Protein AF-0000000085068625 (afdb_homodimer)

Sequence (1024 aa):
MKFFNMRSALIGGGVFCLLAASTLPLSARAVSEASLSFTEMTIDAPFELTHPIIAADLLPEPGKELVVFGVDDLSQRWMAIYAFEKGRYRLAMKRGLPQELHSFDITEFVPGKQQQLYFLSQDELKLLVSKENSSKLYIETVAEINSLSFKERPDFISRGEFIQDLNGDRLDDILIHDFNQLHLFLAKEQGFERQTLPIKPQSRLFDDGATYTQSKLYISDINLDGLVDIVKIGEGELEVYKQNQTKDFDQVAEYISVRQPISGIDWWNKRDAYGEQLDQSELVYRKVEQLKDLNADGVTDMVIRYTKSSGVFDRVNDYEIYLGENQKGALVFPKVASSVIKAEGTLTGLEFIDIDSDDRDEVMVAGFDIGVSQIIGALLSGSIDQDVHLFKMDPSGRFSDDSNVTKEVELSFSFSSGQAGTPVVKLADVNGDGFKDLLLSEDESTLKIYLGQTGKRLFGSDPEKHHLLLPVDGNMLISDDLNGDGREDLLIKYGRQDDKKLSRQFRVLLASMKFFNMRSALIGGGVFCLLAASTLPLSARAVSEASLSFTEMTIDAPFELTHPIIAADLLPEPGKELVVFGVDDLSQRWMAIYAFEKGRYRLAMKRGLPQELHSFDITEFVPGKQQQLYFLSQDELKLLVSKENSSKLYIETVAEINSLSFKERPDFISRGEFIQDLNGDRLDDILIHDFNQLHLFLAKEQGFERQTLPIKPQSRLFDDGATYTQSKLYISDINLDGLVDIVKIGEGELEVYKQNQTKDFDQVAEYISVRQPISGIDWWNKRDAYGEQLDQSELVYRKVEQLKDLNADGVTDMVIRYTKSSGVFDRVNDYEIYLGENQKGALVFPKVASSVIKAEGTLTGLEFIDIDSDDRDEVMVAGFDIGVSQIIGALLSGSIDQDVHLFKMDPSGRFSDDSNVTKEVELSFSFSSGQAGTPVVKLADVNGDGFKDLLLSEDESTLKIYLGQTGKRLFGSDPEKHHLLLPVDGNMLISDDLNGDGREDLLIKYGRQDDKKLSRQFRVLLAS

pLDDT: mean 87.12, std 17.82, range [14.42, 98.5]

InterPro domains:
  IPR013517 FG-GAP repeat [PF13517] (429-492)
  IPR028994 Integrin alpha, N-terminal [G3DSA:2.130.10.130] (240-499)
  IPR028994 Integrin alpha, N-terminal [SSF69318] (158-493)

Structure (mmCIF, N/CA/C/O backbone):
data_AF-0000000085068625-model_v1
#
loop_
_entity.id
_entity.type
_entity.pdbx_description
1 polymer 'Putative FG-GAP repeat lipoprotein'
#
loop_
_atom_site.group_PDB
_atom_site.id
_atom_site.type_symbol
_atom_site.label_atom_id
_atom_site.label_alt_id
_atom_site.label_comp_id
_atom_site.label_asym_id
_atom_site.label_entity_id
_atom_site.label_seq_id
_atom_site.pdbx_PDB_ins_code
_atom_site.Cartn_x
_atom_site.Cartn_y
_atom_site.Cartn_z
_atom_site.occupancy
_atom_site.B_iso_or_equiv
_atom_site.auth_seq_id
_atom_site.auth_comp_id
_atom_site.auth_asym_id
_atom_site.auth_atom_id
_atom_site.pdbx_PDB_model_num
ATOM 1 N N . MET A 1 1 ? 42.094 26.094 18.688 1 15.5 1 MET A N 1
ATOM 2 C CA . MET A 1 1 ? 43.062 26.969 19.344 1 15.5 1 MET A CA 1
ATOM 3 C C . MET A 1 1 ? 43.531 26.359 20.656 1 15.5 1 MET A C 1
ATOM 5 O O . MET A 1 1 ? 42.875 25.5 21.219 1 15.5 1 MET A O 1
ATOM 9 N N . LYS A 1 2 ? 44.812 27.016 21.109 1 16.47 2 LYS A N 1
ATOM 10 C CA . LYS A 1 2 ? 45.906 27.203 22.062 1 16.47 2 LYS A CA 1
ATOM 11 C C . LYS A 1 2 ? 45.344 27.484 23.469 1 16.47 2 LYS A C 1
ATOM 13 O O . LYS A 1 2 ? 44.344 28.172 23.609 1 16.47 2 LYS A O 1
ATOM 18 N N . PHE A 1 3 ? 45.875 26.922 24.578 1 17.5 3 PHE A N 1
ATOM 19 C CA . PHE A 1 3 ? 45.469 26.531 25.906 1 17.5 3 PHE A CA 1
ATOM 20 C C . PHE A 1 3 ? 45.438 27.734 26.844 1 17.5 3 PHE A C 1
ATOM 22 O O . PHE A 1 3 ? 45.344 27.578 28.062 1 17.5 3 PHE A O 1
ATOM 29 N N . PHE A 1 4 ? 45.219 28.969 26.016 1 17.34 4 PHE A N 1
ATOM 30 C CA . PHE A 1 4 ? 45.812 29.938 26.938 1 17.34 4 PHE A CA 1
ATOM 31 C C . PHE A 1 4 ? 45.062 29.922 28.266 1 17.34 4 PHE A C 1
ATOM 33 O O . PHE A 1 4 ? 43.906 29.484 28.344 1 17.34 4 PHE A O 1
ATOM 40 N N . ASN A 1 5 ? 45.562 30.734 29.125 1 16.53 5 ASN A N 1
ATOM 41 C CA . ASN A 1 5 ? 45.969 30.922 30.516 1 16.53 5 ASN A CA 1
ATOM 42 C C . ASN A 1 5 ? 44.812 31.438 31.375 1 16.53 5 ASN A C 1
ATOM 44 O O . ASN A 1 5 ? 43.969 32.188 30.891 1 16.53 5 ASN A O 1
ATOM 48 N N . MET A 1 6 ? 44.656 31.047 32.719 1 15.2 6 MET A N 1
ATOM 49 C CA . MET A 1 6 ? 43.812 30.703 33.844 1 15.2 6 MET A CA 1
ATOM 50 C C . MET A 1 6 ? 43.469 31.938 34.656 1 15.2 6 MET A C 1
ATOM 52 O O . MET A 1 6 ? 42.781 31.844 35.688 1 15.2 6 MET A O 1
ATOM 56 N N . ARG A 1 7 ? 44.125 33.156 34.281 1 15.59 7 ARG A N 1
ATOM 57 C CA . ARG A 1 7 ? 44.469 33.75 35.594 1 15.59 7 ARG A CA 1
ATOM 58 C C . ARG A 1 7 ? 43.219 34.125 36.375 1 15.59 7 ARG A C 1
ATOM 60 O O . ARG A 1 7 ? 42.125 34.281 35.781 1 15.59 7 ARG A O 1
ATOM 67 N N . SER A 1 8 ? 43.344 35.188 37.438 1 16.23 8 SER A N 1
ATOM 68 C CA . SER A 1 8 ? 43.156 35.438 38.875 1 16.23 8 SER A CA 1
ATOM 69 C C . SER A 1 8 ? 41.875 36.219 39.125 1 16.23 8 SER A C 1
ATOM 71 O O . SER A 1 8 ? 41.531 37.125 38.344 1 16.23 8 SER A O 1
ATOM 73 N N . ALA A 1 9 ? 40.938 35.812 40.125 1 16.19 9 ALA A N 1
ATOM 74 C CA . ALA A 1 9 ? 39.594 35.75 40.719 1 16.19 9 ALA A CA 1
ATOM 75 C C . ALA A 1 9 ? 39.312 37 41.562 1 16.19 9 ALA A C 1
ATOM 77 O O . ALA A 1 9 ? 38.25 37.125 42.188 1 16.19 9 ALA A O 1
ATOM 78 N N . LEU A 1 10 ? 40.219 38.062 41.469 1 16.73 10 LEU A N 1
ATOM 79 C CA . LEU A 1 10 ? 40.188 38.688 42.812 1 16.73 10 LEU A CA 1
ATOM 80 C C . LEU A 1 10 ? 38.781 39.281 43.094 1 16.73 10 LEU A C 1
ATOM 82 O O . LEU A 1 10 ? 38.062 39.594 42.156 1 16.73 10 LEU A O 1
ATOM 86 N N . ILE A 1 11 ? 38.469 39.844 44.469 1 16.59 11 ILE A N 1
ATOM 87 C CA . ILE A 1 11 ? 37.656 39.719 45.688 1 16.59 11 ILE A CA 1
ATOM 88 C C . ILE A 1 11 ? 36.719 40.938 45.75 1 16.59 11 ILE A C 1
ATOM 90 O O . ILE A 1 11 ? 35.594 40.812 46.281 1 16.59 11 ILE A O 1
ATOM 94 N N . GLY A 1 12 ? 36.969 42.188 45.156 1 17.86 12 GLY A N 1
ATOM 95 C CA . GLY A 1 12 ? 36.75 43.219 46.188 1 17.86 12 GLY A CA 1
ATOM 96 C C . GLY A 1 12 ? 35.281 43.469 46.5 1 17.86 12 GLY A C 1
ATOM 97 O O . GLY A 1 12 ? 34.438 43.156 45.688 1 17.86 12 GLY A O 1
ATOM 98 N N . GLY A 1 13 ? 34.844 44 47.844 1 17.69 13 GLY A N 1
ATOM 99 C CA . GLY A 1 13 ? 33.906 44.031 48.969 1 17.69 13 GLY A CA 1
ATOM 100 C C . GLY A 1 13 ? 32.812 45.062 48.781 1 17.69 13 GLY A C 1
ATOM 101 O O . GLY A 1 13 ? 31.938 45.188 49.656 1 17.69 13 GLY A O 1
ATOM 102 N N . GLY A 1 14 ? 32.719 45.906 47.781 1 18.8 14 GLY A N 1
ATOM 103 C CA . GLY A 1 14 ? 32.156 47.125 48.312 1 18.8 14 GLY A CA 1
ATOM 104 C C . GLY A 1 14 ? 30.719 46.938 48.781 1 18.8 14 GLY A C 1
ATOM 105 O O . GLY A 1 14 ? 29.953 46.188 48.188 1 18.8 14 GLY A O 1
ATOM 106 N N . VAL A 1 15 ? 30.297 47.438 50 1 18.88 15 VAL A N 1
ATOM 107 C CA . VAL A 1 15 ? 29.266 47.375 51.062 1 18.88 15 VAL A CA 1
ATOM 108 C C . VAL A 1 15 ? 28 48.062 50.562 1 18.88 15 VAL A C 1
ATOM 110 O O . VAL A 1 15 ? 26.891 47.688 50.969 1 18.88 15 VAL A O 1
ATOM 113 N N . PHE A 1 16 ? 27.984 48.906 49.531 1 20.3 16 PHE A N 1
ATOM 114 C CA . PHE A 1 16 ? 27.172 50.031 49.969 1 20.3 16 PHE A CA 1
ATOM 115 C C . PHE A 1 16 ? 25.734 49.594 50.25 1 20.3 16 PHE A C 1
ATOM 117 O O . PHE A 1 16 ? 25.266 48.625 49.688 1 20.3 16 PHE A O 1
ATOM 124 N N . CYS A 1 17 ? 24.984 50.5 51.094 1 20.38 17 CYS A N 1
ATOM 125 C CA . CYS A 1 17 ? 23.875 50.625 52.031 1 20.38 17 CYS A CA 1
ATOM 126 C C . CYS A 1 17 ? 22.531 50.5 51.312 1 20.38 17 CYS A C 1
ATOM 128 O O . CYS A 1 17 ? 22.391 50.906 50.188 1 20.38 17 CYS A O 1
ATOM 130 N N . LEU A 1 18 ? 21.594 49.906 52.062 1 19.72 18 LEU A N 1
ATOM 131 C CA . LEU A 1 18 ? 20.344 49.156 52.062 1 19.72 18 LEU A CA 1
ATOM 132 C C . LEU A 1 18 ? 19.156 50.094 51.844 1 19.72 18 LEU A C 1
ATOM 134 O O . LEU A 1 18 ? 18 49.625 51.844 1 19.72 18 LEU A O 1
ATOM 138 N N . LEU A 1 19 ? 19.297 51.344 51.531 1 23.28 19 LEU A N 1
ATOM 139 C CA . LEU A 1 19 ? 18.125 52.031 52.062 1 23.28 19 LEU A CA 1
ATOM 140 C C . LEU A 1 19 ? 16.859 51.625 51.281 1 23.28 19 LEU A C 1
ATOM 142 O O . LEU A 1 19 ? 16.672 52.062 50.156 1 23.28 19 LEU A O 1
ATOM 146 N N . ALA A 1 20 ? 16.578 50.406 50.969 1 21.97 20 ALA A N 1
ATOM 147 C CA . ALA A 1 20 ? 15.5 50.312 50 1 21.97 20 ALA A CA 1
ATOM 148 C C . ALA A 1 20 ? 14.18 50.781 50.594 1 21.97 20 ALA A C 1
ATOM 150 O O . ALA A 1 20 ? 13.867 50.438 51.75 1 21.97 20 ALA A O 1
ATOM 151 N N . ALA A 1 21 ? 13.664 51.906 50.094 1 27.22 21 ALA A N 1
ATOM 152 C CA . ALA A 1 21 ? 12.344 52.531 50.156 1 27.22 21 ALA A CA 1
ATOM 153 C C . ALA A 1 21 ? 11.242 51.469 50.062 1 27.22 21 ALA A C 1
ATOM 155 O O . ALA A 1 21 ? 11.297 50.594 49.219 1 27.22 21 ALA A O 1
ATOM 156 N N . SER A 1 22 ? 10.617 51.219 51.156 1 25.31 22 SER A N 1
ATOM 157 C CA . SER A 1 22 ? 9.508 50.312 51.438 1 25.31 22 SER A CA 1
ATOM 158 C C . SER A 1 22 ? 8.359 50.531 50.469 1 25.31 22 SER A C 1
ATOM 160 O O . SER A 1 22 ? 7.68 51.562 50.531 1 25.31 22 SER A O 1
ATOM 162 N N . THR A 1 23 ? 8.562 50.531 49.156 1 26.91 23 THR A N 1
ATOM 163 C CA . THR A 1 23 ? 7.348 50.688 48.375 1 26.91 23 THR A CA 1
ATOM 164 C C . THR A 1 23 ? 6.285 49.688 48.781 1 26.91 23 THR A C 1
ATOM 166 O O . THR A 1 23 ? 6.586 48.5 48.938 1 26.91 23 THR A O 1
ATOM 169 N N . LEU A 1 24 ? 5.285 50.094 49.531 1 31.34 24 LEU A N 1
ATOM 170 C CA . LEU A 1 24 ? 4.102 49.344 49.938 1 31.34 24 LEU A CA 1
ATOM 171 C C . LEU A 1 24 ? 3.533 48.562 48.75 1 31.34 24 LEU A C 1
ATOM 173 O O . LEU A 1 24 ? 3.297 49.156 47.688 1 31.34 24 LEU A O 1
ATOM 177 N N . PRO A 1 25 ? 3.822 47.312 48.625 1 29.64 25 PRO A N 1
ATOM 178 C CA . PRO A 1 25 ? 3.271 46.656 47.469 1 29.64 25 PRO A CA 1
ATOM 179 C C . PRO A 1 25 ? 1.745 46.688 47.406 1 29.64 25 PRO A C 1
ATOM 181 O O . PRO A 1 25 ? 1.095 46.656 48.469 1 29.64 25 PRO A O 1
ATOM 184 N N . LEU A 1 26 ? 1.128 47.5 46.531 1 34.66 26 LEU A N 1
ATOM 185 C CA . LEU A 1 26 ? -0.273 47.344 46.188 1 34.66 26 LEU A CA 1
ATOM 186 C C . LEU A 1 26 ? -0.621 45.844 46.094 1 34.66 26 LEU A C 1
ATOM 188 O O . LEU A 1 26 ? 0.061 45.094 45.375 1 34.66 26 LEU A O 1
ATOM 192 N N . SER A 1 27 ? -1.239 45.375 47.094 1 30.23 27 SER A N 1
ATOM 193 C CA . SER A 1 27 ? -1.729 44 47.062 1 30.23 27 SER A CA 1
ATOM 194 C C . SER A 1 27 ? -2.375 43.688 45.719 1 30.23 27 SER A C 1
ATOM 196 O O . SER A 1 27 ? -3.316 44.375 45.312 1 30.23 27 SER A O 1
ATOM 198 N N . ALA A 1 28 ? -1.658 43.312 44.75 1 36.03 28 ALA A N 1
ATOM 199 C CA . ALA A 1 28 ? -2.266 42.688 43.594 1 36.03 28 ALA A CA 1
ATOM 200 C C . ALA A 1 28 ? -3.412 41.75 44 1 36.03 28 ALA A C 1
ATOM 202 O O . ALA A 1 28 ? -3.191 40.719 44.656 1 36.03 28 ALA A O 1
ATOM 203 N N . ARG A 1 29 ? -4.566 42.281 44.25 1 38.97 29 ARG A N 1
ATOM 204 C CA . ARG A 1 29 ? -5.73 41.406 44.312 1 38.97 29 ARG A CA 1
ATOM 205 C C . ARG A 1 29 ? -5.59 40.25 43.344 1 38.97 29 ARG A C 1
ATOM 207 O O . ARG A 1 29 ? -5.367 40.469 42.125 1 38.97 29 ARG A O 1
ATOM 214 N N . ALA A 1 30 ? -5.242 39.188 43.812 1 38.19 30 ALA A N 1
ATOM 215 C CA . ALA A 1 30 ? -5.273 37.938 43.031 1 38.19 30 ALA A CA 1
ATOM 216 C C . ALA A 1 30 ? -6.582 37.812 42.25 1 38.19 30 ALA A C 1
ATOM 218 O O . ALA A 1 30 ? -7.652 37.656 42.875 1 38.19 30 ALA A O 1
ATOM 219 N N . VAL A 1 31 ? -6.82 38.562 41.25 1 36.47 31 VAL A N 1
ATOM 220 C CA . VAL A 1 31 ? -7.941 38.188 40.406 1 36.47 31 VAL A CA 1
ATOM 221 C C . VAL A 1 31 ? -8.094 36.656 40.375 1 36.47 31 VAL A C 1
ATOM 223 O O . VAL A 1 31 ? -7.16 35.938 40.031 1 36.47 31 VAL A O 1
ATOM 226 N N . SER A 1 32 ? -8.719 36.125 41.344 1 38.59 32 SER A N 1
ATOM 227 C CA . SER A 1 32 ? -9.117 34.719 41.219 1 38.59 32 SER A CA 1
ATOM 228 C C . SER A 1 32 ? -9.258 3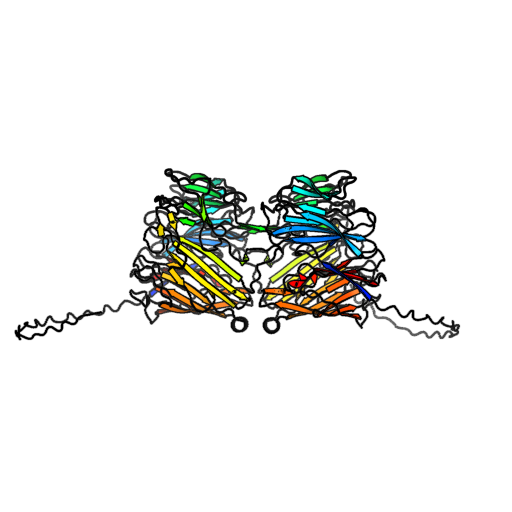4.312 39.75 1 38.59 32 SER A C 1
ATOM 230 O O . SER A 1 32 ? -10.07 34.875 39 1 38.59 32 SER A O 1
ATOM 232 N N . GLU A 1 33 ? -8.234 34.094 39.031 1 46.84 33 GLU A N 1
ATOM 233 C CA . GLU A 1 33 ? -8.25 33.625 37.656 1 46.84 33 GLU A CA 1
ATOM 234 C C . GLU A 1 33 ? -9.477 32.75 37.375 1 46.84 33 GLU A C 1
ATOM 236 O O . GLU A 1 33 ? -9.711 31.766 38.094 1 46.84 33 GLU A O 1
ATOM 241 N N . ALA A 1 34 ? -10.578 33.219 37.094 1 56.09 34 ALA A N 1
ATOM 242 C CA . ALA A 1 34 ? -11.812 32.531 36.688 1 56.09 34 ALA A CA 1
ATOM 243 C C . ALA A 1 34 ? -11.508 31.219 36 1 56.09 34 ALA A C 1
ATOM 245 O O . ALA A 1 34 ? -10.633 31.141 35.125 1 56.09 34 ALA A O 1
ATOM 246 N N . SER A 1 35 ? -11.844 30.047 36.656 1 79 35 SER A N 1
ATOM 247 C CA . SER A 1 35 ? -11.734 28.672 36.188 1 79 35 SER A CA 1
ATOM 248 C C . SER A 1 35 ? -12.281 28.531 34.75 1 79 35 SER A C 1
ATOM 250 O O . SER A 1 35 ? -13.281 29.156 34.406 1 79 35 SER A O 1
ATOM 252 N N . LEU A 1 36 ? -11.477 28.016 33.844 1 90.94 36 LEU A N 1
ATOM 253 C CA . LEU A 1 36 ? -11.859 27.719 32.469 1 90.94 36 LEU A CA 1
ATOM 254 C C . LEU A 1 36 ? -13.125 26.859 32.438 1 90.94 36 LEU A C 1
ATOM 256 O O . LEU A 1 36 ? -13.227 25.859 33.156 1 90.94 36 LEU A O 1
ATOM 260 N N . SER A 1 37 ? -14.164 27.438 31.891 1 93.56 37 SER A N 1
ATOM 261 C CA . SER A 1 37 ? -15.398 26.672 31.719 1 93.56 37 SER A CA 1
ATOM 262 C C . SER A 1 37 ? -15.781 26.562 30.25 1 93.56 37 SER A C 1
ATOM 264 O O . SER A 1 37 ? -15.281 27.328 29.422 1 93.56 37 SER A O 1
ATOM 266 N N . PHE A 1 38 ? -16.562 25.562 29.922 1 94.81 38 PHE A N 1
ATOM 267 C CA . PHE A 1 38 ? -17.047 25.344 28.562 1 94.81 38 PHE A CA 1
ATOM 268 C C . PHE A 1 38 ? -18.562 25.297 28.531 1 94.81 38 PHE A C 1
ATOM 270 O O . PHE A 1 38 ? -19.188 24.625 29.359 1 94.81 38 PHE A O 1
ATOM 277 N N . THR A 1 39 ? -19.141 26.078 27.641 1 94.19 39 THR A N 1
ATOM 278 C CA . THR A 1 39 ? -20.547 25.906 27.297 1 94.19 39 THR A CA 1
ATOM 279 C C . THR A 1 39 ? -20.703 24.906 26.156 1 94.19 39 THR A C 1
ATOM 281 O O . THR A 1 39 ? -20.203 25.156 25.047 1 94.19 39 THR A O 1
ATOM 284 N N . GLU A 1 40 ? -21.422 23.906 26.406 1 94.5 40 GLU A N 1
ATOM 285 C CA . GLU A 1 40 ? -21.5 22.812 25.453 1 94.5 40 GLU A CA 1
ATOM 286 C C . GLU A 1 40 ? -22.812 22.859 24.672 1 94.5 40 GLU A C 1
ATOM 288 O O . GLU A 1 40 ? -23.875 23.141 25.234 1 94.5 40 GLU A O 1
ATOM 293 N N . MET A 1 41 ? -22.703 22.625 23.406 1 95.06 41 MET A N 1
ATOM 294 C CA . MET A 1 41 ? -23.828 22.438 22.5 1 95.06 41 MET A CA 1
ATOM 295 C C . MET A 1 41 ? -23.703 21.109 21.75 1 95.06 41 MET A C 1
ATOM 297 O O . MET A 1 41 ? -22.656 20.828 21.172 1 95.06 41 MET A O 1
ATOM 301 N N . THR A 1 42 ? -24.75 20.344 21.797 1 96 42 THR A N 1
ATOM 302 C CA . THR A 1 42 ? -24.812 19.125 21.016 1 96 42 THR A CA 1
ATOM 303 C C . THR A 1 42 ? -25.672 19.312 19.766 1 96 42 THR A C 1
ATOM 305 O O . THR A 1 42 ? -26.812 19.781 19.859 1 96 42 THR A O 1
ATOM 308 N N . ILE A 1 43 ? -25.125 18.984 18.703 1 97.19 43 ILE A N 1
ATOM 309 C CA . ILE A 1 43 ? -25.812 19.172 17.438 1 97.19 43 ILE A CA 1
ATOM 310 C C . ILE A 1 43 ? -25.984 17.828 16.734 1 97.19 43 ILE A C 1
ATOM 312 O O . ILE A 1 43 ? -25.016 17.062 16.609 1 97.19 43 ILE A O 1
ATOM 316 N N . ASP A 1 44 ? -27.156 17.547 16.234 1 96.38 44 ASP A N 1
ATOM 317 C CA . ASP A 1 44 ? -27.453 16.359 15.438 1 96.38 44 ASP A CA 1
ATOM 318 C C . ASP A 1 44 ? -27.391 16.672 13.945 1 96.38 44 ASP A C 1
ATOM 320 O O . ASP A 1 44 ? -28.172 17.484 13.445 1 96.38 44 ASP A O 1
ATOM 324 N N . ALA A 1 45 ? -26.516 16.016 13.289 1 96.31 45 ALA A N 1
ATOM 325 C CA . ALA A 1 45 ? -26.406 16.188 11.844 1 96.31 45 ALA A CA 1
ATOM 326 C C . ALA A 1 45 ? -27.422 15.32 11.117 1 96.31 45 ALA A C 1
ATOM 328 O O . ALA A 1 45 ? -27.859 14.297 11.641 1 96.31 45 ALA A O 1
ATOM 329 N N . PRO A 1 46 ? -27.781 15.688 9.938 1 95.81 46 PRO A N 1
ATOM 330 C CA . PRO A 1 46 ? -28.797 14.945 9.164 1 95.81 46 PRO A CA 1
ATOM 331 C C . PRO A 1 46 ? -28.219 13.711 8.484 1 95.81 46 PRO A C 1
ATOM 333 O O . PRO A 1 46 ? -28.922 13.031 7.734 1 95.81 46 PRO A O 1
ATOM 336 N N . PHE A 1 47 ? -27.062 13.414 8.617 1 96.31 47 PHE A N 1
ATOM 337 C CA . PHE A 1 47 ? -26.391 12.25 8.055 1 96.31 47 PHE A CA 1
ATOM 338 C C . PHE A 1 47 ? -25.281 11.773 8.984 1 96.31 47 PHE A C 1
ATOM 340 O O . PHE A 1 47 ? -24.969 12.43 9.977 1 96.31 47 PHE A O 1
ATOM 347 N N . GLU A 1 48 ? -24.75 10.602 8.68 1 95.38 48 GLU A N 1
ATOM 348 C CA . GLU A 1 48 ? -23.641 10.078 9.453 1 95.38 48 GLU A CA 1
ATOM 349 C C . GLU A 1 48 ? -22.344 10.828 9.133 1 95.38 48 GLU A C 1
ATOM 351 O O . GLU A 1 48 ? -21.969 10.969 7.969 1 95.38 48 GLU A O 1
ATOM 356 N N . LEU A 1 49 ? -21.656 11.234 10.156 1 96.19 49 LEU A N 1
ATOM 357 C CA . LEU A 1 49 ? -20.469 12.07 9.984 1 96.19 49 LEU A CA 1
ATOM 358 C C . LEU A 1 49 ? -19.25 11.219 9.633 1 96.19 49 LEU A C 1
ATOM 360 O O . LEU A 1 49 ? -19.031 10.164 10.242 1 96.19 49 LEU A O 1
ATOM 364 N N . THR A 1 50 ? -18.469 11.672 8.695 1 93.25 50 THR A N 1
ATOM 365 C CA . THR A 1 50 ? -17.328 10.875 8.25 1 93.25 50 THR A CA 1
ATOM 366 C C . THR A 1 50 ? -16.016 11.586 8.57 1 93.25 50 THR A C 1
ATOM 368 O O . THR A 1 50 ? -15 10.938 8.797 1 93.25 50 THR A O 1
ATOM 371 N N . HIS A 1 51 ? -16.016 12.93 8.586 1 93.75 51 HIS A N 1
ATOM 372 C CA . HIS A 1 51 ? -14.82 13.734 8.789 1 93.75 51 HIS A CA 1
ATOM 373 C C . HIS A 1 51 ? -14.891 14.516 10.094 1 93.75 51 HIS A C 1
ATOM 375 O O . HIS A 1 51 ? -15.984 14.773 10.609 1 93.75 51 HIS A O 1
ATOM 381 N N . PRO A 1 52 ? -13.656 14.883 10.578 1 93.12 52 PRO A N 1
ATOM 382 C CA . PRO A 1 52 ? -13.711 15.875 11.648 1 93.12 52 PRO A CA 1
ATOM 383 C C . PRO A 1 52 ? -14.43 17.156 11.234 1 93.12 52 PRO A C 1
ATOM 385 O O . PRO A 1 52 ? -14.492 17.469 10.047 1 93.12 52 PRO A O 1
ATOM 388 N N . ILE A 1 53 ? -14.93 17.844 12.258 1 96.94 53 ILE A N 1
ATOM 389 C CA . ILE A 1 53 ? -15.625 19.094 11.977 1 96.94 53 ILE A CA 1
ATOM 390 C C . ILE A 1 53 ? -14.609 20.156 11.547 1 96.94 53 ILE A C 1
ATOM 392 O O . ILE A 1 53 ? -13.531 20.266 12.141 1 96.94 53 ILE A O 1
ATOM 396 N N . ILE A 1 54 ? -15.008 20.922 10.594 1 96.69 54 ILE A N 1
ATOM 397 C CA . ILE A 1 54 ? -14.109 21.938 10.094 1 96.69 54 ILE A CA 1
ATOM 398 C C . ILE A 1 54 ? -14.68 23.328 10.391 1 96.69 54 ILE A C 1
ATOM 400 O O . ILE A 1 54 ? -15.82 23.625 10.008 1 96.69 54 ILE A O 1
ATOM 404 N N . ALA A 1 55 ? -13.922 24.125 11.055 1 97 55 ALA A N 1
ATOM 405 C CA . ALA A 1 55 ? -14.266 25.531 11.242 1 97 55 ALA A CA 1
ATOM 406 C C . ALA A 1 55 ? -13.695 26.391 10.117 1 97 55 ALA A C 1
ATOM 408 O O . ALA A 1 55 ? -12.492 26.344 9.852 1 97 55 ALA A O 1
ATOM 409 N N . ALA A 1 56 ? -14.578 27.141 9.492 1 95.69 56 ALA A N 1
ATOM 410 C CA . ALA A 1 56 ? -14.117 27.953 8.375 1 95.69 56 ALA A CA 1
ATOM 411 C C . ALA A 1 56 ? -15 29.188 8.188 1 95.69 56 ALA A C 1
ATOM 413 O O . ALA A 1 56 ? -16.219 29.125 8.438 1 95.69 56 ALA A O 1
ATOM 414 N N . ASP A 1 57 ? -14.359 30.234 7.816 1 93.94 57 ASP A N 1
ATOM 415 C CA . ASP A 1 57 ? -15.086 31.453 7.445 1 93.94 57 ASP A CA 1
ATOM 416 C C . ASP A 1 57 ? -15.438 31.453 5.961 1 93.94 57 ASP A C 1
ATOM 418 O O . ASP A 1 57 ? -14.688 31.969 5.137 1 93.94 57 ASP A O 1
ATOM 422 N N . LEU A 1 58 ? -16.641 30.938 5.645 1 92.12 58 LEU A N 1
ATOM 423 C CA . LEU A 1 58 ? -17.016 30.719 4.254 1 92.12 58 LEU A CA 1
ATOM 424 C C . LEU A 1 58 ? -18.078 31.719 3.803 1 92.12 58 LEU A C 1
ATOM 426 O O . LEU A 1 58 ? -18.219 31.984 2.607 1 92.12 58 LEU A O 1
ATOM 430 N N . LEU A 1 59 ? -18.828 32.188 4.746 1 87.44 59 LEU A N 1
ATOM 431 C CA . LEU A 1 59 ? -19.969 33.031 4.438 1 87.44 59 LEU A CA 1
ATOM 432 C C . LEU A 1 59 ? -19.719 34.469 4.898 1 87.44 59 LEU A C 1
ATOM 434 O O . LEU A 1 59 ? -18.859 34.719 5.742 1 87.44 59 LEU A O 1
ATOM 438 N N . PRO A 1 60 ? -20.422 35.469 4.387 1 83.19 60 PRO A N 1
ATOM 439 C CA . PRO A 1 60 ? -20.188 36.875 4.703 1 83.19 60 PRO A CA 1
ATOM 440 C C . PRO A 1 60 ? -20.516 37.219 6.152 1 83.19 60 PRO A C 1
ATOM 442 O O . PRO A 1 60 ? -19.984 38.188 6.691 1 83.19 60 PRO A O 1
ATOM 445 N N . GLU A 1 61 ? -21.344 36.469 6.766 1 79 61 GLU A N 1
ATOM 446 C CA . GLU A 1 61 ? -21.703 36.75 8.148 1 79 61 GLU A CA 1
ATOM 447 C C . GLU A 1 61 ? -20.5 36.562 9.078 1 79 61 GLU A C 1
ATOM 449 O O . GLU A 1 61 ? -19.672 35.688 8.852 1 79 61 GLU A O 1
ATOM 454 N N . PRO A 1 62 ? -20.484 37.375 10.102 1 81.19 62 PRO A N 1
ATOM 455 C CA . PRO A 1 62 ? -19.344 37.281 11.023 1 81.19 62 PRO A CA 1
ATOM 456 C C . PRO A 1 62 ? -19.266 35.906 11.719 1 81.19 62 PRO A C 1
ATOM 458 O O . PRO A 1 62 ? -20.297 35.312 12.047 1 81.19 62 PRO A O 1
ATOM 461 N N . GLY A 1 63 ? -18 35.562 12.039 1 84.06 63 GLY A N 1
ATOM 462 C CA . GLY A 1 63 ? -17.766 34.312 12.703 1 84.06 63 GLY A CA 1
ATOM 463 C C . GLY A 1 63 ? -17.406 33.188 11.742 1 84.06 63 GLY A C 1
ATOM 464 O O . GLY A 1 63 ? -17.438 33.375 10.523 1 84.06 63 GLY A O 1
ATOM 465 N N . LYS A 1 64 ? -17.094 32.062 12.312 1 93.81 64 LYS A N 1
ATOM 466 C CA . LYS A 1 64 ? -16.75 30.891 11.508 1 93.81 64 LYS A CA 1
ATOM 467 C C . LYS A 1 64 ? -17.922 29.922 11.406 1 93.81 64 LYS A C 1
ATOM 469 O O . LYS A 1 64 ? -18.688 29.781 12.367 1 93.81 64 LYS A O 1
ATOM 474 N N . GLU A 1 65 ? -18.141 29.406 10.273 1 95.56 65 GLU A N 1
ATOM 475 C CA . GLU A 1 65 ? -19.109 28.328 10.086 1 95.56 65 GLU A CA 1
ATOM 476 C C . GLU A 1 65 ? -18.469 26.969 10.375 1 95.56 65 GLU A C 1
ATOM 478 O O . GLU A 1 65 ? -17.266 26.875 10.539 1 95.56 65 GLU A O 1
ATOM 483 N N . LEU A 1 66 ? -19.312 26.031 10.547 1 97.56 66 LEU A N 1
ATOM 484 C CA . LEU A 1 66 ? -18.859 24.641 10.688 1 97.56 66 LEU A CA 1
ATOM 485 C C . LEU A 1 66 ? -19.234 23.828 9.453 1 97.56 66 LEU A C 1
ATOM 487 O O . LEU A 1 66 ? -20.406 23.75 9.078 1 97.56 66 LEU A O 1
ATOM 491 N N . VAL A 1 67 ? -18.234 23.328 8.805 1 96.94 67 VAL A N 1
ATOM 492 C CA . VAL A 1 67 ? -18.438 22.469 7.637 1 96.94 67 VAL A CA 1
ATOM 493 C C . VAL A 1 67 ? -18.391 21 8.055 1 96.94 67 VAL A C 1
ATOM 495 O O . VAL A 1 67 ? -17.406 20.562 8.656 1 96.94 67 VAL A O 1
ATOM 498 N N . VAL A 1 68 ? -19.406 20.297 7.68 1 97.06 68 VAL A N 1
ATOM 499 C CA . VAL A 1 68 ? -19.5 18.891 8.078 1 97.06 68 VAL A CA 1
ATOM 500 C C . VAL A 1 68 ? -19.734 18.031 6.852 1 97.06 68 VAL A C 1
ATOM 502 O O . VAL A 1 68 ? -20.484 18.406 5.945 1 97.06 68 VAL A O 1
ATOM 505 N N . PHE A 1 69 ? -19.062 16.891 6.777 1 96.81 69 PHE A N 1
ATOM 506 C CA . PHE A 1 69 ? -19.219 15.914 5.707 1 96.81 69 PHE A CA 1
ATOM 507 C C . PHE A 1 69 ? -19.766 14.594 6.246 1 96.81 69 PHE A C 1
ATOM 509 O O . PHE A 1 69 ? -19.484 14.227 7.387 1 96.81 69 PHE A O 1
ATOM 516 N N . GLY A 1 70 ? -20.516 13.898 5.391 1 96.44 70 GLY A N 1
ATOM 517 C CA . GLY A 1 70 ? -21.047 12.609 5.816 1 96.44 70 GLY A CA 1
ATOM 518 C C . GLY A 1 70 ? -21.688 11.828 4.691 1 96.44 70 GLY A C 1
ATOM 519 O O . GLY A 1 70 ? -21.547 12.18 3.518 1 96.44 70 GLY A O 1
ATOM 520 N N . VAL A 1 71 ? -22.266 10.711 5.086 1 95.75 71 VAL A N 1
ATOM 521 C CA . VAL A 1 71 ? -22.953 9.82 4.145 1 95.75 71 VAL A CA 1
ATOM 522 C C . VAL A 1 71 ? -24.297 9.398 4.719 1 95.75 71 VAL A C 1
ATOM 524 O O . VAL A 1 71 ? -24.469 9.312 5.938 1 95.75 71 VAL A O 1
ATOM 527 N N . ASP A 1 72 ? -25.234 9.203 3.891 1 95 72 ASP A N 1
ATOM 528 C CA . ASP A 1 72 ? -26.516 8.703 4.363 1 95 72 ASP A CA 1
ATOM 529 C C . ASP A 1 72 ? -26.625 7.191 4.18 1 95 72 ASP A C 1
ATOM 531 O O . ASP A 1 72 ? -25.625 6.527 3.873 1 95 72 ASP A O 1
ATOM 535 N N . ASP A 1 73 ? -27.766 6.648 4.43 1 90.25 73 ASP A N 1
ATOM 536 C CA . ASP A 1 73 ? -27.984 5.203 4.438 1 90.25 73 ASP A CA 1
ATOM 537 C C . ASP A 1 73 ? -27.859 4.629 3.027 1 90.25 73 ASP A C 1
ATOM 539 O O . ASP A 1 73 ? -27.656 3.422 2.855 1 90.25 73 ASP A O 1
ATOM 543 N N . LEU A 1 74 ? -27.984 5.477 2.043 1 90.44 74 LEU A N 1
ATOM 544 C CA . LEU A 1 74 ? -27.875 5.035 0.656 1 90.44 74 LEU A CA 1
ATOM 545 C C . LEU A 1 74 ? -26.484 5.309 0.099 1 90.44 74 LEU A C 1
ATOM 547 O O . LEU A 1 74 ? -26.281 5.293 -1.117 1 90.44 74 LEU A O 1
ATOM 551 N N . SER A 1 75 ? -25.594 5.703 0.928 1 88.38 75 SER A N 1
ATOM 552 C CA . SER A 1 75 ? -24.188 5.957 0.596 1 88.38 75 SER A CA 1
ATOM 553 C C . SER A 1 75 ? -24.047 7.227 -0.239 1 88.38 75 SER A C 1
ATOM 555 O O . SER A 1 75 ? -23.078 7.367 -0.996 1 88.38 75 SER A O 1
ATOM 557 N N . GLN A 1 76 ? -25.062 8.086 -0.141 1 94.38 76 GLN A N 1
ATOM 558 C CA . GLN A 1 76 ? -24.922 9.414 -0.72 1 94.38 76 GLN A CA 1
ATOM 559 C C . GLN A 1 76 ? -24.094 10.328 0.177 1 94.38 76 GLN A C 1
ATOM 561 O O . GLN A 1 76 ? -24.328 10.406 1.385 1 94.38 76 GLN A O 1
ATOM 566 N N . ARG A 1 77 ? -23.188 10.984 -0.444 1 96.25 77 ARG A N 1
ATOM 567 C CA . ARG A 1 77 ? -22.344 11.898 0.313 1 96.25 77 ARG A CA 1
ATOM 568 C C . ARG A 1 77 ? -22.984 13.273 0.448 1 96.25 77 ARG A C 1
ATOM 570 O O . ARG A 1 77 ? -23.578 13.781 -0.506 1 96.25 77 ARG A O 1
ATOM 577 N N . TRP A 1 78 ? -22.766 13.812 1.603 1 97.06 78 TRP A N 1
ATOM 578 C CA . TRP A 1 78 ? -23.391 15.094 1.905 1 97.06 78 TRP A CA 1
ATOM 579 C C . TRP A 1 78 ? -22.391 16.047 2.545 1 97.06 78 TRP A C 1
ATOM 581 O O . TRP A 1 78 ? -21.438 15.617 3.184 1 97.06 78 TRP A O 1
ATOM 591 N N . MET A 1 79 ? -22.609 17.297 2.33 1 97.06 79 MET A N 1
ATOM 592 C CA . MET A 1 79 ? -21.969 18.391 3.053 1 97.06 79 MET A CA 1
ATOM 593 C C . MET A 1 79 ? -23 19.297 3.699 1 97.06 79 MET A C 1
ATOM 595 O O . MET A 1 79 ? -24.047 19.594 3.1 1 97.06 79 MET A O 1
ATOM 599 N N . ALA A 1 80 ? -22.766 19.734 4.883 1 96.75 80 ALA A N 1
ATOM 600 C CA . ALA A 1 80 ? -23.609 20.703 5.574 1 96.75 80 ALA A CA 1
ATOM 601 C C . ALA A 1 80 ? -22.766 21.828 6.172 1 96.75 80 ALA A C 1
ATOM 603 O O . ALA A 1 80 ? -21.625 21.609 6.582 1 96.75 80 ALA A O 1
ATOM 604 N N . ILE A 1 81 ? -23.328 22.984 6.184 1 95.62 81 ILE A N 1
ATOM 605 C CA . ILE A 1 81 ? -22.703 24.156 6.789 1 95.62 81 ILE A CA 1
ATOM 606 C C . ILE A 1 81 ? -23.609 24.703 7.891 1 95.62 81 ILE A C 1
ATOM 608 O O . ILE A 1 81 ? -24.781 24.969 7.66 1 95.62 81 ILE A O 1
ATOM 612 N N . TYR A 1 82 ? -23.047 24.828 9.039 1 96.19 82 TYR A N 1
ATOM 613 C CA . TYR A 1 82 ? -23.734 25.422 10.18 1 96.19 82 TYR A CA 1
ATOM 614 C C . TYR A 1 82 ? -23.234 26.828 10.438 1 96.19 82 TYR A C 1
ATOM 616 O O . TYR A 1 82 ? -22.031 27.078 10.516 1 96.19 82 TYR A O 1
ATOM 624 N N . ALA A 1 83 ? -24.125 27.719 10.57 1 93.5 83 ALA A N 1
ATOM 625 C CA . ALA A 1 83 ? -23.797 29.125 10.844 1 93.5 83 ALA A CA 1
ATOM 626 C C . ALA A 1 83 ? -24.047 29.469 12.312 1 93.5 83 ALA A C 1
ATOM 628 O O . ALA A 1 83 ? -24.938 28.891 12.945 1 93.5 83 ALA A O 1
ATOM 629 N N . PHE A 1 84 ? -23.188 30.344 12.812 1 91.75 84 PHE A N 1
ATOM 630 C CA . PHE A 1 84 ? -23.297 30.797 14.195 1 91.75 84 PHE A CA 1
ATOM 631 C C . PHE A 1 84 ? -24.297 31.938 14.32 1 91.75 84 PHE A C 1
ATOM 633 O O . PHE A 1 84 ? -24.047 33.031 13.812 1 91.75 84 PHE A O 1
ATOM 640 N N . GLU A 1 85 ? -25.438 31.672 14.891 1 87.12 85 GLU A N 1
ATOM 641 C CA . GLU A 1 85 ? -26.5 32.656 15.07 1 87.12 85 GLU A CA 1
ATOM 642 C C . GLU A 1 85 ? -26.969 32.719 16.516 1 87.12 85 GLU A C 1
ATOM 644 O O . GLU A 1 85 ? -27.406 31.719 17.078 1 87.12 85 GLU A O 1
ATOM 649 N N . LYS A 1 86 ? -26.922 33.938 17.141 1 85.19 86 LYS A N 1
ATOM 650 C CA . LYS A 1 86 ? -27.422 34.188 18.484 1 85.19 86 LYS A CA 1
ATOM 651 C C . LYS A 1 86 ? -26.797 33.219 19.484 1 85.19 86 LYS A C 1
ATOM 653 O O . LYS A 1 86 ? -27.5 32.594 20.281 1 85.19 86 LYS A O 1
ATOM 658 N N . GLY A 1 87 ? -25.594 32.938 19.344 1 86.25 87 GLY A N 1
ATOM 659 C CA . GLY A 1 87 ? -24.828 32.156 20.312 1 86.25 87 GLY A CA 1
ATOM 660 C C . GLY A 1 87 ? -24.953 30.656 20.094 1 86.25 87 GLY A C 1
ATOM 661 O O . GLY A 1 87 ? -24.469 29.859 20.922 1 86.25 87 GLY A O 1
ATOM 662 N N . ARG A 1 88 ? -25.578 30.297 18.938 1 91.38 88 ARG A N 1
ATOM 663 C CA . ARG A 1 88 ? -25.719 28.875 18.641 1 91.38 88 ARG A CA 1
ATOM 664 C C . ARG A 1 88 ? -25.5 28.578 17.172 1 91.38 88 ARG A C 1
ATOM 666 O O . ARG A 1 88 ? -25.656 29.469 16.328 1 91.38 88 ARG A O 1
ATOM 673 N N . TYR A 1 89 ? -25.094 27.391 16.938 1 95.38 89 TYR A N 1
ATOM 674 C CA . TYR A 1 89 ? -24.953 26.969 15.562 1 95.38 89 TYR A CA 1
ATOM 675 C C . TYR A 1 89 ? -26.234 26.328 15.047 1 95.38 89 TYR A C 1
ATOM 677 O O . TYR A 1 89 ? -26.844 25.516 15.734 1 95.38 89 TYR A O 1
ATOM 685 N N . ARG A 1 90 ? -26.594 26.781 13.867 1 93.62 90 ARG A N 1
ATOM 686 C CA . ARG A 1 90 ? -27.766 26.234 13.195 1 93.62 90 ARG A CA 1
ATOM 687 C C . ARG A 1 90 ? -27.438 25.859 11.758 1 93.62 90 ARG A C 1
ATOM 689 O O . ARG A 1 90 ? -26.578 26.469 11.125 1 93.62 90 ARG A O 1
ATOM 696 N N . LEU A 1 91 ? -28.172 24.875 11.273 1 94.25 91 LEU A N 1
ATOM 697 C CA . LEU A 1 91 ? -27.969 24.422 9.898 1 94.25 91 LEU A CA 1
ATOM 698 C C . LEU A 1 91 ? -28.297 25.531 8.906 1 94.25 91 LEU A C 1
ATOM 700 O O . LEU A 1 91 ? -29.438 26 8.852 1 94.25 91 LEU A O 1
ATOM 704 N N . ALA A 1 92 ? -27.281 25.891 8.148 1 90.69 92 ALA A N 1
ATOM 705 C CA . ALA A 1 92 ? -27.469 26.953 7.164 1 90.69 92 ALA A CA 1
ATOM 706 C C . ALA A 1 92 ? -27.672 26.375 5.77 1 90.69 92 ALA A C 1
ATOM 708 O O . ALA A 1 92 ? -28.453 26.922 4.977 1 90.69 92 ALA A O 1
ATOM 709 N N . MET A 1 93 ? -26.938 25.344 5.551 1 90.38 93 MET A N 1
ATOM 710 C CA . MET A 1 93 ? -27 24.75 4.219 1 90.38 93 MET A CA 1
ATOM 711 C C . MET A 1 93 ? -26.719 23.25 4.281 1 90.38 93 MET A C 1
ATOM 713 O O . MET A 1 93 ? -25.969 22.797 5.145 1 90.38 93 MET A O 1
ATOM 717 N N . LYS A 1 9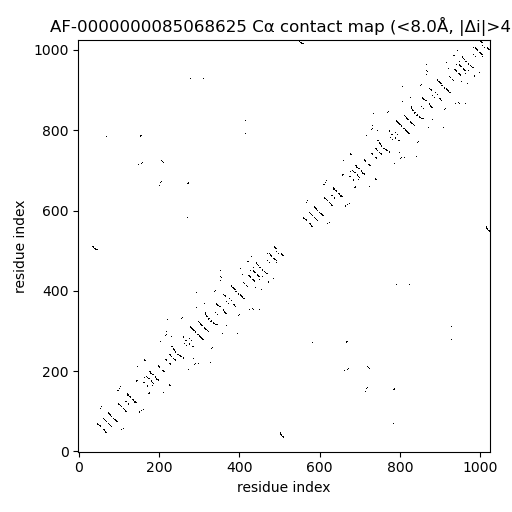4 ? -27.312 22.531 3.375 1 93.5 94 LYS A N 1
ATOM 718 C CA . LYS A 1 94 ? -27.062 21.109 3.139 1 93.5 94 LYS A CA 1
ATOM 719 C C . LYS A 1 94 ? -27.078 20.797 1.646 1 93.5 94 LYS A C 1
ATOM 721 O O . LYS A 1 94 ? -27.984 21.219 0.923 1 93.5 94 LYS A O 1
ATOM 726 N N . ARG A 1 95 ? -26.109 20.094 1.223 1 93.25 95 ARG A N 1
ATOM 727 C CA . ARG A 1 95 ? -26.016 19.812 -0.204 1 93.25 95 ARG A CA 1
ATOM 728 C C . ARG A 1 95 ? -25.422 18.422 -0.442 1 93.25 95 ARG A C 1
ATOM 730 O O . ARG A 1 95 ? -24.453 18.031 0.224 1 93.25 95 ARG A O 1
ATOM 737 N N . GLY A 1 96 ? -26 17.781 -1.437 1 95.25 96 GLY A N 1
ATOM 738 C CA . GLY A 1 96 ? -25.391 16.547 -1.901 1 95.25 96 GLY A CA 1
ATOM 739 C C . GLY A 1 96 ? -24.109 16.766 -2.691 1 95.25 96 GLY A C 1
ATOM 740 O O . GLY A 1 96 ? -24.031 17.703 -3.494 1 95.25 96 GLY A O 1
ATOM 741 N N . LEU A 1 97 ? -23.156 15.922 -2.457 1 96.38 97 LEU A N 1
ATOM 742 C CA . LEU A 1 97 ? -21.891 16.031 -3.176 1 96.38 97 LEU A CA 1
ATOM 743 C C . LEU A 1 97 ? -21.859 15.078 -4.367 1 96.38 97 LEU A C 1
ATOM 745 O O . LEU A 1 97 ? -22.312 13.93 -4.266 1 96.38 97 LEU A O 1
ATOM 749 N N . PRO A 1 98 ? -21.312 15.625 -5.473 1 94.81 98 PRO A N 1
ATOM 750 C CA . PRO A 1 98 ? -21.125 14.719 -6.602 1 94.81 98 PRO A CA 1
ATOM 751 C C . PRO A 1 98 ? -20.234 13.523 -6.25 1 94.81 98 PRO A C 1
ATOM 753 O O . PRO A 1 98 ? -19.234 13.672 -5.547 1 94.81 98 PRO A O 1
ATOM 756 N N . GLN A 1 99 ? -20.562 12.344 -6.82 1 93 99 GLN A N 1
ATOM 757 C CA . GLN A 1 99 ? -19.891 11.094 -6.465 1 93 99 GLN A CA 1
ATOM 758 C C . GLN A 1 99 ? -18.484 11.023 -7.059 1 93 99 GLN A C 1
ATOM 760 O O . GLN A 1 99 ? -17.672 10.203 -6.648 1 93 99 GLN A O 1
ATOM 765 N N . GLU A 1 100 ? -18.156 11.898 -8 1 94.62 100 GLU A N 1
ATOM 766 C CA . GLU A 1 100 ? -16.859 11.852 -8.68 1 94.62 100 GLU A CA 1
ATOM 767 C C . GLU A 1 100 ? -15.781 12.539 -7.855 1 94.62 100 GLU A C 1
ATOM 769 O O . GLU A 1 100 ? -14.594 12.43 -8.164 1 94.62 100 GLU A O 1
ATOM 774 N N . LEU A 1 101 ? -16.188 13.242 -6.797 1 96.25 101 LEU A N 1
ATOM 775 C CA . LEU A 1 101 ? -15.219 13.984 -6.004 1 96.25 101 LEU A CA 1
ATOM 776 C C . LEU A 1 101 ? -14.391 13.039 -5.141 1 96.25 101 LEU A C 1
ATOM 778 O O . LEU A 1 101 ? -14.938 12.172 -4.461 1 96.25 101 LEU A O 1
ATOM 782 N N . HIS A 1 102 ? -13.07 13.266 -5.164 1 94.62 102 HIS A N 1
ATOM 783 C CA . HIS A 1 102 ? -12.234 12.391 -4.359 1 94.62 102 HIS A CA 1
ATOM 784 C C . HIS A 1 102 ? -11.516 13.164 -3.26 1 94.62 102 HIS A C 1
ATOM 786 O O . HIS A 1 102 ? -10.992 12.57 -2.316 1 94.62 102 HIS A O 1
ATOM 792 N N . SER A 1 103 ? -11.484 14.492 -3.361 1 96 103 SER A N 1
ATOM 793 C CA . SER A 1 103 ? -10.734 15.266 -2.383 1 96 103 SER A CA 1
ATOM 794 C C . SER A 1 103 ? -11.328 16.656 -2.201 1 96 103 SER A C 1
ATOM 796 O O . SER A 1 103 ? -11.984 17.188 -3.105 1 96 103 SER A O 1
ATOM 798 N N . PHE A 1 104 ? -11.125 17.188 -1.016 1 97.12 104 PHE A N 1
ATOM 799 C CA . PHE A 1 104 ? -11.438 18.594 -0.756 1 97.12 104 PHE A CA 1
ATOM 800 C C . PHE A 1 104 ? -10.312 19.266 0.032 1 97.12 104 PHE A C 1
ATOM 802 O O . PHE A 1 104 ? -9.5 18.578 0.659 1 97.12 104 PHE A O 1
ATOM 809 N N . ASP A 1 105 ? -10.242 20.531 -0.109 1 97.38 105 ASP A N 1
ATOM 810 C CA . ASP A 1 105 ? -9.297 21.344 0.652 1 97.38 105 ASP A CA 1
ATOM 811 C C . ASP A 1 105 ? -9.852 22.766 0.872 1 97.38 105 ASP A C 1
ATOM 813 O O . ASP A 1 105 ? -10.758 23.188 0.163 1 97.38 105 ASP A O 1
ATOM 817 N N . ILE A 1 106 ? -9.375 23.391 1.891 1 97.31 106 ILE A N 1
ATOM 818 C CA . ILE A 1 106 ? -9.859 24.719 2.283 1 97.31 106 ILE A CA 1
ATOM 819 C C . ILE A 1 106 ? -8.688 25.672 2.422 1 97.31 106 ILE A C 1
ATOM 821 O O . ILE A 1 106 ? -7.629 25.297 2.932 1 97.31 106 ILE A O 1
ATOM 825 N N . THR A 1 107 ? -8.875 26.922 1.958 1 96.62 107 THR A N 1
ATOM 826 C CA . THR A 1 107 ? -7.805 27.906 2.045 1 96.62 107 THR A CA 1
ATOM 827 C C . THR A 1 107 ? -7.523 28.281 3.5 1 96.62 107 THR A C 1
ATOM 829 O O . THR A 1 107 ? -8.367 28.062 4.371 1 96.62 107 THR A O 1
ATOM 832 N N . GLU A 1 108 ? -6.387 28.797 3.719 1 92.81 108 GLU A N 1
ATOM 833 C CA . GLU A 1 108 ? -5.996 29.188 5.066 1 92.81 108 GLU A CA 1
ATOM 834 C C . GLU A 1 108 ? -6.812 30.375 5.551 1 92.81 108 GLU A C 1
ATOM 836 O O . GLU A 1 108 ? -7.211 31.234 4.75 1 92.81 108 GLU A O 1
ATOM 841 N N . PHE A 1 109 ? -6.969 30.453 6.875 1 92.12 109 PHE A N 1
ATOM 842 C CA . PHE A 1 109 ? -7.723 31.547 7.477 1 92.12 109 PHE A CA 1
ATOM 843 C C . PHE A 1 109 ? -6.875 32.812 7.539 1 92.12 109 PHE A C 1
ATOM 845 O O . PHE A 1 109 ? -5.742 32.781 8.031 1 92.12 109 PHE A O 1
ATOM 852 N N . VAL A 1 110 ? -7.434 33.812 6.965 1 89.75 110 VAL A N 1
ATOM 853 C CA . VAL A 1 110 ? -6.898 35.156 7.062 1 89.75 110 VAL A CA 1
ATOM 854 C C . VAL A 1 110 ? -7.992 36.125 7.535 1 89.75 110 VAL A C 1
ATOM 856 O O . VAL A 1 110 ? -9.055 36.219 6.918 1 89.75 110 VAL A O 1
ATOM 859 N N . PRO A 1 111 ? -7.664 36.812 8.641 1 87.88 111 PRO A N 1
ATOM 860 C CA . PRO A 1 111 ? -8.695 37.719 9.141 1 87.88 111 PRO A CA 1
ATOM 861 C C . PRO A 1 111 ? -9.195 38.719 8.07 1 87.88 111 PRO A C 1
ATOM 863 O O . PRO A 1 111 ? -8.391 39.312 7.367 1 87.88 111 PRO A O 1
ATOM 866 N N . GLY A 1 112 ? -10.391 38.812 7.953 1 87.06 112 GLY A N 1
ATOM 867 C CA . GLY A 1 112 ? -11 39.75 7.031 1 87.06 112 GLY A CA 1
ATOM 868 C C . GLY A 1 112 ? -11.227 39.156 5.645 1 87.06 112 GLY A C 1
ATOM 869 O O . GLY A 1 112 ? -11.836 39.812 4.789 1 87.06 112 GLY A O 1
ATOM 870 N N . LYS A 1 113 ? -10.766 38.031 5.438 1 89.75 113 LYS A N 1
ATOM 871 C CA . LYS A 1 113 ? -10.945 37.375 4.145 1 89.75 113 LYS A CA 1
ATOM 872 C C . LYS A 1 113 ? -11.719 36.062 4.297 1 89.75 113 LYS A C 1
ATOM 874 O O . LYS A 1 113 ? -11.43 35.25 5.195 1 89.75 113 LYS A O 1
ATOM 879 N N . GLN A 1 114 ? -12.648 35.875 3.387 1 91.88 114 GLN A N 1
ATOM 880 C CA . GLN A 1 114 ? -13.383 34.625 3.406 1 91.88 114 GLN A CA 1
ATOM 881 C C . GLN A 1 114 ? -12.523 33.469 2.879 1 91.88 114 GLN A C 1
ATOM 883 O O . GLN A 1 114 ? -11.789 33.656 1.904 1 91.88 114 GLN A O 1
ATOM 888 N N . GLN A 1 115 ? -12.688 32.344 3.494 1 95.12 115 GLN A N 1
ATOM 889 C CA . GLN A 1 115 ? -12.031 31.156 2.998 1 95.12 115 GLN A CA 1
ATOM 890 C C . GLN A 1 115 ? -12.805 30.547 1.837 1 95.12 115 GLN A C 1
ATOM 892 O O . GLN A 1 115 ? -13.977 30.844 1.638 1 95.12 115 GLN A O 1
ATOM 897 N N . GLN A 1 116 ? -12.078 29.781 1.07 1 95 116 GLN A N 1
ATOM 898 C CA . GLN A 1 116 ? -12.648 29.094 -0.08 1 95 116 GLN A CA 1
ATOM 899 C C . GLN A 1 116 ? -12.5 27.578 0.054 1 95 116 GLN A C 1
ATOM 901 O O . GLN A 1 116 ? -11.477 27.094 0.541 1 95 116 GLN A O 1
ATOM 906 N N . LEU A 1 117 ? -13.516 26.859 -0.323 1 97 117 LEU A N 1
ATOM 907 C CA . LEU A 1 117 ? -13.531 25.406 -0.289 1 97 117 LEU A CA 1
ATOM 908 C C . LEU A 1 117 ? -13.438 24.828 -1.698 1 97 117 LEU A C 1
ATOM 910 O O . LEU A 1 117 ? -14.305 25.094 -2.535 1 97 117 LEU A O 1
ATOM 914 N N . TYR A 1 118 ? -12.398 24.078 -1.942 1 97.94 118 TYR A N 1
ATOM 915 C CA . TYR A 1 118 ? -12.148 23.484 -3.252 1 97.94 118 TYR A CA 1
ATOM 916 C C . TYR A 1 118 ? -12.359 21.969 -3.217 1 97.94 118 TYR A C 1
ATOM 918 O O . TYR A 1 118 ? -12.219 21.344 -2.164 1 97.94 118 TYR A O 1
ATOM 926 N N . PHE A 1 119 ? -12.711 21.422 -4.359 1 97.94 119 PHE A N 1
ATOM 927 C CA . PHE A 1 119 ? -12.883 20 -4.555 1 97.94 119 PHE A CA 1
ATOM 928 C C . PHE A 1 119 ? -12.125 19.516 -5.789 1 97.94 119 PHE A C 1
ATOM 930 O O . PHE A 1 119 ? -11.938 20.281 -6.738 1 97.94 119 PHE A O 1
ATOM 937 N N . LEU A 1 120 ? -11.75 18.266 -5.77 1 96.81 120 LEU A N 1
ATOM 938 C CA . LEU A 1 120 ? -11.109 17.656 -6.926 1 96.81 120 LEU A CA 1
ATOM 939 C C . LEU A 1 120 ? -11.883 16.422 -7.379 1 96.81 120 LEU A C 1
ATOM 941 O O . LEU A 1 120 ? -12.32 15.617 -6.551 1 96.81 120 LEU A O 1
ATOM 945 N N . SER A 1 121 ? -12.117 16.328 -8.586 1 95.81 121 SER A N 1
ATOM 946 C CA . SER A 1 121 ? -12.414 15.07 -9.273 1 95.81 121 SER A CA 1
ATOM 947 C C . SER A 1 121 ? -11.211 14.586 -10.086 1 95.81 121 SER A C 1
ATOM 949 O O . SER A 1 121 ? -10.117 15.133 -9.961 1 95.81 121 SER A O 1
ATOM 951 N N . GLN A 1 122 ? -11.43 13.547 -10.789 1 91.88 122 GLN A N 1
ATOM 952 C CA . GLN A 1 122 ? -10.32 13.016 -11.578 1 91.88 122 GLN A CA 1
ATOM 953 C C . GLN A 1 122 ? -9.844 14.031 -12.617 1 91.88 122 GLN A C 1
ATOM 955 O O . GLN A 1 122 ? -8.656 14.086 -12.938 1 91.88 122 GLN A O 1
ATOM 960 N N . ASP A 1 123 ? -10.789 14.922 -13.055 1 95.12 123 ASP A N 1
ATOM 961 C CA . ASP A 1 123 ? -10.406 15.75 -14.195 1 95.12 123 ASP A CA 1
ATOM 962 C C . ASP A 1 123 ? -10.859 17.203 -14 1 95.12 123 ASP A C 1
ATOM 964 O O . ASP A 1 123 ? -10.789 18 -14.93 1 95.12 123 ASP A O 1
ATOM 968 N N . GLU A 1 124 ? -11.344 17.531 -12.805 1 97 124 GLU A N 1
ATOM 969 C CA . GLU A 1 124 ? -11.812 18.891 -12.609 1 97 124 GLU A CA 1
ATOM 970 C C . GLU A 1 124 ? -11.375 19.438 -11.25 1 97 124 GLU A C 1
ATOM 972 O O . GLU A 1 124 ? -11.359 18.703 -10.258 1 97 124 GLU A O 1
ATOM 977 N N . LEU A 1 125 ? -11.031 20.656 -11.227 1 97.5 125 LEU A N 1
ATOM 978 C CA . LEU A 1 125 ? -10.961 21.484 -10.031 1 97.5 125 LEU A CA 1
ATOM 979 C C . LEU A 1 125 ? -12.25 22.281 -9.844 1 97.5 125 LEU A C 1
ATOM 981 O O . LEU A 1 125 ? -12.664 23.016 -10.742 1 97.5 125 LEU A O 1
ATOM 985 N N . LYS A 1 126 ? -12.82 22.125 -8.688 1 97.56 126 LYS A N 1
ATOM 986 C CA . LYS A 1 126 ? -14.109 22.766 -8.445 1 97.56 126 LYS A CA 1
ATOM 987 C C . LYS A 1 126 ? -14.062 23.656 -7.199 1 97.56 126 LYS A C 1
ATOM 989 O O . LYS A 1 126 ? -13.211 23.469 -6.332 1 97.56 126 LYS A O 1
ATOM 994 N N . LEU A 1 127 ? -14.914 24.609 -7.188 1 96.5 127 LEU A N 1
ATOM 995 C CA . LEU A 1 127 ? -14.969 25.609 -6.117 1 96.5 127 LEU A CA 1
ATOM 996 C C . LEU A 1 127 ? -16.406 25.781 -5.613 1 96.5 127 LEU A C 1
ATOM 998 O O . LEU A 1 127 ? -17.344 25.812 -6.406 1 96.5 127 LEU A O 1
ATOM 1002 N N . LEU A 1 128 ? -16.531 25.812 -4.289 1 94.94 128 LEU A N 1
ATOM 1003 C CA . LEU A 1 128 ? -17.812 26.172 -3.695 1 94.94 128 LEU A CA 1
ATOM 1004 C C . LEU A 1 128 ? -18.062 27.656 -3.824 1 94.94 128 LEU A C 1
ATOM 1006 O O . LEU A 1 128 ? -17.281 28.469 -3.35 1 94.94 128 LEU A O 1
ATOM 1010 N N . VAL A 1 129 ? -19.141 27.984 -4.492 1 90.75 129 VAL A N 1
ATOM 1011 C CA . VAL A 1 129 ? -19.438 29.391 -4.734 1 90.75 129 VAL A CA 1
ATOM 1012 C C . VAL A 1 129 ? -20.844 29.719 -4.27 1 90.75 129 VAL A C 1
ATOM 1014 O O . VAL A 1 129 ? -21.719 28.844 -4.258 1 90.75 129 VAL A O 1
ATOM 1017 N N . SER A 1 130 ? -20.891 30.859 -3.699 1 80.19 130 SER A N 1
ATOM 1018 C CA . SER A 1 130 ? -22.219 31.375 -3.359 1 80.19 130 SER A CA 1
ATOM 1019 C C . SER A 1 130 ? -22.75 32.25 -4.473 1 80.19 130 SER A C 1
ATOM 1021 O O . SER A 1 130 ? -22.016 33.031 -5.098 1 80.19 130 SER A O 1
ATOM 1023 N N . LYS A 1 131 ? -23.859 31.844 -5.207 1 65.5 131 LYS A N 1
ATOM 1024 C CA . LYS A 1 131 ? -24.438 32.781 -6.176 1 65.5 131 LYS A CA 1
ATOM 1025 C C . LYS A 1 131 ? -24.938 34.031 -5.488 1 65.5 131 LYS A C 1
ATOM 1027 O O . LYS A 1 131 ? -25.453 33.969 -4.371 1 65.5 131 LYS A O 1
ATOM 1032 N N . GLU A 1 132 ? -24.562 35.188 -6.168 1 58.88 132 GLU A N 1
ATOM 1033 C CA . GLU A 1 132 ? -25.031 36.5 -5.684 1 58.88 132 GLU A CA 1
ATOM 1034 C C . GLU A 1 132 ? -26.531 36.469 -5.402 1 58.88 132 GLU A C 1
ATOM 1036 O O . GLU A 1 132 ? -27.312 35.969 -6.227 1 58.88 132 GLU A O 1
ATOM 1041 N N . ASN A 1 133 ? -27.062 36.844 -4.336 1 56.5 133 ASN A N 1
ATOM 1042 C CA . ASN A 1 133 ? -28.453 37.031 -3.906 1 56.5 133 ASN A CA 1
ATOM 1043 C C . ASN A 1 133 ? -29.141 35.688 -3.66 1 56.5 133 ASN A C 1
ATOM 1045 O O . ASN A 1 133 ? -30.359 35.594 -3.744 1 56.5 133 ASN A O 1
ATOM 1049 N N . SER A 1 134 ? -28.312 34.594 -3.727 1 60.38 134 SER A N 1
ATOM 1050 C CA . SER A 1 134 ? -28.938 33.312 -3.4 1 60.38 134 SER A CA 1
ATOM 1051 C C . SER A 1 134 ? -28.25 32.625 -2.221 1 60.38 134 SER A C 1
ATOM 1053 O O . SER A 1 134 ? -27.047 32.844 -2 1 60.38 134 SER A O 1
ATOM 1055 N N . SER A 1 135 ? -28.984 32.219 -1.25 1 62.47 135 SER A N 1
ATOM 1056 C CA . SER A 1 135 ? -28.5 31.438 -0.106 1 62.47 135 SER A CA 1
ATOM 1057 C C . SER A 1 135 ? -28.047 30.047 -0.527 1 62.47 135 SER A C 1
ATOM 1059 O O . SER A 1 135 ? -27.547 29.281 0.298 1 62.47 135 SER A O 1
ATOM 1061 N N . LYS A 1 136 ? -27.984 29.938 -1.866 1 74.81 136 LYS A N 1
ATOM 1062 C CA . LYS A 1 136 ? -27.656 28.578 -2.295 1 74.81 136 LYS A CA 1
ATOM 1063 C C . LYS A 1 136 ? -26.188 28.453 -2.697 1 74.81 136 LYS A C 1
ATOM 1065 O O . LYS A 1 136 ? -25.641 29.359 -3.328 1 74.81 136 LYS A O 1
ATOM 1070 N N . LEU A 1 137 ? -25.531 27.609 -2.121 1 81.56 137 LEU A N 1
ATOM 1071 C CA . LEU A 1 137 ? -24.156 27.297 -2.467 1 81.56 137 LEU A CA 1
ATOM 1072 C C . LEU A 1 137 ? -24.094 26.234 -3.557 1 81.56 137 LEU A C 1
ATOM 1074 O O . LEU A 1 137 ? -24.922 25.297 -3.564 1 81.56 137 LEU A O 1
ATOM 1078 N N . TYR A 1 138 ? -23.281 26.562 -4.613 1 88.94 138 TYR A N 1
ATOM 1079 C CA . TYR A 1 138 ? -23.094 25.594 -5.688 1 88.94 138 TYR A CA 1
ATOM 1080 C C . TYR A 1 138 ? -21.609 25.266 -5.867 1 88.94 138 TYR A C 1
ATOM 1082 O O . TYR A 1 138 ? -20.75 26.016 -5.402 1 88.94 138 TYR A O 1
ATOM 1090 N N . ILE A 1 139 ? -21.391 24.125 -6.402 1 93.56 139 ILE A N 1
ATOM 1091 C CA . ILE A 1 139 ? -20.047 23.688 -6.742 1 93.56 139 ILE A CA 1
ATOM 1092 C C . ILE A 1 139 ? -19.812 23.875 -8.242 1 93.56 139 ILE A C 1
ATOM 1094 O O . ILE A 1 139 ? -20.5 23.266 -9.062 1 93.56 139 ILE A O 1
ATOM 1098 N N . GLU A 1 140 ? -18.844 24.75 -8.555 1 94.44 140 GLU A N 1
ATOM 1099 C CA . GLU A 1 140 ? -18.578 25.078 -9.953 1 94.44 140 GLU A CA 1
ATOM 1100 C C . GLU A 1 140 ? -17.172 24.656 -10.375 1 94.44 140 GLU A C 1
ATOM 1102 O O . GLU A 1 140 ? -16.234 24.766 -9.594 1 94.44 140 GLU A O 1
ATOM 1107 N N . THR A 1 141 ? -17.062 24.234 -11.633 1 96.12 141 THR A N 1
ATOM 1108 C CA . THR A 1 141 ? -15.75 23.906 -12.18 1 96.12 141 THR A CA 1
ATOM 1109 C C . THR A 1 141 ? -14.953 25.172 -12.477 1 96.12 141 THR A C 1
ATOM 1111 O O . THR A 1 141 ? -15.438 26.078 -13.148 1 96.12 141 THR A O 1
ATOM 1114 N N . VAL A 1 142 ? -13.773 25.156 -11.984 1 95.19 142 VAL A N 1
ATOM 1115 C CA . VAL A 1 142 ? -12.953 26.344 -12.188 1 95.19 142 VAL A CA 1
ATOM 1116 C C . VAL A 1 142 ? -11.82 26.031 -13.164 1 95.19 142 VAL A C 1
ATOM 1118 O O . VAL A 1 142 ? -11.258 26.922 -13.797 1 95.19 142 VAL A O 1
ATOM 1121 N N . ALA A 1 143 ? -11.477 24.734 -13.32 1 96 143 ALA A N 1
ATOM 1122 C CA . ALA A 1 143 ? -10.438 24.344 -14.258 1 96 143 ALA A CA 1
ATOM 1123 C C . ALA A 1 143 ? -10.523 22.844 -14.578 1 96 143 ALA A C 1
ATOM 1125 O O . ALA A 1 143 ? -10.961 22.047 -13.742 1 96 143 ALA A O 1
ATOM 1126 N N . GLU A 1 144 ? -10.07 22.516 -15.758 1 96.12 144 GLU A N 1
ATOM 1127 C CA . GLU A 1 144 ? -9.82 21.109 -16.094 1 96.12 144 GLU A CA 1
ATOM 1128 C C . GLU A 1 144 ? -8.43 20.672 -15.648 1 96.12 144 GLU A C 1
ATOM 1130 O O . GLU A 1 144 ? -7.469 21.453 -15.758 1 96.12 144 GLU A O 1
ATOM 1135 N N . ILE A 1 145 ? -8.375 19.406 -15.172 1 95.88 145 ILE A N 1
ATOM 1136 C CA . ILE A 1 145 ? -7.086 18.953 -14.656 1 95.88 145 ILE A CA 1
ATOM 1137 C C . ILE A 1 145 ? -6.828 17.516 -15.078 1 95.88 145 ILE A C 1
ATOM 1139 O O . ILE A 1 145 ? -7.727 16.844 -15.594 1 95.88 145 ILE A O 1
ATOM 1143 N N . ASN A 1 146 ? -5.551 17.125 -14.984 1 91.06 146 ASN A N 1
ATOM 1144 C CA . ASN A 1 146 ? -5.109 15.742 -14.938 1 91.06 146 ASN A CA 1
ATOM 1145 C C . ASN A 1 146 ? -4.496 15.391 -13.586 1 91.06 146 ASN A C 1
ATOM 1147 O O . ASN A 1 146 ? -3.631 16.109 -13.086 1 91.06 146 ASN A O 1
ATOM 1151 N N . SER A 1 147 ? -5.066 14.305 -12.992 1 91 147 SER A N 1
ATOM 1152 C CA . SER A 1 147 ? -4.566 14 -11.656 1 91 147 SER A CA 1
ATOM 1153 C C . SER A 1 147 ? -4.176 12.531 -11.539 1 91 147 SER A C 1
ATOM 1155 O O . SER A 1 147 ? -4.367 11.75 -12.477 1 91 147 SER A O 1
ATOM 1157 N N . LEU A 1 148 ? -3.619 12.148 -10.43 1 90 148 LEU A N 1
ATOM 1158 C CA . LEU A 1 148 ? -3.203 10.781 -10.125 1 90 148 LEU A CA 1
ATOM 1159 C C . LEU A 1 148 ? -4.406 9.914 -9.789 1 90 148 LEU A C 1
ATOM 1161 O O . LEU A 1 148 ? -4.301 8.68 -9.758 1 90 148 LEU A O 1
ATOM 1165 N N . SER A 1 149 ? -5.461 10.547 -9.477 1 87.06 149 SER A N 1
ATOM 1166 C CA . SER A 1 149 ? -6.652 9.828 -9.047 1 87.06 149 SER A CA 1
ATOM 1167 C C . SER A 1 149 ? -7.57 9.531 -10.227 1 87.06 149 SER A C 1
ATOM 1169 O O . SER A 1 149 ? -8.367 10.383 -10.633 1 87.06 149 SER A O 1
ATOM 1171 N N . PHE A 1 150 ? -7.426 8.398 -10.656 1 82.56 150 PHE A N 1
ATOM 1172 C CA . PHE A 1 150 ? -8.219 7.992 -11.805 1 82.56 150 PHE A CA 1
ATOM 1173 C C . PHE A 1 150 ? -9.32 7.02 -11.391 1 82.56 150 PHE A C 1
ATOM 1175 O O . PHE A 1 150 ? -9.156 5.801 -11.523 1 82.56 150 PHE A O 1
ATOM 1182 N N . LYS A 1 151 ? -10.414 7.535 -10.953 1 83.88 151 LYS A N 1
ATOM 1183 C CA . LYS A 1 151 ? -11.586 6.77 -10.531 1 83.88 151 LYS A CA 1
ATOM 1184 C C . LYS A 1 151 ? -12.867 7.59 -10.688 1 83.88 151 LYS A C 1
ATOM 1186 O O . LYS A 1 151 ? -12.969 8.695 -10.148 1 83.88 151 LYS A O 1
ATOM 1191 N N . GLU A 1 152 ? -13.805 7.008 -11.32 1 85.19 152 GLU A N 1
ATOM 1192 C CA . GLU A 1 152 ? -15.039 7.73 -11.609 1 85.19 152 GLU A CA 1
ATOM 1193 C C . GLU A 1 152 ? -15.898 7.879 -10.359 1 85.19 152 GLU A C 1
ATOM 1195 O O . GLU A 1 152 ? -16.547 8.906 -10.164 1 85.19 152 GLU A O 1
ATOM 1200 N N . ARG A 1 153 ? -15.836 6.855 -9.586 1 88.31 153 ARG A N 1
ATOM 1201 C CA . ARG A 1 153 ? -16.625 6.863 -8.359 1 88.31 153 ARG A CA 1
ATOM 1202 C C . ARG A 1 153 ? -15.773 6.441 -7.16 1 88.31 153 ARG A C 1
ATOM 1204 O O . ARG A 1 153 ? -15.828 5.289 -6.723 1 88.31 153 ARG A O 1
ATOM 1211 N N . PRO A 1 154 ? -15.062 7.422 -6.613 1 91.12 154 PRO A N 1
ATOM 1212 C CA . PRO A 1 154 ? -14.273 7.094 -5.426 1 91.12 154 PRO A CA 1
ATOM 1213 C C . PRO A 1 154 ? -15.133 6.59 -4.27 1 91.12 154 PRO A C 1
ATOM 1215 O O . PRO A 1 154 ? -16.281 7 -4.129 1 91.12 154 PRO A O 1
ATOM 1218 N N . ASP A 1 155 ? -14.547 5.785 -3.455 1 88.31 155 ASP A N 1
ATOM 1219 C CA . ASP A 1 155 ? -15.266 5.172 -2.342 1 88.31 155 ASP A CA 1
ATOM 1220 C C . ASP A 1 155 ? -15.492 6.176 -1.214 1 88.31 155 ASP A C 1
ATOM 1222 O O . ASP A 1 155 ? -16.359 5.98 -0.366 1 88.31 155 ASP A O 1
ATOM 1226 N N . PHE A 1 156 ? -14.648 7.188 -1.153 1 91.25 156 PHE A N 1
ATOM 1227 C CA . PHE A 1 156 ? -14.711 8.219 -0.129 1 91.25 156 PHE A CA 1
ATOM 1228 C C . PHE A 1 156 ? -14.117 9.531 -0.638 1 91.25 156 PHE A C 1
ATOM 1230 O O . PHE A 1 156 ? -13.516 9.562 -1.715 1 91.25 156 PHE A O 1
ATOM 1237 N N . ILE A 1 157 ? -14.367 10.555 0.092 1 94.62 157 ILE A N 1
ATOM 1238 C CA . ILE A 1 157 ? -13.711 11.836 -0.168 1 94.62 157 ILE A CA 1
ATOM 1239 C C . ILE A 1 157 ? -12.688 12.125 0.925 1 94.62 157 ILE A C 1
ATOM 1241 O O . ILE A 1 157 ? -12.93 11.859 2.104 1 94.62 157 ILE A O 1
ATOM 1245 N N . SER A 1 158 ? -11.547 12.57 0.511 1 93.75 158 SER A N 1
ATOM 1246 C CA . SER A 1 158 ? -10.492 12.805 1.489 1 93.75 158 SER A CA 1
ATOM 1247 C C . SER A 1 158 ? -10.148 14.289 1.59 1 93.75 158 SER A C 1
ATOM 1249 O O . SER A 1 158 ? -10.43 15.055 0.671 1 93.75 158 SER A O 1
ATOM 1251 N N . ARG A 1 159 ? -9.625 14.578 2.773 1 94.19 159 ARG A N 1
ATOM 1252 C CA . ARG A 1 159 ? -9.031 15.906 2.898 1 94.19 159 ARG A CA 1
ATOM 1253 C C . ARG A 1 159 ? -7.637 15.953 2.281 1 94.19 159 ARG A C 1
ATOM 1255 O O . ARG A 1 159 ? -6.727 15.266 2.75 1 94.19 159 ARG A O 1
ATOM 1262 N N . GLY A 1 160 ? -7.523 16.719 1.28 1 92.12 160 GLY A N 1
ATOM 1263 C CA . GLY A 1 160 ? -6.242 16.828 0.601 1 92.12 160 GLY A CA 1
ATOM 1264 C C . GLY A 1 160 ? -5.422 18.016 1.059 1 92.12 160 GLY A C 1
ATOM 1265 O O . GLY A 1 160 ? -5.852 18.766 1.937 1 92.12 160 GLY A O 1
ATOM 1266 N N . GLU A 1 161 ? -4.191 18.109 0.622 1 93.06 161 GLU A N 1
ATOM 1267 C CA . GLU A 1 161 ? -3.283 19.234 0.807 1 93.06 161 GLU A CA 1
ATOM 1268 C C . GLU A 1 161 ? -2.771 19.75 -0.533 1 93.06 161 GLU A C 1
ATOM 1270 O O . GLU A 1 161 ? -1.586 19.625 -0.845 1 93.06 161 GLU A O 1
ATOM 1275 N N . PHE A 1 162 ? -3.713 20.391 -1.242 1 96.12 162 PHE A N 1
ATOM 1276 C CA . PHE A 1 162 ? -3.318 20.844 -2.574 1 96.12 162 PHE A CA 1
ATOM 1277 C C . PHE A 1 162 ? -3.404 22.359 -2.691 1 96.12 162 PHE A C 1
ATOM 1279 O O . PHE A 1 162 ? -3.176 22.906 -3.768 1 96.12 162 PHE A O 1
ATOM 1286 N N . ILE A 1 163 ? -3.758 23.062 -1.62 1 97.06 163 ILE A N 1
ATOM 1287 C CA . ILE A 1 163 ? -3.791 24.516 -1.601 1 97.06 163 ILE A CA 1
ATOM 1288 C C . ILE A 1 163 ? -2.633 25.062 -0.761 1 97.06 163 ILE A C 1
ATOM 1290 O O . ILE A 1 163 ? -2.469 24.672 0.398 1 97.06 163 ILE A O 1
ATOM 1294 N N . GLN A 1 164 ? -1.916 25.953 -1.354 1 95.31 164 GLN A N 1
ATOM 1295 C CA . GLN A 1 164 ? -0.803 26.578 -0.656 1 95.31 164 GLN A CA 1
ATOM 1296 C C . GLN A 1 164 ? -0.331 27.828 -1.396 1 95.31 164 GLN A C 1
ATOM 1298 O O . GLN A 1 164 ? -0.512 27.938 -2.609 1 95.31 164 GLN A O 1
ATOM 1303 N N . ASP A 1 165 ? 0.175 28.812 -0.641 1 96 165 ASP A N 1
ATOM 1304 C CA . ASP A 1 165 ? 0.896 29.906 -1.293 1 96 165 ASP A CA 1
ATOM 1305 C C . ASP A 1 165 ? 2.264 29.438 -1.788 1 96 165 ASP A C 1
ATOM 1307 O O . ASP A 1 165 ? 3.199 29.297 -0.999 1 96 165 ASP A O 1
ATOM 1311 N N . LEU A 1 166 ? 2.41 29.312 -3.062 1 96.56 166 LEU A N 1
ATOM 1312 C CA . LEU A 1 166 ? 3.592 28.672 -3.623 1 96.56 166 LEU A CA 1
ATOM 1313 C C . LEU A 1 166 ? 4.652 29.703 -3.984 1 96.56 166 LEU A C 1
ATOM 1315 O O . LEU A 1 166 ? 5.844 29.391 -4.051 1 96.56 166 LEU A O 1
ATOM 1319 N N . ASN A 1 167 ? 4.207 30.922 -4.281 1 96.12 167 ASN A N 1
ATOM 1320 C CA . ASN A 1 167 ? 5.16 31.891 -4.812 1 96.12 167 ASN A CA 1
ATOM 1321 C C . ASN A 1 167 ? 5.324 33.094 -3.877 1 96.12 167 ASN A C 1
ATOM 1323 O O . ASN A 1 167 ? 5.906 34.094 -4.258 1 96.12 167 ASN A O 1
ATOM 1327 N N . GLY A 1 168 ? 4.684 33.125 -2.705 1 93.31 168 GLY A N 1
ATOM 1328 C CA . GLY A 1 168 ? 4.914 34.125 -1.663 1 93.31 168 GLY A CA 1
ATOM 1329 C C . GLY A 1 168 ? 4.078 35.375 -1.835 1 93.31 168 GLY A C 1
ATOM 1330 O O . GLY A 1 168 ? 4.34 36.406 -1.189 1 93.31 168 GLY A O 1
ATOM 1331 N N . ASP A 1 169 ? 3.104 35.375 -2.725 1 93.06 169 ASP A N 1
ATOM 1332 C CA . ASP A 1 169 ? 2.316 36.594 -2.945 1 93.06 169 ASP A CA 1
ATOM 1333 C C . ASP A 1 169 ? 1.083 36.594 -2.045 1 93.06 169 ASP A C 1
ATOM 1335 O O . ASP A 1 169 ? 0.199 37.438 -2.217 1 93.06 169 ASP A O 1
ATOM 1339 N N . ARG A 1 170 ? 0.92 35.625 -1.178 1 91.44 170 ARG A N 1
ATOM 1340 C CA . ARG A 1 170 ? -0.118 35.5 -0.157 1 91.44 170 ARG A CA 1
ATOM 1341 C C . ARG A 1 170 ? -1.462 35.156 -0.778 1 91.44 170 ARG A C 1
ATOM 1343 O O . ARG A 1 170 ? -2.512 35.344 -0.167 1 91.44 170 ARG A O 1
ATOM 1350 N N . LEU A 1 171 ? -1.405 34.75 -1.999 1 94.06 171 LEU A N 1
ATOM 1351 C CA . LEU A 1 171 ? -2.586 34.156 -2.627 1 94.06 171 LEU A CA 1
ATOM 1352 C C . LEU A 1 171 ? -2.525 32.656 -2.594 1 94.06 171 LEU A C 1
ATOM 1354 O O . LEU A 1 171 ? -1.438 32.062 -2.564 1 94.06 171 LEU A O 1
ATOM 1358 N N . ASP A 1 172 ? -3.705 32.062 -2.561 1 95.31 172 ASP A N 1
ATOM 1359 C CA . ASP A 1 172 ? -3.781 30.609 -2.479 1 95.31 172 ASP A CA 1
ATOM 1360 C C . ASP A 1 172 ? -3.607 29.969 -3.855 1 95.31 172 ASP A C 1
ATOM 1362 O O . ASP A 1 172 ? -4.465 30.109 -4.727 1 95.31 172 ASP A O 1
ATOM 1366 N N . ASP A 1 173 ? -2.566 29.266 -4.031 1 97.75 173 ASP A N 1
ATOM 1367 C CA . ASP A 1 173 ? -2.287 28.531 -5.262 1 97.75 173 ASP A CA 1
ATOM 1368 C C . ASP A 1 173 ? -2.688 27.062 -5.125 1 97.75 173 ASP A C 1
ATOM 1370 O O . ASP A 1 173 ? -3.02 26.594 -4.031 1 97.75 173 ASP A O 1
ATOM 1374 N N . ILE A 1 174 ? -2.727 26.391 -6.273 1 97.62 174 ILE A N 1
ATOM 1375 C CA . ILE A 1 174 ? -3.119 24.984 -6.293 1 97.62 174 ILE A CA 1
ATOM 1376 C C . ILE A 1 174 ? -2.012 24.141 -6.93 1 97.62 174 ILE A C 1
ATOM 1378 O O . ILE A 1 174 ? -1.433 24.531 -7.945 1 97.62 174 ILE A O 1
ATOM 1382 N N . LEU A 1 175 ? -1.705 23.062 -6.344 1 97 175 LEU A N 1
ATOM 1383 C CA . LEU A 1 175 ? -0.747 22.125 -6.906 1 97 175 LEU A CA 1
ATOM 1384 C C . LEU A 1 175 ? -1.396 20.766 -7.137 1 97 175 LEU A C 1
ATOM 1386 O O . LEU A 1 175 ? -2.051 20.219 -6.242 1 97 175 LEU A O 1
ATOM 1390 N N . ILE A 1 176 ? -1.222 20.172 -8.359 1 95.94 176 ILE A N 1
ATOM 1391 C CA . ILE A 1 176 ? -1.825 18.891 -8.734 1 95.94 176 ILE A CA 1
ATOM 1392 C C . ILE A 1 176 ? -0.819 18.062 -9.523 1 95.94 176 ILE A C 1
ATOM 1394 O O . ILE A 1 176 ? -0.312 18.5 -10.555 1 95.94 176 ILE A O 1
ATOM 1398 N N . HIS A 1 177 ? -0.578 16.859 -9.047 1 94.94 177 HIS A N 1
ATOM 1399 C CA . HIS A 1 177 ? 0.268 15.938 -9.781 1 94.94 177 HIS A CA 1
ATOM 1400 C C . HIS A 1 177 ? -0.544 15.133 -10.797 1 94.94 177 HIS A C 1
ATOM 1402 O O . HIS A 1 177 ? -1.665 14.711 -10.508 1 94.94 177 HIS A O 1
ATOM 1408 N N . ASP A 1 178 ? 0.011 15.008 -11.938 1 92 178 ASP A N 1
ATOM 1409 C CA . ASP A 1 178 ? -0.379 13.875 -12.766 1 92 178 ASP A CA 1
ATOM 1410 C C . ASP A 1 178 ? 0.719 12.812 -12.797 1 92 178 ASP A C 1
ATOM 1412 O O . ASP A 1 178 ? 1.587 12.781 -11.922 1 92 178 ASP A O 1
ATOM 1416 N N . PHE A 1 179 ? 0.7 11.898 -13.711 1 87.56 179 PHE A N 1
ATOM 1417 C CA . PHE A 1 179 ? 1.621 10.773 -13.672 1 87.56 179 PHE A CA 1
ATOM 1418 C C . PHE A 1 179 ? 2.996 11.18 -14.188 1 87.56 179 PHE A C 1
ATOM 1420 O O . PHE A 1 179 ? 3.973 10.445 -14.008 1 87.56 179 PHE A O 1
ATOM 1427 N N . ASN A 1 180 ? 3.088 12.398 -14.781 1 87.88 180 ASN A N 1
ATOM 1428 C CA . ASN A 1 180 ? 4.34 12.75 -15.438 1 87.88 180 ASN A CA 1
ATOM 1429 C C . ASN A 1 180 ? 4.914 14.055 -14.898 1 87.88 180 ASN A C 1
ATOM 1431 O O . ASN A 1 180 ? 6.117 14.297 -14.992 1 87.88 180 ASN A O 1
ATOM 1435 N N . GLN A 1 181 ? 4.012 14.875 -14.422 1 94.38 181 GLN A N 1
ATOM 1436 C CA . GLN A 1 181 ? 4.477 16.219 -14.062 1 94.38 181 GLN A CA 1
ATOM 1437 C C . GLN A 1 181 ? 3.588 16.844 -12.992 1 94.38 181 GLN A C 1
ATOM 1439 O O . GLN A 1 181 ? 2.568 16.266 -12.609 1 94.38 181 GLN A O 1
ATOM 1444 N N . LEU A 1 182 ? 4.031 17.984 -12.523 1 96.75 182 LEU A N 1
ATOM 1445 C CA . LEU A 1 182 ? 3.314 18.781 -11.547 1 96.75 182 LEU A CA 1
ATOM 1446 C C . LEU A 1 182 ? 2.68 20 -12.203 1 96.75 182 LEU A C 1
ATOM 1448 O O . LEU A 1 182 ? 3.352 20.75 -12.93 1 96.75 182 LEU A O 1
ATOM 1452 N N . HIS A 1 183 ? 1.413 20.188 -11.961 1 97.62 183 HIS A N 1
ATOM 1453 C CA . HIS A 1 183 ? 0.69 21.359 -12.445 1 97.62 183 HIS A CA 1
ATOM 1454 C C . HIS A 1 183 ? 0.506 22.391 -11.328 1 97.62 183 HIS A C 1
ATOM 1456 O O . HIS A 1 183 ? -0.041 22.062 -10.273 1 97.62 183 HIS A O 1
ATOM 1462 N N . LEU A 1 184 ? 0.939 23.578 -11.617 1 97.88 184 LEU A N 1
ATOM 1463 C CA . LEU A 1 184 ? 0.732 24.703 -10.711 1 97.88 184 LEU A CA 1
ATOM 1464 C C . LEU A 1 184 ? -0.363 25.625 -11.234 1 97.88 184 LEU A C 1
ATOM 1466 O O . LEU A 1 184 ? -0.358 26 -12.414 1 97.88 184 LEU A O 1
ATOM 1470 N N . PHE A 1 185 ? -1.316 25.875 -10.414 1 97.88 185 PHE A N 1
ATOM 1471 C CA . PHE A 1 185 ? -2.303 26.922 -10.648 1 97.88 185 PHE A CA 1
ATOM 1472 C C . PHE A 1 185 ? -2.023 28.141 -9.773 1 97.88 185 PHE A C 1
ATOM 1474 O O . PHE A 1 185 ? -2.459 28.188 -8.617 1 97.88 185 PHE A O 1
ATOM 1481 N N . LEU A 1 186 ? -1.298 29.078 -10.328 1 97.69 186 LEU A N 1
ATOM 1482 C CA . LEU A 1 186 ? -0.917 30.281 -9.586 1 97.69 186 LEU A CA 1
ATOM 1483 C C . LEU A 1 186 ? -2.033 31.312 -9.609 1 97.69 186 LEU A C 1
ATOM 1485 O O . LEU A 1 186 ? -2.434 31.766 -10.688 1 97.69 186 LEU A O 1
ATOM 1489 N N . ALA A 1 187 ? -2.48 31.641 -8.43 1 95.94 187 ALA A N 1
ATOM 1490 C CA . ALA A 1 187 ? -3.631 32.531 -8.312 1 95.94 187 ALA A CA 1
ATOM 1491 C C . ALA A 1 187 ? -3.285 33.938 -8.789 1 95.94 187 ALA A C 1
ATOM 1493 O O . ALA A 1 187 ? -2.191 34.438 -8.516 1 95.94 187 ALA A O 1
ATOM 1494 N N . LYS A 1 188 ? -4.176 34.5 -9.539 1 92.94 188 LYS A N 1
ATOM 1495 C CA . LYS A 1 188 ? -4.129 35.906 -9.961 1 92.94 188 LYS A CA 1
ATOM 1496 C C . LYS A 1 188 ? -5.34 36.656 -9.445 1 92.94 188 LYS A C 1
ATOM 1498 O O . LYS A 1 188 ? -6.113 36.156 -8.633 1 92.94 188 LYS A O 1
ATOM 1503 N N . GLU A 1 189 ? -5.371 37.938 -9.805 1 87.25 189 GLU A N 1
ATOM 1504 C CA . GLU A 1 189 ? -6.539 38.719 -9.406 1 87.25 189 GLU A CA 1
ATOM 1505 C C . GLU A 1 189 ? -7.836 38.031 -9.828 1 87.25 189 GLU A C 1
ATOM 1507 O O . GLU A 1 189 ? -8.812 38 -9.078 1 87.25 189 GLU A O 1
ATOM 1512 N N . GLN A 1 190 ? -7.672 37.594 -10.992 1 86.56 190 GLN A N 1
ATOM 1513 C CA . GLN A 1 190 ? -8.781 36.781 -11.508 1 86.56 190 GLN A CA 1
ATOM 1514 C C . GLN A 1 190 ? -8.289 35.469 -12.086 1 86.56 190 GLN A C 1
ATOM 1516 O O . GLN A 1 190 ? -7.406 35.469 -12.945 1 86.56 190 GLN A O 1
ATOM 1521 N N . GLY A 1 191 ? -8.734 34.5 -11.484 1 90.62 191 GLY A N 1
ATOM 1522 C CA . GLY A 1 191 ? -8.438 33.188 -12.023 1 90.62 191 GLY A CA 1
ATOM 1523 C C . GLY A 1 191 ? -7.039 32.688 -11.695 1 90.62 191 GLY A C 1
ATOM 1524 O O . GLY A 1 191 ? -6.465 33.094 -10.68 1 90.62 191 GLY A O 1
ATOM 1525 N N . PHE A 1 192 ? -6.598 31.703 -12.477 1 95.38 192 PHE A N 1
ATOM 1526 C CA . PHE A 1 192 ? -5.301 31.078 -12.25 1 95.38 192 PHE A CA 1
ATOM 1527 C C . PHE A 1 192 ? -4.426 31.156 -13.492 1 95.38 192 PHE A C 1
ATOM 1529 O O . PHE A 1 192 ? -4.93 31.094 -14.617 1 95.38 192 PHE A O 1
ATOM 1536 N N . GLU A 1 193 ? -3.201 31.375 -13.297 1 96.06 193 GLU A N 1
ATOM 1537 C CA . GLU A 1 193 ? -2.195 31.125 -14.32 1 96.06 193 GLU A CA 1
ATOM 1538 C C . GLU A 1 193 ? -1.566 29.734 -14.148 1 96.06 193 GLU A C 1
ATOM 1540 O O . GLU A 1 193 ? -1.128 29.391 -13.047 1 96.06 193 GLU A O 1
ATOM 1545 N N . ARG A 1 194 ? -1.472 29.062 -15.242 1 96.25 194 ARG A N 1
ATOM 1546 C CA . ARG A 1 194 ? -1.019 27.688 -15.141 1 96.25 194 ARG A CA 1
ATOM 1547 C C . ARG A 1 194 ? 0.45 27.562 -15.531 1 96.25 194 ARG A C 1
ATOM 1549 O O . ARG A 1 194 ? 0.903 28.203 -16.484 1 96.25 194 ARG A O 1
ATOM 1556 N N . GLN A 1 195 ? 1.13 26.719 -14.812 1 97.31 195 GLN A N 1
ATOM 1557 C CA . GLN A 1 195 ? 2.51 26.344 -15.102 1 97.31 195 GLN A CA 1
ATOM 1558 C C . GLN A 1 195 ? 2.758 24.875 -14.781 1 97.31 195 GLN A C 1
ATOM 1560 O O . GLN A 1 195 ? 2.113 24.312 -13.898 1 97.31 195 GLN A O 1
ATOM 1565 N N . THR A 1 196 ? 3.654 24.281 -15.562 1 97.31 196 THR A N 1
ATOM 1566 C CA . THR A 1 196 ? 4.012 22.891 -15.281 1 97.31 196 THR A CA 1
ATOM 1567 C C . THR A 1 196 ? 5.492 22.781 -14.93 1 97.31 196 THR A C 1
ATOM 1569 O O . THR A 1 196 ? 6.32 23.531 -15.453 1 97.31 196 THR A O 1
ATOM 1572 N N . LEU A 1 197 ? 5.781 21.969 -14.016 1 97.94 197 LEU A N 1
ATOM 1573 C CA . LEU A 1 197 ? 7.152 21.609 -13.648 1 97.94 197 LEU A CA 1
ATOM 1574 C C . LEU A 1 197 ? 7.402 20.125 -13.875 1 97.94 197 LEU A C 1
ATOM 1576 O O . LEU A 1 197 ? 6.516 19.297 -13.633 1 97.94 197 LEU A O 1
ATOM 1580 N N . PRO A 1 198 ? 8.617 19.75 -14.344 1 96.5 198 PRO A N 1
ATOM 1581 C CA . PRO A 1 198 ? 8.922 18.344 -14.586 1 96.5 198 PRO A CA 1
ATOM 1582 C C . PRO A 1 198 ? 9.211 17.578 -13.297 1 96.5 198 PRO A C 1
ATOM 1584 O O . PRO A 1 198 ? 10.242 16.906 -13.188 1 96.5 198 PRO A O 1
ATOM 1587 N N . ILE A 1 199 ? 8.312 17.625 -12.383 1 96.06 199 ILE A N 1
ATOM 1588 C CA . ILE A 1 199 ? 8.383 16.891 -11.133 1 96.06 199 ILE A CA 1
ATOM 1589 C C . ILE A 1 199 ? 7.422 15.695 -11.188 1 96.06 199 ILE A C 1
ATOM 1591 O O . ILE A 1 199 ? 6.203 15.875 -11.266 1 96.06 199 ILE A O 1
ATOM 1595 N N . LYS A 1 200 ? 7.98 14.578 -11.141 1 92.38 200 LYS A N 1
ATOM 1596 C CA . LYS A 1 200 ? 7.168 13.359 -11.172 1 92.38 200 LYS A CA 1
ATOM 1597 C C . LYS A 1 200 ? 6.711 12.969 -9.773 1 92.38 200 LYS A C 1
ATOM 1599 O O . LYS A 1 200 ? 7.363 13.305 -8.781 1 92.38 200 LYS A O 1
ATOM 1604 N N . PRO A 1 201 ? 5.531 12.266 -9.695 1 93.44 201 PRO A N 1
ATOM 1605 C CA . PRO A 1 201 ? 5.156 11.688 -8.406 1 93.44 201 PRO A CA 1
ATOM 1606 C C . PRO A 1 201 ? 6.086 10.555 -7.977 1 93.44 201 PRO A C 1
ATOM 1608 O O . PRO A 1 201 ? 6.906 10.086 -8.773 1 93.44 201 PRO A O 1
ATOM 1611 N N . GLN A 1 202 ? 5.973 10.219 -6.73 1 91.56 202 GLN A N 1
ATOM 1612 C CA . GLN A 1 202 ? 6.656 9.008 -6.273 1 91.56 202 GLN A CA 1
ATOM 1613 C C . GLN A 1 202 ? 5.941 7.754 -6.758 1 91.56 202 GLN A C 1
ATOM 1615 O O . GLN A 1 202 ? 4.719 7.645 -6.637 1 91.56 202 GLN A O 1
ATOM 1620 N N . SER A 1 203 ? 6.727 6.875 -7.332 1 91.5 203 SER A N 1
ATOM 1621 C CA . SER A 1 203 ? 6.152 5.633 -7.836 1 91.5 203 SER A CA 1
ATOM 1622 C C . SER A 1 203 ? 6.793 4.418 -7.176 1 91.5 203 SER A C 1
ATOM 1624 O O . SER A 1 203 ? 8.008 4.387 -6.969 1 91.5 203 SER A O 1
ATOM 1626 N N . ARG A 1 204 ? 5.961 3.496 -6.844 1 90.25 204 ARG A N 1
ATOM 1627 C CA . ARG A 1 204 ? 6.387 2.205 -6.316 1 90.25 204 ARG A CA 1
ATOM 1628 C C . ARG A 1 204 ? 5.742 1.059 -7.09 1 90.25 204 ARG A C 1
ATOM 1630 O O . ARG A 1 204 ? 4.52 0.904 -7.074 1 90.25 204 ARG A O 1
ATOM 1637 N N . LEU A 1 205 ? 6.582 0.293 -7.66 1 89.56 205 LEU A N 1
ATOM 1638 C CA . LEU A 1 205 ? 6.066 -0.789 -8.492 1 89.56 205 LEU A CA 1
ATOM 1639 C C . LEU A 1 205 ? 5.961 -2.084 -7.691 1 89.56 205 LEU A C 1
ATOM 1641 O O . LEU A 1 205 ? 6.742 -2.314 -6.766 1 89.56 205 LEU A O 1
ATOM 1645 N N . PHE A 1 206 ? 4.953 -2.832 -8.086 1 86.38 206 PHE A N 1
ATOM 1646 C CA . PHE A 1 206 ? 4.742 -4.191 -7.602 1 86.38 206 PHE A CA 1
ATOM 1647 C C . PHE A 1 206 ? 4.625 -5.164 -8.766 1 86.38 206 PHE A C 1
ATOM 1649 O O . PHE A 1 206 ? 4.781 -4.777 -9.93 1 86.38 206 PHE A O 1
ATOM 1656 N N . ASP A 1 207 ? 4.438 -6.395 -8.398 1 83.75 207 ASP A N 1
ATOM 1657 C CA . ASP A 1 207 ? 4.367 -7.422 -9.43 1 83.75 207 ASP A CA 1
ATOM 1658 C C . ASP A 1 207 ? 3.137 -7.23 -10.312 1 83.75 207 ASP A C 1
ATOM 1660 O O . ASP A 1 207 ? 3.131 -7.633 -11.477 1 83.75 207 ASP A O 1
ATOM 1664 N N . ASP A 1 208 ? 2.115 -6.598 -9.711 1 86.88 208 ASP A N 1
ATOM 1665 C CA . ASP A 1 208 ? 0.867 -6.551 -10.469 1 86.88 208 ASP A CA 1
ATOM 1666 C C . ASP A 1 208 ? 0.344 -5.121 -10.578 1 86.88 208 ASP A C 1
ATOM 1668 O O . ASP A 1 208 ? -0.83 -4.906 -10.883 1 86.88 208 ASP A O 1
ATOM 1672 N N . GLY A 1 209 ? 1.203 -4.203 -10.227 1 90.62 209 GLY A N 1
ATOM 1673 C CA . GLY A 1 209 ? 0.737 -2.826 -10.297 1 90.62 209 GLY A CA 1
ATOM 1674 C C . GLY A 1 209 ? 1.727 -1.832 -9.719 1 90.62 209 GLY A C 1
ATOM 1675 O O . GLY A 1 209 ? 2.938 -2.053 -9.766 1 90.62 209 GLY A O 1
ATOM 1676 N N . ALA A 1 210 ? 1.133 -0.673 -9.367 1 92.44 210 ALA A N 1
ATOM 1677 C CA . ALA A 1 210 ? 1.991 0.396 -8.867 1 92.44 210 ALA A CA 1
ATOM 1678 C C . ALA A 1 210 ? 1.212 1.347 -7.961 1 92.44 210 ALA A C 1
ATOM 1680 O O . ALA A 1 210 ? -0.013 1.448 -8.07 1 92.44 210 ALA A O 1
ATOM 1681 N N . THR A 1 211 ? 1.898 1.977 -7.094 1 93.31 211 THR A N 1
ATOM 1682 C CA . THR A 1 211 ? 1.396 3.1 -6.309 1 93.31 211 THR A CA 1
ATOM 1683 C C . THR A 1 211 ? 2.02 4.41 -6.781 1 93.31 211 THR A C 1
ATOM 1685 O O . THR A 1 211 ? 3.217 4.469 -7.07 1 93.31 211 THR A O 1
ATOM 1688 N N . TYR A 1 212 ? 1.204 5.391 -6.848 1 93.44 212 TYR A N 1
ATOM 1689 C CA . TYR A 1 212 ? 1.638 6.746 -7.168 1 93.44 212 TYR A CA 1
ATOM 1690 C C . TYR A 1 212 ? 1.218 7.727 -6.078 1 93.44 212 TYR A C 1
ATOM 1692 O O . TYR A 1 212 ? 0.037 7.812 -5.734 1 93.44 212 TYR A O 1
ATOM 1700 N N . THR A 1 213 ? 2.162 8.414 -5.566 1 93.81 213 THR A N 1
ATOM 1701 C CA . THR A 1 213 ? 1.888 9.383 -4.512 1 93.81 213 THR A CA 1
ATOM 1702 C C . THR A 1 213 ? 2.488 10.742 -4.855 1 93.81 213 THR A C 1
ATOM 1704 O O . THR A 1 213 ? 3.539 10.82 -5.496 1 93.81 213 THR A O 1
ATOM 1707 N N . GLN A 1 214 ? 1.812 11.727 -4.402 1 93.62 214 GLN A N 1
ATOM 1708 C CA . GLN A 1 214 ? 2.32 13.078 -4.605 1 93.62 214 GLN A CA 1
ATOM 1709 C C . GLN A 1 214 ? 3.684 13.258 -3.945 1 93.62 214 GLN A C 1
ATOM 1711 O O . GLN A 1 214 ? 3.912 12.766 -2.836 1 93.62 214 GLN A O 1
ATOM 1716 N N . SER A 1 215 ? 4.551 13.914 -4.699 1 93.62 215 SER A N 1
ATOM 1717 C CA . SER A 1 215 ? 5.844 14.25 -4.105 1 93.62 215 SER A CA 1
ATOM 1718 C C . SER A 1 215 ? 5.703 15.352 -3.066 1 93.62 215 SER A C 1
ATOM 1720 O O . SER A 1 215 ? 4.957 16.312 -3.273 1 93.62 215 SER A O 1
ATOM 1722 N N . LYS A 1 216 ? 6.348 15.125 -2.004 1 94.19 216 LYS A N 1
ATOM 1723 C CA . LYS A 1 216 ? 6.371 16.188 -1.013 1 94.19 216 LYS A CA 1
ATOM 1724 C C . LYS A 1 216 ? 7.246 17.359 -1.478 1 94.19 216 LYS A C 1
ATOM 1726 O O . LYS A 1 216 ? 8.391 17.156 -1.882 1 94.19 216 LYS A O 1
ATOM 1731 N N . LEU A 1 217 ? 6.695 18.516 -1.479 1 96.44 217 LEU A N 1
ATOM 1732 C CA . LEU A 1 217 ? 7.406 19.719 -1.903 1 96.44 217 LEU A CA 1
ATOM 1733 C C . LEU A 1 217 ? 7.57 20.688 -0.741 1 96.44 217 LEU A C 1
ATOM 1735 O O . LEU A 1 217 ? 6.707 20.766 0.137 1 96.44 217 LEU A O 1
ATOM 1739 N N . TYR A 1 218 ? 8.664 21.344 -0.804 1 96.75 218 TYR A N 1
ATOM 1740 C CA . TYR A 1 218 ? 8.945 22.391 0.178 1 96.75 218 TYR A CA 1
ATOM 1741 C C . TYR A 1 218 ? 9.078 23.75 -0.491 1 96.75 218 TYR A C 1
ATOM 1743 O O . TYR A 1 218 ? 9.641 23.859 -1.584 1 96.75 218 TYR A O 1
ATOM 1751 N N . ILE A 1 219 ? 8.508 24.719 0.158 1 96.69 219 ILE A N 1
ATOM 1752 C CA . ILE A 1 219 ? 8.539 26.094 -0.345 1 96.69 219 ILE A CA 1
ATOM 1753 C C . ILE A 1 219 ? 9.43 26.953 0.552 1 96.69 219 ILE A C 1
ATOM 1755 O O . ILE A 1 219 ? 9.07 27.25 1.691 1 96.69 219 ILE A O 1
ATOM 1759 N N . SER A 1 220 ? 10.586 27.297 0.038 1 96.06 220 SER A N 1
ATOM 1760 C CA . SER A 1 220 ? 11.547 28.078 0.809 1 96.06 220 SER A CA 1
ATOM 1761 C C . SER A 1 220 ? 12.562 28.766 -0.103 1 96.06 220 SER A C 1
ATOM 1763 O O . SER A 1 220 ? 12.773 28.328 -1.237 1 96.06 220 SER A O 1
ATOM 1765 N N . ASP A 1 221 ? 13.156 29.828 0.381 1 96.75 221 ASP A N 1
ATOM 1766 C CA . ASP A 1 221 ? 14.18 30.547 -0.373 1 96.75 221 ASP A CA 1
ATOM 1767 C C . ASP A 1 221 ? 15.539 29.859 -0.244 1 96.75 221 ASP A C 1
ATOM 1769 O O . ASP A 1 221 ? 16.297 30.141 0.686 1 96.75 221 ASP A O 1
ATOM 1773 N N . ILE A 1 222 ? 15.883 29.109 -1.271 1 96.12 222 ILE A N 1
ATOM 1774 C CA . ILE A 1 222 ? 17.062 28.266 -1.193 1 96.12 222 ILE A CA 1
ATOM 1775 C C . ILE A 1 222 ? 18.281 29.016 -1.749 1 96.12 222 ILE A C 1
ATOM 1777 O O . ILE A 1 222 ? 19.406 28.828 -1.275 1 96.12 222 ILE A O 1
ATOM 1781 N N . ASN A 1 223 ? 18.062 29.875 -2.754 1 94.44 223 ASN A N 1
ATOM 1782 C CA . ASN A 1 223 ? 19.188 30.594 -3.354 1 94.44 223 ASN A CA 1
ATOM 1783 C C . ASN A 1 223 ? 19.375 31.969 -2.719 1 94.44 223 ASN A C 1
ATOM 1785 O O . ASN A 1 223 ? 20.188 32.75 -3.191 1 94.44 223 ASN A O 1
ATOM 1789 N N . LEU A 1 224 ? 18.594 32.375 -1.74 1 94.62 224 LEU A N 1
ATOM 1790 C CA . LEU A 1 224 ? 18.75 33.562 -0.887 1 94.62 224 LEU A CA 1
ATOM 1791 C C . LEU A 1 224 ? 18.547 34.844 -1.688 1 94.62 224 LEU A C 1
ATOM 1793 O O . LEU A 1 224 ? 19.25 35.812 -1.462 1 94.62 224 LEU A O 1
ATOM 1797 N N . ASP A 1 225 ? 17.703 34.844 -2.662 1 94.44 225 ASP A N 1
ATOM 1798 C CA . ASP A 1 225 ? 17.453 36.031 -3.459 1 94.44 225 ASP A CA 1
ATOM 1799 C C . ASP A 1 225 ? 16.172 36.75 -3.008 1 94.44 225 ASP A C 1
ATOM 1801 O O . ASP A 1 225 ? 15.734 37.688 -3.65 1 94.44 225 ASP A O 1
ATOM 1805 N N . GLY A 1 226 ? 15.562 36.219 -1.979 1 93.88 226 GLY A N 1
ATOM 1806 C CA . GLY A 1 226 ? 14.391 36.844 -1.399 1 93.88 226 GLY A CA 1
ATOM 1807 C C . GLY A 1 226 ? 13.086 36.312 -1.954 1 93.88 226 GLY A C 1
ATOM 1808 O O . GLY A 1 226 ? 12.008 36.688 -1.488 1 93.88 226 GLY A O 1
ATOM 1809 N N . LEU A 1 227 ? 13.141 35.469 -2.949 1 96.12 227 LEU A N 1
ATOM 1810 C CA . LEU A 1 227 ? 11.977 34.781 -3.51 1 96.12 227 LEU A CA 1
ATOM 1811 C C . LEU A 1 227 ? 11.945 33.344 -3.088 1 96.12 227 LEU A C 1
ATOM 1813 O O . LEU A 1 227 ? 12.984 32.656 -3.045 1 96.12 227 LEU A O 1
ATOM 1817 N N . VAL A 1 228 ? 10.773 32.812 -2.805 1 96.94 228 VAL A N 1
ATOM 1818 C CA . VAL A 1 228 ? 10.695 31.422 -2.396 1 96.94 228 VAL A CA 1
ATOM 1819 C C . VAL A 1 228 ? 10.828 30.516 -3.619 1 96.94 228 VAL A C 1
ATOM 1821 O O . VAL A 1 228 ? 10.438 30.891 -4.727 1 96.94 228 VAL A O 1
ATOM 1824 N N . ASP A 1 229 ? 11.367 29.344 -3.428 1 98.19 229 ASP A N 1
ATOM 1825 C CA . ASP A 1 229 ? 11.555 28.328 -4.461 1 98.19 229 ASP A CA 1
ATOM 1826 C C . ASP A 1 229 ? 10.766 27.062 -4.145 1 98.19 229 ASP A C 1
ATOM 1828 O O . ASP A 1 229 ? 10.297 26.891 -3.02 1 98.19 229 ASP A O 1
ATOM 1832 N N . ILE A 1 230 ? 10.516 26.266 -5.156 1 98.06 230 ILE A N 1
ATOM 1833 C CA . ILE A 1 230 ? 9.945 24.938 -4.957 1 98.06 230 ILE A CA 1
ATOM 1834 C C . ILE A 1 230 ? 11.062 23.906 -4.91 1 98.06 230 ILE A C 1
ATOM 1836 O O . ILE A 1 230 ? 11.906 23.844 -5.805 1 98.06 230 ILE A O 1
ATOM 1840 N N . VAL A 1 231 ? 11.031 23.141 -3.854 1 98.12 231 VAL A N 1
ATOM 1841 C CA . VAL A 1 231 ? 12.148 22.219 -3.623 1 98.12 231 VAL A CA 1
ATOM 1842 C C . VAL A 1 231 ? 11.617 20.797 -3.457 1 98.12 231 VAL A C 1
ATOM 1844 O O . VAL A 1 231 ? 10.703 20.562 -2.664 1 98.12 231 VAL A O 1
ATOM 1847 N N . LYS A 1 232 ? 12.102 19.891 -4.215 1 97.5 232 LYS A N 1
ATOM 1848 C CA . LYS A 1 232 ? 11.953 18.453 -4.004 1 97.5 232 LYS A CA 1
ATOM 1849 C C . LYS A 1 232 ? 13.242 17.828 -3.465 1 97.5 232 LYS A C 1
ATOM 1851 O O . LYS A 1 232 ? 14.328 18.156 -3.934 1 97.5 232 LYS A O 1
ATOM 1856 N N . ILE A 1 233 ? 13.125 16.969 -2.494 1 97.5 233 ILE A N 1
ATOM 1857 C CA . ILE A 1 233 ? 14.312 16.375 -1.9 1 97.5 233 ILE A CA 1
ATOM 1858 C C . ILE A 1 233 ? 14.727 15.141 -2.711 1 97.5 233 ILE A C 1
ATOM 1860 O O . ILE A 1 233 ? 13.93 14.227 -2.92 1 97.5 233 ILE A O 1
ATOM 1864 N N . GLY A 1 234 ? 15.906 15.133 -3.229 1 94.06 234 GLY A N 1
ATOM 1865 C CA . GLY A 1 234 ? 16.5 13.969 -3.861 1 94.06 234 GLY A CA 1
ATOM 1866 C C . GLY A 1 234 ? 17.422 13.195 -2.936 1 94.06 234 GLY A C 1
ATOM 1867 O O . GLY A 1 234 ? 17.359 13.344 -1.715 1 94.06 234 GLY A O 1
ATOM 1868 N N . GLU A 1 235 ? 18.203 12.281 -3.445 1 91.81 235 GLU A N 1
ATOM 1869 C CA . GLU A 1 235 ? 19.188 11.555 -2.656 1 91.81 235 GLU A CA 1
ATOM 1870 C C . GLU A 1 235 ? 20.453 12.375 -2.455 1 91.81 235 GLU A C 1
ATOM 1872 O O . GLU A 1 235 ? 21.25 12.531 -3.381 1 91.81 235 GLU A O 1
ATOM 1877 N N . GLY A 1 236 ? 20.594 12.914 -1.349 1 94.06 236 GLY A N 1
ATOM 1878 C CA . GLY A 1 236 ? 21.766 13.68 -0.997 1 94.06 236 GLY A CA 1
ATOM 1879 C C . GLY A 1 236 ? 21.797 15.062 -1.628 1 94.06 236 GLY A C 1
ATOM 1880 O O . GLY A 1 236 ? 22.844 15.719 -1.651 1 94.06 236 GLY A O 1
ATOM 1881 N N . GLU A 1 237 ? 20.719 15.43 -2.207 1 95.75 237 GLU A N 1
ATOM 1882 C CA . GLU A 1 237 ? 20.703 16.719 -2.877 1 95.75 237 GLU A CA 1
ATOM 1883 C C . GLU A 1 237 ? 19.297 17.328 -2.881 1 95.75 237 GLU A C 1
ATOM 1885 O O . GLU A 1 237 ? 18.312 16.609 -2.693 1 95.75 237 GLU A O 1
ATOM 1890 N N . LEU A 1 238 ? 19.25 18.641 -3.055 1 97.12 238 LEU A N 1
ATOM 1891 C CA . LEU A 1 238 ? 18.016 19.375 -3.244 1 97.12 238 LEU A CA 1
ATOM 1892 C C . LEU A 1 238 ? 17.75 19.656 -4.723 1 97.12 238 LEU A C 1
ATOM 1894 O O . LEU A 1 238 ? 18.641 20.141 -5.426 1 97.12 238 LEU A O 1
ATOM 1898 N N . GLU A 1 239 ? 16.625 19.234 -5.203 1 97.5 239 GLU A N 1
ATOM 1899 C CA . GLU A 1 239 ? 16.156 19.609 -6.527 1 97.5 239 GLU A CA 1
ATOM 1900 C C . GLU A 1 239 ? 15.32 20.891 -6.469 1 97.5 239 GLU A C 1
ATOM 1902 O O . GLU A 1 239 ? 14.172 20.875 -6.023 1 97.5 239 GLU A O 1
ATOM 1907 N N . VAL A 1 240 ? 15.898 22 -7.008 1 98.12 240 VAL A N 1
ATOM 1908 C CA . VAL A 1 240 ? 15.328 23.328 -6.75 1 98.12 240 VAL A CA 1
ATOM 1909 C C . VAL A 1 240 ? 14.805 23.922 -8.055 1 98.12 240 VAL A C 1
ATOM 1911 O O . VAL A 1 240 ? 15.539 24 -9.047 1 98.12 240 VAL A O 1
ATOM 1914 N N . TYR A 1 241 ? 13.586 24.312 -8.055 1 98.5 241 TYR A N 1
ATOM 1915 C CA . TYR A 1 241 ? 12.977 25.094 -9.117 1 98.5 241 TYR A CA 1
ATOM 1916 C C . TYR A 1 241 ? 12.82 26.547 -8.688 1 98.5 241 TYR A C 1
ATOM 1918 O O . TYR A 1 241 ? 11.898 26.891 -7.949 1 98.5 241 TYR A O 1
ATOM 1926 N N . LYS A 1 242 ? 13.656 27.391 -9.195 1 98.12 242 LYS A N 1
ATOM 1927 C CA . LYS A 1 242 ? 13.797 28.781 -8.734 1 98.12 242 LYS A CA 1
ATOM 1928 C C . LYS A 1 242 ? 12.641 29.641 -9.242 1 98.12 242 LYS A C 1
ATOM 1930 O O . LYS A 1 242 ? 12.211 29.5 -10.391 1 98.12 242 LYS A O 1
ATOM 1935 N N . GLN A 1 243 ? 12.234 30.453 -8.312 1 97.94 243 GLN A N 1
ATOM 1936 C CA . GLN A 1 243 ? 11.25 31.438 -8.711 1 97.94 243 GLN A CA 1
ATOM 1937 C C . GLN A 1 243 ? 11.914 32.625 -9.438 1 97.94 243 GLN A C 1
ATOM 1939 O O . GLN A 1 243 ? 13.031 33 -9.102 1 97.94 243 GLN A O 1
ATOM 1944 N N . ASN A 1 244 ? 11.211 33.188 -10.398 1 96.38 244 ASN A N 1
ATOM 1945 C CA . ASN A 1 244 ? 11.703 34.375 -11.086 1 96.38 244 ASN A CA 1
ATOM 1946 C C . ASN A 1 244 ? 10.969 35.625 -10.641 1 96.38 244 ASN A C 1
ATOM 1948 O O . ASN A 1 244 ? 10.094 35.562 -9.773 1 96.38 244 ASN A O 1
ATOM 1952 N N . GLN A 1 245 ? 11.281 36.719 -11.164 1 93.69 245 GLN A N 1
ATOM 1953 C CA . GLN A 1 245 ? 10.75 38 -10.742 1 93.69 245 GLN A CA 1
ATOM 1954 C C . GLN A 1 245 ? 9.281 38.125 -11.125 1 93.69 245 GLN A C 1
ATOM 1956 O O . GLN A 1 245 ? 8.547 38.938 -10.531 1 93.69 245 GLN A O 1
ATOM 1961 N N . THR A 1 246 ? 8.797 37.344 -12.062 1 92.94 246 THR A N 1
ATOM 1962 C CA . THR A 1 246 ? 7.398 37.375 -12.469 1 92.94 246 THR A CA 1
ATOM 1963 C C . THR A 1 246 ? 6.57 36.438 -11.602 1 92.94 246 THR A C 1
ATOM 1965 O O . THR A 1 246 ? 5.391 36.219 -11.875 1 92.94 246 THR A O 1
ATOM 1968 N N . LYS A 1 247 ? 7.246 35.781 -10.609 1 93.94 247 LYS A N 1
ATOM 1969 C CA . LYS A 1 247 ? 6.637 34.906 -9.617 1 93.94 247 LYS A CA 1
ATOM 1970 C C . LYS A 1 247 ? 6.25 33.562 -10.234 1 93.94 247 LYS A C 1
ATOM 1972 O O . LYS A 1 247 ? 5.32 32.906 -9.766 1 93.94 247 LYS A O 1
ATOM 1977 N N . ASP A 1 248 ? 6.93 33.281 -11.352 1 95.88 248 ASP A N 1
ATOM 1978 C CA . ASP A 1 248 ? 6.902 31.922 -11.93 1 95.88 248 ASP A CA 1
ATOM 1979 C C . ASP A 1 248 ? 8.141 31.125 -11.539 1 95.88 248 ASP A C 1
ATOM 1981 O O . ASP A 1 248 ? 9.039 31.656 -10.867 1 95.88 248 ASP A O 1
ATOM 1985 N N . PHE A 1 249 ? 8.078 29.859 -11.953 1 98.25 249 PHE A N 1
ATOM 1986 C CA . PHE A 1 249 ? 9.203 29.016 -11.562 1 98.25 249 PHE A CA 1
ATOM 1987 C C . PHE A 1 249 ? 9.953 28.516 -12.781 1 98.25 249 PHE A C 1
ATOM 1989 O O . PHE A 1 249 ? 9.344 28.188 -13.805 1 98.25 249 PHE A O 1
ATOM 1996 N N . ASP A 1 250 ? 11.25 28.422 -12.648 1 97.44 250 ASP A N 1
ATOM 1997 C CA . ASP A 1 250 ? 12.094 27.859 -13.703 1 97.44 250 ASP A CA 1
ATOM 1998 C C . ASP A 1 250 ? 11.789 26.375 -13.906 1 97.44 250 ASP A C 1
ATOM 2000 O O . ASP A 1 250 ? 11.695 25.609 -12.938 1 97.44 250 ASP A O 1
ATOM 2004 N N . GLN A 1 251 ? 11.68 25.969 -15.141 1 96.38 251 GLN A N 1
ATOM 2005 C CA . GLN A 1 251 ? 11.367 24.578 -15.453 1 96.38 251 GLN A CA 1
ATOM 2006 C C . GLN A 1 251 ? 12.602 23.703 -15.328 1 96.38 251 GLN A C 1
ATOM 2008 O O . GLN A 1 251 ? 12.5 22.469 -15.281 1 96.38 251 GLN A O 1
ATOM 2013 N N . VAL A 1 252 ? 13.688 24.359 -15.359 1 96.94 252 VAL A N 1
ATOM 2014 C CA . VAL A 1 252 ? 14.938 23.625 -15.219 1 96.94 252 VAL A CA 1
ATOM 2015 C C . VAL A 1 252 ? 15.383 23.625 -13.758 1 96.94 252 VAL A C 1
ATOM 2017 O O . VAL A 1 252 ? 15.562 24.688 -13.164 1 96.94 252 VAL A O 1
ATOM 2020 N N . ALA A 1 253 ? 15.547 22.469 -13.242 1 96.62 253 ALA A N 1
ATOM 2021 C CA . ALA A 1 253 ? 15.922 22.344 -11.836 1 96.62 253 ALA A CA 1
ATOM 2022 C C . ALA A 1 253 ? 17.406 22.641 -11.633 1 96.62 253 ALA A C 1
ATOM 2024 O O . ALA A 1 253 ? 18.234 22.344 -12.492 1 96.62 253 ALA A O 1
ATOM 2025 N N . GLU A 1 254 ? 17.719 23.266 -10.586 1 96.19 254 GLU A N 1
ATOM 2026 C CA . GLU A 1 254 ? 19.078 23.344 -10.055 1 96.19 254 GLU A CA 1
ATOM 2027 C C . GLU A 1 254 ? 19.281 22.344 -8.922 1 96.19 254 GLU A C 1
ATOM 2029 O O . GLU A 1 254 ? 18.422 22.219 -8.039 1 96.19 254 GLU A O 1
ATOM 2034 N N . TYR A 1 255 ? 20.391 21.656 -8.969 1 95.12 255 TYR A N 1
ATOM 2035 C CA . TYR A 1 255 ? 20.672 20.656 -7.941 1 95.12 255 TYR A CA 1
ATOM 2036 C C . TYR A 1 255 ? 21.734 21.156 -6.969 1 95.12 255 TYR A C 1
ATOM 2038 O O . TYR A 1 255 ? 22.812 21.562 -7.379 1 95.12 255 TYR A O 1
ATOM 2046 N N . ILE A 1 256 ? 21.359 21.172 -5.73 1 93.69 256 ILE A N 1
ATOM 2047 C CA . ILE A 1 256 ? 22.266 21.641 -4.676 1 93.69 256 ILE A CA 1
ATOM 2048 C C . ILE A 1 256 ? 22.625 20.469 -3.762 1 93.69 256 ILE A C 1
ATOM 2050 O O . ILE A 1 256 ? 21.75 19.891 -3.098 1 93.69 256 ILE A O 1
ATOM 2054 N N . SER A 1 257 ? 23.859 20.141 -3.639 1 92.31 257 SER A N 1
ATOM 2055 C CA . SER A 1 257 ? 24.297 19.016 -2.816 1 92.31 257 SER A CA 1
ATOM 2056 C C . SER A 1 257 ? 24.25 19.375 -1.333 1 92.31 257 SER A C 1
ATOM 2058 O O . SER A 1 257 ? 24.547 20.5 -0.948 1 92.31 257 SER A O 1
ATOM 2060 N N . VAL A 1 258 ? 23.797 18.438 -0.612 1 92.38 258 VAL A N 1
ATOM 2061 C CA . VAL A 1 258 ? 23.797 18.531 0.844 1 92.38 258 VAL A CA 1
ATOM 2062 C C . VAL A 1 258 ? 24.766 17.5 1.426 1 92.38 258 VAL A C 1
ATOM 2064 O O . VAL A 1 258 ? 24.891 16.391 0.905 1 92.38 258 VAL A O 1
ATOM 2067 N N . ARG A 1 259 ? 25.531 17.844 2.459 1 88.69 259 ARG A N 1
ATOM 2068 C CA . ARG A 1 259 ? 26.578 16.984 3.039 1 88.69 259 ARG A CA 1
ATOM 2069 C C . ARG A 1 259 ? 25.969 15.727 3.645 1 88.69 259 ARG A C 1
ATOM 2071 O O . ARG A 1 259 ? 26.609 14.664 3.633 1 88.69 259 ARG A O 1
ATOM 2078 N N . GLN A 1 260 ? 24.781 15.844 4.16 1 90.5 260 GLN A N 1
ATOM 2079 C CA . GLN A 1 260 ? 24.109 14.711 4.785 1 90.5 260 GLN A CA 1
ATOM 2080 C C . GLN A 1 260 ? 23.5 13.789 3.736 1 90.5 260 GLN A C 1
ATOM 2082 O O . GLN A 1 260 ? 22.984 14.25 2.717 1 90.5 260 GLN A O 1
ATOM 2087 N N . PRO A 1 261 ? 23.578 12.484 3.963 1 94 261 PRO A N 1
ATOM 2088 C CA . PRO A 1 261 ? 22.891 11.555 3.057 1 94 261 PRO A CA 1
ATOM 2089 C C . PRO A 1 261 ? 21.375 11.562 3.23 1 94 261 PRO A C 1
ATOM 2091 O O . PRO A 1 261 ? 20.797 10.578 3.689 1 94 261 PRO A O 1
ATOM 2094 N N . ILE A 1 262 ? 20.766 12.602 2.752 1 96.38 262 ILE A N 1
ATOM 2095 C CA . ILE A 1 262 ? 19.344 12.82 2.975 1 96.38 262 ILE A CA 1
ATOM 2096 C C . ILE A 1 262 ? 18.531 12.141 1.87 1 96.38 262 ILE A C 1
ATOM 2098 O O . ILE A 1 262 ? 19.062 11.875 0.788 1 96.38 262 ILE A O 1
ATOM 2102 N N . SER A 1 263 ? 17.312 11.828 2.225 1 95.88 263 SER A N 1
ATOM 2103 C CA . SER A 1 263 ? 16.328 11.312 1.274 1 95.88 263 SER A CA 1
ATOM 2104 C C . SER A 1 263 ? 14.977 11.977 1.465 1 95.88 263 SER A C 1
ATOM 2106 O O . SER A 1 263 ? 14.664 12.469 2.553 1 95.88 263 SER A O 1
ATOM 2108 N N . GLY A 1 264 ? 14.266 12.039 0.364 1 95.19 264 GLY A N 1
ATOM 2109 C CA . GLY A 1 264 ? 12.922 12.586 0.427 1 95.19 264 GLY A CA 1
ATOM 2110 C C . GLY A 1 264 ? 11.852 11.523 0.607 1 95.19 264 GLY A C 1
ATOM 2111 O O . GLY A 1 264 ? 10.672 11.836 0.76 1 95.19 264 GLY A O 1
ATOM 2112 N N . ILE A 1 265 ? 12.258 10.312 0.656 1 92.38 265 ILE A N 1
ATOM 2113 C CA . ILE A 1 265 ? 11.32 9.195 0.735 1 92.38 265 ILE A CA 1
ATOM 2114 C C . ILE A 1 265 ? 11.555 8.414 2.027 1 92.38 265 ILE A C 1
ATOM 2116 O O . ILE A 1 265 ? 12.695 8.297 2.49 1 92.38 265 ILE A O 1
ATOM 2120 N N . ASP A 1 266 ? 10.492 7.898 2.594 1 93.25 266 ASP A N 1
ATOM 2121 C CA . ASP A 1 266 ? 10.617 7.059 3.781 1 93.25 266 ASP A CA 1
ATOM 2122 C C . ASP A 1 266 ? 11.273 5.723 3.445 1 93.25 266 ASP A C 1
ATOM 2124 O O . ASP A 1 266 ? 11.008 5.145 2.387 1 93.25 266 ASP A O 1
ATOM 2128 N N . TRP A 1 267 ? 12.039 5.191 4.41 1 90.69 267 TRP A N 1
ATOM 2129 C CA . TRP A 1 267 ? 12.812 3.984 4.148 1 90.69 267 TRP A CA 1
ATOM 2130 C C . TRP A 1 267 ? 11.898 2.807 3.834 1 90.69 267 TRP A C 1
ATOM 2132 O O . TRP A 1 267 ? 12.258 1.923 3.053 1 90.69 267 TRP A O 1
ATOM 2142 N N . TRP A 1 268 ? 10.688 2.814 4.379 1 89 268 TRP A N 1
ATOM 2143 C CA . TRP A 1 268 ? 9.805 1.673 4.172 1 89 268 TRP A CA 1
ATOM 2144 C C . TRP A 1 268 ? 9.156 1.728 2.795 1 89 268 TRP A C 1
ATOM 2146 O O . TRP A 1 268 ? 8.492 0.776 2.375 1 89 268 TRP A O 1
ATOM 2156 N N . ASN A 1 269 ? 9.273 2.807 2.139 1 89 269 ASN A N 1
ATOM 2157 C CA . ASN A 1 269 ? 8.781 2.918 0.769 1 89 269 ASN A CA 1
ATOM 2158 C C . ASN A 1 269 ? 9.875 2.609 -0.248 1 89 269 ASN A C 1
ATOM 2160 O O . ASN A 1 269 ? 9.625 2.609 -1.454 1 89 269 ASN A O 1
ATOM 2164 N N . LYS A 1 270 ? 11.016 2.338 0.205 1 88.25 270 LYS A N 1
ATOM 2165 C CA . LYS A 1 270 ? 12.109 1.968 -0.683 1 88.25 270 LYS A CA 1
ATOM 2166 C C . LYS A 1 270 ? 12.141 0.462 -0.927 1 88.25 270 LYS A C 1
ATOM 2168 O O . LYS A 1 270 ? 11.742 -0.32 -0.061 1 88.25 270 LYS A O 1
ATOM 2173 N N . ARG A 1 271 ? 12.508 0.122 -2.123 1 86.75 271 ARG A N 1
ATOM 2174 C CA . ARG A 1 271 ? 12.703 -1.279 -2.484 1 86.75 271 ARG A CA 1
ATOM 2175 C C . ARG A 1 271 ? 14.133 -1.536 -2.938 1 86.75 271 ARG A C 1
ATOM 2177 O O . ARG A 1 271 ? 14.75 -0.68 -3.572 1 86.75 271 ARG A O 1
ATOM 2184 N N . ASP A 1 272 ? 14.586 -2.717 -2.621 1 84.75 272 ASP A N 1
ATOM 2185 C CA . ASP A 1 272 ? 15.922 -3.092 -3.07 1 84.75 272 ASP A CA 1
ATOM 2186 C C . ASP A 1 272 ? 15.859 -3.912 -4.355 1 84.75 272 ASP A C 1
ATOM 2188 O O . ASP A 1 272 ? 14.82 -3.957 -5.02 1 84.75 272 ASP A O 1
ATOM 2192 N N . ALA A 1 273 ? 17 -4.445 -4.699 1 82.38 273 ALA A N 1
ATOM 2193 C CA . ALA A 1 273 ? 17.125 -5.152 -5.969 1 82.38 273 ALA A CA 1
ATOM 2194 C C . ALA A 1 273 ? 16.266 -6.422 -5.98 1 82.38 273 ALA A C 1
ATOM 2196 O O . ALA A 1 273 ? 15.977 -6.973 -7.043 1 82.38 273 ALA A O 1
ATOM 2197 N N . TYR A 1 274 ? 15.852 -6.902 -4.758 1 79.94 274 TYR A N 1
ATOM 2198 C CA . TYR A 1 274 ? 15.016 -8.086 -4.641 1 79.94 274 TYR A CA 1
ATOM 2199 C C . TYR A 1 274 ? 13.539 -7.723 -4.691 1 79.94 274 TYR A C 1
ATOM 2201 O O . TYR A 1 274 ? 12.672 -8.602 -4.68 1 79.94 274 TYR A O 1
ATOM 2209 N N . GLY A 1 275 ? 13.289 -6.402 -4.77 1 82.38 275 GLY A N 1
ATOM 2210 C CA . GLY A 1 275 ? 11.906 -5.945 -4.684 1 82.38 275 GLY A CA 1
ATOM 2211 C C . GLY A 1 275 ? 11.375 -5.93 -3.266 1 82.38 275 GLY A C 1
ATOM 2212 O O . GLY A 1 275 ? 10.164 -5.809 -3.055 1 82.38 275 GLY A O 1
ATOM 2213 N N . GLU A 1 276 ? 12.227 -6.098 -2.332 1 82.38 276 GLU A N 1
ATOM 2214 C CA . GLU A 1 276 ? 11.852 -6.152 -0.922 1 82.38 276 GLU A CA 1
ATOM 2215 C C . GLU A 1 276 ? 12.195 -4.848 -0.209 1 82.38 276 GLU A C 1
ATOM 2217 O O . GLU A 1 276 ? 12.93 -4.016 -0.743 1 82.38 276 GLU A O 1
ATOM 2222 N N . GLN A 1 277 ? 11.578 -4.762 0.95 1 82.12 277 GLN A N 1
ATOM 2223 C CA . GLN A 1 277 ? 11.914 -3.604 1.772 1 82.12 277 GLN A CA 1
ATOM 2224 C C . GLN A 1 277 ? 13.359 -3.68 2.258 1 82.12 277 GLN A C 1
ATOM 2226 O O . GLN A 1 277 ? 13.969 -4.754 2.26 1 82.12 277 GLN A O 1
ATOM 2231 N N . LEU A 1 278 ? 13.867 -2.58 2.734 1 83 278 LEU A N 1
ATOM 2232 C CA . LEU A 1 278 ? 15.25 -2.506 3.186 1 83 278 LEU A CA 1
ATOM 2233 C C . LEU A 1 278 ? 15.469 -3.373 4.422 1 83 278 LEU A C 1
ATOM 2235 O O . LEU A 1 278 ? 14.586 -3.463 5.285 1 83 278 LEU A O 1
ATOM 2239 N N . ASP A 1 279 ? 16.609 -4.016 4.465 1 80.56 279 ASP A N 1
ATOM 2240 C CA . ASP A 1 279 ? 17.062 -4.77 5.633 1 80.56 279 ASP A CA 1
ATOM 2241 C C . ASP A 1 279 ? 17.203 -3.859 6.848 1 80.56 279 ASP A C 1
ATOM 2243 O O . ASP A 1 279 ? 17.938 -2.863 6.797 1 80.56 279 ASP A O 1
ATOM 2247 N N . GLN A 1 280 ? 16.516 -4.227 7.906 1 81.75 280 GLN A N 1
ATOM 2248 C CA . GLN A 1 280 ? 16.453 -3.344 9.062 1 81.75 280 GLN A CA 1
ATOM 2249 C C . GLN A 1 280 ? 17.516 -3.727 10.102 1 81.75 280 GLN A C 1
ATOM 2251 O O . GLN A 1 280 ? 17.578 -3.135 11.18 1 81.75 280 GLN A O 1
ATOM 2256 N N . SER A 1 281 ? 18.359 -4.695 9.844 1 82.12 281 SER A N 1
ATOM 2257 C CA . SER A 1 281 ? 19.344 -5.18 10.812 1 82.12 281 SER A CA 1
ATOM 2258 C C . SER A 1 281 ? 20.359 -4.09 11.156 1 82.12 281 SER A C 1
ATOM 2260 O O . SER A 1 281 ? 20.844 -4.023 12.297 1 82.12 281 SER A O 1
ATOM 2262 N N . GLU A 1 282 ? 20.625 -3.26 10.242 1 85.75 282 GLU A N 1
ATOM 2263 C CA . GLU A 1 282 ? 21.562 -2.15 10.453 1 85.75 282 GLU A CA 1
ATOM 2264 C C . GLU A 1 282 ? 21.172 -0.944 9.602 1 85.75 282 GLU A C 1
ATOM 2266 O O . GLU A 1 282 ? 22.016 -0.37 8.906 1 85.75 282 GLU A O 1
ATOM 2271 N N . LEU A 1 283 ? 20 -0.596 9.68 1 89.5 283 LEU A N 1
ATOM 2272 C CA . LEU A 1 283 ? 19.484 0.478 8.844 1 89.5 283 LEU A CA 1
ATOM 2273 C C . LEU A 1 283 ? 19.797 1.842 9.445 1 89.5 283 LEU A C 1
ATOM 2275 O O . LEU A 1 283 ? 19.578 2.062 10.641 1 89.5 283 LEU A O 1
ATOM 2279 N N . VAL A 1 284 ? 20.422 2.697 8.805 1 93.38 284 VAL A N 1
ATOM 2280 C CA . VAL A 1 284 ? 20.594 4.113 9.102 1 93.38 284 VAL A CA 1
ATOM 2281 C C . VAL A 1 284 ? 20 4.961 7.977 1 93.38 284 VAL A C 1
ATOM 2283 O O . VAL A 1 284 ? 20.375 4.801 6.809 1 93.38 284 VAL A O 1
ATOM 2286 N N . TYR A 1 285 ? 19.156 5.781 8.305 1 94.19 285 TYR A N 1
ATOM 2287 C CA . TYR A 1 285 ? 18.375 6.48 7.281 1 94.19 285 TYR A CA 1
ATOM 2288 C C . TYR A 1 285 ? 18.078 7.91 7.711 1 94.19 285 TYR A C 1
ATOM 2290 O O . TYR A 1 285 ? 17.766 8.164 8.875 1 94.19 285 TYR A O 1
ATOM 2298 N N . ARG A 1 286 ? 18.203 8.844 6.832 1 96.62 286 ARG A N 1
ATOM 2299 C CA . ARG A 1 286 ? 17.906 10.25 7.078 1 96.62 286 ARG A CA 1
ATOM 2300 C C . ARG A 1 286 ? 16.875 10.781 6.098 1 96.62 286 ARG A C 1
ATOM 2302 O O . ARG A 1 286 ? 17.156 10.953 4.91 1 96.62 286 ARG A O 1
ATOM 2309 N N . LYS A 1 287 ? 15.727 11.055 6.594 1 97.12 287 LYS A N 1
ATOM 2310 C CA . LYS A 1 287 ? 14.625 11.609 5.809 1 97.12 287 LYS A CA 1
ATOM 2311 C C . LYS A 1 287 ? 14.375 13.07 6.16 1 97.12 287 LYS A C 1
ATOM 2313 O O . LYS A 1 287 ? 14.258 13.422 7.336 1 97.12 287 LYS A O 1
ATOM 2318 N N . VAL A 1 288 ? 14.32 13.93 5.191 1 97.69 288 VAL A N 1
ATOM 2319 C CA . VAL A 1 288 ? 14.031 15.336 5.441 1 97.69 288 VAL A CA 1
ATOM 2320 C C . VAL A 1 288 ? 12.562 15.5 5.828 1 97.69 288 VAL A C 1
ATOM 2322 O O . VAL A 1 288 ? 11.672 15.016 5.129 1 97.69 288 VAL A O 1
ATOM 2325 N N . GLU A 1 289 ? 12.391 16.141 6.938 1 95.75 289 GLU A N 1
ATOM 2326 C CA . GLU A 1 289 ? 11.031 16.328 7.441 1 95.75 289 GLU A CA 1
ATOM 2327 C C . GLU A 1 289 ? 10.547 17.75 7.172 1 95.75 289 GLU A C 1
ATOM 2329 O O . GLU A 1 289 ? 9.352 17.969 6.93 1 95.75 289 GLU A O 1
ATOM 2334 N N . GLN A 1 290 ? 11.461 18.672 7.27 1 94.69 290 GLN A N 1
ATOM 2335 C CA . GLN A 1 290 ? 11.086 20.062 7.086 1 94.69 290 GLN A CA 1
ATOM 2336 C C . GLN A 1 290 ? 12.219 20.859 6.449 1 94.69 290 GLN A C 1
ATOM 2338 O O . GLN A 1 290 ? 13.398 20.578 6.684 1 94.69 290 GLN A O 1
ATOM 2343 N N . LEU A 1 291 ? 11.883 21.844 5.672 1 95.5 291 LEU A N 1
ATOM 2344 C CA . LEU A 1 291 ? 12.75 22.859 5.102 1 95.5 291 LEU A CA 1
ATOM 2345 C C . LEU A 1 291 ? 12.117 24.25 5.23 1 95.5 291 LEU A C 1
ATOM 2347 O O . LEU A 1 291 ? 11.312 24.641 4.387 1 95.5 291 LEU A O 1
ATOM 2351 N N . LYS A 1 292 ? 12.461 24.922 6.215 1 91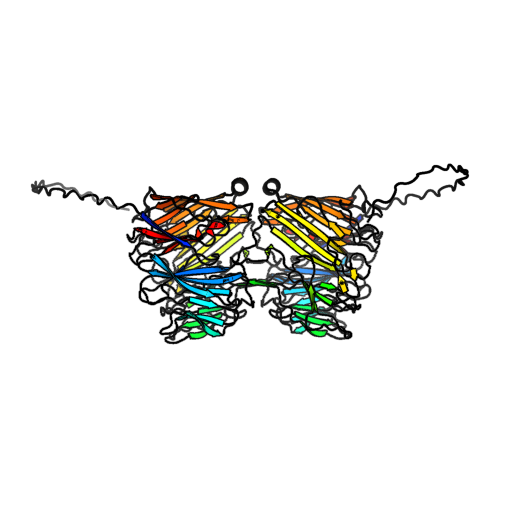.44 292 LYS A N 1
ATOM 2352 C CA . LYS A 1 292 ? 11.906 26.234 6.473 1 91.44 292 LYS A CA 1
ATOM 2353 C C . LYS A 1 292 ? 12.766 27.016 7.469 1 91.44 292 LYS A C 1
ATOM 2355 O O . LYS A 1 292 ? 13.625 26.438 8.141 1 91.44 292 LYS A O 1
ATOM 2360 N N . ASP A 1 293 ? 12.578 28.312 7.535 1 90.69 293 ASP A N 1
ATOM 2361 C CA . ASP A 1 293 ? 13.242 29.141 8.539 1 90.69 293 ASP A CA 1
ATOM 2362 C C . ASP A 1 293 ? 12.641 28.906 9.922 1 90.69 293 ASP A C 1
ATOM 2364 O O . ASP A 1 293 ? 11.57 29.438 10.242 1 90.69 293 ASP A O 1
ATOM 2368 N N . LEU A 1 294 ? 13.367 28.219 10.766 1 86.44 294 LEU A N 1
ATOM 2369 C CA . LEU A 1 294 ? 12.852 27.797 12.062 1 86.44 294 LEU A CA 1
ATOM 2370 C C . LEU A 1 294 ? 13.172 28.844 13.133 1 86.44 294 LEU A C 1
ATOM 2372 O O . LEU A 1 294 ? 12.414 28.984 14.102 1 86.44 294 LEU A O 1
ATOM 2376 N N . ASN A 1 295 ? 14.258 29.609 12.977 1 84.94 295 ASN A N 1
ATOM 2377 C CA . ASN A 1 295 ? 14.719 30.516 14.016 1 84.94 295 ASN A CA 1
ATOM 2378 C C . ASN A 1 295 ? 14.508 31.984 13.617 1 84.94 295 ASN A C 1
ATOM 2380 O O . ASN A 1 295 ? 15.086 32.875 14.227 1 84.94 295 ASN A O 1
ATOM 2384 N N . ALA A 1 296 ? 13.898 32.281 12.5 1 84 296 ALA A N 1
ATOM 2385 C CA . ALA A 1 296 ? 13.469 33.594 12.023 1 84 296 ALA A CA 1
ATOM 2386 C C . ALA A 1 296 ? 14.672 34.469 11.664 1 84 296 ALA A C 1
ATOM 2388 O O . ALA A 1 296 ? 14.672 35.656 11.914 1 84 296 ALA A O 1
ATOM 2389 N N . ASP A 1 297 ? 15.75 33.906 11.172 1 87.44 297 ASP A N 1
ATOM 2390 C CA . ASP A 1 297 ? 16.906 34.688 10.789 1 87.44 297 ASP A CA 1
ATOM 2391 C C . ASP A 1 297 ? 16.938 34.938 9.281 1 87.44 297 ASP A C 1
ATOM 2393 O O . ASP A 1 297 ? 17.891 35.531 8.758 1 87.44 297 ASP A O 1
ATOM 2397 N N . GLY A 1 298 ? 15.906 34.375 8.617 1 90 298 GLY A N 1
ATOM 2398 C CA . GLY A 1 298 ? 15.758 34.625 7.195 1 90 298 GLY A CA 1
ATOM 2399 C C . GLY A 1 298 ? 16.469 33.594 6.332 1 90 298 GLY A C 1
ATOM 2400 O O . GLY A 1 298 ? 16.453 33.719 5.102 1 90 298 GLY A O 1
ATOM 2401 N N . VAL A 1 299 ? 17.078 32.688 6.961 1 94.69 299 VAL A N 1
ATOM 2402 C CA . VAL A 1 299 ? 17.781 31.641 6.23 1 94.69 299 VAL A CA 1
ATOM 2403 C C . VAL A 1 299 ? 17.078 30.297 6.449 1 94.69 299 VAL A C 1
ATOM 2405 O O . VAL A 1 299 ? 16.688 29.969 7.566 1 94.69 299 VAL A O 1
ATOM 2408 N N . THR A 1 300 ? 16.906 29.516 5.391 1 95.44 300 THR A N 1
ATOM 2409 C CA . THR A 1 300 ? 16.203 28.25 5.441 1 95.44 300 THR A CA 1
ATOM 2410 C C . THR A 1 300 ? 16.969 27.25 6.316 1 95.44 300 THR A C 1
ATOM 2412 O O . THR A 1 300 ? 18.188 27.141 6.227 1 95.44 300 THR A O 1
ATOM 2415 N N . ASP A 1 301 ? 16.25 26.547 7.164 1 94.44 301 ASP A N 1
ATOM 2416 C CA . ASP A 1 301 ? 16.781 25.469 8 1 94.44 301 ASP A CA 1
ATOM 2417 C C . ASP A 1 301 ? 16.25 24.125 7.539 1 94.44 301 ASP A C 1
ATOM 2419 O O . ASP A 1 301 ? 15.32 24.047 6.738 1 94.44 301 ASP A O 1
ATOM 2423 N N . MET A 1 302 ? 16.906 23.062 8.008 1 96.81 302 MET A N 1
ATOM 2424 C CA . MET A 1 302 ? 16.531 21.703 7.605 1 96.81 302 MET A CA 1
ATOM 2425 C C . MET A 1 302 ? 16.375 20.797 8.82 1 96.81 302 MET A C 1
ATOM 2427 O O . MET A 1 302 ? 17.188 20.828 9.734 1 96.81 302 MET A O 1
ATOM 2431 N N . VAL A 1 303 ? 15.258 20.109 8.852 1 96.56 303 VAL A N 1
ATOM 2432 C CA . VAL A 1 303 ? 15.016 19.109 9.883 1 96.56 303 VAL A CA 1
ATOM 2433 C C . VAL A 1 303 ? 15.039 17.703 9.273 1 96.56 303 VAL A C 1
ATOM 2435 O O . VAL A 1 303 ? 14.328 17.438 8.305 1 96.56 303 VAL A O 1
ATOM 2438 N N . ILE A 1 304 ? 15.836 16.859 9.867 1 97.38 304 ILE A N 1
ATOM 2439 C CA . ILE A 1 304 ? 16.016 15.484 9.383 1 97.38 304 ILE A CA 1
ATOM 2440 C C . ILE A 1 304 ? 15.547 14.492 10.445 1 97.38 304 ILE A C 1
ATOM 2442 O O . ILE A 1 304 ? 15.836 14.664 11.633 1 97.38 304 ILE A O 1
ATOM 2446 N N . ARG A 1 305 ? 14.766 13.531 10.07 1 96.94 305 ARG A N 1
ATOM 2447 C CA . ARG A 1 305 ? 14.516 12.375 10.922 1 96.94 305 ARG A CA 1
ATOM 2448 C C . ARG A 1 305 ? 15.602 11.32 10.734 1 96.94 305 ARG A C 1
ATOM 2450 O O . ARG A 1 305 ? 15.711 10.719 9.664 1 96.94 305 ARG A O 1
ATOM 2457 N N . TYR A 1 306 ? 16.344 11.156 11.781 1 95.44 306 TYR A N 1
ATOM 2458 C CA . TYR A 1 306 ? 17.375 10.125 11.805 1 95.44 306 TYR A CA 1
ATOM 2459 C C . TYR A 1 306 ? 16.828 8.812 12.359 1 95.44 306 TYR A C 1
ATOM 2461 O O . TYR A 1 306 ? 16.391 8.758 13.516 1 95.44 306 TYR A O 1
ATOM 2469 N N . THR A 1 307 ? 16.844 7.809 11.492 1 94.38 307 THR A N 1
ATOM 2470 C CA . THR A 1 307 ? 16.359 6.496 11.906 1 94.38 307 THR A CA 1
ATOM 2471 C C . THR A 1 307 ? 17.5 5.492 11.969 1 94.38 307 THR A C 1
ATOM 2473 O O . THR A 1 307 ? 18.266 5.359 11.016 1 94.38 307 THR A O 1
ATOM 2476 N N . LYS A 1 308 ? 17.625 4.934 13.062 1 92.38 308 LYS A N 1
ATOM 2477 C CA . LYS A 1 308 ? 18.562 3.826 13.234 1 92.38 308 LYS A CA 1
ATOM 2478 C C . LYS A 1 308 ? 17.844 2.582 13.75 1 92.38 308 LYS A C 1
ATOM 2480 O O . LYS A 1 308 ? 17.094 2.646 14.734 1 92.38 308 LYS A O 1
ATOM 2485 N N . SER A 1 309 ? 18 1.523 13 1 87 309 SER A N 1
ATOM 2486 C CA . SER A 1 309 ? 17.359 0.271 13.391 1 87 309 SER A CA 1
ATOM 2487 C C . SER A 1 309 ? 18.375 -0.854 13.523 1 87 309 SER A C 1
ATOM 2489 O O . SER A 1 309 ? 19.281 -0.981 12.688 1 87 309 SER A O 1
ATOM 2491 N N . SER A 1 310 ? 18.344 -1.622 14.633 1 82.75 310 SER A N 1
ATOM 2492 C CA . SER A 1 310 ? 19.109 -2.846 14.828 1 82.75 310 SER A CA 1
ATOM 2493 C C . SER A 1 310 ? 18.203 -4.07 14.891 1 82.75 310 SER A C 1
ATOM 2495 O O . SER A 1 310 ? 18.469 -5.004 15.648 1 82.75 310 SER A O 1
ATOM 2497 N N . GLY A 1 311 ? 17.109 -3.904 14.281 1 79.75 311 GLY A N 1
ATOM 2498 C CA . GLY A 1 311 ? 16.047 -4.902 14.266 1 79.75 311 GLY A CA 1
ATOM 2499 C C . GLY A 1 311 ? 14.664 -4.297 14.367 1 79.75 311 GLY A C 1
ATOM 2500 O O . GLY A 1 311 ? 14.523 -3.102 14.633 1 79.75 311 GLY A O 1
ATOM 2501 N N . VAL A 1 312 ? 13.656 -5.148 14.234 1 76.81 312 VAL A N 1
ATOM 2502 C CA . VAL A 1 312 ? 12.266 -4.695 14.133 1 76.81 312 VAL A CA 1
ATOM 2503 C C . VAL A 1 312 ? 11.828 -4.082 15.461 1 76.81 312 VAL A C 1
ATOM 2505 O O . VAL A 1 312 ? 11.031 -3.145 15.484 1 76.81 312 VAL A O 1
ATOM 2508 N N . PHE A 1 313 ? 12.398 -4.512 16.516 1 77.56 313 PHE A N 1
ATOM 2509 C CA . PHE A 1 313 ? 11.945 -4.055 17.828 1 77.56 313 PHE A CA 1
ATOM 2510 C C . PHE A 1 313 ? 12.969 -3.119 18.453 1 77.56 313 PHE A C 1
ATOM 2512 O O . PHE A 1 313 ? 12.875 -2.801 19.641 1 77.56 313 PHE A O 1
ATOM 2519 N N . ASP A 1 314 ? 13.891 -2.781 17.688 1 80.88 314 ASP A N 1
ATOM 2520 C CA . ASP A 1 314 ? 14.93 -1.877 18.156 1 80.88 314 ASP A CA 1
ATOM 2521 C C . ASP A 1 314 ? 15.172 -0.74 17.172 1 80.88 314 ASP A C 1
ATOM 2523 O O . ASP A 1 314 ? 16.141 -0.765 16.406 1 80.88 314 ASP A O 1
ATOM 2527 N N . ARG A 1 315 ? 14.281 0.207 17.219 1 85.62 315 ARG A N 1
ATOM 2528 C CA . ARG A 1 315 ? 14.359 1.345 16.312 1 85.62 315 ARG A CA 1
ATOM 2529 C C . ARG A 1 315 ? 14.312 2.662 17.078 1 85.62 315 ARG A C 1
ATOM 2531 O O . ARG A 1 315 ? 13.539 2.811 18.031 1 85.62 315 ARG A O 1
ATOM 2538 N N . VAL A 1 316 ? 15.188 3.52 16.703 1 88 316 VAL A N 1
ATOM 2539 C CA . VAL A 1 316 ? 15.219 4.859 17.281 1 88 316 VAL A CA 1
ATOM 2540 C C . VAL A 1 316 ? 15.031 5.902 16.188 1 88 316 VAL A C 1
ATOM 2542 O O . VAL A 1 316 ? 15.586 5.77 15.094 1 88 316 VAL A O 1
ATOM 2545 N N . ASN A 1 317 ? 14.141 6.84 16.453 1 92.19 317 ASN A N 1
ATOM 2546 C CA . ASN A 1 317 ? 13.984 8.023 15.617 1 92.19 317 ASN A CA 1
ATOM 2547 C C . ASN A 1 317 ? 14.375 9.297 16.375 1 92.19 317 ASN A C 1
ATOM 2549 O O . ASN A 1 317 ? 13.789 9.609 17.406 1 92.19 317 ASN A O 1
ATOM 2553 N N . ASP A 1 318 ? 15.391 9.93 15.891 1 94 318 ASP A N 1
ATOM 2554 C CA . ASP A 1 318 ? 15.758 11.258 16.359 1 94 318 ASP A CA 1
ATOM 2555 C C . ASP A 1 318 ? 15.5 12.312 15.281 1 94 318 ASP A C 1
ATOM 2557 O O . ASP A 1 318 ? 15.352 11.977 14.109 1 94 318 ASP A O 1
ATOM 2561 N N . TYR A 1 319 ? 15.367 13.539 15.781 1 96 319 TYR A N 1
ATOM 2562 C CA . TYR A 1 319 ? 15.258 14.633 14.82 1 96 319 TYR A CA 1
ATOM 2563 C C . TYR A 1 319 ? 16.469 15.547 14.891 1 96 319 TYR A C 1
ATOM 2565 O O . TYR A 1 319 ? 16.781 16.094 15.953 1 96 319 TYR A O 1
ATOM 2573 N N . GLU A 1 320 ? 17.172 15.633 13.773 1 96.38 320 GLU A N 1
ATOM 2574 C CA . GLU A 1 320 ? 18.344 16.5 13.625 1 96.38 320 GLU A CA 1
ATOM 2575 C C . GLU A 1 320 ? 17.953 17.844 12.992 1 96.38 320 GLU A C 1
ATOM 2577 O O . GLU A 1 320 ? 17.344 17.875 11.922 1 96.38 320 GLU A O 1
ATOM 2582 N N . ILE A 1 321 ? 18.328 18.875 13.664 1 95.94 321 ILE A N 1
ATOM 2583 C CA . ILE A 1 321 ? 18.031 20.203 13.148 1 95.94 321 ILE A CA 1
ATOM 2584 C C . ILE A 1 321 ? 19.328 20.875 12.664 1 95.94 321 ILE A C 1
ATOM 2586 O O . ILE A 1 321 ? 20.297 20.984 13.422 1 95.94 321 ILE A O 1
ATOM 2590 N N . TYR A 1 322 ? 19.344 21.266 11.422 1 96.25 322 TYR A N 1
ATOM 2591 C CA . TYR A 1 322 ? 20.453 21.984 10.812 1 96.25 322 TYR A CA 1
ATOM 2592 C C . TYR A 1 322 ? 20.062 23.422 10.492 1 96.25 322 TYR A C 1
ATOM 2594 O O . TYR A 1 322 ? 19.266 23.672 9.586 1 96.25 322 TYR A O 1
ATOM 2602 N N . LEU A 1 323 ? 20.625 24.359 11.211 1 94 323 LEU A N 1
ATOM 2603 C CA . LEU A 1 323 ? 20.375 25.766 10.93 1 94 323 LEU A CA 1
ATOM 2604 C C . LEU A 1 323 ? 21.203 26.234 9.727 1 94 323 LEU A C 1
ATOM 2606 O O . LEU A 1 323 ? 22.422 26.109 9.727 1 94 323 LEU A O 1
ATOM 2610 N N . GLY A 1 324 ? 20.5 26.672 8.703 1 94.81 324 GLY A N 1
ATOM 2611 C CA . GLY A 1 324 ? 21.172 27.125 7.492 1 94.81 324 GLY A CA 1
ATOM 2612 C C . GLY A 1 324 ? 22.016 28.375 7.707 1 94.81 324 GLY A C 1
ATOM 2613 O O . GLY A 1 324 ? 21.734 29.172 8.602 1 94.81 324 GLY A O 1
ATOM 2614 N N . GLU A 1 325 ? 23.047 28.5 6.852 1 94.38 325 GLU A N 1
ATOM 2615 C CA . GLU A 1 325 ? 23.922 29.656 6.863 1 94.38 325 GLU A CA 1
ATOM 2616 C C . GLU A 1 325 ? 24.062 30.266 5.465 1 94.38 325 GLU A C 1
ATOM 2618 O O . GLU A 1 325 ? 24.031 29.531 4.469 1 94.38 325 GLU A O 1
ATOM 2623 N N . ASN A 1 326 ? 24.172 31.5 5.418 1 95.56 326 ASN A N 1
ATOM 2624 C CA . ASN A 1 326 ? 24.5 32.188 4.184 1 95.56 326 ASN A CA 1
ATOM 2625 C C . ASN A 1 326 ? 26.016 32.344 4.023 1 95.56 326 ASN A C 1
ATOM 2627 O O . ASN A 1 326 ? 26.625 33.188 4.688 1 95.56 326 ASN A O 1
ATOM 2631 N N . GLN A 1 327 ? 26.578 31.5 3.223 1 93.94 327 GLN A N 1
ATOM 2632 C CA . GLN A 1 327 ? 28.016 31.594 2.926 1 93.94 327 GLN A CA 1
ATOM 2633 C C . GLN A 1 327 ? 28.25 32.094 1.506 1 93.94 327 GLN A C 1
ATOM 2635 O O . GLN A 1 327 ? 28.156 31.344 0.543 1 93.94 327 GLN A O 1
ATOM 2640 N N . LYS A 1 328 ? 28.641 33.344 1.333 1 93.5 328 LYS A N 1
ATOM 2641 C CA . LYS A 1 328 ? 28.906 33.969 0.049 1 93.5 328 LYS A CA 1
ATOM 2642 C C . LYS A 1 328 ? 27.703 33.875 -0.884 1 93.5 328 LYS A C 1
ATOM 2644 O O . LYS A 1 328 ? 27.844 33.469 -2.043 1 93.5 328 LYS A O 1
ATOM 2649 N N . GLY A 1 329 ? 26.562 33.969 -0.324 1 91.38 329 GLY A N 1
ATOM 2650 C CA . GLY A 1 329 ? 25.344 34.031 -1.121 1 91.38 329 GLY A CA 1
ATOM 2651 C C . GLY A 1 329 ? 24.734 32.656 -1.375 1 91.38 329 GLY A C 1
ATOM 2652 O O . GLY A 1 329 ? 23.766 32.562 -2.123 1 91.38 329 GLY A O 1
ATOM 2653 N N . ALA A 1 330 ? 25.328 31.703 -0.742 1 93.5 330 ALA A N 1
ATOM 2654 C CA . ALA A 1 330 ? 24.812 30.359 -0.946 1 93.5 330 ALA A CA 1
ATOM 2655 C C . ALA A 1 330 ? 24.359 29.734 0.374 1 93.5 330 ALA A C 1
ATOM 2657 O O . ALA A 1 330 ? 25 29.938 1.408 1 93.5 330 ALA A O 1
ATOM 2658 N N . LEU A 1 331 ? 23.281 29.031 0.293 1 95 331 LEU A N 1
ATOM 2659 C CA . LEU A 1 331 ? 22.781 28.297 1.453 1 95 331 LEU A CA 1
ATOM 2660 C C . LEU A 1 331 ? 23.672 27.078 1.738 1 95 331 LEU A C 1
ATOM 2662 O O . LEU A 1 331 ? 23.906 26.266 0.849 1 95 331 LEU A O 1
ATOM 2666 N N . VAL A 1 332 ? 24.172 27.047 2.951 1 94.69 332 VAL A N 1
ATOM 2667 C CA . VAL A 1 332 ? 24.984 25.906 3.375 1 94.69 332 VAL A CA 1
ATOM 2668 C C . VAL A 1 332 ? 24.484 25.406 4.727 1 94.69 332 VAL A C 1
ATOM 2670 O O . VAL A 1 332 ? 24.141 26.188 5.605 1 94.69 332 VAL A O 1
ATOM 2673 N N . PHE A 1 333 ? 24.406 24.141 4.805 1 95.62 333 PHE A N 1
ATOM 2674 C CA . PHE A 1 333 ? 24.094 23.531 6.094 1 95.62 333 PHE A CA 1
ATOM 2675 C C . PHE A 1 333 ? 25.375 23.062 6.789 1 95.62 333 PHE A C 1
ATOM 2677 O O . PHE A 1 333 ? 26.281 22.531 6.141 1 95.62 333 PHE A O 1
ATOM 2684 N N . PRO A 1 334 ? 25.391 23.234 8.094 1 94.38 334 PRO A N 1
ATOM 2685 C CA . PRO A 1 334 ? 26.578 22.75 8.82 1 94.38 334 PRO A CA 1
ATOM 2686 C C . PRO A 1 334 ? 26.734 21.234 8.758 1 94.38 334 PRO A C 1
ATOM 2688 O O . PRO A 1 334 ? 25.781 20.531 8.445 1 94.38 334 PRO A O 1
ATOM 2691 N N . LYS A 1 335 ? 27.953 20.766 9.062 1 93.25 335 LYS A N 1
ATOM 2692 C CA . LYS A 1 335 ? 28.266 19.344 9.031 1 93.25 335 LYS A CA 1
ATOM 2693 C C . LYS A 1 335 ? 27.562 18.609 10.164 1 93.25 335 LYS A C 1
ATOM 2695 O O . LYS A 1 335 ? 27.109 17.469 9.984 1 93.25 335 LYS A O 1
ATOM 2700 N N . VAL A 1 336 ? 27.547 19.328 11.281 1 94.5 336 VAL A N 1
ATOM 2701 C CA . VAL A 1 336 ? 26.938 18.734 12.461 1 94.5 336 VAL A CA 1
ATOM 2702 C C . VAL A 1 336 ? 25.609 19.438 12.758 1 94.5 336 VAL A C 1
ATOM 2704 O O . VAL A 1 336 ? 25.484 20.641 12.562 1 94.5 336 VAL A O 1
ATOM 2707 N N . ALA A 1 337 ? 24.703 18.656 13.234 1 95.62 337 ALA A N 1
ATOM 2708 C CA . ALA A 1 337 ? 23.391 19.219 13.57 1 95.62 337 ALA A CA 1
ATOM 2709 C C . ALA A 1 337 ? 23.531 20.297 14.633 1 95.62 337 ALA A C 1
ATOM 2711 O O . ALA A 1 337 ? 24.297 20.172 15.586 1 95.62 337 ALA A O 1
ATOM 2712 N N . SER A 1 338 ? 22.797 21.344 14.461 1 94.31 338 SER A N 1
ATOM 2713 C CA . SER A 1 338 ? 22.75 22.422 15.438 1 94.31 338 SER A CA 1
ATOM 2714 C C . SER A 1 338 ? 22.047 21.969 16.719 1 94.31 338 SER A C 1
ATOM 2716 O O . SER A 1 338 ? 22.406 22.406 17.812 1 94.31 338 SER A O 1
ATOM 2718 N N . SER A 1 339 ? 21.047 21.141 16.578 1 94.25 339 SER A N 1
ATOM 2719 C CA . SER A 1 339 ? 20.312 20.531 17.688 1 94.25 339 SER A CA 1
ATOM 2720 C C . SER A 1 339 ? 19.828 19.125 17.312 1 94.25 339 SER A C 1
ATOM 2722 O O . SER A 1 339 ? 19.594 18.844 16.125 1 94.25 339 SER A O 1
ATOM 2724 N N . VAL A 1 340 ? 19.75 18.312 18.344 1 94.81 340 VAL A N 1
ATOM 2725 C CA . VAL A 1 340 ? 19.156 16.984 18.156 1 94.81 340 VAL A CA 1
ATOM 2726 C C . VAL A 1 340 ? 18.031 16.781 19.172 1 94.81 340 VAL A C 1
ATOM 2728 O O . VAL A 1 340 ? 18.25 16.906 20.375 1 94.81 340 VAL A O 1
ATOM 2731 N N . ILE A 1 341 ? 16.844 16.609 18.656 1 94.69 341 ILE A N 1
ATOM 2732 C CA . ILE A 1 341 ? 15.711 16.266 19.5 1 94.69 341 ILE A CA 1
ATOM 2733 C C . ILE A 1 341 ? 15.727 14.758 19.766 1 94.69 341 ILE A C 1
ATOM 2735 O O . ILE A 1 341 ? 15.508 13.953 18.859 1 94.69 341 ILE A O 1
ATOM 2739 N N . LYS A 1 342 ? 16 14.422 20.922 1 92.5 342 LYS A N 1
ATOM 2740 C CA . LYS A 1 342 ? 16.078 13.023 21.344 1 92.5 342 LYS A CA 1
ATOM 2741 C C . LYS A 1 342 ? 15.312 12.812 22.656 1 92.5 342 LYS A C 1
ATOM 2743 O O . LYS A 1 342 ? 15.305 13.695 23.516 1 92.5 342 LYS A O 1
ATOM 2748 N N . ALA A 1 343 ? 14.625 11.75 22.719 1 89.81 343 ALA A N 1
ATOM 2749 C CA . ALA A 1 343 ? 13.93 11.32 23.922 1 89.81 343 ALA A CA 1
ATOM 2750 C C . ALA A 1 343 ? 13.781 9.805 23.969 1 89.81 343 ALA A C 1
ATOM 2752 O O . ALA A 1 343 ? 14.258 9.109 23.062 1 89.81 343 ALA A O 1
ATOM 2753 N N . GLU A 1 344 ? 13.203 9.375 25.047 1 82.88 344 GLU A N 1
ATOM 2754 C CA . GLU A 1 344 ? 13.023 7.93 25.203 1 82.88 344 GLU A CA 1
ATOM 2755 C C . GLU A 1 344 ? 12.023 7.398 24.172 1 82.88 344 GLU A C 1
ATOM 2757 O O . GLU A 1 344 ? 11.008 8.039 23.891 1 82.88 344 GLU A O 1
ATOM 2762 N N . GLY A 1 345 ? 12.43 6.234 23.594 1 82.75 345 GLY A N 1
ATOM 2763 C CA . GLY A 1 345 ? 11.539 5.551 22.672 1 82.75 345 GLY A CA 1
ATOM 2764 C C . GLY A 1 345 ? 11.711 5.996 21.234 1 82.75 345 GLY A C 1
ATOM 2765 O O . GLY A 1 345 ? 12.68 6.691 20.906 1 82.75 345 GLY A O 1
ATOM 2766 N N . THR A 1 346 ? 10.875 5.453 20.406 1 87.69 346 THR A N 1
ATOM 2767 C CA . THR A 1 346 ? 10.828 5.859 19 1 87.69 346 THR A CA 1
ATOM 2768 C C . THR A 1 346 ? 9.953 7.094 18.828 1 87.69 346 THR A C 1
ATOM 2770 O O . THR A 1 346 ? 8.75 7.051 19.109 1 87.69 346 THR A O 1
ATOM 2773 N N . LEU A 1 347 ? 10.547 8.188 18.359 1 92.31 347 LEU A N 1
ATOM 2774 C CA . LEU A 1 347 ? 9.844 9.453 18.266 1 92.31 347 LEU A CA 1
ATOM 2775 C C . LEU A 1 347 ? 9.039 9.531 16.969 1 92.31 347 LEU A C 1
ATOM 2777 O O . LEU A 1 347 ? 9.461 9.016 15.93 1 92.31 347 LEU A O 1
ATOM 2781 N N . THR A 1 348 ? 7.867 10.133 17.094 1 89.69 348 THR A N 1
ATOM 2782 C CA . THR A 1 348 ? 7.016 10.406 15.938 1 89.69 348 THR A CA 1
ATOM 2783 C C . THR A 1 348 ? 6.234 11.703 16.141 1 89.69 348 THR A C 1
ATOM 2785 O O . THR A 1 348 ? 6.25 12.281 17.234 1 89.69 348 THR A O 1
ATOM 2788 N N . GLY A 1 349 ? 5.676 12.219 15.055 1 89.5 349 GLY A N 1
ATOM 2789 C CA . GLY A 1 349 ? 4.738 13.32 15.148 1 89.5 349 GLY A CA 1
ATOM 2790 C C . GLY A 1 349 ? 5.41 14.656 15.438 1 89.5 349 GLY A C 1
ATOM 2791 O O . GLY A 1 349 ? 4.965 15.398 16.312 1 89.5 349 GLY A O 1
ATOM 2792 N N . LEU A 1 350 ? 6.457 15.016 14.82 1 91.94 350 LEU A N 1
ATOM 2793 C CA . LEU A 1 350 ? 7.176 16.281 15.008 1 91.94 350 LEU A CA 1
ATOM 2794 C C . LEU A 1 350 ? 6.32 17.453 14.578 1 91.94 350 LEU A C 1
ATOM 2796 O O . LEU A 1 350 ? 5.816 17.484 13.453 1 91.94 350 LEU A O 1
ATOM 2800 N N . GLU A 1 351 ? 6.117 18.328 15.492 1 91.81 351 GLU A N 1
ATOM 2801 C CA . GLU A 1 351 ? 5.395 19.562 15.211 1 91.81 351 GLU A CA 1
ATOM 2802 C C . GLU A 1 351 ? 6.141 20.766 15.766 1 91.81 351 GLU A C 1
ATOM 2804 O O . GLU A 1 351 ? 6.68 20.719 16.875 1 91.81 351 GLU A O 1
ATOM 2809 N N . PHE A 1 352 ? 6.191 21.828 14.992 1 90.62 352 PHE A N 1
ATOM 2810 C CA . PHE A 1 352 ? 6.719 23.125 15.43 1 90.62 352 PHE A CA 1
ATOM 2811 C C . PHE A 1 352 ? 5.59 24.109 15.695 1 90.62 352 PHE A C 1
ATOM 2813 O O . PHE A 1 352 ? 4.75 24.344 14.828 1 90.62 352 PHE A O 1
ATOM 2820 N N . ILE A 1 353 ? 5.582 24.594 16.906 1 89.81 353 ILE A N 1
ATOM 2821 C CA . ILE A 1 353 ? 4.504 25.5 17.281 1 89.81 353 ILE A CA 1
ATOM 2822 C C . ILE A 1 353 ? 5.016 26.516 18.312 1 89.81 353 ILE A C 1
ATOM 2824 O O . ILE A 1 353 ? 5.727 26.141 19.25 1 89.81 353 ILE A O 1
ATOM 2828 N N . ASP A 1 354 ? 4.719 27.781 18.141 1 89.38 354 ASP A N 1
ATOM 2829 C CA . ASP A 1 354 ? 5.031 28.781 19.156 1 89.38 354 ASP A CA 1
ATOM 2830 C C . ASP A 1 354 ? 4.051 28.703 20.312 1 89.38 354 ASP A C 1
ATOM 2832 O O . ASP A 1 354 ? 2.932 29.219 20.234 1 89.38 354 ASP A O 1
ATOM 2836 N N . ILE A 1 355 ? 4.465 28.219 21.328 1 92.56 355 ILE A N 1
ATOM 2837 C CA . ILE A 1 355 ? 3.574 27.906 22.453 1 92.56 355 ILE A CA 1
ATOM 2838 C C . ILE A 1 355 ? 3.502 29.109 23.391 1 92.56 355 ILE A C 1
ATOM 2840 O O . ILE A 1 355 ? 2.428 29.438 23.906 1 92.56 355 ILE A O 1
ATOM 2844 N N . ASP A 1 356 ? 4.598 29.859 23.609 1 90.38 356 ASP A N 1
ATOM 2845 C CA . ASP A 1 356 ? 4.645 30.922 24.609 1 90.38 356 ASP A CA 1
ATOM 2846 C C . ASP A 1 356 ? 4.621 32.312 23.953 1 90.38 356 ASP A C 1
ATOM 2848 O O . ASP A 1 356 ? 4.918 33.312 24.594 1 90.38 356 ASP A O 1
ATOM 2852 N N . SER A 1 357 ? 4.422 32.344 22.672 1 88.06 357 SER A N 1
ATOM 2853 C CA . SER A 1 357 ? 4.215 33.562 21.906 1 88.06 357 SER A CA 1
ATOM 2854 C C . SER A 1 357 ? 5.469 34.438 21.906 1 88.06 357 SER A C 1
ATOM 2856 O O . SER A 1 357 ? 5.391 35.656 22.078 1 88.06 357 SER A O 1
ATOM 2858 N N . ASP A 1 358 ? 6.617 33.844 21.828 1 82.81 358 ASP A N 1
ATOM 2859 C CA . ASP A 1 358 ? 7.852 34.625 21.766 1 82.81 358 ASP A CA 1
ATOM 2860 C C . ASP A 1 358 ? 8.438 34.625 20.359 1 82.81 358 ASP A C 1
ATOM 2862 O O . ASP A 1 358 ? 9.602 34.969 20.156 1 82.81 358 ASP A O 1
ATOM 2866 N N . ASP A 1 359 ? 7.695 34.094 19.391 1 81.12 359 ASP A N 1
ATOM 2867 C CA . ASP A 1 359 ? 8.016 34.062 17.969 1 81.12 359 ASP A CA 1
ATOM 2868 C C . ASP A 1 359 ? 9.117 33.031 17.672 1 81.12 359 ASP A C 1
ATOM 2870 O O . ASP A 1 359 ? 9.828 33.156 16.672 1 81.12 359 ASP A O 1
ATOM 2874 N N . ARG A 1 360 ? 9.297 32.156 18.516 1 82.25 360 ARG A N 1
ATOM 2875 C CA . ARG A 1 360 ? 10.125 30.984 18.328 1 82.25 360 ARG A CA 1
ATOM 2876 C C . ARG A 1 360 ? 9.32 29.719 18.562 1 82.25 360 ARG A C 1
ATOM 2878 O O . ARG A 1 360 ? 8.578 29.609 19.531 1 82.25 360 ARG A O 1
ATOM 2885 N N . ASP A 1 361 ? 9.516 28.844 17.641 1 87.31 361 ASP A N 1
ATOM 2886 C CA . ASP A 1 361 ? 8.711 27.625 17.75 1 87.31 361 ASP A CA 1
ATOM 2887 C C . ASP A 1 361 ? 9.305 26.672 18.781 1 87.31 361 ASP A C 1
ATOM 2889 O O . ASP A 1 361 ? 10.523 26.531 18.875 1 87.31 361 ASP A O 1
ATOM 2893 N N . GLU A 1 362 ? 8.461 26.078 19.547 1 91.31 362 GLU A N 1
ATOM 2894 C CA . GLU A 1 362 ? 8.797 24.875 20.297 1 91.31 362 GLU A CA 1
ATOM 2895 C C . GLU A 1 362 ? 8.602 23.625 19.438 1 91.31 362 GLU A C 1
ATOM 2897 O O . GLU A 1 362 ? 8.016 23.688 18.359 1 91.31 362 GLU A O 1
ATOM 2902 N N . VAL A 1 363 ? 9.195 22.578 19.953 1 93.19 363 VAL A N 1
ATOM 2903 C CA . VAL A 1 363 ? 9.016 21.297 19.281 1 93.19 363 VAL A CA 1
ATOM 2904 C C . VAL A 1 363 ? 8.148 20.375 20.156 1 93.19 363 VAL A C 1
ATOM 2906 O O . VAL A 1 363 ? 8.359 20.281 21.359 1 93.19 363 VAL A O 1
ATOM 2909 N N . MET A 1 364 ? 7.156 19.812 19.562 1 93.88 364 MET A N 1
ATOM 2910 C CA . MET A 1 364 ? 6.383 18.734 20.188 1 93.88 364 MET A CA 1
ATOM 2911 C C . MET A 1 364 ? 6.594 17.422 19.453 1 93.88 364 MET A C 1
ATOM 2913 O O . MET A 1 364 ? 6.523 17.359 18.219 1 93.88 364 MET A O 1
ATOM 2917 N N . VAL A 1 365 ? 6.906 16.375 20.188 1 94.38 365 VAL A N 1
ATOM 2918 C CA . VAL A 1 365 ? 7.094 15.039 19.609 1 94.38 365 VAL A CA 1
ATOM 2919 C C . VAL A 1 365 ? 6.496 13.992 20.547 1 94.38 365 VAL A C 1
ATOM 2921 O O . VAL A 1 365 ? 6.344 14.227 21.75 1 94.38 365 VAL A O 1
ATOM 2924 N N . ALA A 1 366 ? 6.066 12.93 19.938 1 91.94 366 ALA A N 1
ATOM 2925 C CA . ALA A 1 366 ? 5.586 11.789 20.703 1 91.94 366 ALA A CA 1
ATOM 2926 C C . ALA A 1 366 ? 6.586 10.633 20.656 1 91.94 366 ALA A C 1
ATOM 2928 O O . ALA A 1 366 ? 7.238 10.414 19.641 1 91.94 366 ALA A O 1
ATOM 2929 N N . GLY A 1 367 ? 6.746 9.953 21.781 1 90.12 367 GLY A N 1
ATOM 2930 C CA . GLY A 1 367 ? 7.629 8.797 21.859 1 90.12 367 GLY A CA 1
ATOM 2931 C C . GLY A 1 367 ? 6.949 7.566 22.422 1 90.12 367 GLY A C 1
ATOM 2932 O O . GLY A 1 367 ? 6.141 7.664 23.344 1 90.12 367 GLY A O 1
ATOM 2933 N N . PHE A 1 368 ? 7.227 6.445 21.828 1 87.38 368 PHE A N 1
ATOM 2934 C CA . PHE A 1 368 ? 6.738 5.195 22.391 1 87.38 368 PHE A CA 1
ATOM 2935 C C . PHE A 1 368 ? 7.785 4.094 22.266 1 87.38 368 PHE A C 1
ATOM 2937 O O . PHE A 1 368 ? 8.617 4.129 21.359 1 87.38 368 PHE A O 1
ATOM 2944 N N . ASP A 1 369 ? 7.691 3.162 23.156 1 83.44 369 ASP A N 1
ATOM 2945 C CA . ASP A 1 369 ? 8.609 2.027 23.141 1 83.44 369 ASP A CA 1
ATOM 2946 C C . ASP A 1 369 ? 8.016 0.862 22.344 1 83.44 369 ASP A C 1
ATOM 2948 O O . ASP A 1 369 ? 6.84 0.537 22.484 1 83.44 369 ASP A O 1
ATOM 2952 N N . ILE A 1 370 ? 8.789 0.234 21.453 1 79.19 370 ILE A N 1
ATOM 2953 C CA . ILE A 1 370 ? 8.289 -0.848 20.609 1 79.19 370 ILE A CA 1
ATOM 2954 C C . ILE A 1 370 ? 9.07 -2.129 20.906 1 79.19 370 ILE A C 1
ATOM 2956 O O . ILE A 1 370 ? 9.125 -3.033 20.062 1 79.19 370 ILE A O 1
ATOM 2960 N N . GLY A 1 371 ? 9.531 -2.385 22.047 1 81.56 371 GLY A N 1
ATOM 2961 C CA . GLY A 1 371 ? 10.172 -3.646 22.391 1 81.56 371 GLY A CA 1
ATOM 2962 C C . GLY A 1 371 ? 9.188 -4.797 22.516 1 81.56 371 GLY A C 1
ATOM 2963 O O . GLY A 1 371 ? 7.973 -4.586 22.516 1 81.56 371 GLY A O 1
ATOM 2964 N N . VAL A 1 372 ? 9.695 -5.992 22.547 1 83.12 372 VAL A N 1
ATOM 2965 C CA . VAL A 1 372 ? 8.867 -7.191 22.594 1 83.12 372 VAL A CA 1
ATOM 2966 C C . VAL A 1 372 ? 7.945 -7.141 23.812 1 83.12 372 VAL A C 1
ATOM 2968 O O . VAL A 1 372 ? 6.75 -7.434 23.703 1 83.12 372 VAL A O 1
ATOM 2971 N N . SER A 1 373 ? 8.531 -6.754 24.922 1 85.81 373 SER A N 1
ATOM 2972 C CA . SER A 1 373 ? 7.727 -6.68 26.141 1 85.81 373 SER A CA 1
ATOM 2973 C C . SER A 1 373 ? 6.582 -5.684 25.984 1 85.81 373 SER A C 1
ATOM 2975 O O . SER A 1 373 ? 5.477 -5.918 26.469 1 85.81 373 SER A O 1
ATOM 2977 N N . GLN A 1 374 ? 6.828 -4.574 25.375 1 84.44 374 GLN A N 1
ATOM 2978 C CA . GLN A 1 374 ? 5.809 -3.555 25.156 1 84.44 374 GLN A CA 1
ATOM 2979 C C . GLN A 1 374 ? 4.719 -4.055 24.219 1 84.44 374 GLN A C 1
ATOM 2981 O O . GLN A 1 374 ? 3.535 -3.785 24.422 1 84.44 374 GLN A O 1
ATOM 2986 N N . ILE A 1 375 ? 5.098 -4.809 23.281 1 82.94 375 ILE A N 1
ATOM 2987 C CA . ILE A 1 375 ? 4.133 -5.34 22.328 1 82.94 375 ILE A CA 1
ATOM 2988 C C . ILE A 1 375 ? 3.229 -6.359 23.016 1 82.94 375 ILE A C 1
ATOM 2990 O O . ILE A 1 375 ? 2.008 -6.336 22.844 1 82.94 375 ILE A O 1
ATOM 2994 N N . ILE A 1 376 ? 3.857 -7.223 23.766 1 86.56 376 ILE A N 1
ATOM 2995 C CA . ILE A 1 376 ? 3.072 -8.219 24.484 1 86.56 376 ILE A CA 1
ATOM 2996 C C . ILE A 1 376 ? 2.115 -7.516 25.453 1 86.56 376 ILE A C 1
ATOM 2998 O O . ILE A 1 376 ? 0.947 -7.891 25.562 1 86.56 376 ILE A O 1
ATOM 3002 N N . GLY A 1 377 ? 2.662 -6.527 26.109 1 85.94 377 GLY A N 1
ATOM 3003 C CA . GLY A 1 377 ? 1.798 -5.75 26.984 1 85.94 377 GLY A CA 1
ATOM 3004 C C . GLY A 1 377 ? 0.627 -5.117 26.25 1 85.94 377 GLY A C 1
ATOM 3005 O O . GLY A 1 377 ? -0.501 -5.129 26.75 1 85.94 377 GLY A O 1
ATOM 3006 N N . ALA A 1 378 ? 0.893 -4.637 25.094 1 83.38 378 ALA A N 1
ATOM 3007 C CA . ALA A 1 378 ? -0.145 -4.016 24.266 1 83.38 378 ALA A CA 1
ATOM 3008 C C . ALA A 1 378 ? -1.189 -5.039 23.844 1 83.38 378 ALA A C 1
ATOM 3010 O O . ALA A 1 378 ? -2.387 -4.746 23.828 1 83.38 378 ALA A O 1
ATOM 3011 N N . LEU A 1 379 ? -0.682 -6.168 23.422 1 83.06 379 LEU A N 1
ATOM 3012 C CA . LEU A 1 379 ? -1.59 -7.223 22.984 1 83.06 379 LEU A CA 1
ATOM 3013 C C . LEU A 1 379 ? -2.518 -7.648 24.125 1 83.06 379 LEU A C 1
ATOM 3015 O O . LEU A 1 379 ? -3.678 -7.984 23.891 1 83.06 379 LEU A O 1
ATOM 3019 N N . LEU A 1 380 ? -2.029 -7.602 25.344 1 85.75 380 LEU A N 1
ATOM 3020 C CA . LEU A 1 380 ? -2.793 -8.078 26.484 1 85.75 380 LEU A CA 1
ATOM 3021 C C . LEU A 1 380 ? -3.699 -6.98 27.031 1 85.75 380 LEU A C 1
ATOM 3023 O O . LEU A 1 380 ? -4.805 -7.262 27.5 1 85.75 380 LEU A O 1
ATOM 3027 N N . SER A 1 381 ? -3.268 -5.715 26.891 1 86 381 SER A N 1
ATOM 3028 C CA . SER A 1 381 ? -4.016 -4.633 27.531 1 86 381 SER A CA 1
ATOM 3029 C C . SER A 1 381 ? -4.836 -3.854 26.5 1 86 381 SER A C 1
ATOM 3031 O O . SER A 1 381 ? -5.758 -3.121 26.875 1 86 381 SER A O 1
ATOM 3033 N N . GLY A 1 382 ? -4.457 -3.924 25.281 1 84.94 382 GLY A N 1
ATOM 3034 C CA . GLY A 1 382 ? -5.105 -3.131 24.25 1 84.94 382 GLY A CA 1
ATOM 3035 C C . GLY A 1 382 ? -4.652 -1.683 24.234 1 84.94 382 GLY A C 1
ATOM 3036 O O . GLY A 1 382 ? -5.324 -0.823 23.672 1 84.94 382 GLY A O 1
ATOM 3037 N N . SER A 1 383 ? -3.58 -1.432 24.938 1 87.12 383 SER A N 1
ATOM 3038 C CA . SER A 1 383 ? -3.1 -0.056 25.016 1 87.12 383 SER A CA 1
ATOM 3039 C C . SER A 1 383 ? -1.575 -0.004 25.047 1 87.12 383 SER A C 1
ATOM 3041 O O . SER A 1 383 ? -0.923 -0.997 25.375 1 87.12 383 SER A O 1
ATOM 3043 N N . ILE A 1 384 ? -1.033 1.12 24.594 1 86.88 384 ILE A N 1
ATOM 3044 C CA . ILE A 1 384 ? 0.399 1.395 24.641 1 86.88 384 ILE A CA 1
ATOM 3045 C C . ILE A 1 384 ? 0.644 2.779 25.234 1 86.88 384 ILE A C 1
ATOM 3047 O O . ILE A 1 384 ? -0.03 3.746 24.859 1 86.88 384 ILE A O 1
ATOM 3051 N N . ASP A 1 385 ? 1.614 2.84 26.109 1 88.88 385 ASP A N 1
ATOM 3052 C CA . ASP A 1 385 ? 1.981 4.133 26.688 1 88.88 385 ASP A CA 1
ATOM 3053 C C . ASP A 1 385 ? 2.748 4.98 25.672 1 88.88 385 ASP A C 1
ATOM 3055 O O . ASP A 1 385 ? 3.59 4.465 24.938 1 88.88 385 ASP A O 1
ATOM 3059 N N . GLN A 1 386 ? 2.367 6.219 25.625 1 90.69 386 GLN A N 1
ATOM 3060 C CA . GLN A 1 386 ? 3.045 7.191 24.781 1 90.69 386 GLN A CA 1
ATOM 3061 C C . GLN A 1 386 ? 3.4 8.453 25.562 1 90.69 386 GLN A C 1
ATOM 3063 O O . GLN A 1 386 ? 2.611 8.922 26.391 1 90.69 386 GLN A O 1
ATOM 3068 N N . ASP A 1 387 ? 4.609 8.922 25.359 1 93.75 387 ASP A N 1
ATOM 3069 C CA . ASP A 1 387 ? 5.035 10.18 25.969 1 93.75 387 ASP A CA 1
ATOM 3070 C C . ASP A 1 387 ? 4.938 11.336 24.969 1 93.75 387 ASP A C 1
ATOM 3072 O O . ASP A 1 387 ? 5.234 11.164 23.781 1 93.75 387 ASP A O 1
ATOM 3076 N N . VAL A 1 388 ? 4.48 12.422 25.469 1 94 388 VAL A N 1
ATOM 3077 C CA . VAL A 1 388 ? 4.516 13.672 24.734 1 94 388 VAL A CA 1
ATOM 3078 C C . VAL A 1 388 ? 5.641 14.555 25.266 1 94 388 VAL A C 1
ATOM 3080 O O . VAL A 1 388 ? 5.68 14.875 26.453 1 94 388 VAL A O 1
ATOM 3083 N N . HIS A 1 389 ? 6.566 14.938 24.422 1 94.44 389 HIS A N 1
ATOM 3084 C CA . HIS A 1 389 ? 7.711 15.758 24.797 1 94.44 389 HIS A CA 1
ATOM 3085 C C . HIS A 1 389 ? 7.648 17.141 24.141 1 94.44 389 HIS A C 1
ATOM 3087 O O . HIS A 1 389 ? 7.277 17.25 22.969 1 94.44 389 HIS A O 1
ATOM 3093 N N . LEU A 1 390 ? 7.957 18.078 24.906 1 94.25 390 LEU A N 1
ATOM 3094 C CA . LEU A 1 390 ? 8.086 19.438 24.375 1 94.25 390 LEU A CA 1
ATOM 3095 C C . LEU A 1 390 ? 9.484 19.984 24.625 1 94.25 390 LEU A C 1
ATOM 3097 O O . LEU A 1 390 ? 10.031 19.828 25.719 1 94.25 390 LEU A O 1
ATOM 3101 N N . PHE A 1 391 ? 10.086 20.562 23.625 1 93.19 391 PHE A N 1
ATOM 3102 C CA . PHE A 1 391 ? 11.414 21.156 23.688 1 93.19 391 PHE A CA 1
ATOM 3103 C C . PHE A 1 391 ? 11.352 22.656 23.391 1 93.19 391 PHE A C 1
ATOM 3105 O O . PHE A 1 391 ? 10.75 23.062 22.391 1 93.19 391 PHE A O 1
ATOM 3112 N N . LYS A 1 392 ? 11.953 23.375 24.141 1 90.75 392 LYS A N 1
ATOM 3113 C CA . LYS A 1 392 ? 12.016 24.828 23.953 1 90.75 392 LYS A CA 1
ATOM 3114 C C . LYS A 1 392 ? 13.344 25.234 23.312 1 90.75 392 LYS A C 1
ATOM 3116 O O . LYS A 1 392 ? 14.391 24.672 23.625 1 90.75 392 LYS A O 1
ATOM 3121 N N . MET A 1 393 ? 13.234 26.156 22.5 1 88.44 393 MET A N 1
ATOM 3122 C CA . MET A 1 393 ? 14.422 26.719 21.859 1 88.44 393 MET A CA 1
ATOM 3123 C C . MET A 1 393 ? 15.047 27.797 22.734 1 88.44 393 MET A C 1
ATOM 3125 O O . MET A 1 393 ? 14.344 28.656 23.281 1 88.44 393 MET A O 1
ATOM 3129 N N . ASP A 1 394 ? 16.328 27.797 22.906 1 84.75 394 ASP A N 1
ATOM 3130 C CA . ASP A 1 394 ? 17.016 28.828 23.672 1 84.75 394 ASP A CA 1
ATOM 3131 C C . ASP A 1 394 ? 17.281 30.062 22.812 1 84.75 394 ASP A C 1
ATOM 3133 O O . ASP A 1 394 ? 17 30.078 21.609 1 84.75 394 ASP A O 1
ATOM 3137 N N . PRO A 1 395 ? 17.766 31.125 23.375 1 81 395 PRO A N 1
ATOM 3138 C CA . PRO A 1 395 ? 17.969 32.375 22.641 1 81 395 PRO A CA 1
ATOM 3139 C C . PRO A 1 395 ? 19 32.219 21.516 1 81 395 PRO A C 1
ATOM 3141 O O . PRO A 1 395 ? 19.016 33.031 20.594 1 81 395 PRO A O 1
ATOM 3144 N N . SER A 1 396 ? 19.812 31.203 21.562 1 82.56 396 SER A N 1
ATOM 3145 C CA . SER A 1 396 ? 20.812 30.969 20.516 1 82.56 396 SER A CA 1
ATOM 3146 C C . SER A 1 396 ? 20.234 30.125 19.391 1 82.56 396 SER A C 1
ATOM 3148 O O . SER A 1 396 ? 20.953 29.766 18.453 1 82.56 396 SER A O 1
ATOM 3150 N N . GLY A 1 397 ? 18.953 29.766 19.547 1 82.38 397 GLY A N 1
ATOM 3151 C CA . GLY A 1 397 ? 18.297 29.016 18.5 1 82.38 397 GLY A CA 1
ATOM 3152 C C . GLY A 1 397 ? 18.484 27.516 18.625 1 82.38 397 GLY A C 1
ATOM 3153 O O . GLY A 1 397 ? 18.266 26.766 17.656 1 82.38 397 GLY A O 1
ATOM 3154 N N . ARG A 1 398 ? 18.875 27.109 19.75 1 87.62 398 ARG A N 1
ATOM 3155 C CA . ARG A 1 398 ? 19.125 25.688 19.969 1 87.62 398 ARG A CA 1
ATOM 3156 C C . ARG A 1 398 ? 18.109 25.078 20.922 1 87.62 398 ARG A C 1
ATOM 3158 O O . ARG A 1 398 ? 17.656 25.734 21.859 1 87.62 398 ARG A O 1
ATOM 3165 N N . PHE A 1 399 ? 17.797 23.875 20.594 1 89.38 399 PHE A N 1
ATOM 3166 C CA . PHE A 1 399 ? 16.875 23.156 21.469 1 89.38 399 PHE A CA 1
ATOM 3167 C C . PHE A 1 399 ? 17.641 22.422 22.562 1 89.38 399 PHE A C 1
ATOM 3169 O O . PHE A 1 399 ? 18.797 22.031 22.359 1 89.38 399 PHE A O 1
ATOM 3176 N N . SER A 1 400 ? 16.953 22.281 23.672 1 83.5 400 SER A N 1
ATOM 3177 C CA . SER A 1 400 ? 17.547 21.594 24.812 1 83.5 400 SER A CA 1
ATOM 3178 C C . SER A 1 400 ? 17.75 20.109 24.5 1 83.5 400 SER A C 1
ATOM 3180 O O . SER A 1 400 ? 17.031 19.531 23.688 1 83.5 400 SER A O 1
ATOM 3182 N N . ASP A 1 401 ? 18.766 19.531 25.203 1 85.06 401 ASP A N 1
ATOM 3183 C CA . ASP A 1 401 ? 19.047 18.109 25.047 1 85.06 401 ASP A CA 1
ATOM 3184 C C . ASP A 1 401 ? 17.922 17.266 25.656 1 85.06 401 ASP A C 1
ATOM 3186 O O . ASP A 1 401 ? 17.641 16.172 25.172 1 85.06 401 ASP A O 1
ATOM 3190 N N . ASP A 1 402 ? 17.406 17.891 26.719 1 88.5 402 ASP A N 1
ATOM 3191 C CA . ASP A 1 402 ? 16.312 17.188 27.375 1 88.5 402 ASP A CA 1
ATOM 3192 C C . ASP A 1 402 ? 14.977 17.906 27.141 1 88.5 402 ASP A C 1
ATOM 3194 O O . ASP A 1 402 ? 14.945 19.125 26.938 1 88.5 402 ASP A O 1
ATOM 3198 N N . SER A 1 403 ? 13.906 17.078 27.141 1 91.25 403 SER A N 1
ATOM 3199 C CA . SER A 1 403 ? 12.586 17.672 27 1 91.25 403 SER A CA 1
ATOM 3200 C C . SER A 1 403 ? 12.281 18.609 28.156 1 91.25 403 SER A C 1
ATOM 3202 O O . SER A 1 403 ? 12.625 18.328 29.312 1 91.25 403 SER A O 1
ATOM 3204 N N . ASN A 1 404 ? 11.719 19.703 27.922 1 89.94 404 ASN A N 1
ATOM 3205 C CA . ASN A 1 404 ? 11.281 20.656 28.922 1 89.94 404 ASN A CA 1
ATOM 3206 C C . ASN A 1 404 ? 10.008 20.188 29.625 1 89.94 404 ASN A C 1
ATOM 3208 O O . ASN A 1 404 ? 9.812 20.469 30.812 1 89.94 404 ASN A O 1
ATOM 3212 N N . VAL A 1 405 ? 9.195 19.562 28.922 1 91.5 405 VAL A N 1
ATOM 3213 C CA . VAL A 1 405 ? 7.938 19.016 29.422 1 91.5 405 VAL A CA 1
ATOM 3214 C C . VAL A 1 405 ? 7.754 17.594 28.906 1 91.5 405 VAL A C 1
ATOM 3216 O O . VAL A 1 405 ? 8.047 17.312 27.734 1 91.5 405 VAL A O 1
ATOM 3219 N N . THR A 1 406 ? 7.371 16.703 29.781 1 92.75 406 THR A N 1
ATOM 3220 C CA . THR A 1 406 ? 6.996 15.352 29.391 1 92.75 406 THR A CA 1
ATOM 3221 C C . THR A 1 406 ? 5.676 14.953 30.047 1 92.75 406 THR A C 1
ATOM 3223 O O . THR A 1 406 ? 5.504 15.109 31.266 1 92.75 406 THR A O 1
ATOM 3226 N N . LYS A 1 407 ? 4.754 14.562 29.219 1 93.44 407 LYS A N 1
ATOM 3227 C CA . LYS A 1 407 ? 3.475 14.055 29.703 1 93.44 407 LYS A CA 1
ATOM 3228 C C . LYS A 1 407 ? 3.182 12.672 29.125 1 93.44 407 LYS A C 1
ATOM 3230 O O . LYS A 1 407 ? 3.604 12.352 28.016 1 93.44 407 LYS A O 1
ATOM 3235 N N . GLU A 1 408 ? 2.453 11.922 29.922 1 91.5 408 GLU A N 1
ATOM 3236 C CA . GLU A 1 408 ? 2.119 10.57 29.469 1 91.5 408 GLU A CA 1
ATOM 3237 C C . GLU A 1 408 ? 0.67 10.484 29 1 91.5 408 GLU A C 1
ATOM 3239 O O . GLU A 1 408 ? -0.228 11.047 29.641 1 91.5 408 GLU A O 1
ATOM 3244 N N . VAL A 1 409 ? 0.532 9.852 27.875 1 91.56 409 VAL A N 1
ATOM 3245 C CA . VAL A 1 409 ? -0.788 9.531 27.328 1 91.56 409 VAL A CA 1
ATOM 3246 C C . VAL A 1 409 ? -0.827 8.07 26.891 1 91.56 409 VAL A C 1
ATOM 3248 O O . VAL A 1 409 ? 0.143 7.332 27.094 1 91.56 409 VAL A O 1
ATOM 3251 N N . GLU A 1 410 ? -2.029 7.672 26.453 1 88.5 410 GLU A N 1
ATOM 3252 C CA . GLU A 1 410 ? -2.16 6.266 26.078 1 88.5 410 GLU A CA 1
ATOM 3253 C C . GLU A 1 410 ? -2.783 6.105 24.703 1 88.5 410 GLU A C 1
ATOM 3255 O O . GLU A 1 410 ? -3.783 6.754 24.391 1 88.5 410 GLU A O 1
ATOM 3260 N N . LEU A 1 411 ? -2.104 5.215 23.891 1 86.62 411 LEU A N 1
ATOM 3261 C CA . LEU A 1 411 ? -2.689 4.754 22.641 1 86.62 411 LEU A CA 1
ATOM 3262 C C . LEU A 1 411 ? -3.518 3.494 22.859 1 86.62 411 LEU A C 1
ATOM 3264 O O . LEU A 1 411 ? -3.148 2.635 23.656 1 86.62 411 LEU A O 1
ATOM 3268 N N . SER A 1 412 ? -4.598 3.465 22.188 1 83.5 412 SER A N 1
ATOM 3269 C CA . SER A 1 412 ? -5.434 2.277 22.344 1 83.5 412 SER A CA 1
ATOM 3270 C C . SER A 1 412 ? -5.582 1.53 21.031 1 83.5 412 SER A C 1
ATOM 3272 O O . SER A 1 412 ? -5.383 2.107 19.953 1 83.5 412 SER A O 1
ATOM 3274 N N . PHE A 1 413 ? -5.754 0.193 21.203 1 79 413 PHE A N 1
ATOM 3275 C CA . PHE A 1 413 ? -6.027 -0.664 20.047 1 79 413 PHE A CA 1
ATOM 3276 C C . PHE A 1 413 ? -7.168 -1.628 20.359 1 79 413 PHE A C 1
ATOM 3278 O O . PHE A 1 413 ? -7.207 -2.238 21.422 1 79 413 PHE A O 1
ATOM 3285 N N . SER A 1 414 ? -8.109 -1.617 19.406 1 73.38 414 SER A N 1
ATOM 3286 C CA . SER A 1 414 ? -9.219 -2.559 19.562 1 73.38 414 SER A CA 1
ATOM 3287 C C . SER A 1 414 ? -8.953 -3.848 18.781 1 73.38 414 SER A C 1
ATOM 3289 O O . SER A 1 414 ? -8.867 -3.836 17.562 1 73.38 414 SER A O 1
ATOM 3291 N N . PHE A 1 415 ? -8.961 -4.93 19.422 1 75.5 415 PHE A N 1
ATOM 3292 C CA . PHE A 1 415 ? -8.727 -6.223 18.781 1 75.5 415 PHE A CA 1
ATOM 3293 C C . PHE A 1 415 ? -10 -6.73 18.109 1 75.5 415 PHE A C 1
ATOM 3295 O O . PHE A 1 415 ? -9.938 -7.605 17.25 1 75.5 415 PHE A O 1
ATOM 3302 N N . SER A 1 416 ? -11.133 -6.191 18.547 1 70.88 416 SER A N 1
ATOM 3303 C CA . SER A 1 416 ? -12.398 -6.578 17.938 1 70.88 416 SER A CA 1
ATOM 3304 C C . SER A 1 416 ? -12.57 -5.926 16.562 1 70.88 416 SER A C 1
ATOM 3306 O O . SER A 1 416 ? -12.867 -6.609 15.586 1 70.88 416 SER A O 1
ATOM 3308 N N . SER A 1 417 ? -12.234 -4.664 16.516 1 72.56 417 SER A N 1
ATOM 3309 C CA . SER A 1 417 ? -12.477 -3.945 15.273 1 72.56 417 SER A CA 1
ATOM 3310 C C . SER A 1 417 ? -11.203 -3.855 14.43 1 72.56 417 SER A C 1
ATOM 3312 O O . SER A 1 417 ? -11.273 -3.617 13.219 1 72.56 417 SER A O 1
ATOM 3314 N N . GLY A 1 418 ? -10.102 -3.961 15.086 1 71.56 418 GLY A N 1
ATOM 3315 C CA . GLY A 1 418 ? -8.828 -3.785 14.406 1 71.56 418 GLY A CA 1
ATOM 3316 C C . GLY A 1 418 ? -8.438 -2.33 14.25 1 71.56 418 GLY A C 1
ATOM 3317 O O . GLY A 1 418 ? -7.488 -2.014 13.523 1 71.56 418 GLY A O 1
ATOM 3318 N N . GLN A 1 419 ? -9.117 -1.473 14.914 1 74.81 419 GLN A N 1
ATOM 3319 C CA . GLN A 1 419 ? -8.859 -0.043 14.781 1 74.81 419 GLN A CA 1
ATOM 3320 C C . GLN A 1 419 ? -8.062 0.489 15.961 1 74.81 419 GLN A C 1
ATOM 3322 O O . GLN A 1 419 ? -8.133 -0.059 17.062 1 74.81 419 GLN A O 1
ATOM 3327 N N . ALA A 1 420 ? -7.223 1.481 15.641 1 77.44 420 ALA A N 1
ATOM 3328 C CA . ALA A 1 420 ? -6.426 2.133 16.672 1 77.44 420 ALA A CA 1
ATOM 3329 C C . ALA A 1 420 ? -7.059 3.453 17.109 1 77.44 420 ALA A C 1
ATOM 3331 O O . ALA A 1 420 ? -7.777 4.086 16.328 1 77.44 420 ALA A O 1
ATOM 3332 N N . GLY A 1 421 ? -6.887 3.74 18.375 1 83.62 421 GLY A N 1
ATOM 3333 C CA . GLY A 1 421 ? -7.293 5.023 18.938 1 83.62 421 GLY A CA 1
ATOM 3334 C C . GLY A 1 421 ? -6.129 5.844 19.453 1 83.62 421 GLY A C 1
ATOM 3335 O O . GLY A 1 421 ? -5.25 5.316 20.141 1 83.62 421 GLY A O 1
ATOM 3336 N N . THR A 1 422 ? -6.184 7.102 19.047 1 89.5 422 THR A N 1
ATOM 3337 C CA . THR A 1 422 ? -5.141 8.008 19.516 1 89.5 422 THR A CA 1
ATOM 3338 C C . THR A 1 422 ? -5.676 8.93 20.609 1 89.5 422 THR A C 1
ATOM 3340 O O . THR A 1 422 ? -6.84 9.328 20.562 1 89.5 422 THR A O 1
ATOM 3343 N N . PRO A 1 423 ? -4.801 9.203 21.594 1 92.19 423 PRO A N 1
ATOM 3344 C CA . PRO A 1 423 ? -5.23 10.164 22.609 1 92.19 423 PRO A CA 1
ATOM 3345 C C . PRO A 1 423 ? -5.344 11.586 22.062 1 92.19 423 PRO A C 1
ATOM 3347 O O . PRO A 1 423 ? -4.793 11.898 21 1 92.19 423 PRO A O 1
ATOM 3350 N N . VAL A 1 424 ? -6.078 12.359 22.812 1 94.75 424 VAL A N 1
ATOM 3351 C CA . VAL A 1 424 ? -6.086 13.789 22.516 1 94.75 424 VAL A CA 1
ATOM 3352 C C . VAL A 1 424 ? -4.754 14.414 22.922 1 94.75 424 VAL A C 1
ATOM 3354 O O . VAL A 1 424 ? -4.34 14.305 24.078 1 94.75 424 VAL A O 1
ATOM 3357 N N . VAL A 1 425 ? -4.055 14.898 22.078 1 94.44 425 VAL A N 1
ATOM 3358 C CA . VAL A 1 425 ? -2.867 15.727 22.281 1 94.44 425 VAL A CA 1
ATOM 3359 C C . VAL A 1 425 ? -2.973 16.984 21.422 1 94.44 425 VAL A C 1
ATOM 3361 O O . VAL A 1 425 ? -2.701 16.953 20.219 1 94.44 425 VAL A O 1
ATOM 3364 N N . LYS A 1 426 ? -3.365 18.062 22.047 1 95.12 426 LYS A N 1
ATOM 3365 C CA . LYS A 1 426 ? -3.619 19.297 21.312 1 95.12 426 LYS A CA 1
ATOM 3366 C C . LYS A 1 426 ? -3.057 20.516 22.047 1 95.12 426 LYS A C 1
ATOM 3368 O O . LYS A 1 426 ? -3 20.531 23.281 1 95.12 426 LYS A O 1
ATOM 3373 N N . LEU A 1 427 ? -2.588 21.453 21.328 1 95.62 427 LEU A N 1
ATOM 3374 C CA . LEU A 1 427 ? -2.227 22.781 21.812 1 95.62 427 LEU A CA 1
ATOM 3375 C C . LEU A 1 427 ? -3.238 23.828 21.359 1 95.62 427 LEU A C 1
ATOM 3377 O O . LEU A 1 427 ? -3.518 23.938 20.156 1 95.62 427 LEU A O 1
ATOM 3381 N N . ALA A 1 428 ? -3.816 24.5 22.312 1 96.56 428 ALA A N 1
ATOM 3382 C CA . ALA A 1 428 ? -4.84 25.5 22 1 96.56 428 ALA A CA 1
ATOM 3383 C C . ALA A 1 428 ? -4.918 26.562 23.094 1 96.56 428 ALA A C 1
ATOM 3385 O O . ALA A 1 428 ? -4.805 26.266 24.281 1 96.56 428 ALA A O 1
ATOM 3386 N N . ASP A 1 429 ? -5.051 27.797 22.734 1 96.94 429 ASP A N 1
ATOM 3387 C CA . ASP A 1 429 ? -5.266 28.859 23.703 1 96.94 429 ASP A CA 1
ATOM 3388 C C . ASP A 1 429 ? -6.727 28.922 24.125 1 96.94 429 ASP A C 1
ATOM 3390 O O . ASP A 1 429 ? -7.473 29.797 23.672 1 96.94 429 ASP A O 1
ATOM 3394 N N . VAL A 1 430 ? -7.078 28.156 25.094 1 97.06 430 VAL A N 1
ATOM 3395 C CA . VAL A 1 430 ? -8.484 28 25.438 1 97.06 430 VAL A CA 1
ATOM 3396 C C . VAL A 1 430 ? -8.906 29.078 26.422 1 97.06 430 VAL A C 1
ATOM 3398 O O . VAL A 1 430 ? -10.102 29.344 26.594 1 97.06 430 VAL A O 1
ATOM 3401 N N . ASN A 1 431 ? -7.969 29.75 27.078 1 95.38 431 ASN A N 1
ATOM 3402 C CA . ASN A 1 431 ? -8.328 30.797 28.031 1 95.38 431 ASN A CA 1
ATOM 3403 C C . ASN A 1 431 ? -8.078 32.188 27.469 1 95.38 431 ASN A C 1
ATOM 3405 O O . ASN A 1 431 ? -8.336 33.188 28.141 1 95.38 431 ASN A O 1
ATOM 3409 N N . GLY A 1 432 ? -7.469 32.312 26.297 1 94.88 432 GLY A N 1
ATOM 3410 C CA . GLY A 1 432 ? -7.352 33.562 25.562 1 94.88 432 GLY A CA 1
ATOM 3411 C C . GLY A 1 432 ? -6.219 34.438 26.062 1 94.88 432 GLY A C 1
ATOM 3412 O O . GLY A 1 432 ? -6.223 35.656 25.828 1 94.88 432 GLY A O 1
ATOM 3413 N N . ASP A 1 433 ? -5.301 33.906 26.781 1 94.12 433 ASP A N 1
ATOM 3414 C CA . ASP A 1 433 ? -4.254 34.75 27.359 1 94.12 433 ASP A CA 1
ATOM 3415 C C . ASP A 1 433 ? -3.061 34.844 26.406 1 94.12 433 ASP A C 1
ATOM 3417 O O . ASP A 1 433 ? -2.043 35.469 26.75 1 94.12 433 ASP A O 1
ATOM 3421 N N . GLY A 1 434 ? -3.17 34.219 25.266 1 93.44 434 GLY A N 1
ATOM 3422 C CA . GLY A 1 434 ? -2.141 34.344 24.25 1 93.44 434 GLY A CA 1
ATOM 3423 C C . GLY A 1 434 ? -1.139 33.188 24.266 1 93.44 434 GLY A C 1
ATOM 3424 O O . GLY A 1 434 ? -0.35 33.031 23.344 1 93.44 434 GLY A O 1
ATOM 3425 N N . PHE A 1 435 ? -1.13 32.406 25.281 1 94.75 435 PHE A N 1
ATOM 3426 C CA . PHE A 1 435 ? -0.291 31.234 25.359 1 94.75 435 PHE A CA 1
ATOM 3427 C C . PHE A 1 435 ? -1.086 29.984 24.984 1 94.75 435 PHE A C 1
ATOM 3429 O O . PHE A 1 435 ? -2.268 29.875 25.328 1 94.75 435 PHE A O 1
ATOM 3436 N N . LYS A 1 436 ? -0.407 29.047 24.312 1 96.12 436 LYS A N 1
ATOM 3437 C CA . LYS A 1 436 ? -1.091 27.797 24.047 1 96.12 436 LYS A CA 1
ATOM 3438 C C . LYS A 1 436 ? -1.174 26.922 25.297 1 96.12 436 LYS A C 1
ATOM 3440 O O . LYS A 1 436 ? -0.221 26.859 26.078 1 96.12 436 LYS A O 1
ATOM 3445 N N . ASP A 1 437 ? -2.291 26.297 25.484 1 97 437 ASP A N 1
ATOM 3446 C CA . ASP A 1 437 ? -2.516 25.328 26.547 1 97 437 ASP A CA 1
ATOM 3447 C C . ASP A 1 437 ? -2.385 23.906 26.016 1 97 437 ASP A C 1
ATOM 3449 O O . ASP A 1 437 ? -2.625 23.656 24.828 1 97 437 ASP A O 1
ATOM 3453 N N . LEU A 1 438 ? -1.955 23.047 26.891 1 96.38 438 LEU A N 1
ATOM 3454 C CA . LEU A 1 438 ? -1.818 21.641 26.5 1 96.38 438 LEU A CA 1
ATOM 3455 C C . LEU A 1 438 ? -3.047 20.844 26.922 1 96.38 438 LEU A C 1
ATOM 3457 O O . LEU A 1 438 ? -3.383 20.781 28.094 1 96.38 438 LEU A O 1
ATOM 3461 N N . LEU A 1 439 ? -3.721 20.281 25.969 1 97.06 439 LEU A N 1
ATOM 3462 C CA . LEU A 1 439 ? -4.891 19.453 26.188 1 97.06 439 LEU A CA 1
ATOM 3463 C C . LEU A 1 439 ? -4.551 17.969 26.016 1 97.06 439 LEU A C 1
ATOM 3465 O O . LEU A 1 439 ? -4.105 17.562 24.938 1 97.06 439 LEU A O 1
ATOM 3469 N N . LEU A 1 440 ? -4.789 17.203 27.062 1 96.38 440 LEU A N 1
ATOM 3470 C CA . LEU A 1 440 ? -4.527 15.773 27.031 1 96.38 440 LEU A CA 1
ATOM 3471 C C . LEU A 1 440 ? -5.734 14.992 27.531 1 96.38 440 LEU A C 1
ATOM 3473 O O . LEU A 1 440 ? -6.371 15.383 28.516 1 96.38 440 LEU A O 1
ATOM 3477 N N . SER A 1 441 ? -6.012 13.938 26.797 1 95.12 441 SER A N 1
ATOM 3478 C CA . SER A 1 441 ? -7.027 13.047 27.344 1 95.12 441 SER A CA 1
ATOM 3479 C C . SER A 1 441 ? -6.438 12.125 28.406 1 95.12 441 SER A C 1
ATOM 3481 O O . SER A 1 441 ? -5.395 11.508 28.188 1 95.12 441 SER A O 1
ATOM 3483 N N . GLU A 1 442 ? -7.07 12.055 29.547 1 90.06 442 GLU A N 1
ATOM 3484 C CA . GLU A 1 442 ? -6.719 11.078 30.562 1 90.06 442 GLU A CA 1
ATOM 3485 C C . GLU A 1 442 ? -7.344 9.719 30.266 1 90.06 442 GLU A C 1
ATOM 3487 O O . GLU A 1 442 ? -6.703 8.68 30.438 1 90.06 442 GLU A O 1
ATOM 3492 N N . ASP A 1 443 ? -8.539 9.758 29.891 1 87.88 443 ASP A N 1
ATOM 3493 C CA . ASP A 1 443 ? -9.359 8.641 29.438 1 87.88 443 ASP A CA 1
ATOM 3494 C C . ASP A 1 443 ? -10.453 9.117 28.484 1 87.88 443 ASP A C 1
ATOM 3496 O O . ASP A 1 443 ? -10.336 10.18 27.875 1 87.88 443 ASP A O 1
ATOM 3500 N N . GLU A 1 444 ? -11.398 8.328 28.312 1 88.31 444 GLU A N 1
ATOM 3501 C CA . GLU A 1 444 ? -12.438 8.672 27.359 1 88.31 444 GLU A CA 1
ATOM 3502 C C . GLU A 1 444 ? -13.453 9.648 27.953 1 88.31 444 GLU A C 1
ATOM 3504 O O . GLU A 1 444 ? -14.383 10.078 27.281 1 88.31 444 GLU A O 1
ATOM 3509 N N . SER A 1 445 ? -13.219 10.156 29.203 1 93.44 445 SER A N 1
ATOM 3510 C CA . SER A 1 445 ? -14.234 11 29.828 1 93.44 445 SER A CA 1
ATOM 3511 C C . SER A 1 445 ? -13.594 12.211 30.5 1 93.44 445 SER A C 1
ATOM 3513 O O . SER A 1 445 ? -14.297 13.016 31.125 1 93.44 445 SER A O 1
ATOM 3515 N N . THR A 1 446 ? -12.344 12.266 30.422 1 95.38 446 THR A N 1
ATOM 3516 C CA . THR A 1 446 ? -11.68 13.352 31.141 1 95.38 446 THR A CA 1
ATOM 3517 C C . THR A 1 446 ? -10.633 14.023 30.266 1 95.38 446 THR A C 1
ATOM 3519 O O . THR A 1 446 ? -9.734 13.359 29.75 1 95.38 446 THR A O 1
ATOM 3522 N N . LEU A 1 447 ? -10.766 15.281 30.078 1 96.38 447 LEU A N 1
ATOM 3523 C CA . LEU A 1 447 ? -9.789 16.125 29.406 1 96.38 447 LEU A CA 1
ATOM 3524 C C . LEU A 1 447 ? -8.961 16.922 30.406 1 96.38 447 LEU A C 1
ATOM 3526 O O . LEU A 1 447 ? -9.516 17.625 31.25 1 96.38 447 LEU A O 1
ATOM 3530 N N . LYS A 1 448 ? -7.691 16.766 30.391 1 96.69 448 LYS A N 1
ATOM 3531 C CA . LYS A 1 448 ? -6.766 17.547 31.203 1 96.69 448 LYS A CA 1
ATOM 3532 C C . LYS A 1 448 ? -6.227 18.75 30.422 1 96.69 448 LYS A C 1
ATOM 3534 O O . LYS A 1 448 ? -5.754 18.594 29.297 1 96.69 448 LYS A O 1
ATOM 3539 N N . ILE A 1 449 ? -6.305 19.891 31.031 1 97.12 449 ILE A N 1
ATOM 3540 C CA . ILE A 1 449 ? -5.797 21.109 30.406 1 97.12 449 ILE A CA 1
ATOM 3541 C C . ILE A 1 449 ? -4.703 21.719 31.281 1 97.12 449 ILE A C 1
ATOM 3543 O O . ILE A 1 449 ? -4.957 22.109 32.438 1 97.12 449 ILE A O 1
ATOM 3547 N N . TYR A 1 450 ? -3.525 21.719 30.781 1 96.31 450 TYR A N 1
ATOM 3548 C CA . TYR A 1 450 ? -2.404 22.422 31.391 1 96.31 450 TYR A CA 1
ATOM 3549 C C . TYR A 1 450 ? -2.266 23.828 30.828 1 96.31 450 TYR A C 1
ATOM 3551 O O . TYR A 1 450 ? -1.935 24 29.656 1 96.31 450 TYR A O 1
ATOM 3559 N N . LEU A 1 451 ? -2.48 24.797 31.641 1 95.38 451 LEU A N 1
ATOM 3560 C CA . LEU A 1 451 ? -2.473 26.172 31.172 1 95.38 451 LEU A CA 1
ATOM 3561 C C . LEU A 1 451 ? -1.055 26.625 30.844 1 95.38 451 LEU A C 1
ATOM 3563 O O . LEU A 1 451 ? -0.116 26.344 31.578 1 95.38 451 LEU A O 1
ATOM 3567 N N . GLY A 1 452 ? -0.962 27.266 29.719 1 94.69 452 GLY A N 1
ATOM 3568 C CA . GLY A 1 452 ? 0.326 27.75 29.25 1 94.69 452 GLY A CA 1
ATOM 3569 C C . GLY A 1 452 ? 0.86 28.922 30.062 1 94.69 452 GLY A C 1
ATOM 3570 O O . GLY A 1 452 ? 0.088 29.672 30.656 1 94.69 452 GLY A O 1
ATOM 3571 N N . GLN A 1 453 ? 2.088 29 30.156 1 90.5 453 GLN A N 1
ATOM 3572 C CA . GLN A 1 453 ? 2.758 30.109 30.844 1 90.5 453 GLN A CA 1
ATOM 3573 C C . GLN A 1 453 ? 4.117 30.391 30.219 1 90.5 453 GLN A C 1
ATOM 3575 O O . GLN A 1 453 ? 4.59 29.641 29.375 1 90.5 453 GLN A O 1
ATOM 3580 N N . THR A 1 454 ? 4.625 31.531 30.547 1 83.81 454 THR A N 1
ATOM 3581 C CA . THR A 1 454 ? 5.965 31.875 30.094 1 83.81 454 THR A CA 1
ATOM 3582 C C . THR A 1 454 ? 7.02 31.172 30.953 1 83.81 454 THR A C 1
ATOM 3584 O O . THR A 1 454 ? 6.707 30.656 32.031 1 83.81 454 THR A O 1
ATOM 3587 N N . GLY A 1 455 ? 8.203 31.031 30.422 1 79.31 455 GLY A N 1
ATOM 3588 C CA . GLY A 1 455 ? 9.297 30.453 31.188 1 79.31 455 GLY A CA 1
ATOM 3589 C C . GLY A 1 455 ? 9.68 29.062 30.703 1 79.31 455 GLY A C 1
ATOM 3590 O O . GLY A 1 455 ? 9.258 28.641 29.625 1 79.31 455 GLY A O 1
ATOM 3591 N N . LYS A 1 456 ? 10.445 28.375 31.516 1 76.69 456 LYS A N 1
ATOM 3592 C CA . LYS A 1 456 ? 11.008 27.078 31.156 1 76.69 456 LYS A CA 1
ATOM 3593 C C . LYS A 1 456 ? 9.938 25.984 31.172 1 76.69 456 LYS A C 1
ATOM 3595 O O . LYS A 1 456 ? 10 25.031 30.406 1 76.69 456 LYS A O 1
ATOM 3600 N N . ARG A 1 457 ? 8.984 25.969 32 1 83.38 457 ARG A N 1
ATOM 3601 C CA . ARG A 1 457 ? 8.016 24.891 32.188 1 83.38 457 ARG A CA 1
ATOM 3602 C C . ARG A 1 457 ? 6.891 24.984 31.156 1 83.38 457 ARG A C 1
ATOM 3604 O O . ARG A 1 457 ? 6.211 24 30.875 1 83.38 457 ARG A O 1
ATOM 3611 N N . LEU A 1 458 ? 6.73 25.938 30.391 1 91.44 458 LEU A N 1
ATOM 3612 C CA . LEU A 1 458 ? 5.77 26.219 29.328 1 91.44 458 LEU A CA 1
ATOM 3613 C C . LEU A 1 458 ? 4.34 26.109 29.859 1 91.44 458 LEU A C 1
ATOM 3615 O O . LEU A 1 458 ? 3.428 26.75 29.312 1 91.44 458 LEU A O 1
ATOM 3619 N N . PHE A 1 459 ? 4.109 25.125 30.906 1 94.44 459 PHE A N 1
ATOM 3620 C CA . PHE A 1 459 ? 2.76 24.891 31.406 1 94.44 459 PHE A CA 1
ATOM 3621 C C . PHE A 1 459 ? 2.752 24.859 32.938 1 94.44 459 PHE A C 1
ATOM 3623 O O . PHE A 1 459 ? 3.771 24.547 33.562 1 94.44 459 PHE A O 1
ATOM 3630 N N . GLY A 1 460 ? 1.559 25.062 33.469 1 89.69 460 GLY A N 1
ATOM 3631 C CA . GLY A 1 460 ? 1.378 24.844 34.875 1 89.69 460 GLY A CA 1
ATOM 3632 C C . GLY A 1 460 ? 1.495 23.391 35.281 1 89.69 460 GLY A C 1
ATOM 3633 O O . GLY A 1 460 ? 1.328 22.5 34.469 1 89.69 460 GLY A O 1
ATOM 3634 N N . SER A 1 461 ? 1.843 23.125 36.5 1 87.69 461 SER A N 1
ATOM 3635 C CA . SER A 1 461 ? 2.078 21.766 37 1 87.69 461 SER A CA 1
ATOM 3636 C C . SER A 1 461 ? 0.767 21.016 37.188 1 87.69 461 SER A C 1
ATOM 3638 O O . SER A 1 461 ? 0.688 19.812 36.906 1 87.69 461 SER A O 1
ATOM 3640 N N . ASP A 1 462 ? -0.267 21.734 37.625 1 91.56 462 ASP A N 1
ATOM 3641 C CA . ASP A 1 462 ? -1.543 21.078 37.906 1 91.56 462 ASP A CA 1
ATOM 3642 C C . ASP A 1 462 ? -2.539 21.328 36.781 1 91.56 462 ASP A C 1
ATOM 3644 O O . ASP A 1 462 ? -2.865 22.469 36.469 1 91.56 462 ASP A O 1
ATOM 3648 N N . PRO A 1 463 ? -3.006 20.234 36.219 1 94.06 463 PRO A N 1
ATOM 3649 C CA . PRO A 1 463 ? -3.98 20.438 35.125 1 94.06 463 PRO A CA 1
ATOM 3650 C C . PRO A 1 463 ? -5.387 20.719 35.656 1 94.06 463 PRO A C 1
ATOM 3652 O O . PRO A 1 463 ? -5.742 20.266 36.75 1 94.06 463 PRO A O 1
ATOM 3655 N N . GLU A 1 464 ? -6.145 21.453 34.875 1 95 464 GLU A N 1
ATOM 3656 C CA . GLU A 1 464 ? -7.594 21.516 35.062 1 95 464 GLU A CA 1
ATOM 3657 C C . GLU A 1 464 ? -8.273 20.297 34.406 1 95 464 GLU A C 1
ATOM 3659 O O . GLU A 1 464 ? -8.023 20 33.25 1 95 464 GLU A O 1
ATOM 3664 N N . LYS A 1 465 ? -9.094 19.688 35.188 1 95.38 465 LYS A N 1
ATOM 3665 C CA . LYS A 1 465 ? -9.781 18.516 34.688 1 95.38 465 LYS A CA 1
ATOM 3666 C C . LYS A 1 465 ? -11.219 18.844 34.281 1 95.38 465 LYS A C 1
ATOM 3668 O O . LYS A 1 465 ? -11.961 19.453 35.062 1 95.38 465 LYS A O 1
ATOM 3673 N N . HIS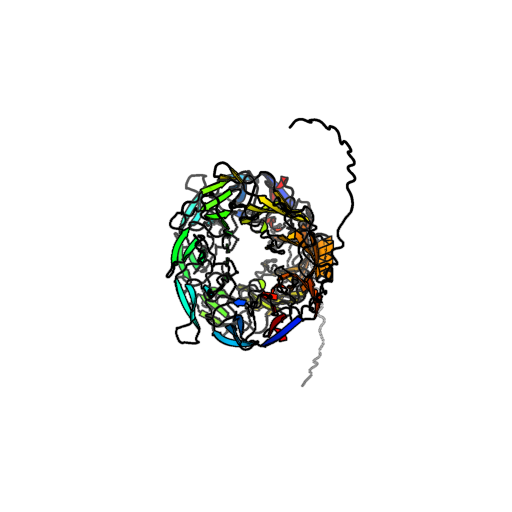 A 1 466 ? -11.555 18.516 33.094 1 95.25 466 HIS A N 1
ATOM 3674 C CA . HIS A 1 466 ? -12.898 18.703 32.562 1 95.25 466 HIS A CA 1
ATOM 3675 C C . HIS A 1 466 ? -13.523 17.359 32.188 1 95.25 466 HIS A C 1
ATOM 3677 O O . HIS A 1 466 ? -12.953 16.625 31.375 1 95.25 466 HIS A O 1
ATOM 3683 N N . HIS A 1 467 ? -14.695 17.125 32.719 1 93.94 467 HIS A N 1
ATOM 3684 C CA . HIS A 1 467 ? -15.398 15.883 32.375 1 93.94 467 HIS A CA 1
ATOM 3685 C C . HIS A 1 467 ? -16.25 16.062 31.125 1 93.94 467 HIS A C 1
ATOM 3687 O O . HIS A 1 467 ? -17.219 16.812 31.125 1 93.94 467 HIS A O 1
ATOM 3693 N N . LEU A 1 468 ? -15.805 15.438 30.141 1 92.06 468 LEU A N 1
ATOM 3694 C CA . LEU A 1 468 ? -16.547 15.438 28.875 1 92.06 468 LEU A CA 1
ATOM 3695 C C . LEU A 1 468 ? -16.297 14.141 28.109 1 92.06 468 LEU A C 1
ATOM 3697 O O . LEU A 1 468 ? -15.266 13.492 28.281 1 92.06 468 LEU A O 1
ATOM 3701 N N . LEU A 1 469 ? -17.297 13.75 27.344 1 93.5 469 LEU A N 1
ATOM 3702 C CA . LEU A 1 469 ? -17.188 12.547 26.531 1 93.5 469 LEU A CA 1
ATOM 3703 C C . LEU A 1 469 ? -16.219 12.766 25.359 1 93.5 469 LEU A C 1
ATOM 3705 O O . LEU A 1 469 ? -16.5 13.562 24.469 1 93.5 469 LEU A O 1
ATOM 3709 N N . LEU A 1 470 ? -15.086 12.055 25.406 1 95 470 LEU A N 1
ATOM 3710 C CA . LEU A 1 470 ? -14.062 12.203 24.375 1 95 470 LEU A CA 1
ATOM 3711 C C . LEU A 1 470 ? -14.117 11.039 23.375 1 95 470 LEU A C 1
ATOM 3713 O O . LEU A 1 470 ? -14.531 9.938 23.734 1 95 470 LEU A O 1
ATOM 3717 N N . PRO A 1 471 ? -13.789 11.336 22.125 1 93.75 471 PRO A N 1
ATOM 3718 C CA . PRO A 1 471 ? -13.703 10.234 21.156 1 93.75 471 PRO A CA 1
ATOM 3719 C C . PRO A 1 471 ? -12.508 9.312 21.422 1 93.75 471 PRO A C 1
ATOM 3721 O O . PRO A 1 471 ? -11.5 9.75 21.984 1 93.75 471 PRO A O 1
ATOM 3724 N N . VAL A 1 472 ? -12.648 8.109 20.969 1 89.56 472 VAL A N 1
ATOM 3725 C CA . VAL A 1 472 ? -11.562 7.137 21.062 1 89.56 472 VAL A CA 1
ATOM 3726 C C . VAL A 1 472 ? -10.367 7.617 20.25 1 89.56 472 VAL A C 1
ATOM 3728 O O . VAL A 1 472 ? -9.219 7.48 20.672 1 89.56 472 VAL A O 1
ATOM 3731 N N . ASP A 1 473 ? -10.68 8.141 19.125 1 90.06 473 ASP A N 1
ATOM 3732 C CA . ASP A 1 473 ? -9.641 8.773 18.328 1 90.06 473 ASP A CA 1
ATOM 3733 C C . ASP A 1 473 ? -9.547 10.266 18.625 1 90.06 473 ASP A C 1
ATOM 3735 O O . ASP A 1 473 ? -10.367 11.055 18.172 1 90.06 473 ASP A O 1
ATOM 3739 N N . GLY A 1 474 ? -8.461 10.586 19.203 1 92.5 474 GLY A N 1
ATOM 3740 C CA . GLY A 1 474 ? -8.273 11.953 19.672 1 92.5 474 GLY A CA 1
ATOM 3741 C C . GLY A 1 474 ? -8.164 12.961 18.547 1 92.5 474 GLY A C 1
ATOM 3742 O O . GLY A 1 474 ? -8.305 14.164 18.766 1 92.5 474 GLY A O 1
ATOM 3743 N N . ASN A 1 475 ? -7.902 12.516 17.391 1 90.06 475 ASN A N 1
ATOM 3744 C CA . ASN A 1 475 ? -7.797 13.422 16.25 1 90.06 475 ASN A CA 1
ATOM 3745 C C . ASN A 1 475 ? -9.156 14.008 15.875 1 90.06 475 ASN A C 1
ATOM 3747 O O . ASN A 1 475 ? -9.227 14.977 15.117 1 90.06 475 ASN A O 1
ATOM 3751 N N . MET A 1 476 ? -10.156 13.531 16.406 1 93.75 476 MET A N 1
ATOM 3752 C CA . MET A 1 476 ? -11.508 14 16.141 1 93.75 476 MET A CA 1
ATOM 3753 C C . MET A 1 476 ? -11.844 15.227 16.969 1 93.75 476 MET A C 1
ATOM 3755 O O . MET A 1 476 ? -12.898 15.836 16.797 1 93.75 476 MET A O 1
ATOM 3759 N N . LEU A 1 477 ? -10.984 15.531 17.844 1 95.38 477 LEU A N 1
ATOM 3760 C CA . LEU A 1 477 ? -11.094 16.797 18.562 1 95.38 477 LEU A CA 1
ATOM 3761 C C . LEU A 1 477 ? -10.25 17.875 17.906 1 95.38 477 LEU A C 1
ATOM 3763 O O . LEU A 1 477 ? -9.039 17.719 17.75 1 95.38 477 LEU A O 1
ATOM 3767 N N . ILE A 1 478 ? -10.969 18.953 17.578 1 96 478 ILE A N 1
ATOM 3768 C CA . ILE A 1 478 ? -10.258 20.062 16.984 1 96 478 ILE A CA 1
ATOM 3769 C C . ILE A 1 478 ? -10.539 21.344 17.766 1 96 478 ILE A C 1
ATOM 3771 O O . ILE A 1 478 ? -11.508 21.406 18.531 1 96 478 ILE A O 1
ATOM 3775 N N . SER A 1 479 ? -9.633 22.281 17.672 1 96.5 479 SER A N 1
ATOM 3776 C CA . SER A 1 479 ? -9.805 23.562 18.344 1 96.5 479 SER A CA 1
ATOM 3777 C C . SER A 1 479 ? -9.75 24.719 17.359 1 96.5 479 SER A C 1
ATOM 3779 O O . SER A 1 479 ? -9.039 24.656 16.359 1 96.5 479 SER A O 1
ATOM 3781 N N . ASP A 1 480 ? -10.57 25.703 17.656 1 96 480 ASP A N 1
ATOM 3782 C CA . ASP A 1 480 ? -10.609 26.953 16.891 1 96 480 ASP A CA 1
ATOM 3783 C C . ASP A 1 480 ? -11.336 28.047 17.656 1 96 480 ASP A C 1
ATOM 3785 O O . ASP A 1 480 ? -12.164 27.766 18.516 1 96 480 ASP A O 1
ATOM 3789 N N . ASP A 1 481 ? -10.945 29.297 17.375 1 94.75 481 ASP A N 1
ATOM 3790 C CA . ASP A 1 481 ? -11.75 30.406 17.875 1 94.75 481 ASP A CA 1
ATOM 3791 C C . ASP A 1 481 ? -13.008 30.594 17.047 1 94.75 481 ASP A C 1
ATOM 3793 O O . ASP A 1 481 ? -12.977 31.281 16.016 1 94.75 481 ASP A O 1
ATOM 3797 N N . LEU A 1 482 ? -14.125 30.109 17.516 1 94.25 482 LEU A N 1
ATOM 3798 C CA . LEU A 1 482 ? -15.344 30.016 16.703 1 94.25 482 LEU A CA 1
ATOM 3799 C C . LEU A 1 482 ? -16.125 31.328 16.75 1 94.25 482 LEU A C 1
ATOM 3801 O O . LEU A 1 482 ? -16.766 31.703 15.758 1 94.25 482 LEU A O 1
ATOM 3805 N N . ASN A 1 483 ? -16.062 32.094 17.859 1 89.19 483 ASN A N 1
ATOM 3806 C CA . ASN A 1 483 ? -16.906 33.25 18.031 1 89.19 483 ASN A CA 1
ATOM 3807 C C . ASN A 1 483 ? -16.062 34.531 18.047 1 89.19 483 ASN A C 1
ATOM 3809 O O . ASN A 1 483 ? -16.594 35.625 18.344 1 89.19 483 ASN A O 1
ATOM 3813 N N . GLY A 1 484 ? -14.773 34.469 17.922 1 88.38 484 GLY A N 1
ATOM 3814 C CA . GLY A 1 484 ? -13.906 35.625 17.766 1 88.38 484 GLY A CA 1
ATOM 3815 C C . GLY A 1 484 ? -13.562 36.281 19.094 1 88.38 484 GLY A C 1
ATOM 3816 O O . GLY A 1 484 ? -13.164 37.469 19.125 1 88.38 484 GLY A O 1
ATOM 3817 N N . ASP A 1 485 ? -13.719 35.656 20.219 1 90.31 485 ASP A N 1
ATOM 3818 C CA . ASP A 1 485 ? -13.477 36.281 21.5 1 90.31 485 ASP A CA 1
ATOM 3819 C C . ASP A 1 485 ? -12.039 36.094 21.969 1 90.31 485 ASP A C 1
ATOM 3821 O O . ASP A 1 485 ? -11.68 36.438 23.094 1 90.31 485 ASP A O 1
ATOM 3825 N N . GLY A 1 486 ? -11.305 35.438 21.125 1 92.62 486 GLY A N 1
ATOM 3826 C CA . GLY A 1 486 ? -9.891 35.281 21.406 1 92.62 486 GLY A CA 1
ATOM 3827 C C . GLY A 1 486 ? -9.57 33.969 22.109 1 92.62 486 GLY A C 1
ATOM 3828 O O . GLY A 1 486 ? -8.398 33.625 22.297 1 92.62 486 GLY A O 1
ATOM 3829 N N . ARG A 1 487 ? -10.547 33.281 22.531 1 96.12 487 ARG A N 1
ATOM 3830 C CA . ARG A 1 487 ? -10.391 31.953 23.125 1 96.12 487 ARG A CA 1
ATOM 3831 C C . ARG A 1 487 ? -10.672 30.859 22.094 1 96.12 487 ARG A C 1
ATOM 3833 O O . ARG A 1 487 ? -11.625 30.953 21.312 1 96.12 487 ARG A O 1
ATOM 3840 N N . GLU A 1 488 ? -9.797 29.875 22.078 1 96.81 488 GLU A N 1
ATOM 3841 C CA . GLU A 1 488 ? -10.078 28.734 21.203 1 96.81 488 GLU A CA 1
ATOM 3842 C C . GLU A 1 488 ? -11.133 27.812 21.812 1 96.81 488 GLU A C 1
ATOM 3844 O O . GLU A 1 488 ? -11.078 27.5 23 1 96.81 488 GLU A O 1
ATOM 3849 N N . ASP A 1 489 ? -12.055 27.469 21.078 1 97.19 489 ASP A N 1
ATOM 3850 C CA . ASP A 1 489 ? -13.133 26.547 21.422 1 97.19 489 ASP A CA 1
ATOM 3851 C C . ASP A 1 489 ? -12.82 25.125 20.953 1 97.19 489 ASP A C 1
ATOM 3853 O O . ASP A 1 489 ? -11.812 24.906 20.266 1 97.19 489 ASP A O 1
ATOM 3857 N N . LEU A 1 490 ? -13.648 24.188 21.391 1 97.62 490 LEU A N 1
ATOM 3858 C CA . LEU A 1 490 ? -13.406 22.797 21.031 1 97.62 490 LEU A CA 1
ATOM 3859 C C . LEU A 1 490 ? -14.562 22.25 20.203 1 97.62 490 LEU A C 1
ATOM 3861 O O . LEU A 1 490 ? -15.727 22.562 20.469 1 97.62 490 LEU A O 1
ATOM 3865 N N . LEU A 1 491 ? -14.227 21.516 19.203 1 97.75 491 LEU A N 1
ATOM 3866 C CA . LEU A 1 491 ? -15.164 20.75 18.406 1 97.75 491 LEU A CA 1
ATOM 3867 C C . LEU A 1 491 ? -14.867 19.25 18.5 1 97.75 491 LEU A C 1
ATOM 3869 O O . LEU A 1 491 ? -13.727 18.828 18.328 1 97.75 491 LEU A O 1
ATOM 3873 N N . ILE A 1 492 ? -15.883 18.453 18.797 1 97 492 ILE A N 1
ATOM 3874 C CA . ILE A 1 492 ? -15.695 17.016 18.969 1 97 492 ILE A CA 1
ATOM 3875 C C . ILE A 1 492 ? -16.656 16.25 18.078 1 97 492 ILE A C 1
ATOM 3877 O O . ILE A 1 492 ? -17.859 16.5 18.094 1 97 492 ILE A O 1
ATOM 3881 N N . LYS A 1 493 ? -16.094 15.422 17.312 1 95.81 493 LYS A N 1
ATOM 3882 C CA . LYS A 1 493 ? -16.906 14.406 16.641 1 95.81 493 LYS A CA 1
ATOM 3883 C C . LYS A 1 493 ? -16.469 13 17.047 1 95.81 493 LYS A C 1
ATOM 3885 O O . LYS A 1 493 ? -15.398 12.82 17.625 1 95.81 493 LYS A O 1
ATOM 3890 N N . TYR A 1 494 ? -17.359 12.062 16.781 1 93.06 494 TYR A N 1
ATOM 3891 C CA . TYR A 1 494 ? -17.094 10.68 17.172 1 93.06 494 TYR A CA 1
ATOM 3892 C C . TYR A 1 494 ? -16.953 9.789 15.945 1 93.06 494 TYR A C 1
ATOM 3894 O O . TYR A 1 494 ? -17.547 10.055 14.898 1 93.06 494 TYR A O 1
ATOM 3902 N N . GLY A 1 495 ? -16.125 8.82 16.125 1 84.94 495 GLY A N 1
ATOM 3903 C CA . GLY A 1 495 ? -15.812 7.957 14.984 1 84.94 495 GLY A CA 1
ATOM 3904 C C . GLY A 1 495 ? -16.438 6.578 15.102 1 84.94 495 GLY A C 1
ATOM 3905 O O . GLY A 1 495 ? -17.328 6.359 15.922 1 84.94 495 GLY A O 1
ATOM 3906 N N . ARG A 1 496 ? -15.977 5.676 14.281 1 79.81 496 ARG A N 1
ATOM 3907 C CA . ARG A 1 496 ? -16.531 4.332 14.148 1 79.81 496 ARG A CA 1
ATOM 3908 C C . ARG A 1 496 ? -16.266 3.506 15.398 1 79.81 496 ARG A C 1
ATOM 3910 O O . ARG A 1 496 ? -17 2.547 15.68 1 79.81 496 ARG A O 1
ATOM 3917 N N . GLN A 1 497 ? -15.266 3.846 16.094 1 81.75 497 GLN A N 1
ATOM 3918 C CA . GLN A 1 497 ? -14.898 3.084 17.281 1 81.75 497 GLN A CA 1
ATOM 3919 C C . GLN A 1 497 ? -15.758 3.488 18.484 1 81.75 497 GLN A C 1
ATOM 3921 O O . GLN A 1 497 ? -15.75 2.816 19.516 1 81.75 497 GLN A O 1
ATOM 3926 N N . ASP A 1 498 ? -16.359 4.566 18.312 1 89.44 498 ASP A N 1
ATOM 3927 C CA . ASP A 1 498 ? -17.234 5.047 19.375 1 89.44 498 ASP A CA 1
ATOM 3928 C C . ASP A 1 498 ? -18.625 4.449 19.266 1 89.44 498 ASP A C 1
ATOM 3930 O O . ASP A 1 498 ? -18.891 3.631 18.375 1 89.44 498 ASP A O 1
ATOM 3934 N N . ASP A 1 499 ? -19.5 4.82 20.25 1 90.69 499 ASP A N 1
ATOM 3935 C CA . ASP A 1 499 ? -20.875 4.355 20.219 1 90.69 499 ASP A CA 1
ATOM 3936 C C . ASP A 1 499 ? -21.578 4.781 18.938 1 90.69 499 ASP A C 1
ATOM 3938 O O . ASP A 1 499 ? -21.516 5.949 18.547 1 90.69 499 ASP A O 1
ATOM 3942 N N . LYS A 1 500 ? -22.219 3.824 18.312 1 88.88 500 LYS A N 1
ATOM 3943 C CA . LYS A 1 500 ? -22.891 4.066 17.031 1 88.88 500 LYS A CA 1
ATOM 3944 C C . LYS A 1 500 ? -23.922 5.188 17.156 1 88.88 500 LYS A C 1
ATOM 3946 O O . LYS A 1 500 ? -24.188 5.902 16.188 1 88.88 500 LYS A O 1
ATOM 3951 N N . LYS A 1 501 ? -24.422 5.406 18.344 1 91.94 501 LYS A N 1
ATOM 3952 C CA . LYS A 1 501 ? -25.438 6.434 18.578 1 91.94 501 LYS A CA 1
ATOM 3953 C C . LYS A 1 501 ? -24.859 7.828 18.391 1 91.94 501 LYS A C 1
ATOM 3955 O O . LYS A 1 501 ? -25.594 8.789 18.172 1 91.94 501 LYS A O 1
ATOM 3960 N N . LEU A 1 502 ? -23.547 7.898 18.422 1 95.12 502 LEU A N 1
ATOM 3961 C CA . LEU A 1 502 ? -22.891 9.195 18.359 1 95.12 502 LEU A CA 1
ATOM 3962 C C . LEU A 1 502 ? -22.453 9.508 16.938 1 95.12 502 LEU A C 1
ATOM 3964 O O . LEU A 1 502 ? -21.891 10.578 16.672 1 95.12 502 LEU A O 1
ATOM 3968 N N . SER A 1 503 ? -22.75 8.617 15.969 1 92.56 503 SER A N 1
ATOM 3969 C CA . SER A 1 503 ? -22.219 8.711 14.617 1 92.56 503 SER A CA 1
ATOM 3970 C C . SER A 1 503 ? -22.766 9.922 13.883 1 92.56 503 SER A C 1
ATOM 3972 O O . SER A 1 503 ? -22.188 10.375 12.898 1 92.56 503 SER A O 1
ATOM 3974 N N . ARG A 1 504 ? -23.906 10.523 14.367 1 95.62 504 ARG A N 1
ATOM 3975 C CA . ARG A 1 504 ? -24.547 11.648 13.695 1 95.62 504 ARG A CA 1
ATOM 3976 C C . ARG A 1 504 ? -24.484 12.906 14.555 1 95.62 504 ARG A C 1
ATOM 3978 O O . ARG A 1 504 ? -25.188 13.883 14.289 1 95.62 504 ARG A O 1
ATOM 3985 N N . GLN A 1 505 ? -23.703 12.812 15.562 1 96 505 GLN A N 1
ATOM 3986 C CA . GLN A 1 505 ? -23.672 13.914 16.516 1 96 505 GLN A CA 1
ATOM 3987 C C . GLN A 1 505 ? -22.266 14.523 16.594 1 96 505 GLN A C 1
ATOM 3989 O O . GLN A 1 505 ? -21.266 13.828 16.406 1 96 505 GLN A O 1
ATOM 3994 N N . PHE A 1 506 ? -22.281 15.828 16.781 1 97.62 506 PHE A N 1
ATOM 3995 C CA . PHE A 1 506 ? -21.031 16.469 17.172 1 97.62 506 PHE A CA 1
ATOM 3996 C C . PHE A 1 506 ? -21.281 17.531 18.234 1 97.62 506 PHE A C 1
ATOM 3998 O O . PHE A 1 506 ? -22.422 17.922 18.484 1 97.62 506 PHE A O 1
ATOM 4005 N N . ARG A 1 507 ? -20.234 17.906 18.891 1 97.31 507 ARG A N 1
ATOM 4006 C CA . ARG A 1 507 ? -20.328 18.812 20.031 1 97.31 507 ARG A CA 1
ATOM 4007 C C . ARG A 1 507 ? -19.469 20.047 19.812 1 97.31 507 ARG A C 1
ATOM 4009 O O . ARG A 1 507 ? -18.359 19.969 19.266 1 97.31 507 ARG A O 1
ATOM 4016 N N . VAL A 1 508 ? -20.062 21.109 20.234 1 97.38 508 VAL A N 1
ATOM 4017 C CA . VAL A 1 508 ? -19.359 22.391 20.25 1 97.38 508 VAL A CA 1
ATOM 4018 C C . VAL A 1 508 ? -19.188 22.875 21.688 1 97.38 508 VAL A C 1
ATOM 4020 O O . VAL A 1 508 ? -20.172 22.984 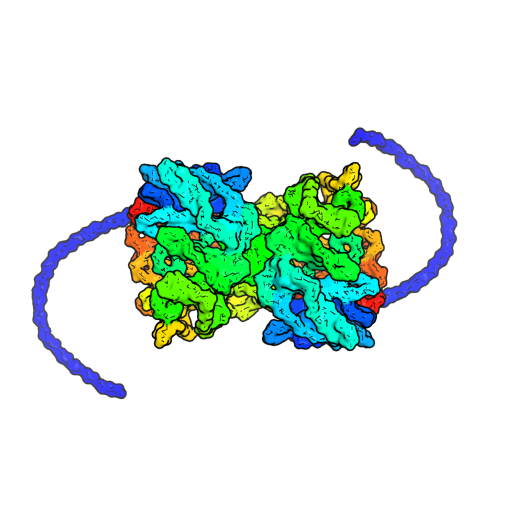22.438 1 97.38 508 VAL A O 1
ATOM 4023 N N . LEU A 1 509 ? -17.984 23.078 22.062 1 97.06 509 LEU A N 1
ATOM 4024 C CA . LEU A 1 509 ? -17.672 23.562 23.406 1 97.06 509 LEU A CA 1
ATOM 4025 C C . LEU A 1 509 ? -17.078 24.969 23.328 1 97.06 509 LEU A C 1
ATOM 4027 O O . LEU A 1 509 ? -15.906 25.125 22.969 1 97.06 509 LEU A O 1
ATOM 4031 N N . LEU A 1 510 ? -17.828 25.953 23.719 1 95.94 510 LEU A N 1
ATOM 4032 C CA . LEU A 1 510 ? -17.344 27.328 23.734 1 95.94 510 LEU A CA 1
ATOM 4033 C C . LEU A 1 510 ? -16.656 27.641 25.047 1 95.94 510 LEU A C 1
ATOM 4035 O O . LEU A 1 510 ? -17.25 27.5 26.125 1 95.94 510 LEU A O 1
ATOM 4039 N N . ALA A 1 511 ? -15.461 28.031 24.938 1 95.81 511 ALA A N 1
ATOM 4040 C CA . ALA A 1 511 ? -14.68 28.359 26.125 1 95.81 511 ALA A CA 1
ATOM 4041 C C . ALA A 1 511 ? -15.109 29.703 26.703 1 95.81 511 ALA A C 1
ATOM 4043 O O . ALA A 1 511 ? -15.414 30.641 25.969 1 95.81 511 ALA A O 1
ATOM 4044 N N . SER A 1 512 ? -15.203 29.812 28.078 1 91.69 512 SER A N 1
ATOM 4045 C CA . SER A 1 512 ? -15.531 31.031 28.797 1 91.69 512 SER A CA 1
ATOM 4046 C C . SER A 1 512 ? -14.742 31.156 30.094 1 91.69 512 SER A C 1
ATOM 4048 O O . SER A 1 512 ? -14.328 30.141 30.656 1 91.69 512 SER A O 1
ATOM 4050 N N . MET B 1 1 ? -47 -51.438 3.182 1 15.23 1 MET B N 1
ATOM 4051 C CA . MET B 1 1 ? -46.875 -52.219 4.402 1 15.23 1 MET B CA 1
ATOM 4052 C C . MET B 1 1 ? -45.781 -53.281 4.266 1 15.23 1 MET B C 1
ATOM 4054 O O . MET B 1 1 ? -44.969 -53.469 5.172 1 15.23 1 MET B O 1
ATOM 4058 N N . LYS B 1 2 ? -46.062 -54.156 3.453 1 14.42 2 LYS B N 1
ATOM 4059 C CA . LYS B 1 2 ? -46.5 -55.531 3.555 1 14.42 2 LYS B CA 1
ATOM 4060 C C . LYS B 1 2 ? -45.344 -56.5 3.471 1 14.42 2 LYS B C 1
ATOM 4062 O O . LYS B 1 2 ? -44.25 -56.156 2.973 1 14.42 2 LYS B O 1
ATOM 4067 N N . PHE B 1 3 ? -45.562 -57.594 2.816 1 14.53 3 PHE B N 1
ATOM 4068 C CA . PHE B 1 3 ? -45.562 -59.062 2.855 1 14.53 3 PHE B CA 1
ATOM 4069 C C . PHE B 1 3 ? -44.219 -59.594 2.383 1 14.53 3 PHE B C 1
ATOM 4071 O O . PHE B 1 3 ? -43.531 -58.938 1.597 1 14.53 3 PHE B O 1
ATOM 4078 N N . PHE B 1 4 ? -43.812 -60.938 2.613 1 16.39 4 PHE B N 1
ATOM 4079 C CA . PHE B 1 4 ? -43.188 -61.688 3.684 1 16.39 4 PHE B CA 1
ATOM 4080 C C . PHE B 1 4 ? -42.062 -62.562 3.133 1 16.39 4 PHE B C 1
ATOM 4082 O O . PHE B 1 4 ? -41.125 -62.906 3.865 1 16.39 4 PHE B O 1
ATOM 4089 N N . ASN B 1 5 ? -42.125 -63 1.863 1 14.83 5 ASN B N 1
ATOM 4090 C CA . ASN B 1 5 ? -42.094 -64.438 1.672 1 14.83 5 ASN B CA 1
ATOM 4091 C C . ASN B 1 5 ? -40.656 -65 1.771 1 14.83 5 ASN B C 1
ATOM 4093 O O . ASN B 1 5 ? -39.719 -64.375 1.246 1 14.83 5 ASN B O 1
ATOM 4097 N N . MET B 1 6 ? -40.406 -66.125 2.564 1 14.56 6 MET B N 1
ATOM 4098 C CA . MET B 1 6 ? -39.531 -67 3.324 1 14.56 6 MET B CA 1
ATOM 4099 C C . MET B 1 6 ? -38.75 -67.938 2.395 1 14.56 6 MET B C 1
ATOM 4101 O O . MET B 1 6 ? -37.969 -68.812 2.854 1 14.56 6 MET B O 1
ATOM 4105 N N . ARG B 1 7 ? -39.156 -68.062 1.11 1 15.4 7 ARG B N 1
ATOM 4106 C CA . ARG B 1 7 ? -39.062 -69.438 0.773 1 15.4 7 ARG B CA 1
ATOM 4107 C C . ARG B 1 7 ? -37.656 -69.938 0.994 1 15.4 7 ARG B C 1
ATOM 4109 O O . ARG B 1 7 ? -36.688 -69.188 0.832 1 15.4 7 ARG B O 1
ATOM 4116 N N . SER B 1 8 ? -37.5 -71.312 1.195 1 15.27 8 SER B N 1
ATOM 4117 C CA . SER B 1 8 ? -36.812 -72.375 1.862 1 15.27 8 SER B CA 1
ATOM 4118 C C . SER B 1 8 ? -35.469 -72.688 1.195 1 15.27 8 SER B C 1
ATOM 4120 O O . SER B 1 8 ? -34.438 -72.75 1.863 1 15.27 8 SER B O 1
ATOM 4122 N N . ALA B 1 9 ? -35.5 -73.688 0.195 1 16.89 9 ALA B N 1
ATOM 4123 C CA . ALA B 1 9 ? -35 -75 0.431 1 16.89 9 ALA B CA 1
ATOM 4124 C C . ALA B 1 9 ? -33.5 -75.125 0.216 1 16.89 9 ALA B C 1
ATOM 4126 O O . ALA B 1 9 ? -32.906 -74.25 -0.453 1 16.89 9 ALA B O 1
ATOM 4127 N N . LEU B 1 10 ? -33 -76.312 0.091 1 15.9 10 LEU B N 1
ATOM 4128 C CA . LEU B 1 10 ? -32.125 -77.375 0.644 1 15.9 10 LEU B CA 1
ATOM 4129 C C . LEU B 1 10 ? -30.812 -77.438 -0.123 1 15.9 10 LEU B C 1
ATOM 4131 O O . LEU B 1 10 ? -29.75 -77.375 0.477 1 15.9 10 LEU B O 1
ATOM 4135 N N . ILE B 1 11 ? -30.797 -78.125 -1.32 1 16.22 11 ILE B N 1
ATOM 4136 C CA . ILE B 1 11 ? -30.172 -79.5 -1.257 1 16.22 11 ILE B CA 1
ATOM 4137 C C . ILE B 1 11 ? -28.672 -79.375 -1.54 1 16.22 11 ILE B C 1
ATOM 4139 O O . ILE B 1 11 ? -27.859 -79.812 -0.743 1 16.22 11 ILE B O 1
ATOM 4143 N N . GLY B 1 12 ? -28.234 -79.938 -2.766 1 17.69 12 GLY B N 1
ATOM 4144 C CA . GLY B 1 12 ? -27.344 -81.062 -2.957 1 17.69 12 GLY B CA 1
ATOM 4145 C C . GLY B 1 12 ? -25.891 -80.688 -3.055 1 17.69 12 GLY B C 1
ATOM 4146 O O . GLY B 1 12 ? -25.562 -79.5 -3.393 1 17.69 12 GLY B O 1
ATOM 4147 N N . GLY B 1 13 ? -24.922 -81.562 -2.529 1 17.95 13 GLY B N 1
ATOM 4148 C CA . GLY B 1 13 ? -23.578 -81.75 -2.006 1 17.95 13 GLY B CA 1
ATOM 4149 C C . GLY B 1 13 ? -22.5 -81.688 -3.082 1 17.95 13 GLY B C 1
ATOM 4150 O O . GLY B 1 13 ? -21.328 -81.938 -2.803 1 17.95 13 GLY B O 1
ATOM 4151 N N . GLY B 1 14 ? -22.797 -81.438 -4.391 1 18.98 14 GLY B N 1
ATOM 4152 C CA . GLY B 1 14 ? -21.812 -82.188 -5.18 1 18.98 14 GLY B CA 1
ATOM 4153 C C . GLY B 1 14 ? -20.391 -81.688 -4.91 1 18.98 14 GLY B C 1
ATOM 4154 O O . GLY B 1 14 ? -20.141 -80.562 -4.645 1 18.98 14 GLY B O 1
ATOM 4155 N N . VAL B 1 15 ? -19.516 -82.688 -4.523 1 19.77 15 VAL B N 1
ATOM 4156 C CA . VAL B 1 15 ? -18.156 -82.812 -4.023 1 19.77 15 VAL B CA 1
ATOM 4157 C C . VAL B 1 15 ? -17.172 -82.312 -5.09 1 19.77 15 VAL B C 1
ATOM 4159 O O . VAL B 1 15 ? -15.953 -82.312 -4.867 1 19.77 15 VAL B O 1
ATOM 4162 N N . PHE B 1 16 ? -17.453 -81.312 -5.949 1 19.53 16 PHE B N 1
ATOM 4163 C CA . PHE B 1 16 ? -16.484 -81.312 -7.043 1 19.53 16 PHE B CA 1
ATOM 4164 C C . PHE B 1 16 ? -15.062 -81.125 -6.512 1 19.53 16 PHE B C 1
ATOM 4166 O O . PHE B 1 16 ? -14.805 -80.312 -5.672 1 19.53 16 PHE B O 1
ATOM 4173 N N . CYS B 1 17 ? -14.297 -82.25 -6.531 1 20.42 17 CYS B N 1
ATOM 4174 C CA . CYS B 1 17 ? -12.906 -82.5 -6.164 1 20.42 17 CYS B CA 1
ATOM 4175 C C . CYS B 1 17 ? -11.984 -81.5 -6.883 1 20.42 17 CYS B C 1
ATOM 4177 O O . CYS B 1 17 ? -11.742 -81.625 -8.086 1 20.42 17 CYS B O 1
ATOM 4179 N N . LEU B 1 18 ? -12.234 -80.188 -6.805 1 19.08 18 LEU B N 1
ATOM 4180 C CA . LEU B 1 18 ? -11.352 -79.375 -7.613 1 19.08 18 LEU B CA 1
ATOM 4181 C C . LEU B 1 18 ? -9.898 -79.562 -7.238 1 19.08 18 LEU B C 1
ATOM 4183 O O . LEU B 1 18 ? -9.539 -79.562 -6.055 1 19.08 18 LEU B O 1
ATOM 4187 N N . LEU B 1 19 ? -9.234 -80.375 -8.094 1 22.69 19 LEU B N 1
ATOM 4188 C CA . LEU B 1 19 ? -7.812 -80.688 -8.156 1 22.69 19 LEU B CA 1
ATOM 4189 C C . LEU B 1 19 ? -6.984 -79.375 -8.008 1 22.69 19 LEU B C 1
ATOM 4191 O O . LEU B 1 19 ? -7.164 -78.438 -8.766 1 22.69 19 LEU B O 1
ATOM 4195 N N . ALA B 1 20 ? -6.457 -79.125 -6.785 1 22.78 20 ALA B N 1
ATOM 4196 C CA . ALA B 1 20 ? -5.676 -78 -6.332 1 22.78 20 ALA B CA 1
ATOM 4197 C C . ALA B 1 20 ? -4.324 -77.938 -7.035 1 22.78 20 ALA B C 1
ATOM 4199 O O . ALA B 1 20 ? -3.451 -78.75 -6.785 1 22.78 20 ALA B O 1
ATOM 4200 N N . ALA B 1 21 ? -4.359 -77.75 -8.406 1 26.25 21 ALA B N 1
ATOM 4201 C CA . ALA B 1 21 ? -3.037 -77.562 -9 1 26.25 21 ALA B CA 1
ATOM 4202 C C . ALA B 1 21 ? -2.197 -76.625 -8.188 1 26.25 21 ALA B C 1
ATOM 4204 O O . ALA B 1 21 ? -2.666 -75.5 -7.84 1 26.25 21 ALA B O 1
ATOM 4205 N N . SER B 1 22 ? -1.266 -77.125 -7.465 1 25.16 22 SER B N 1
ATOM 4206 C CA . SER B 1 22 ? -0.267 -76.438 -6.613 1 25.16 22 SER B CA 1
ATOM 4207 C C . SER B 1 22 ? 0.507 -75.375 -7.379 1 25.16 22 SER B C 1
ATOM 4209 O O . SER B 1 22 ? 1.329 -75.688 -8.242 1 25.16 22 SER B O 1
ATOM 4211 N N . THR B 1 23 ? -0.146 -74.438 -8.023 1 27.98 23 THR B N 1
ATOM 4212 C CA . THR B 1 23 ? 0.76 -73.438 -8.664 1 27.98 23 THR B CA 1
ATOM 4213 C C . THR B 1 23 ? 1.721 -72.875 -7.641 1 27.98 23 THR B C 1
ATOM 4215 O O . THR B 1 23 ? 1.3 -72.438 -6.57 1 27.98 23 THR B O 1
ATOM 4218 N N . LEU B 1 24 ? 2.996 -73.312 -7.66 1 31.28 24 LEU B N 1
ATOM 4219 C CA . LEU B 1 24 ? 4.117 -72.75 -6.895 1 31.28 24 LEU B CA 1
ATOM 4220 C C . LEU B 1 24 ? 4.129 -71.25 -6.941 1 31.28 24 LEU B C 1
ATOM 4222 O O . LEU B 1 24 ? 3.932 -70.625 -8.008 1 31.28 24 LEU B O 1
ATOM 4226 N N . PRO B 1 25 ? 3.973 -70.562 -5.777 1 30.98 25 PRO B N 1
ATOM 4227 C CA . PRO B 1 25 ? 3.975 -69.125 -5.719 1 30.98 25 PRO B CA 1
ATOM 4228 C C . PRO B 1 25 ? 5.289 -68.5 -6.207 1 30.98 25 PRO B C 1
ATOM 4230 O O . PRO B 1 25 ? 6.363 -68.938 -5.77 1 30.98 25 PRO B O 1
ATOM 4233 N N . LEU B 1 26 ? 5.461 -68.188 -7.48 1 33.94 26 LEU B N 1
ATOM 4234 C CA . LEU B 1 26 ? 6.609 -67.375 -7.828 1 33.94 26 LEU B CA 1
ATOM 4235 C C . LEU B 1 26 ? 6.805 -66.25 -6.809 1 33.94 26 LEU B C 1
ATOM 4237 O O . LEU B 1 26 ? 5.887 -65.438 -6.562 1 33.94 26 LEU B O 1
ATOM 4241 N N . SER B 1 27 ? 7.695 -66.5 -5.867 1 31.22 27 SER B N 1
ATOM 4242 C CA . SER B 1 27 ? 8.078 -65.438 -4.945 1 31.22 27 SER B CA 1
ATOM 4243 C C . SER B 1 27 ? 8.297 -64.125 -5.68 1 31.22 27 SER B C 1
ATOM 4245 O O . SER B 1 27 ? 9.102 -64 -6.613 1 31.22 27 SER B O 1
ATOM 4247 N N . ALA B 1 28 ? 7.371 -63.25 -5.809 1 35.62 28 ALA B N 1
ATOM 4248 C CA . ALA B 1 28 ? 7.59 -61.844 -6.184 1 35.62 28 ALA B CA 1
ATOM 4249 C C . ALA B 1 28 ? 8.805 -61.281 -5.461 1 35.62 28 ALA B C 1
ATOM 4251 O O . ALA B 1 28 ? 8.797 -61.125 -4.234 1 35.62 28 ALA B O 1
ATOM 4252 N N . ARG B 1 29 ? 10.023 -61.562 -5.922 1 38.88 29 ARG B N 1
ATOM 4253 C CA . ARG B 1 29 ? 11.156 -60.781 -5.465 1 38.88 29 ARG B CA 1
ATOM 4254 C C . ARG B 1 29 ? 10.75 -59.312 -5.227 1 38.88 29 ARG B C 1
ATOM 4256 O O . ARG B 1 29 ? 10.234 -58.656 -6.129 1 38.88 29 ARG B O 1
ATOM 4263 N N . ALA B 1 30 ? 10.562 -58.969 -4.055 1 38.09 30 ALA B N 1
ATOM 4264 C CA . ALA B 1 30 ? 10.438 -57.594 -3.652 1 38.09 30 ALA B CA 1
ATOM 4265 C C . ALA B 1 30 ? 11.523 -56.719 -4.293 1 38.09 30 ALA B C 1
ATOM 4267 O O . ALA B 1 30 ? 12.711 -56.906 -4.004 1 38.09 30 ALA B O 1
ATOM 4268 N N . VAL B 1 31 ? 11.5 -56.375 -5.535 1 36.59 31 VAL B N 1
ATOM 4269 C CA . VAL B 1 31 ? 12.383 -55.312 -6.023 1 36.59 31 VAL B CA 1
ATOM 4270 C C . VAL B 1 31 ? 12.609 -54.281 -4.922 1 36.59 31 VAL B C 1
ATOM 4272 O O . VAL B 1 31 ? 11.664 -53.688 -4.418 1 36.59 31 VAL B O 1
ATOM 4275 N N . SER B 1 32 ? 13.508 -54.469 -4.035 1 39.31 32 SER B N 1
ATOM 4276 C CA . SER B 1 32 ? 13.945 -53.406 -3.135 1 39.31 32 SER B CA 1
ATOM 4277 C C . SER B 1 32 ? 13.789 -52.062 -3.781 1 39.31 32 SER B C 1
ATOM 4279 O O . SER B 1 32 ? 14.359 -51.781 -4.84 1 39.31 32 SER B O 1
ATOM 4281 N N . GLU B 1 33 ? 12.688 -51.438 -3.848 1 47.09 33 GLU B N 1
ATOM 4282 C CA . GLU B 1 33 ? 12.438 -50.094 -4.344 1 47.09 33 GLU B CA 1
ATOM 4283 C C . GLU B 1 33 ? 13.641 -49.188 -4.105 1 47.09 33 GLU B C 1
ATOM 4285 O O . GLU B 1 33 ? 14.133 -49.062 -2.982 1 47.09 33 GLU B O 1
ATOM 4290 N N . ALA B 1 34 ? 14.617 -49.062 -4.895 1 56.38 34 ALA B N 1
ATOM 4291 C CA . ALA B 1 34 ? 15.789 -48.188 -4.898 1 56.38 34 ALA B CA 1
ATOM 4292 C C . ALA B 1 34 ? 15.477 -46.875 -4.238 1 56.38 34 ALA B C 1
ATOM 4294 O O . ALA B 1 34 ? 14.469 -46.219 -4.547 1 56.38 34 ALA B O 1
ATOM 4295 N N . SER B 1 35 ? 16.078 -46.5 -3.061 1 79.38 35 SER B N 1
ATOM 4296 C CA . SER B 1 35 ? 16.031 -45.281 -2.264 1 79.38 35 SER B CA 1
ATOM 4297 C C . SER B 1 35 ? 16.297 -44.062 -3.121 1 79.38 35 SER B C 1
ATOM 4299 O O . SER B 1 35 ? 17.141 -44.094 -4.02 1 79.38 35 SER B O 1
ATOM 4301 N N . LEU B 1 36 ? 15.422 -43.062 -3.096 1 91.06 36 LEU B N 1
ATOM 4302 C CA . LEU B 1 36 ? 15.562 -41.781 -3.781 1 91.06 36 LEU B CA 1
ATOM 4303 C C . LEU B 1 36 ? 16.875 -41.125 -3.402 1 91.06 36 LEU B C 1
ATOM 4305 O O . LEU B 1 36 ? 17.203 -41 -2.219 1 91.06 36 LEU B O 1
ATOM 4309 N N . SER B 1 37 ? 17.719 -40.938 -4.379 1 93.62 37 SER B N 1
ATOM 4310 C CA . SER B 1 37 ? 18.969 -40.219 -4.152 1 93.62 37 SER B CA 1
ATOM 4311 C C . SER B 1 37 ? 19.062 -38.969 -5.051 1 93.62 37 SER B C 1
ATOM 4313 O O . SER B 1 37 ? 18.344 -38.875 -6.047 1 93.62 37 SER B O 1
ATOM 4315 N N . PHE B 1 38 ? 19.875 -38.031 -4.645 1 94.88 38 PHE B N 1
ATOM 4316 C CA . PHE B 1 38 ? 20.094 -36.812 -5.422 1 94.88 38 PHE B CA 1
ATOM 4317 C C . PHE B 1 38 ? 21.578 -36.594 -5.703 1 94.88 38 PHE B C 1
ATOM 4319 O O . PHE B 1 38 ? 22.406 -36.75 -4.809 1 94.88 38 PHE B O 1
ATOM 4326 N N . THR B 1 39 ? 21.891 -36.344 -6.945 1 94.25 39 THR B N 1
ATOM 4327 C CA . THR B 1 39 ? 23.219 -35.844 -7.305 1 94.25 39 THR B CA 1
ATOM 4328 C C . THR B 1 39 ? 23.25 -34.312 -7.293 1 94.25 39 THR B C 1
ATOM 4330 O O . THR B 1 39 ? 22.516 -33.688 -8.055 1 94.25 39 THR B O 1
ATOM 4333 N N . GLU B 1 40 ? 24.078 -33.812 -6.504 1 94.5 40 GLU B N 1
ATOM 4334 C CA . GLU B 1 40 ? 24.078 -32.375 -6.27 1 94.5 40 GLU B CA 1
ATOM 4335 C C . GLU B 1 40 ? 25.188 -31.688 -7.047 1 94.5 40 GLU B C 1
ATOM 4337 O O . GLU B 1 40 ? 26.312 -32.188 -7.125 1 94.5 40 GLU B O 1
ATOM 4342 N N . MET B 1 41 ? 24.859 -30.578 -7.625 1 95.12 41 MET B N 1
ATOM 4343 C CA . MET B 1 41 ? 25.797 -29.656 -8.258 1 95.12 41 MET B CA 1
ATOM 4344 C C . MET B 1 41 ? 25.641 -28.25 -7.688 1 95.12 41 MET B C 1
ATOM 4346 O O . MET B 1 41 ? 24.531 -27.719 -7.602 1 95.12 41 MET B O 1
ATOM 4350 N N . THR B 1 42 ? 26.766 -27.703 -7.277 1 96.06 42 THR B N 1
ATOM 4351 C CA . THR B 1 42 ? 26.781 -26.312 -6.824 1 96.06 42 THR B CA 1
ATOM 4352 C C . THR B 1 42 ? 27.344 -25.406 -7.906 1 96.06 42 THR B C 1
ATOM 4354 O O . THR B 1 42 ? 28.438 -25.656 -8.438 1 96.06 42 THR B O 1
ATOM 4357 N N . ILE B 1 43 ? 26.625 -24.438 -8.211 1 97.19 43 ILE B N 1
ATOM 4358 C CA . ILE B 1 43 ? 27.031 -23.531 -9.273 1 97.19 43 ILE B CA 1
ATOM 4359 C C . ILE B 1 43 ? 27.188 -22.109 -8.703 1 97.19 43 ILE B C 1
ATOM 4361 O O . ILE B 1 43 ? 26.297 -21.625 -8.016 1 97.19 43 ILE B O 1
ATOM 4365 N N . ASP B 1 44 ? 28.266 -21.438 -9.031 1 96.38 44 ASP B N 1
ATOM 4366 C CA . ASP B 1 44 ? 28.5 -20.031 -8.672 1 96.38 44 ASP B CA 1
ATOM 4367 C C . ASP B 1 44 ? 28.109 -19.109 -9.812 1 96.38 44 ASP B C 1
ATOM 4369 O O . ASP B 1 44 ? 28.688 -19.172 -10.898 1 96.38 44 ASP B O 1
ATOM 4373 N N . ALA B 1 45 ? 27.188 -18.281 -9.547 1 96.31 45 ALA B N 1
ATOM 4374 C CA . ALA B 1 45 ? 26.781 -17.297 -10.547 1 96.31 45 ALA B CA 1
ATOM 4375 C C . ALA B 1 45 ? 27.703 -16.078 -10.531 1 96.31 45 ALA B C 1
ATOM 4377 O O . ALA B 1 45 ? 28.344 -15.781 -9.516 1 96.31 45 ALA B O 1
ATOM 4378 N N . PRO B 1 46 ? 27.797 -15.383 -11.617 1 95.75 46 PRO B N 1
ATOM 4379 C CA . PRO B 1 46 ? 28.688 -14.227 -11.727 1 95.75 46 PRO B CA 1
ATOM 4380 C C . PRO B 1 46 ? 28.109 -12.969 -11.078 1 95.75 46 PRO B C 1
ATOM 4382 O O . PRO B 1 46 ? 28.719 -11.898 -11.156 1 95.75 46 PRO B O 1
ATOM 4385 N N . PHE B 1 47 ? 27.047 -12.977 -10.547 1 96.31 47 PHE B N 1
ATOM 4386 C CA . PHE B 1 47 ? 26.375 -11.867 -9.875 1 96.31 47 PHE B CA 1
ATOM 4387 C C . PHE B 1 47 ? 25.531 -12.375 -8.719 1 96.31 47 PHE B C 1
ATOM 4389 O O . PHE B 1 47 ? 25.359 -13.586 -8.547 1 96.31 47 PHE B O 1
ATOM 4396 N N . GLU B 1 48 ? 25.062 -11.445 -7.906 1 95.38 48 GLU B N 1
ATOM 4397 C CA . GLU B 1 48 ? 24.172 -11.805 -6.805 1 95.38 48 GLU B CA 1
ATOM 4398 C C . GLU B 1 48 ? 22.781 -12.172 -7.32 1 95.38 48 GLU B C 1
ATOM 4400 O O . GLU B 1 48 ? 22.172 -11.406 -8.07 1 95.38 48 GLU B O 1
ATOM 4405 N N . LEU B 1 49 ? 22.281 -13.273 -6.855 1 96.25 49 LEU B N 1
ATOM 4406 C CA . LEU B 1 49 ? 21.016 -13.789 -7.363 1 96.25 49 LEU B CA 1
ATOM 4407 C C . LEU B 1 49 ? 19.828 -13.094 -6.691 1 96.25 49 LEU B C 1
ATOM 4409 O O . LEU B 1 49 ? 19.828 -12.914 -5.469 1 96.25 49 LEU B O 1
ATOM 4413 N N . THR B 1 50 ? 18.844 -12.734 -7.465 1 93.38 50 THR B N 1
ATOM 4414 C CA . THR B 1 50 ? 17.719 -11.992 -6.91 1 93.38 50 THR B CA 1
ATOM 4415 C C . THR B 1 50 ? 16.438 -12.812 -6.992 1 93.38 50 THR B C 1
ATOM 4417 O O . THR B 1 50 ? 15.547 -12.664 -6.156 1 93.38 50 THR B O 1
ATOM 4420 N N . HIS B 1 51 ? 16.312 -13.703 -8 1 93.81 51 HIS B N 1
ATOM 4421 C CA . HIS B 1 51 ? 15.102 -14.484 -8.25 1 93.81 51 HIS B CA 1
ATOM 4422 C C . HIS B 1 51 ? 15.359 -15.969 -8.062 1 93.81 51 HIS B C 1
ATOM 4424 O O . HIS B 1 51 ? 16.5 -16.422 -8.164 1 93.81 51 HIS B O 1
ATOM 4430 N N . PRO B 1 52 ? 14.219 -16.688 -7.801 1 93.12 52 PRO B N 1
ATOM 4431 C CA . PRO B 1 52 ? 14.391 -18.141 -7.914 1 93.12 52 PRO B CA 1
ATOM 4432 C C . PRO B 1 52 ? 14.891 -18.562 -9.289 1 93.12 52 PRO B C 1
ATOM 4434 O O . PRO B 1 52 ? 14.688 -17.859 -10.273 1 93.12 52 PRO B O 1
ATOM 4437 N N . ILE B 1 53 ? 15.523 -19.75 -9.273 1 97 53 ILE B N 1
ATOM 4438 C CA . ILE B 1 53 ? 16.016 -20.266 -10.539 1 97 53 ILE B CA 1
ATOM 4439 C C . ILE B 1 53 ? 14.852 -20.703 -11.414 1 97 53 ILE B C 1
ATOM 4441 O O . ILE B 1 53 ? 13.914 -21.344 -10.922 1 97 53 ILE B O 1
ATOM 4445 N N . ILE B 1 54 ? 14.977 -20.422 -12.664 1 96.69 54 ILE B N 1
ATOM 4446 C CA . ILE B 1 54 ? 13.898 -20.781 -13.578 1 96.69 54 ILE B CA 1
ATOM 4447 C C . ILE B 1 54 ? 14.391 -21.844 -14.562 1 96.69 54 ILE B C 1
ATOM 4449 O O . ILE B 1 54 ? 15.391 -21.656 -15.25 1 96.69 54 ILE B O 1
ATOM 4453 N N . ALA B 1 55 ? 13.703 -22.922 -14.609 1 97 55 ALA B N 1
ATOM 4454 C CA . ALA B 1 55 ? 13.945 -23.938 -15.633 1 97 55 ALA B CA 1
ATOM 4455 C C . ALA B 1 55 ? 13.078 -23.688 -16.859 1 97 55 ALA B C 1
ATOM 4457 O O . ALA B 1 55 ? 11.859 -23.562 -16.75 1 97 55 ALA B O 1
ATOM 4458 N N . ALA B 1 56 ? 13.742 -23.594 -18 1 95.75 56 ALA B N 1
ATOM 4459 C CA . ALA B 1 56 ? 12.992 -23.312 -19.219 1 95.75 56 ALA B CA 1
ATOM 4460 C C . ALA B 1 56 ? 13.711 -23.875 -20.453 1 95.75 56 ALA B C 1
ATOM 4462 O O . ALA B 1 56 ? 14.945 -23.906 -20.484 1 95.75 56 ALA B O 1
ATOM 4463 N N . ASP B 1 57 ? 12.914 -24.328 -21.359 1 94 57 ASP B N 1
ATOM 4464 C CA . ASP B 1 57 ? 13.438 -24.75 -22.656 1 94 57 ASP B CA 1
ATOM 4465 C C . ASP B 1 57 ? 13.484 -23.578 -23.641 1 94 57 ASP B C 1
ATOM 4467 O O . ASP B 1 57 ? 12.539 -23.375 -24.406 1 94 57 ASP B O 1
ATOM 4471 N N . LEU B 1 58 ? 14.633 -22.906 -23.688 1 92.19 58 LEU B N 1
ATOM 4472 C CA . LEU B 1 58 ? 14.734 -21.656 -24.438 1 92.19 58 LEU B CA 1
ATOM 4473 C C . LEU B 1 58 ? 15.586 -21.844 -25.703 1 92.19 58 LEU B C 1
ATOM 4475 O O . LEU B 1 58 ? 15.453 -21.094 -26.656 1 92.19 58 LEU B O 1
ATOM 4479 N N . LEU B 1 59 ? 16.484 -22.781 -25.625 1 87.38 59 LEU B N 1
ATOM 4480 C CA . LEU B 1 59 ? 17.453 -22.984 -26.703 1 87.38 59 LEU B CA 1
ATOM 4481 C C . LEU B 1 59 ? 17.156 -24.281 -27.453 1 87.38 59 LEU B C 1
ATOM 4483 O O . LEU B 1 59 ? 16.469 -25.156 -26.953 1 87.38 59 LEU B O 1
ATOM 4487 N N . PRO B 1 60 ? 17.656 -24.453 -28.672 1 83.12 60 PRO B N 1
ATOM 4488 C CA . PRO B 1 60 ? 17.359 -25.609 -29.5 1 83.12 60 PRO B CA 1
ATOM 4489 C C . PRO B 1 60 ? 17.938 -26.906 -28.938 1 83.12 60 PRO B C 1
ATOM 4491 O O . PRO B 1 60 ? 17.438 -28 -29.25 1 83.12 60 PRO B O 1
ATOM 4494 N N . GLU B 1 61 ? 18.938 -26.828 -28.156 1 79.12 61 GLU B N 1
ATOM 4495 C CA . GLU B 1 61 ? 19.547 -28.031 -27.594 1 79.12 61 GLU B CA 1
ATOM 4496 C C . GLU B 1 61 ? 18.578 -28.734 -26.641 1 79.12 61 GLU B C 1
ATOM 4498 O O . GLU B 1 61 ? 17.797 -28.094 -25.953 1 79.12 61 GLU B O 1
ATOM 4503 N N . PRO B 1 62 ? 18.688 -30.047 -26.609 1 81.25 62 PRO B N 1
ATOM 4504 C CA . PRO B 1 62 ? 17.766 -30.797 -25.734 1 81.25 62 PRO B CA 1
ATOM 4505 C C . PRO B 1 62 ? 17.969 -30.469 -24.25 1 81.25 62 PRO B C 1
ATOM 4507 O O . PRO B 1 62 ? 19.094 -30.234 -23.812 1 81.25 62 PRO B O 1
ATOM 4510 N N . GLY B 1 63 ? 16.812 -30.609 -23.547 1 84.06 63 GLY B N 1
ATOM 4511 C CA . GLY B 1 63 ? 16.844 -30.328 -22.125 1 84.06 63 GLY B CA 1
ATOM 4512 C C . GLY B 1 63 ? 16.406 -28.906 -21.781 1 84.06 63 GLY B C 1
ATOM 4513 O O . GLY B 1 63 ? 16.172 -28.109 -22.688 1 84.06 63 GLY B O 1
ATOM 4514 N N . LYS B 1 64 ? 16.297 -28.656 -20.516 1 93.88 64 LYS B N 1
ATOM 4515 C CA . LYS B 1 64 ? 15.914 -27.328 -20.062 1 93.88 64 LYS B CA 1
ATOM 4516 C C . LYS B 1 64 ? 17.125 -26.531 -19.625 1 93.88 64 LYS B C 1
ATOM 4518 O O . LYS B 1 64 ? 18.078 -27.078 -19.078 1 93.88 64 LYS B O 1
ATOM 4523 N N . GLU B 1 65 ? 17.156 -25.312 -19.969 1 95.62 65 GLU B N 1
ATOM 4524 C CA . GLU B 1 65 ? 18.156 -24.375 -19.453 1 95.62 65 GLU B CA 1
ATOM 4525 C C . GLU B 1 65 ? 17.734 -23.797 -18.109 1 95.62 65 GLU B C 1
ATOM 4527 O O . GLU B 1 65 ? 16.578 -23.953 -17.703 1 95.62 65 GLU B O 1
ATOM 4532 N N . LEU B 1 66 ? 18.656 -23.25 -17.453 1 97.56 66 LEU B N 1
ATOM 4533 C CA . LEU B 1 66 ? 18.391 -22.516 -16.219 1 97.56 66 LEU B CA 1
ATOM 4534 C C . LEU B 1 66 ? 18.578 -21.016 -16.438 1 97.56 66 LEU B C 1
ATOM 4536 O O . LEU B 1 66 ? 19.656 -20.578 -16.844 1 97.56 66 LEU B O 1
ATOM 4540 N N . VAL B 1 67 ? 17.531 -20.281 -16.25 1 96.94 67 VAL B N 1
ATOM 4541 C CA . VAL B 1 67 ? 17.578 -18.828 -16.344 1 96.94 67 VAL B CA 1
ATOM 4542 C C . VAL B 1 67 ? 17.75 -18.219 -14.961 1 96.94 67 VAL B C 1
ATOM 4544 O O . VAL B 1 67 ? 16.953 -18.484 -14.055 1 96.94 67 VAL B O 1
ATOM 4547 N N . VAL B 1 68 ? 18.734 -17.375 -14.852 1 97.12 68 VAL B N 1
ATOM 4548 C CA . VAL B 1 68 ? 19.047 -16.781 -13.562 1 97.12 68 VAL B CA 1
ATOM 4549 C C . VAL B 1 68 ? 19.109 -15.266 -13.695 1 97.12 68 VAL B C 1
ATOM 4551 O O . VAL B 1 68 ? 19.625 -14.742 -14.688 1 97.12 68 VAL B O 1
ATOM 4554 N N . PHE B 1 69 ? 18.531 -14.555 -12.734 1 96.81 69 PHE B N 1
ATOM 4555 C CA . PHE B 1 69 ? 18.562 -13.094 -12.672 1 96.81 69 PHE B CA 1
ATOM 4556 C C . PHE B 1 69 ? 19.344 -12.617 -11.445 1 96.81 69 PHE B C 1
ATOM 4558 O O . PHE B 1 69 ? 19.328 -13.281 -10.406 1 96.81 69 PHE B O 1
ATOM 4565 N N . GLY B 1 70 ? 19.953 -11.438 -11.594 1 96.44 70 GLY B N 1
ATOM 4566 C CA . GLY B 1 70 ? 20.688 -10.898 -10.461 1 96.44 70 GLY B CA 1
ATOM 4567 C C . GLY B 1 70 ? 21.172 -9.477 -10.68 1 96.44 70 GLY B C 1
ATOM 4568 O O . GLY B 1 70 ? 20.75 -8.812 -11.633 1 96.44 70 GLY B O 1
ATOM 4569 N N . VAL B 1 71 ? 21.922 -9.008 -9.703 1 95.75 71 VAL B N 1
ATOM 4570 C CA . VAL B 1 71 ? 22.469 -7.66 -9.734 1 95.75 71 VAL B CA 1
ATOM 4571 C C . VAL B 1 71 ? 23.938 -7.695 -9.328 1 95.75 71 VAL B C 1
ATOM 4573 O O . VAL B 1 71 ? 24.359 -8.555 -8.547 1 95.75 71 VAL B O 1
ATOM 4576 N N . ASP B 1 72 ? 24.703 -6.852 -9.859 1 94.94 72 ASP B N 1
ATOM 4577 C CA . ASP B 1 72 ? 26.109 -6.77 -9.445 1 94.94 72 ASP B CA 1
ATOM 4578 C C . ASP B 1 72 ? 26.312 -5.656 -8.422 1 94.94 72 ASP B C 1
ATOM 4580 O O . ASP B 1 72 ? 25.344 -5.09 -7.91 1 94.94 72 ASP B O 1
ATOM 4584 N N . ASP B 1 73 ? 27.516 -5.398 -8.086 1 90.25 73 ASP B N 1
ATOM 4585 C CA . ASP B 1 73 ? 27.859 -4.461 -7.023 1 90.25 73 ASP B CA 1
ATOM 4586 C C . ASP B 1 73 ? 27.516 -3.027 -7.426 1 90.25 73 ASP B C 1
ATOM 4588 O O . ASP B 1 73 ? 27.406 -2.148 -6.566 1 90.25 73 ASP B O 1
ATOM 4592 N N . LEU B 1 74 ? 27.359 -2.799 -8.703 1 90.31 74 LEU B N 1
ATOM 4593 C CA . LEU B 1 74 ? 27.031 -1.469 -9.195 1 90.31 74 LEU B CA 1
ATOM 4594 C C . LEU B 1 74 ? 25.531 -1.353 -9.477 1 90.31 74 LEU B C 1
ATOM 4596 O O . LEU B 1 74 ? 25.109 -0.435 -10.18 1 90.31 74 LEU B O 1
ATOM 4600 N N . SER B 1 75 ? 24.797 -2.318 -9.094 1 88.44 75 SER B N 1
ATOM 4601 C CA . SER B 1 75 ? 23.344 -2.361 -9.211 1 88.44 75 SER B CA 1
ATOM 4602 C C . SER B 1 75 ? 22.906 -2.549 -10.664 1 88.44 75 SER B C 1
ATOM 4604 O O . SER B 1 75 ? 21.797 -2.156 -11.047 1 88.44 75 SER B O 1
ATOM 4606 N N . GLN B 1 76 ? 23.844 -3.068 -11.461 1 94.38 76 GLN B N 1
ATOM 4607 C CA . GLN B 1 76 ? 23.484 -3.49 -12.805 1 94.38 76 GLN B CA 1
ATOM 4608 C C . GLN B 1 76 ? 22.766 -4.836 -12.781 1 94.38 76 GLN B C 1
ATOM 4610 O O . GLN B 1 76 ? 23.234 -5.785 -12.148 1 94.38 76 GLN B O 1
ATOM 4615 N N . ARG B 1 77 ? 21.688 -4.879 -13.5 1 96.25 77 ARG B N 1
ATOM 4616 C CA . ARG B 1 77 ? 20.922 -6.121 -13.555 1 96.25 77 ARG B CA 1
ATOM 4617 C C . ARG B 1 77 ? 21.453 -7.039 -14.656 1 96.25 77 ARG B C 1
ATOM 4619 O O . ARG B 1 77 ? 21.797 -6.578 -15.75 1 96.25 77 ARG B O 1
ATOM 4626 N N . TRP B 1 78 ? 21.422 -8.281 -14.312 1 97.06 78 TRP B N 1
ATOM 4627 C CA . TRP B 1 78 ? 21.969 -9.273 -15.234 1 97.06 78 TRP B CA 1
ATOM 4628 C C . TRP B 1 78 ? 21.031 -10.469 -15.375 1 97.06 78 TRP B C 1
ATOM 4630 O O . TRP B 1 78 ? 20.266 -10.773 -14.453 1 97.06 78 TRP B O 1
ATOM 4640 N N . MET B 1 79 ? 21.062 -11.078 -16.484 1 97 79 MET B N 1
ATOM 4641 C CA . MET B 1 79 ? 20.484 -12.391 -16.75 1 97 79 MET B CA 1
ATOM 4642 C C . MET B 1 79 ? 21.547 -13.367 -17.266 1 97 79 MET B C 1
ATOM 4644 O O . MET B 1 79 ? 22.406 -13 -18.062 1 97 79 MET B O 1
ATOM 4648 N N . ALA B 1 80 ? 21.516 -14.57 -16.812 1 96.75 80 ALA B N 1
ATOM 4649 C CA . ALA B 1 80 ? 22.375 -15.641 -17.297 1 96.75 80 ALA B CA 1
ATOM 4650 C C . ALA B 1 80 ? 21.578 -16.891 -17.625 1 96.75 80 ALA B C 1
ATOM 4652 O O . ALA B 1 80 ? 20.562 -17.172 -16.984 1 96.75 80 ALA B O 1
ATOM 4653 N N . ILE B 1 81 ? 22.031 -17.594 -18.609 1 95.56 81 ILE B N 1
ATOM 4654 C CA . ILE B 1 81 ? 21.422 -18.859 -19 1 95.56 81 ILE B CA 1
ATOM 4655 C C . ILE B 1 81 ? 22.469 -19.969 -18.922 1 95.56 81 ILE B C 1
ATOM 4657 O O . ILE B 1 81 ? 23.547 -19.844 -19.5 1 95.56 81 ILE B O 1
ATOM 4661 N N . TYR B 1 82 ? 22.141 -20.984 -18.203 1 96.19 82 TYR B N 1
ATOM 4662 C CA . TYR B 1 82 ? 22.984 -22.156 -18.078 1 96.19 82 TYR B CA 1
ATOM 4663 C C . TYR B 1 82 ? 22.422 -23.312 -18.906 1 96.19 82 TYR B C 1
ATOM 4665 O O . TYR B 1 82 ? 21.234 -23.641 -18.797 1 96.19 82 TYR B O 1
ATOM 4673 N N . ALA B 1 83 ? 23.219 -23.891 -19.688 1 93.62 83 ALA B N 1
ATOM 4674 C CA . ALA B 1 83 ? 22.812 -25.031 -20.516 1 93.62 83 ALA B CA 1
ATOM 4675 C C . ALA B 1 83 ? 23.312 -26.344 -19.938 1 93.62 83 ALA B C 1
ATOM 4677 O O . ALA B 1 83 ? 24.359 -26.375 -19.281 1 93.62 83 ALA B O 1
ATOM 4678 N N . PHE B 1 84 ? 22.5 -27.359 -20.141 1 91.75 84 PHE B N 1
ATOM 4679 C CA . PHE B 1 84 ? 22.844 -28.703 -19.656 1 91.75 84 PHE B CA 1
ATOM 4680 C C . PHE B 1 84 ? 23.719 -29.438 -20.656 1 91.75 84 PHE B C 1
ATOM 4682 O O . PHE B 1 84 ? 23.281 -29.766 -21.75 1 91.75 84 PHE B O 1
ATOM 4689 N N . GLU B 1 85 ? 24.984 -29.609 -20.312 1 87.25 85 GLU B N 1
ATOM 4690 C CA . GLU B 1 85 ? 25.969 -30.281 -21.172 1 87.25 85 GLU B CA 1
ATOM 4691 C C . GLU B 1 85 ? 26.703 -31.375 -20.406 1 87.25 85 GLU B C 1
ATOM 4693 O O . GLU B 1 85 ? 27.328 -31.125 -19.391 1 87.25 85 GLU B O 1
ATOM 4698 N N . LYS B 1 86 ? 26.656 -32.625 -20.953 1 85.44 86 LYS B N 1
ATOM 4699 C CA . LYS B 1 86 ? 27.375 -33.781 -20.406 1 85.44 86 LYS B CA 1
ATOM 4700 C C . LYS B 1 86 ? 27.062 -33.969 -18.922 1 85.44 86 LYS B C 1
ATOM 4702 O O . LYS B 1 86 ? 27.969 -34.125 -18.109 1 85.44 86 LYS B O 1
ATOM 4707 N N . GLY B 1 87 ? 25.891 -33.812 -18.562 1 86.38 87 GLY B N 1
ATOM 4708 C CA . GLY B 1 87 ? 25.422 -34.125 -17.219 1 86.38 87 GLY B CA 1
ATOM 4709 C C . GLY B 1 87 ? 25.625 -32.969 -16.234 1 86.38 87 GLY B C 1
ATOM 4710 O O . GLY B 1 87 ? 25.391 -33.156 -15.031 1 86.38 87 GLY B O 1
ATOM 4711 N N . ARG B 1 88 ? 26.062 -31.797 -16.812 1 91.5 88 ARG B N 1
ATOM 4712 C CA . ARG B 1 88 ? 26.281 -30.656 -15.93 1 91.5 88 ARG B CA 1
ATOM 4713 C C . ARG B 1 88 ? 25.781 -29.359 -16.578 1 91.5 88 ARG B C 1
ATOM 4715 O O . ARG B 1 88 ? 25.688 -29.281 -17.797 1 91.5 88 ARG B O 1
ATOM 4722 N N . TYR B 1 89 ? 25.469 -28.469 -15.727 1 95.38 89 TYR B N 1
ATOM 4723 C CA . TYR B 1 89 ? 25.094 -27.156 -16.219 1 95.38 89 TYR B CA 1
ATOM 4724 C C . TYR B 1 89 ? 26.297 -26.234 -16.297 1 95.38 89 TYR B C 1
ATOM 4726 O O . TYR B 1 89 ? 27.109 -26.172 -15.375 1 95.38 89 TYR B O 1
ATOM 4734 N N . ARG B 1 90 ? 26.375 -25.578 -17.453 1 93.75 90 ARG B N 1
ATOM 4735 C CA . ARG B 1 90 ? 27.438 -24.609 -17.688 1 93.75 90 ARG B CA 1
ATOM 4736 C C . ARG B 1 90 ? 26.859 -23.297 -18.219 1 93.75 90 ARG B C 1
ATOM 4738 O O . ARG B 1 90 ? 25.828 -23.281 -18.891 1 93.75 90 ARG B O 1
ATOM 4745 N N . LEU B 1 91 ? 27.578 -22.234 -17.906 1 94.25 91 LEU B N 1
ATOM 4746 C CA . LEU B 1 91 ? 27.141 -20.906 -18.359 1 94.25 91 LEU B CA 1
ATOM 4747 C C . LEU B 1 91 ? 27.156 -20.828 -19.875 1 94.25 91 LEU B C 1
ATOM 4749 O O . LEU B 1 91 ? 28.219 -20.984 -20.5 1 94.25 91 LEU B O 1
ATOM 4753 N N . ALA B 1 92 ? 26 -20.594 -20.422 1 90.69 92 ALA B N 1
ATOM 4754 C CA . ALA B 1 92 ? 25.875 -20.5 -21.875 1 90.69 92 ALA B CA 1
ATOM 4755 C C . ALA B 1 92 ? 25.859 -19.047 -22.328 1 90.69 92 ALA B C 1
ATOM 4757 O O . ALA B 1 92 ? 26.391 -18.719 -23.391 1 90.69 92 ALA B O 1
ATOM 4758 N N . MET B 1 93 ? 25.203 -18.281 -21.516 1 90.25 93 MET B N 1
ATOM 4759 C CA . MET B 1 93 ? 25.047 -16.875 -21.906 1 90.25 93 MET B CA 1
ATOM 4760 C C . MET B 1 93 ? 24.922 -15.984 -20.672 1 90.25 93 MET B C 1
ATOM 4762 O O . MET B 1 93 ? 24.391 -16.422 -19.641 1 90.25 93 MET B O 1
ATOM 4766 N N . LYS B 1 94 ? 25.375 -14.781 -20.797 1 93.5 94 LYS B N 1
ATOM 4767 C CA . LYS B 1 94 ? 25.219 -13.719 -19.812 1 93.5 94 LYS B CA 1
ATOM 4768 C C . LYS B 1 94 ? 24.969 -12.375 -20.484 1 93.5 94 LYS B C 1
ATOM 4770 O O . LYS B 1 94 ? 25.656 -12.008 -21.438 1 93.5 94 LYS B O 1
ATOM 4775 N N . ARG B 1 95 ? 24 -11.695 -20.016 1 93.19 95 ARG B N 1
ATOM 4776 C CA . ARG B 1 95 ? 23.656 -10.43 -20.641 1 93.19 95 ARG B CA 1
ATOM 4777 C C . ARG B 1 95 ? 23.156 -9.422 -19.625 1 93.19 95 ARG B C 1
ATOM 4779 O O . ARG B 1 95 ? 22.391 -9.773 -18.719 1 93.19 95 ARG B O 1
ATOM 4786 N N . GLY B 1 96 ? 23.578 -8.203 -19.859 1 95.19 96 GLY B N 1
ATOM 4787 C CA . GLY B 1 96 ? 23.016 -7.117 -19.078 1 95.19 96 GLY B CA 1
ATOM 4788 C C . GLY B 1 96 ? 21.578 -6.777 -19.469 1 95.19 96 GLY B C 1
ATOM 4789 O O . GLY B 1 96 ? 21.25 -6.77 -20.656 1 95.19 96 GLY B O 1
ATOM 4790 N N . LEU B 1 97 ? 20.781 -6.5 -18.484 1 96.38 97 LEU B N 1
ATOM 4791 C CA . LEU B 1 97 ? 19.391 -6.137 -18.75 1 96.38 97 LEU B CA 1
ATOM 4792 C C . LEU B 1 97 ? 19.219 -4.621 -18.75 1 96.38 97 LEU B C 1
ATOM 4794 O O . LEU B 1 97 ? 19.781 -3.928 -17.891 1 96.38 97 LEU B O 1
ATOM 4798 N N . PRO B 1 98 ? 18.422 -4.176 -19.734 1 94.81 98 PRO B N 1
ATOM 4799 C CA . PRO B 1 98 ? 18.094 -2.748 -19.688 1 94.81 98 PRO B CA 1
ATOM 4800 C C . PRO B 1 98 ? 17.406 -2.334 -18.391 1 94.81 98 PRO B C 1
ATOM 4802 O O . PRO B 1 98 ? 16.562 -3.066 -17.875 1 94.81 98 PRO B O 1
ATOM 4805 N N . GLN B 1 99 ? 17.719 -1.127 -17.891 1 93 99 GLN B N 1
ATOM 4806 C CA . GLN B 1 99 ? 17.25 -0.662 -16.594 1 93 99 GLN B CA 1
ATOM 4807 C C . GLN B 1 99 ? 15.773 -0.294 -16.625 1 93 99 GLN B C 1
ATOM 4809 O O . GLN B 1 99 ? 15.141 -0.15 -15.586 1 93 99 GLN B O 1
ATOM 4814 N N . GLU B 1 100 ? 15.188 -0.165 -17.812 1 94.62 100 GLU B N 1
ATOM 4815 C CA . GLU B 1 100 ? 13.797 0.263 -17.938 1 94.62 100 GLU B CA 1
ATOM 4816 C C . GLU B 1 100 ? 12.836 -0.908 -17.734 1 94.62 100 GLU B C 1
ATOM 4818 O O . GLU B 1 100 ? 11.633 -0.711 -17.609 1 94.62 100 GLU B O 1
ATOM 4823 N N . LEU B 1 101 ? 13.375 -2.123 -17.703 1 96.19 101 LEU B N 1
ATOM 4824 C CA . LEU B 1 101 ? 12.516 -3.293 -17.594 1 96.19 101 LEU B CA 1
ATOM 4825 C C . LEU B 1 101 ? 11.961 -3.43 -16.172 1 96.19 101 LEU B C 1
ATOM 4827 O O . LEU B 1 101 ? 12.711 -3.338 -15.203 1 96.19 101 LEU B O 1
ATOM 4831 N N . HIS B 1 102 ? 10.656 -3.674 -16.094 1 94.69 102 HIS B N 1
ATOM 4832 C CA . HIS B 1 102 ? 10.078 -3.811 -14.766 1 94.69 102 HIS B CA 1
ATOM 4833 C C . HIS B 1 102 ? 9.531 -5.215 -14.547 1 94.69 102 HIS B C 1
ATOM 4835 O O . HIS B 1 102 ? 9.258 -5.609 -13.406 1 94.69 102 HIS B O 1
ATOM 4841 N N . SER B 1 103 ? 9.359 -5.996 -15.617 1 96.06 103 SER B N 1
ATOM 4842 C CA . SER B 1 103 ? 8.742 -7.309 -15.461 1 96.06 103 SER B CA 1
ATOM 4843 C C . SER B 1 103 ? 9.227 -8.281 -16.531 1 96.06 103 SER B C 1
ATOM 4845 O O . SER B 1 103 ? 9.641 -7.863 -17.609 1 96.06 103 SER B O 1
ATOM 4847 N N . PHE B 1 104 ? 9.211 -9.539 -16.172 1 97.19 104 PHE B N 1
ATOM 4848 C CA . PHE B 1 104 ? 9.438 -10.602 -17.156 1 97.19 104 PHE B CA 1
ATOM 4849 C C . PHE B 1 104 ? 8.438 -11.742 -16.953 1 97.19 104 PHE B C 1
ATOM 4851 O O . PHE B 1 104 ? 7.828 -11.859 -15.891 1 97.19 104 PHE B O 1
ATOM 4858 N N . ASP B 1 105 ? 8.219 -12.461 -18 1 97.38 105 ASP B N 1
ATOM 4859 C CA . ASP B 1 105 ? 7.379 -13.656 -17.969 1 97.38 105 ASP B CA 1
ATOM 4860 C C . ASP B 1 105 ? 7.828 -14.672 -19.016 1 97.38 105 ASP B C 1
ATOM 4862 O O . ASP B 1 105 ? 8.531 -14.328 -19.953 1 97.38 105 ASP B O 1
ATOM 4866 N N . ILE B 1 106 ? 7.512 -15.906 -18.781 1 97.38 106 ILE B N 1
ATOM 4867 C CA . ILE B 1 106 ? 7.941 -17 -19.641 1 97.38 106 ILE B CA 1
ATOM 4868 C C . ILE B 1 106 ? 6.73 -17.828 -20.047 1 97.38 106 ILE B C 1
ATOM 4870 O O . ILE B 1 106 ? 5.832 -18.094 -19.25 1 97.38 106 ILE B O 1
ATOM 4874 N N . THR B 1 107 ? 6.707 -18.266 -21.328 1 96.62 107 THR B N 1
ATOM 4875 C CA . THR B 1 107 ? 5.59 -19.062 -21.828 1 96.62 107 THR B CA 1
ATOM 4876 C C . THR B 1 107 ? 5.57 -20.438 -21.156 1 96.62 107 THR B C 1
ATOM 4878 O O . THR B 1 107 ? 6.59 -20.891 -20.625 1 96.62 107 THR B O 1
ATOM 4881 N N . GLU B 1 108 ? 4.453 -21.031 -21.188 1 92.75 108 GLU B N 1
ATOM 4882 C CA . GLU B 1 108 ? 4.305 -22.359 -20.578 1 92.75 108 GLU B CA 1
ATOM 4883 C C . GLU B 1 108 ? 5.086 -23.406 -21.359 1 92.75 108 GLU B C 1
ATOM 4885 O O . GLU B 1 108 ? 5.227 -23.297 -22.578 1 92.75 108 GLU B O 1
ATOM 4890 N N . PHE B 1 109 ? 5.508 -24.438 -20.625 1 92.25 109 PHE B N 1
ATOM 4891 C CA . PHE B 1 109 ? 6.254 -25.531 -21.234 1 92.25 109 PHE B CA 1
ATOM 4892 C C . PHE B 1 109 ? 5.324 -26.469 -22 1 92.25 109 PHE B C 1
ATOM 4894 O O . PHE B 1 109 ? 4.316 -26.922 -21.453 1 92.25 109 PHE B O 1
ATOM 4901 N N . VAL B 1 110 ? 5.656 -26.625 -23.234 1 89.94 110 VAL B N 1
ATOM 4902 C CA . VAL B 1 110 ? 5.027 -27.609 -24.094 1 89.94 110 VAL B CA 1
ATOM 4903 C C . VAL B 1 110 ? 6.098 -28.484 -24.75 1 89.94 110 VAL B C 1
ATOM 4905 O O . VAL B 1 110 ? 7.004 -27.969 -25.406 1 89.94 110 VAL B O 1
ATOM 4908 N N . PRO B 1 111 ? 5.938 -29.797 -24.547 1 88 111 PRO B N 1
ATOM 4909 C CA . PRO B 1 111 ? 6.957 -30.672 -25.141 1 88 111 PRO B CA 1
ATOM 4910 C C . PRO B 1 111 ? 7.137 -30.438 -26.641 1 88 111 PRO B C 1
ATOM 4912 O O . PRO B 1 111 ? 6.152 -30.359 -27.375 1 88 111 PRO B O 1
ATOM 4915 N N . GLY B 1 112 ? 8.266 -30.281 -27.031 1 87.12 112 GLY B N 1
ATOM 4916 C CA . GLY B 1 112 ? 8.594 -30.125 -28.438 1 87.12 112 GLY B CA 1
ATOM 4917 C C . GLY B 1 112 ? 8.594 -28.688 -28.891 1 87.12 112 GLY B C 1
ATOM 4918 O O . GLY B 1 112 ? 8.961 -28.391 -30.031 1 87.12 112 GLY B O 1
ATOM 4919 N N . LYS B 1 113 ? 8.203 -27.828 -28.062 1 89.75 113 LYS B N 1
ATOM 4920 C CA . LYS B 1 113 ? 8.195 -26.406 -28.391 1 89.75 113 LYS B CA 1
ATOM 4921 C C . LYS B 1 113 ? 9.102 -25.609 -27.453 1 89.75 113 LYS B C 1
ATOM 4923 O O . LYS B 1 113 ? 9.086 -25.828 -26.234 1 89.75 113 LYS B O 1
ATOM 4928 N N . GLN B 1 114 ? 9.836 -24.719 -28.062 1 91.94 114 GLN B N 1
ATOM 4929 C CA . GLN B 1 114 ? 10.68 -23.859 -27.234 1 91.94 114 GLN B CA 1
ATOM 4930 C C . GLN B 1 114 ? 9.844 -22.797 -26.516 1 91.94 114 GLN B C 1
ATOM 4932 O O . GLN B 1 114 ? 8.914 -22.234 -27.094 1 91.94 114 GLN B O 1
ATOM 4937 N N . GLN B 1 115 ? 10.219 -22.531 -25.312 1 95.12 115 GLN B N 1
ATOM 4938 C CA . GLN B 1 115 ? 9.586 -21.453 -24.562 1 95.12 115 GLN B CA 1
ATOM 4939 C C . GLN B 1 115 ? 10.164 -20.109 -24.953 1 95.12 115 GLN B C 1
ATOM 4941 O O . GLN B 1 115 ? 11.25 -20.031 -25.547 1 95.12 115 GLN B O 1
ATOM 4946 N N . GLN B 1 116 ? 9.383 -19.078 -24.688 1 95 116 GLN B N 1
ATOM 4947 C CA . GLN B 1 116 ? 9.773 -17.719 -24.984 1 95 116 GLN B CA 1
ATOM 4948 C C . GLN B 1 116 ? 9.797 -16.859 -23.719 1 95 116 GLN B C 1
ATOM 4950 O O . GLN B 1 116 ? 8.938 -17.016 -22.844 1 95 116 GLN B O 1
ATOM 4955 N N . LEU B 1 117 ? 10.781 -16.031 -23.609 1 97 117 LEU B N 1
ATOM 4956 C CA . LEU B 1 117 ? 10.938 -15.133 -22.484 1 97 117 LEU B CA 1
ATOM 4957 C C . LEU B 1 117 ? 10.633 -13.695 -22.891 1 97 117 LEU B C 1
ATOM 4959 O O . LEU B 1 117 ? 11.289 -13.141 -23.766 1 97 117 LEU B O 1
ATOM 4963 N N . TYR B 1 118 ? 9.633 -13.117 -22.25 1 97.94 118 TYR B N 1
ATOM 4964 C CA . TYR B 1 118 ? 9.188 -11.766 -22.562 1 97.94 118 TYR B CA 1
ATOM 4965 C C . TYR B 1 118 ? 9.539 -10.805 -21.422 1 97.94 118 TYR B C 1
ATOM 4967 O O . TYR B 1 118 ? 9.672 -11.219 -20.266 1 97.94 118 TYR B O 1
ATOM 4975 N N . PHE B 1 119 ? 9.703 -9.555 -21.766 1 97.94 119 PHE B N 1
ATOM 4976 C CA . PHE B 1 119 ? 9.969 -8.469 -20.828 1 97.94 119 PHE B CA 1
ATOM 4977 C C . PHE B 1 119 ? 9.031 -7.297 -21.078 1 97.94 119 PHE B C 1
ATOM 4979 O O . PHE B 1 119 ? 8.586 -7.078 -22.203 1 97.94 119 PHE B O 1
ATOM 4986 N N . LEU B 1 120 ? 8.781 -6.535 -20.031 1 96.81 120 LEU B N 1
ATOM 4987 C CA . LEU B 1 120 ? 7.98 -5.32 -20.141 1 96.81 120 LEU B CA 1
ATOM 4988 C C . LEU B 1 120 ? 8.758 -4.113 -19.641 1 96.81 120 LEU B C 1
ATOM 4990 O O . LEU B 1 120 ? 9.43 -4.188 -18.609 1 96.81 120 LEU B O 1
ATOM 4994 N N . SER B 1 121 ? 8.758 -3.115 -20.344 1 95.81 121 SER B N 1
ATOM 4995 C CA . SER B 1 121 ? 9.023 -1.763 -19.875 1 95.81 121 SER B CA 1
ATOM 4996 C C . SER B 1 121 ? 7.738 -0.95 -19.766 1 95.81 121 SER B C 1
ATOM 4998 O O . SER B 1 121 ? 6.641 -1.497 -19.891 1 95.81 121 SER B O 1
ATOM 5000 N N . GLN B 1 122 ? 7.895 0.275 -19.469 1 91.94 122 GLN B N 1
ATOM 5001 C CA . GLN B 1 122 ? 6.707 1.108 -19.328 1 91.94 122 GLN B CA 1
ATOM 5002 C C . GLN B 1 122 ? 5.945 1.204 -20.656 1 91.94 122 GLN B C 1
ATOM 5004 O O . GLN B 1 122 ? 4.719 1.307 -20.656 1 91.94 122 GLN B O 1
ATOM 5009 N N . ASP B 1 123 ? 6.711 1.06 -21.781 1 95.06 123 ASP B N 1
ATOM 5010 C CA . ASP B 1 123 ? 6.035 1.366 -23.047 1 95.06 123 ASP B CA 1
ATOM 5011 C C . ASP B 1 123 ? 6.379 0.337 -24.109 1 95.06 123 ASP B C 1
ATOM 5013 O O . ASP B 1 123 ? 6.055 0.523 -25.281 1 95.06 123 ASP B O 1
ATOM 5017 N N . GLU B 1 124 ? 7.059 -0.735 -23.734 1 97 124 GLU B N 1
ATOM 5018 C CA . GLU B 1 124 ? 7.43 -1.722 -24.734 1 97 124 GLU B CA 1
ATOM 5019 C C . GLU B 1 124 ? 7.223 -3.143 -24.219 1 97 124 GLU B C 1
ATOM 5021 O O . GLU B 1 124 ? 7.469 -3.424 -23.047 1 97 124 GLU B O 1
ATOM 5026 N N . LEU B 1 125 ? 6.766 -3.982 -25.078 1 97.5 125 LEU B N 1
ATOM 5027 C CA . LEU B 1 125 ? 6.855 -5.434 -24.953 1 97.5 125 LEU B CA 1
ATOM 5028 C C . LEU B 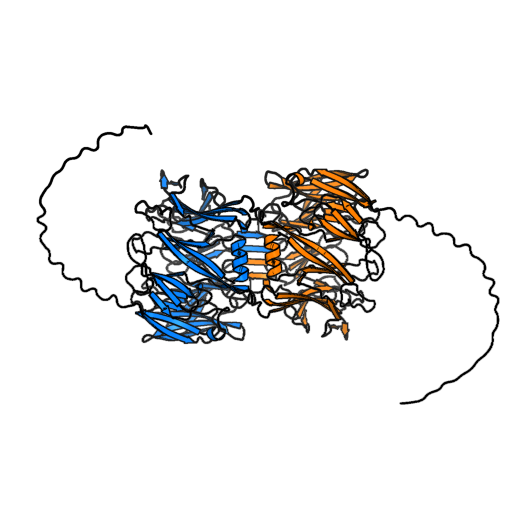1 125 ? 8.07 -5.969 -25.703 1 97.5 125 LEU B C 1
ATOM 5030 O O . LEU B 1 125 ? 8.227 -5.711 -26.891 1 97.5 125 LEU B O 1
ATOM 5034 N N . LYS B 1 126 ? 8.883 -6.676 -24.984 1 97.56 126 LYS B N 1
ATOM 5035 C CA . LYS B 1 126 ? 10.133 -7.145 -25.578 1 97.56 126 LYS B CA 1
ATOM 5036 C C . LYS B 1 126 ? 10.25 -8.664 -25.484 1 97.56 126 LYS B C 1
ATOM 5038 O O . LYS B 1 126 ? 9.609 -9.289 -24.641 1 97.56 126 LYS B O 1
ATOM 5043 N N . LEU B 1 127 ? 10.992 -9.219 -26.391 1 96.5 127 LEU B N 1
ATOM 5044 C CA . LEU B 1 127 ? 11.164 -10.664 -26.484 1 96.5 127 LEU B CA 1
ATOM 5045 C C . LEU B 1 127 ? 12.648 -11.023 -26.594 1 96.5 127 LEU B C 1
ATOM 5047 O O . LEU B 1 127 ? 13.398 -10.352 -27.312 1 96.5 127 LEU B O 1
ATOM 5051 N N . LEU B 1 128 ? 13.031 -12.039 -25.844 1 95 128 LEU B N 1
ATOM 5052 C CA . LEU B 1 128 ? 14.367 -12.594 -26 1 95 128 LEU B CA 1
ATOM 5053 C C . LEU B 1 128 ? 14.453 -13.43 -27.281 1 95 128 LEU B C 1
ATOM 5055 O O . LEU B 1 128 ? 13.695 -14.383 -27.453 1 95 128 LEU B O 1
ATOM 5059 N N . VAL B 1 129 ? 15.344 -13.031 -28.141 1 90.81 129 VAL B N 1
ATOM 5060 C CA . VAL B 1 129 ? 15.445 -13.719 -29.422 1 90.81 129 VAL B CA 1
ATOM 5061 C C . VAL B 1 129 ? 16.891 -14.156 -29.672 1 90.81 129 VAL B C 1
ATOM 5063 O O . VAL B 1 129 ? 17.828 -13.516 -29.172 1 90.81 129 VAL B O 1
ATOM 5066 N N . SER B 1 130 ? 16.938 -15.32 -30.188 1 80.38 130 SER B N 1
ATOM 5067 C CA . SER B 1 130 ? 18.25 -15.797 -30.641 1 80.38 130 SER B CA 1
ATOM 5068 C C . SER B 1 130 ? 18.469 -15.477 -32.125 1 80.38 130 SER B C 1
ATOM 5070 O O . SER B 1 130 ? 17.547 -15.57 -32.938 1 80.38 130 SER B O 1
ATOM 5072 N N . LYS B 1 131 ? 19.438 -14.562 -32.469 1 65.62 131 LYS B N 1
ATOM 5073 C CA . LYS B 1 131 ? 19.734 -14.359 -33.875 1 65.62 131 LYS B CA 1
ATOM 5074 C C . LYS B 1 131 ? 20.266 -15.641 -34.531 1 65.62 131 LYS B C 1
ATOM 5076 O O . LYS B 1 131 ? 21 -16.406 -33.875 1 65.62 131 LYS B O 1
ATOM 5081 N N . GLU B 1 132 ? 19.672 -15.891 -35.75 1 59.34 132 GLU B N 1
ATOM 5082 C CA . GLU B 1 132 ? 20.125 -17.031 -36.531 1 59.34 132 GLU B CA 1
ATOM 5083 C C . GLU B 1 132 ? 21.641 -17.078 -36.625 1 59.34 132 GLU B C 1
ATOM 5085 O O . GLU B 1 132 ? 22.281 -16.062 -36.906 1 59.34 132 GLU B O 1
ATOM 5090 N N . ASN B 1 133 ? 22.344 -18.094 -36.375 1 56.66 133 ASN B N 1
ATOM 5091 C CA . ASN B 1 133 ? 23.766 -18.391 -36.5 1 56.66 133 ASN B CA 1
ATOM 5092 C C . ASN B 1 133 ? 24.594 -17.641 -35.469 1 56.66 133 ASN B C 1
ATOM 5094 O O . ASN B 1 133 ? 25.781 -17.375 -35.688 1 56.66 133 ASN B O 1
ATOM 5098 N N . SER B 1 134 ? 23.859 -16.953 -34.531 1 60.41 134 SER B N 1
ATOM 5099 C CA . SER B 1 134 ? 24.656 -16.312 -33.469 1 60.41 134 SER B CA 1
ATOM 5100 C C . SER B 1 134 ? 24.266 -16.844 -32.094 1 60.41 134 SER B C 1
ATOM 5102 O O . SER B 1 134 ? 23.125 -17.234 -31.875 1 60.41 134 SER B O 1
ATOM 5104 N N . SER B 1 135 ? 25.234 -17.203 -31.312 1 62.66 135 SER B N 1
ATOM 5105 C CA . SER B 1 135 ? 25.062 -17.625 -29.938 1 62.66 135 SER B CA 1
ATOM 5106 C C . SER B 1 135 ? 24.641 -16.469 -29.047 1 62.66 135 SER B C 1
ATOM 5108 O O . SER B 1 135 ? 24.359 -16.656 -27.859 1 62.66 135 SER B O 1
ATOM 5110 N N . LYS B 1 136 ? 24.359 -15.391 -29.75 1 74.62 136 LYS B N 1
ATOM 5111 C CA . LYS B 1 136 ? 24.078 -14.227 -28.922 1 74.62 136 LYS B CA 1
ATOM 5112 C C . LYS B 1 136 ? 22.578 -13.992 -28.797 1 74.62 136 LYS B C 1
ATOM 5114 O O . LYS B 1 136 ? 21.844 -14.156 -29.781 1 74.62 136 LYS B O 1
ATOM 5119 N N . LEU B 1 137 ? 22.109 -13.93 -27.656 1 81.62 137 LEU B N 1
ATOM 5120 C CA . LEU B 1 137 ? 20.719 -13.602 -27.375 1 81.62 137 LEU B CA 1
ATOM 5121 C C . LEU B 1 137 ? 20.531 -12.094 -27.219 1 81.62 137 LEU B C 1
ATOM 5123 O O . LEU B 1 137 ? 21.406 -11.406 -26.688 1 81.62 137 LEU B O 1
ATOM 5127 N N . TYR B 1 138 ? 19.484 -11.602 -27.969 1 88.88 138 TYR B N 1
ATOM 5128 C CA . TYR B 1 138 ? 19.156 -10.188 -27.859 1 88.88 138 TYR B CA 1
ATOM 5129 C C . TYR B 1 138 ? 17.719 -9.992 -27.406 1 88.88 138 TYR B C 1
ATOM 5131 O O . TYR B 1 138 ? 16.906 -10.914 -27.516 1 88.88 138 TYR B O 1
ATOM 5139 N N . ILE B 1 139 ? 17.516 -8.867 -26.812 1 93.56 139 ILE B N 1
ATOM 5140 C CA . ILE B 1 139 ? 16.156 -8.477 -26.422 1 93.56 139 ILE B CA 1
ATOM 5141 C C . ILE B 1 139 ? 15.609 -7.473 -27.438 1 93.56 139 ILE B C 1
ATOM 5143 O O . ILE B 1 139 ? 16.172 -6.383 -27.609 1 93.56 139 ILE B O 1
ATOM 5147 N N . GLU B 1 140 ? 14.531 -7.891 -28.109 1 94.5 140 GLU B N 1
ATOM 5148 C CA . GLU B 1 140 ? 13.961 -7.066 -29.172 1 94.5 140 GLU B CA 1
ATOM 5149 C C . GLU B 1 140 ? 12.555 -6.609 -28.828 1 94.5 140 GLU B C 1
ATOM 5151 O O . GLU B 1 140 ? 11.773 -7.363 -28.234 1 94.5 140 GLU B O 1
ATOM 5156 N N . THR B 1 141 ? 12.219 -5.383 -29.266 1 96.12 141 THR B N 1
ATOM 5157 C CA . THR B 1 141 ? 10.867 -4.875 -29.078 1 96.12 141 THR B CA 1
ATOM 5158 C C . THR B 1 141 ? 9.906 -5.535 -30.062 1 96.12 141 THR B C 1
ATOM 5160 O O . THR B 1 141 ? 10.164 -5.559 -31.266 1 96.12 141 THR B O 1
ATOM 5163 N N . VAL B 1 142 ? 8.859 -6.016 -29.516 1 95.12 142 VAL B N 1
ATOM 5164 C CA . VAL B 1 142 ? 7.902 -6.695 -30.391 1 95.12 142 VAL B CA 1
ATOM 5165 C C . VAL B 1 142 ? 6.633 -5.855 -30.516 1 95.12 142 VAL B C 1
ATOM 5167 O O . VAL B 1 142 ? 5.871 -6.012 -31.469 1 95.12 142 VAL B O 1
ATOM 5170 N N . ALA B 1 143 ? 6.395 -4.949 -29.562 1 96 143 ALA B N 1
ATOM 5171 C CA . ALA B 1 143 ? 5.223 -4.074 -29.625 1 96 143 ALA B CA 1
ATOM 5172 C C . ALA B 1 143 ? 5.391 -2.869 -28.703 1 96 143 ALA B C 1
ATOM 5174 O O . ALA B 1 143 ? 6.059 -2.955 -27.672 1 96 143 ALA B O 1
ATOM 5175 N N . GLU B 1 144 ? 4.742 -1.794 -29.094 1 96.19 144 GLU B N 1
ATOM 5176 C CA . GLU B 1 144 ? 4.562 -0.664 -28.172 1 96.19 144 GLU B CA 1
ATOM 5177 C C . GLU B 1 144 ? 3.336 -0.854 -27.297 1 96.19 144 GLU B C 1
ATOM 5179 O O . GLU B 1 144 ? 2.303 -1.347 -27.75 1 96.19 144 GLU B O 1
ATOM 5184 N N . ILE B 1 145 ? 3.512 -0.409 -26.016 1 95.88 145 ILE B N 1
ATOM 5185 C CA . ILE B 1 145 ? 2.398 -0.641 -25.094 1 95.88 145 ILE B CA 1
ATOM 5186 C C . ILE B 1 145 ? 2.207 0.579 -24.203 1 95.88 145 ILE B C 1
ATOM 5188 O O . ILE B 1 145 ? 3.045 1.483 -24.188 1 95.88 145 ILE B O 1
ATOM 5192 N N . ASN B 1 146 ? 1.019 0.636 -23.578 1 91.12 146 ASN B N 1
ATOM 5193 C CA . ASN B 1 146 ? 0.735 1.448 -22.406 1 91.12 146 ASN B CA 1
ATOM 5194 C C . ASN B 1 146 ? 0.436 0.581 -21.188 1 91.12 146 ASN B C 1
ATOM 5196 O O . ASN B 1 146 ? -0.39 -0.331 -21.25 1 91.12 146 ASN B O 1
ATOM 5200 N N . SER B 1 147 ? 1.232 0.867 -20.109 1 90.88 147 SER B N 1
ATOM 5201 C CA . SER B 1 147 ? 1.033 -0.003 -18.953 1 90.88 147 SER B CA 1
ATOM 5202 C C . SER B 1 147 ? 0.813 0.809 -17.688 1 90.88 147 SER B C 1
ATOM 5204 O O . SER B 1 147 ? 0.884 2.039 -17.703 1 90.88 147 SER B O 1
ATOM 5206 N N . LEU B 1 148 ? 0.524 0.153 -16.594 1 90 148 LEU B N 1
ATOM 5207 C CA . LEU B 1 148 ? 0.306 0.753 -15.289 1 90 148 LEU B CA 1
ATOM 5208 C C . LEU B 1 148 ? 1.629 1.171 -14.656 1 90 148 LEU B C 1
ATOM 5210 O O . LEU B 1 148 ? 1.645 1.93 -13.688 1 90 148 LEU B O 1
ATOM 5214 N N . SER B 1 149 ? 2.654 0.603 -15.148 1 86.81 149 SER B N 1
ATOM 5215 C CA . SER B 1 149 ? 3.971 0.847 -14.562 1 86.81 149 SER B CA 1
ATOM 5216 C C . SER B 1 149 ? 4.664 2.023 -15.242 1 86.81 149 SER B C 1
ATOM 5218 O O . SER B 1 149 ? 5.297 1.858 -16.281 1 86.81 149 SER B O 1
ATOM 5220 N N . PHE B 1 150 ? 4.531 3.07 -14.625 1 82.38 150 PHE B N 1
ATOM 5221 C CA . PHE B 1 150 ? 5.113 4.285 -15.188 1 82.38 150 PHE B CA 1
ATOM 5222 C C . PHE B 1 150 ? 6.355 4.699 -14.398 1 82.38 150 PHE B C 1
ATOM 5224 O O . PHE B 1 150 ? 6.277 5.543 -13.508 1 82.38 150 PHE B O 1
ATOM 5231 N N . LYS B 1 151 ? 7.453 4.145 -14.742 1 84 151 LYS B N 1
ATOM 5232 C CA . LYS B 1 151 ? 8.75 4.426 -14.125 1 84 151 LYS B CA 1
ATOM 5233 C C . LYS B 1 151 ? 9.891 4.148 -15.102 1 84 151 LYS B C 1
ATOM 5235 O O . LYS B 1 151 ? 10 3.047 -15.641 1 84 151 LYS B O 1
ATOM 5240 N N . GLU B 1 152 ? 10.734 5.094 -15.242 1 85.12 152 GLU B N 1
ATOM 5241 C CA . GLU B 1 152 ? 11.812 4.977 -16.219 1 85.12 152 GLU B CA 1
ATOM 5242 C C . GLU B 1 152 ? 12.891 4.004 -15.742 1 85.12 152 GLU B C 1
ATOM 5244 O O . GLU B 1 152 ? 13.461 3.262 -16.547 1 85.12 152 GLU B O 1
ATOM 5249 N N . ARG B 1 153 ? 13.086 4.055 -14.477 1 88.25 153 ARG B N 1
ATOM 5250 C CA . ARG B 1 153 ? 14.094 3.182 -13.891 1 88.25 153 ARG B CA 1
ATOM 5251 C C . ARG B 1 153 ? 13.547 2.455 -12.664 1 88.25 153 ARG B C 1
ATOM 5253 O O . ARG B 1 153 ? 13.805 2.859 -11.531 1 88.25 153 ARG B O 1
ATOM 5260 N N . PRO B 1 154 ? 12.852 1.339 -12.938 1 91.25 154 PRO B N 1
ATOM 5261 C CA . PRO B 1 154 ? 12.352 0.565 -11.797 1 91.25 154 PRO B CA 1
ATOM 5262 C C . PRO B 1 154 ? 13.477 0.082 -10.883 1 91.25 154 PRO B C 1
ATOM 5264 O O . PRO B 1 154 ? 14.586 -0.181 -11.344 1 91.25 154 PRO B O 1
ATOM 5267 N N . ASP B 1 155 ? 13.141 -0.067 -9.641 1 88.44 155 ASP B N 1
ATOM 5268 C CA . ASP B 1 155 ? 14.117 -0.459 -8.633 1 88.44 155 ASP B CA 1
ATOM 5269 C C . ASP B 1 155 ? 14.469 -1.941 -8.758 1 88.44 155 ASP B C 1
ATOM 5271 O O . ASP B 1 155 ? 15.508 -2.383 -8.266 1 88.44 155 ASP B O 1
ATOM 5275 N N . PHE B 1 156 ? 13.562 -2.717 -9.32 1 91.25 156 PHE B N 1
ATOM 5276 C CA . PHE B 1 156 ? 13.734 -4.152 -9.5 1 91.25 156 PHE B CA 1
ATOM 5277 C C . PHE B 1 156 ? 12.93 -4.652 -10.688 1 91.25 156 PHE B C 1
ATOM 5279 O O . PHE B 1 156 ? 12.125 -3.91 -11.258 1 91.25 156 PHE B O 1
ATOM 5286 N N . ILE B 1 157 ? 13.219 -5.855 -11.07 1 94.69 157 ILE B N 1
ATOM 5287 C CA . ILE B 1 157 ? 12.414 -6.535 -12.078 1 94.69 157 ILE B CA 1
ATOM 5288 C C . ILE B 1 157 ? 11.602 -7.648 -11.422 1 94.69 157 ILE B C 1
ATOM 5290 O O . ILE B 1 157 ? 12.109 -8.359 -10.555 1 94.69 157 ILE B O 1
ATOM 5294 N N . SER B 1 158 ? 10.359 -7.73 -11.773 1 93.94 158 SER B N 1
ATOM 5295 C CA . SER B 1 158 ? 9.508 -8.727 -11.141 1 93.94 158 SER B CA 1
ATOM 5296 C C . SER B 1 158 ? 9.047 -9.781 -12.148 1 93.94 158 SER B C 1
ATOM 5298 O O . SER B 1 158 ? 9.062 -9.539 -13.359 1 93.94 158 SER B O 1
ATOM 5300 N N . ARG B 1 159 ? 8.758 -10.922 -11.555 1 94.31 159 ARG B N 1
ATOM 5301 C CA . ARG B 1 159 ? 8.078 -11.922 -12.375 1 94.31 159 ARG B CA 1
ATOM 5302 C C . ARG B 1 159 ? 6.594 -11.609 -12.508 1 94.31 159 ARG B C 1
ATOM 5304 O O . ARG B 1 159 ? 5.863 -11.609 -11.516 1 94.31 159 ARG B O 1
ATOM 5311 N N . GLY B 1 160 ? 6.207 -11.367 -13.688 1 92.25 160 GLY B N 1
ATOM 5312 C CA . GLY B 1 160 ? 4.809 -11.039 -13.938 1 92.25 160 GLY B CA 1
ATOM 5313 C C . GLY B 1 160 ? 3.99 -12.227 -14.398 1 92.25 160 GLY B C 1
ATOM 5314 O O . GLY B 1 160 ? 4.508 -13.344 -14.508 1 92.25 160 GLY B O 1
ATOM 5315 N N . GLU B 1 161 ? 2.688 -12.047 -14.492 1 93.12 161 GLU B N 1
ATOM 5316 C CA . GLU B 1 161 ? 1.731 -13 -15.055 1 93.12 161 GLU B CA 1
ATOM 5317 C C . GLU B 1 161 ? 0.917 -12.359 -16.172 1 93.12 161 GLU B C 1
ATOM 5319 O O . GLU B 1 161 ? -0.292 -12.164 -16.047 1 93.12 161 GLU B O 1
ATOM 5324 N N . PHE B 1 162 ? 1.639 -12.125 -17.281 1 96.06 162 PHE B N 1
ATOM 5325 C CA . PHE B 1 162 ? 0.944 -11.43 -18.359 1 96.06 162 PHE B CA 1
ATOM 5326 C C . PHE B 1 162 ? 0.861 -12.305 -19.609 1 96.06 162 PHE B C 1
ATOM 5328 O O . PHE B 1 162 ? 0.367 -11.867 -20.656 1 96.06 162 PHE B O 1
ATOM 5335 N N . ILE B 1 163 ? 1.358 -13.547 -19.562 1 97.06 163 ILE B N 1
ATOM 5336 C CA . ILE B 1 163 ? 1.259 -14.492 -20.672 1 97.06 163 ILE B CA 1
ATOM 5337 C C . ILE B 1 163 ? 0.246 -15.586 -20.328 1 97.06 163 ILE B C 1
ATOM 5339 O O . ILE B 1 163 ? 0.359 -16.25 -19.297 1 97.06 163 ILE B O 1
ATOM 5343 N N . GLN B 1 164 ? -0.653 -15.773 -21.234 1 95.38 164 GLN B N 1
ATOM 5344 C CA . GLN B 1 164 ? -1.66 -16.812 -21.062 1 95.38 164 GLN B CA 1
ATOM 5345 C C . GLN B 1 164 ? -2.387 -17.094 -22.375 1 95.38 164 GLN B C 1
ATOM 5347 O O . GLN B 1 164 ? -2.465 -16.219 -23.25 1 95.38 164 GLN B O 1
ATOM 5352 N N . ASP B 1 165 ? -2.828 -18.344 -22.562 1 95.94 165 ASP B N 1
ATOM 5353 C CA . ASP B 1 165 ? -3.768 -18.609 -23.656 1 95.94 165 ASP B CA 1
ATOM 5354 C C . ASP B 1 165 ? -5.156 -18.047 -23.328 1 95.94 165 ASP B C 1
ATOM 5356 O O . ASP B 1 165 ? -5.895 -18.656 -22.547 1 95.94 165 ASP B O 1
ATOM 5360 N N . LEU B 1 166 ? -5.539 -17.031 -23.984 1 96.5 166 LEU B N 1
ATOM 5361 C CA . LEU B 1 166 ? -6.742 -16.297 -23.594 1 96.5 166 LEU B CA 1
ATOM 5362 C C . LEU B 1 166 ? -7.949 -16.781 -24.391 1 96.5 166 LEU B C 1
ATOM 5364 O O . LEU B 1 166 ? -9.094 -16.625 -23.953 1 96.5 166 LEU B O 1
ATOM 5368 N N . ASN B 1 167 ? -7.688 -17.281 -25.609 1 96.06 167 ASN B N 1
ATOM 5369 C CA . ASN B 1 167 ? -8.812 -17.578 -26.484 1 96.06 167 ASN B CA 1
ATOM 5370 C C . ASN B 1 167 ? -8.906 -19.078 -26.781 1 96.06 167 ASN B C 1
ATOM 5372 O O . ASN B 1 167 ? -9.648 -19.484 -27.672 1 96.06 167 ASN B O 1
ATOM 5376 N N . GLY B 1 168 ? -8.055 -19.938 -26.219 1 93.31 168 GLY B N 1
ATOM 5377 C CA . GLY B 1 168 ? -8.164 -21.375 -26.281 1 93.31 168 GLY B CA 1
ATOM 5378 C C . GLY B 1 168 ? -7.504 -21.969 -27.516 1 93.31 168 GLY B C 1
ATOM 5379 O O . GLY B 1 168 ? -7.734 -23.141 -27.844 1 93.31 168 GLY B O 1
ATOM 5380 N N . ASP B 1 169 ? -6.727 -21.203 -28.25 1 92.88 169 ASP B N 1
ATOM 5381 C CA . ASP B 1 169 ? -6.117 -21.734 -29.469 1 92.88 169 ASP B CA 1
ATOM 5382 C C . ASP B 1 169 ? -4.738 -22.328 -29.172 1 92.88 169 ASP B C 1
ATOM 5384 O O . ASP B 1 169 ? -3.986 -22.641 -30.109 1 92.88 169 ASP B O 1
ATOM 5388 N N . ARG B 1 170 ? -4.309 -22.359 -27.938 1 91.31 170 ARG B N 1
ATOM 5389 C CA . ARG B 1 170 ? -3.082 -22.969 -27.438 1 91.31 170 ARG B CA 1
ATOM 5390 C C . ARG B 1 170 ? -1.86 -22.141 -27.812 1 91.31 170 ARG B C 1
ATOM 5392 O O . ARG B 1 170 ? -0.735 -22.641 -27.797 1 91.31 170 ARG B O 1
ATOM 5399 N N . LEU B 1 171 ? -2.125 -20.953 -28.219 1 94.06 171 LEU B N 1
ATOM 5400 C CA . LEU B 1 171 ? -1.042 -20 -28.406 1 94.06 171 LEU B CA 1
ATOM 5401 C C . LEU B 1 171 ? -0.946 -19.047 -27.219 1 94.06 171 LEU B C 1
ATOM 5403 O O . LEU B 1 171 ? -1.943 -18.797 -26.531 1 94.06 171 LEU B O 1
ATOM 5407 N N . ASP B 1 172 ? 0.261 -18.594 -26.984 1 95.31 172 ASP B N 1
ATOM 5408 C CA . ASP B 1 172 ? 0.495 -17.719 -25.844 1 95.31 172 ASP B CA 1
ATOM 5409 C C . ASP B 1 172 ? 0.109 -16.266 -26.172 1 95.31 172 ASP B C 1
ATOM 5411 O O . ASP B 1 172 ? 0.752 -15.625 -27 1 95.31 172 ASP B O 1
ATOM 5415 N N . ASP B 1 173 ? -0.875 -15.781 -25.531 1 97.75 173 ASP B N 1
ATOM 5416 C CA . ASP B 1 173 ? -1.323 -14.398 -25.656 1 97.75 173 ASP B CA 1
ATOM 5417 C C . ASP B 1 173 ? -0.768 -13.523 -24.547 1 97.75 173 ASP B C 1
ATOM 5419 O O . ASP B 1 173 ? -0.176 -14.039 -23.594 1 97.75 173 ASP B O 1
ATOM 5423 N N . ILE B 1 174 ? -0.896 -12.211 -24.734 1 97.62 174 ILE B N 1
ATOM 5424 C CA . ILE B 1 174 ? -0.385 -11.266 -23.75 1 97.62 174 ILE B CA 1
ATOM 5425 C C . ILE B 1 174 ? -1.512 -10.344 -23.281 1 97.62 174 ILE B C 1
ATOM 5427 O O . ILE B 1 174 ? -2.314 -9.875 -24.094 1 97.62 174 ILE B O 1
ATOM 5431 N N . LEU B 1 175 ? -1.591 -10.133 -22.047 1 97 175 LEU B N 1
ATOM 5432 C CA . LEU B 1 175 ? -2.547 -9.188 -21.469 1 97 175 LEU B CA 1
ATOM 5433 C C . LEU B 1 175 ? -1.83 -8.086 -20.703 1 97 175 LEU B C 1
ATOM 5435 O O . LEU B 1 175 ? -0.958 -8.359 -19.875 1 97 175 LEU B O 1
ATOM 5439 N N . ILE B 1 176 ? -2.186 -6.781 -20.969 1 95.94 176 ILE B N 1
ATOM 5440 C CA . ILE B 1 176 ? -1.55 -5.621 -20.359 1 95.94 176 ILE B CA 1
ATOM 5441 C C . ILE B 1 176 ? -2.607 -4.578 -20 1 95.94 176 ILE B C 1
ATOM 5443 O O . ILE B 1 176 ? -3.35 -4.117 -20.875 1 95.94 176 ILE B O 1
ATOM 5447 N N . HIS B 1 177 ? -2.637 -4.199 -18.75 1 95.06 177 HIS B N 1
ATOM 5448 C CA . HIS B 1 177 ? -3.521 -3.119 -18.312 1 95.06 177 HIS B CA 1
ATOM 5449 C C . HIS B 1 177 ? -2.854 -1.759 -18.484 1 95.06 177 HIS B C 1
ATOM 5451 O O . HIS B 1 177 ? -1.663 -1.607 -18.203 1 95.06 177 HIS B O 1
ATOM 5457 N N . ASP B 1 178 ? -3.605 -0.847 -18.984 1 92.06 178 ASP B N 1
ATOM 5458 C CA . ASP B 1 178 ? -3.277 0.548 -18.719 1 92.06 178 ASP B CA 1
ATOM 5459 C C . ASP B 1 178 ? -4.25 1.151 -17.703 1 92.06 178 ASP B C 1
ATOM 5461 O O . ASP B 1 178 ? -4.914 0.423 -16.953 1 92.06 178 ASP B O 1
ATOM 5465 N N . PHE B 1 179 ? -4.332 2.42 -17.562 1 87.5 179 PHE B N 1
ATOM 5466 C CA . PHE B 1 179 ? -5.113 3.029 -16.5 1 87.5 179 PHE B CA 1
ATOM 5467 C C . PHE B 1 179 ? -6.598 3.035 -16.844 1 87.5 179 PHE B C 1
ATOM 5469 O O . PHE B 1 179 ? -7.441 3.281 -15.984 1 87.5 179 PHE B O 1
ATOM 5476 N N . ASN B 1 180 ? -6.918 2.699 -18.125 1 87.88 180 ASN B N 1
ATOM 5477 C CA . ASN B 1 180 ? -8.305 2.865 -18.562 1 87.88 180 ASN B CA 1
ATOM 5478 C C . ASN B 1 180 ? -8.883 1.561 -19.094 1 87.88 180 ASN B C 1
ATOM 5480 O O . ASN B 1 180 ? -10.102 1.369 -19.094 1 87.88 180 ASN B O 1
ATOM 5484 N N . GLN B 1 181 ? -7.988 0.746 -19.609 1 94.31 181 GLN B N 1
ATOM 5485 C CA . GLN B 1 181 ? -8.5 -0.424 -20.312 1 94.31 181 GLN B CA 1
ATOM 5486 C C . GLN B 1 181 ? -7.48 -1.559 -20.312 1 94.31 181 GLN B C 1
ATOM 5488 O O . GLN B 1 181 ? -6.355 -1.388 -19.844 1 94.31 181 GLN B O 1
ATOM 5493 N N . LEU B 1 182 ? -7.941 -2.688 -20.812 1 96.75 182 LEU B N 1
ATOM 5494 C CA . LEU B 1 182 ? -7.125 -3.887 -20.969 1 96.75 182 LEU B CA 1
ATOM 5495 C C . LEU B 1 182 ? -6.754 -4.105 -22.438 1 96.75 182 LEU B C 1
ATOM 5497 O O . LEU B 1 182 ? -7.625 -4.082 -23.312 1 96.75 182 LEU B O 1
ATOM 5501 N N . HIS B 1 183 ? -5.48 -4.285 -22.688 1 97.62 183 HIS B N 1
ATOM 5502 C CA . HIS B 1 183 ? -4.98 -4.605 -24.016 1 97.62 183 HIS B CA 1
ATOM 5503 C C . HIS B 1 183 ? -4.676 -6.094 -24.156 1 97.62 183 HIS B C 1
ATOM 5505 O O . HIS B 1 183 ? -3.902 -6.645 -23.375 1 97.62 183 HIS B O 1
ATOM 5511 N N . LEU B 1 184 ? -5.273 -6.688 -25.156 1 97.88 184 LEU B N 1
ATOM 5512 C CA . LEU B 1 184 ? -5 -8.078 -25.5 1 97.88 184 LEU B CA 1
ATOM 5513 C C . LEU B 1 184 ? -4.121 -8.164 -26.734 1 97.88 184 LEU B C 1
ATOM 5515 O O . LEU B 1 184 ? -4.398 -7.516 -27.75 1 97.88 184 LEU B O 1
ATOM 5519 N N . PHE B 1 185 ? -3.037 -8.859 -26.609 1 97.88 185 PHE B N 1
ATOM 5520 C CA . PHE B 1 185 ? -2.223 -9.266 -27.75 1 97.88 185 PHE B CA 1
ATOM 5521 C C . PHE B 1 185 ? -2.439 -10.734 -28.078 1 97.88 185 PHE B C 1
ATOM 5523 O O . PHE B 1 185 ? -1.799 -11.609 -27.5 1 97.88 185 PHE B O 1
ATOM 5530 N N . LEU B 1 186 ? -3.348 -10.984 -29 1 97.62 186 LEU B N 1
ATOM 5531 C CA . LEU B 1 186 ? -3.686 -12.352 -29.375 1 97.62 186 LEU B CA 1
ATOM 5532 C C . LEU B 1 186 ? -2.703 -12.891 -30.422 1 97.62 186 LEU B C 1
ATOM 5534 O O . LEU B 1 186 ? -2.568 -12.32 -31.5 1 97.62 186 LEU B O 1
ATOM 5538 N N . ALA B 1 187 ? -2.066 -13.961 -30.031 1 95.88 187 ALA B N 1
ATOM 5539 C CA . ALA B 1 187 ? -1.005 -14.508 -30.875 1 95.88 187 ALA B CA 1
ATOM 5540 C C . ALA B 1 187 ? -1.572 -15.07 -32.156 1 95.88 187 ALA B C 1
ATOM 5542 O O . ALA B 1 187 ? -2.631 -15.703 -32.156 1 95.88 187 ALA B O 1
ATOM 5543 N N . LYS B 1 188 ? -0.896 -14.781 -33.25 1 92.94 188 LYS B N 1
ATOM 5544 C CA . LYS B 1 188 ? -1.164 -15.352 -34.562 1 92.94 188 LYS B CA 1
ATOM 5545 C C . LYS B 1 188 ? 0.045 -16.125 -35.094 1 92.94 188 LYS B C 1
ATOM 5547 O O . LYS B 1 188 ? 1.009 -16.344 -34.344 1 92.94 188 LYS B O 1
ATOM 5552 N N . GLU B 1 189 ? -0.13 -16.656 -36.281 1 87.25 189 GLU B N 1
ATOM 5553 C CA . GLU B 1 189 ? 1.012 -17.344 -36.875 1 87.25 189 GLU B CA 1
ATOM 5554 C C . GLU B 1 189 ? 2.258 -16.469 -36.844 1 87.25 189 GLU B C 1
ATOM 5556 O O . GLU B 1 189 ? 3.359 -16.938 -36.562 1 87.25 189 GLU B O 1
ATOM 5561 N N . GLN B 1 190 ? 1.928 -15.305 -37.188 1 86.56 190 GLN B N 1
ATOM 5562 C CA . GLN B 1 190 ? 2.988 -14.305 -37.094 1 86.56 190 GLN B CA 1
ATOM 5563 C C . GLN B 1 190 ? 2.52 -13.062 -36.344 1 86.56 190 GLN B C 1
ATOM 5565 O O . GLN B 1 190 ? 1.489 -12.477 -36.688 1 86.56 190 GLN B O 1
ATOM 5570 N N . GLY B 1 191 ? 3.166 -12.859 -35.312 1 90.56 191 GLY B N 1
ATOM 5571 C CA . GLY B 1 191 ? 2.896 -11.633 -34.594 1 90.56 191 GLY B CA 1
ATOM 5572 C C . GLY B 1 191 ? 1.642 -11.703 -33.75 1 90.56 191 GLY B C 1
ATOM 5573 O O . GLY B 1 191 ? 1.244 -12.789 -33.312 1 90.56 191 GLY B O 1
ATOM 5574 N N . PHE B 1 192 ? 1.15 -10.523 -33.375 1 95.38 192 PHE B N 1
ATOM 5575 C CA . PHE B 1 192 ? -0.007 -10.422 -32.5 1 95.38 192 PHE B CA 1
ATOM 5576 C C . PHE B 1 192 ? -1.116 -9.609 -33.156 1 95.38 192 PHE B C 1
ATOM 5578 O O . PHE B 1 192 ? -0.844 -8.664 -33.906 1 95.38 192 PHE B O 1
ATOM 5585 N N . GLU B 1 193 ? -2.293 -10.008 -32.969 1 96.06 193 GLU B N 1
ATOM 5586 C CA . GLU B 1 193 ? -3.455 -9.156 -33.188 1 96.06 193 GLU B CA 1
ATOM 5587 C C . GLU B 1 193 ? -3.904 -8.469 -31.906 1 96.06 193 GLU B C 1
ATOM 5589 O O . GLU B 1 193 ? -4.086 -9.125 -30.875 1 96.06 193 GLU B O 1
ATOM 5594 N N . ARG B 1 194 ? -4.156 -7.207 -32.031 1 95.88 194 ARG B N 1
ATOM 5595 C CA . ARG B 1 194 ? -4.449 -6.445 -30.828 1 95.88 194 ARG B CA 1
ATOM 5596 C C . ARG B 1 194 ? -5.945 -6.203 -30.688 1 95.88 194 ARG B C 1
ATOM 5598 O O . ARG B 1 194 ? -6.637 -5.934 -31.672 1 95.88 194 ARG B O 1
ATOM 5605 N N . GLN B 1 195 ? -6.387 -6.273 -29.469 1 97.31 195 GLN B N 1
ATOM 5606 C CA . GLN B 1 195 ? -7.754 -5.941 -29.094 1 97.31 195 GLN B CA 1
ATOM 5607 C C . GLN B 1 195 ? -7.793 -5.266 -27.719 1 97.31 195 GLN B C 1
ATOM 5609 O O . GLN B 1 195 ? -6.934 -5.52 -26.875 1 97.31 195 GLN B O 1
ATOM 5614 N N . THR B 1 196 ? -8.773 -4.379 -27.578 1 97.38 196 THR B N 1
ATOM 5615 C CA . THR B 1 196 ? -8.93 -3.734 -26.281 1 97.38 196 THR B CA 1
ATOM 5616 C C . THR B 1 196 ? -10.297 -4.062 -25.672 1 97.38 196 THR B C 1
ATOM 5618 O O . THR B 1 196 ? -11.281 -4.227 -26.406 1 97.38 196 THR B O 1
ATOM 5621 N N . LEU B 1 197 ? -10.328 -4.266 -24.422 1 97.94 197 LEU B N 1
ATOM 5622 C CA . LEU B 1 197 ? -11.555 -4.438 -23.641 1 97.94 197 LEU B CA 1
ATOM 5623 C C . LEU B 1 197 ? -11.695 -3.34 -22.594 1 97.94 197 LEU B C 1
ATOM 5625 O O . LEU B 1 197 ? -10.711 -2.912 -22 1 97.94 197 LEU B O 1
ATOM 5629 N N . PRO B 1 198 ? -12.938 -2.861 -22.375 1 96.56 198 PRO B N 1
ATOM 5630 C CA . PRO B 1 198 ? -13.148 -1.802 -21.391 1 96.56 198 PRO B CA 1
ATOM 5631 C C . PRO B 1 198 ? -13.094 -2.32 -19.953 1 96.56 198 PRO B C 1
ATOM 5633 O O . PRO B 1 198 ? -14.016 -2.072 -19.172 1 96.56 198 PRO B O 1
ATOM 5636 N N . ILE B 1 199 ? -12.047 -2.967 -19.609 1 96.06 199 ILE B N 1
ATOM 5637 C CA . ILE B 1 199 ? -11.797 -3.451 -18.25 1 96.06 199 ILE B CA 1
ATOM 5638 C C . ILE B 1 199 ? -10.758 -2.566 -17.562 1 96.06 199 ILE B C 1
ATOM 5640 O O . ILE B 1 199 ? -9.602 -2.516 -18 1 96.06 199 ILE B O 1
ATOM 5644 N N . LYS B 1 200 ? -11.188 -1.931 -16.578 1 92.44 200 LYS B N 1
ATOM 5645 C CA . LYS B 1 200 ? -10.289 -1.053 -15.836 1 92.44 200 LYS B CA 1
ATOM 5646 C C . LYS B 1 200 ? -9.523 -1.826 -14.766 1 92.44 200 LYS B C 1
ATOM 5648 O O . LYS B 1 200 ? -10 -2.855 -14.281 1 92.44 200 LYS B O 1
ATOM 5653 N N . PRO B 1 201 ? -8.289 -1.342 -14.422 1 93.56 201 PRO B N 1
ATOM 5654 C CA . PRO B 1 201 ? -7.613 -1.922 -13.258 1 93.56 201 PRO B CA 1
ATOM 5655 C C . PRO B 1 201 ? -8.32 -1.607 -11.945 1 93.56 201 PRO B C 1
ATOM 5657 O O . PRO B 1 201 ? -9.242 -0.782 -11.922 1 93.56 201 PRO B O 1
ATOM 5660 N N . GLN B 1 202 ? -7.938 -2.324 -10.938 1 91.56 202 GLN B N 1
ATOM 5661 C CA . GLN B 1 202 ? -8.398 -1.969 -9.602 1 91.56 202 GLN B CA 1
ATOM 5662 C C . GLN B 1 202 ? -7.672 -0.73 -9.078 1 91.56 202 GLN B C 1
ATOM 5664 O O . GLN B 1 202 ? -6.449 -0.64 -9.172 1 91.56 202 GLN B O 1
ATOM 5669 N N . SER B 1 203 ? -8.469 0.205 -8.602 1 91.56 203 SER B N 1
ATOM 5670 C CA . SER B 1 203 ? -7.891 1.438 -8.086 1 91.56 203 SER B CA 1
ATOM 5671 C C . SER B 1 203 ? -8.266 1.65 -6.621 1 91.56 203 SER B C 1
ATOM 5673 O O . SER B 1 203 ? -9.406 1.388 -6.223 1 91.56 203 SER B O 1
ATOM 5675 N N . ARG B 1 204 ? -7.305 2.061 -5.887 1 90.25 204 ARG B N 1
ATOM 5676 C CA . ARG B 1 204 ? -7.496 2.443 -4.488 1 90.25 204 ARG B CA 1
ATOM 5677 C C . ARG B 1 204 ? -6.91 3.826 -4.219 1 90.25 204 ARG B C 1
ATOM 5679 O O . ARG B 1 204 ? -5.699 4.027 -4.332 1 90.25 204 ARG B O 1
ATOM 5686 N N . LEU B 1 205 ? -7.766 4.68 -3.83 1 89.69 205 LEU B N 1
ATOM 5687 C CA . LEU B 1 205 ? -7.328 6.059 -3.621 1 89.69 205 LEU B CA 1
ATOM 5688 C C . LEU B 1 205 ? -6.941 6.289 -2.166 1 89.69 205 LEU B C 1
ATOM 5690 O O . LEU B 1 205 ? -7.496 5.66 -1.263 1 89.69 205 LEU B O 1
ATOM 5694 N N . PHE B 1 206 ? -5.969 7.156 -2.029 1 86.69 206 PHE B N 1
ATOM 5695 C CA . PHE B 1 206 ? -5.535 7.684 -0.74 1 86.69 206 PHE B CA 1
ATOM 5696 C C . PHE B 1 206 ? -5.57 9.211 -0.739 1 86.69 206 PHE B C 1
ATOM 5698 O O . PHE B 1 206 ? -6 9.828 -1.715 1 86.69 206 PHE B O 1
ATOM 5705 N N . ASP B 1 207 ? -5.191 9.719 0.394 1 84.12 207 ASP B N 1
ATOM 5706 C CA . ASP B 1 207 ? -5.23 11.172 0.526 1 84.12 207 ASP B CA 1
ATOM 5707 C C . ASP B 1 207 ? -4.223 11.836 -0.412 1 84.12 207 ASP B C 1
ATOM 5709 O O . ASP B 1 207 ? -4.41 12.984 -0.823 1 84.12 207 ASP B O 1
ATOM 5713 N N . ASP B 1 208 ? -3.172 11.078 -0.729 1 87.12 208 ASP B N 1
ATOM 5714 C CA . ASP B 1 208 ? -2.105 11.742 -1.478 1 87.12 208 ASP B CA 1
ATOM 5715 C C . ASP B 1 208 ? -1.752 10.953 -2.736 1 87.12 208 ASP B C 1
ATOM 5717 O O . ASP B 1 208 ? -0.686 11.148 -3.322 1 87.12 208 ASP B O 1
ATOM 5721 N N . GLY B 1 209 ? -2.613 10.031 -3.059 1 90.75 209 GLY B N 1
ATOM 5722 C CA . GLY B 1 209 ? -2.305 9.242 -4.242 1 90.75 209 GLY B CA 1
ATOM 5723 C C . GLY B 1 209 ? -3.246 8.07 -4.438 1 90.75 209 GLY B C 1
ATOM 5724 O O . GLY B 1 209 ? -4.418 8.133 -4.062 1 90.75 209 GLY B O 1
ATOM 5725 N N . ALA B 1 210 ? -2.707 7.113 -5.219 1 92.5 210 ALA B N 1
ATOM 5726 C CA . ALA B 1 210 ? -3.543 5.961 -5.547 1 92.5 210 ALA B CA 1
ATOM 5727 C C . ALA B 1 210 ? -2.689 4.742 -5.875 1 92.5 210 ALA B C 1
ATOM 5729 O O . ALA B 1 210 ? -1.528 4.875 -6.27 1 92.5 210 ALA B O 1
ATOM 5730 N N . THR B 1 211 ? -3.252 3.598 -5.684 1 93.38 211 THR B N 1
ATOM 5731 C CA . THR B 1 211 ? -2.711 2.33 -6.16 1 93.38 211 THR B CA 1
ATOM 5732 C C . THR B 1 211 ? -3.535 1.799 -7.332 1 93.38 211 THR B C 1
ATOM 5734 O O . THR B 1 211 ? -4.766 1.868 -7.312 1 93.38 211 THR B O 1
ATOM 5737 N N . TYR B 1 212 ? -2.844 1.302 -8.289 1 93.56 212 TYR B N 1
ATOM 5738 C CA . TYR B 1 212 ? -3.459 0.64 -9.43 1 93.56 212 TYR B CA 1
ATOM 5739 C C . TYR B 1 212 ? -2.926 -0.779 -9.594 1 93.56 212 TYR B C 1
ATOM 5741 O O . TYR B 1 212 ? -1.714 -0.987 -9.688 1 93.56 212 TYR B O 1
ATOM 5749 N N . THR B 1 213 ? -3.811 -1.71 -9.609 1 93.88 213 THR B N 1
ATOM 5750 C CA . THR B 1 213 ? -3.428 -3.111 -9.758 1 93.88 213 THR B CA 1
ATOM 5751 C C . THR B 1 213 ? -4.211 -3.773 -10.883 1 93.88 213 THR B C 1
ATOM 5753 O O . THR B 1 213 ? -5.371 -3.432 -11.125 1 93.88 213 THR B O 1
ATOM 5756 N N . GLN B 1 214 ? -3.547 -4.684 -11.492 1 93.69 214 GLN B N 1
ATOM 5757 C CA . GLN B 1 214 ? -4.211 -5.438 -12.555 1 93.69 214 GLN B CA 1
ATOM 5758 C C . GLN B 1 214 ? -5.43 -6.184 -12.016 1 93.69 214 GLN B C 1
ATOM 5760 O O . GLN B 1 214 ? -5.383 -6.746 -10.914 1 93.69 214 GLN B O 1
ATOM 5765 N N . SER B 1 215 ? -6.496 -6.109 -12.797 1 93.69 215 SER B N 1
ATOM 5766 C CA . SER B 1 215 ? -7.668 -6.898 -12.438 1 93.69 215 SER B CA 1
ATOM 5767 C C . SER B 1 215 ? -7.43 -8.383 -12.672 1 93.69 215 SER B C 1
ATOM 5769 O O . SER B 1 215 ? -6.832 -8.773 -13.68 1 93.69 215 SER B O 1
ATOM 5771 N N . LYS B 1 216 ? -7.828 -9.117 -11.719 1 94.12 216 LYS B N 1
ATOM 5772 C CA . LYS B 1 216 ? -7.754 -10.562 -11.922 1 94.12 216 LYS B CA 1
ATOM 5773 C C . LYS B 1 216 ? -8.812 -11.031 -12.922 1 94.12 216 LYS B C 1
ATOM 5775 O O . LYS B 1 216 ? -9.992 -10.703 -12.781 1 94.12 216 LYS B O 1
ATOM 5780 N N . LEU B 1 217 ? -8.383 -11.719 -13.914 1 96.44 217 LEU B N 1
ATOM 5781 C CA . LEU B 1 217 ? -9.273 -12.227 -14.953 1 96.44 217 LEU B CA 1
ATOM 5782 C C . LEU B 1 217 ? -9.297 -13.75 -14.945 1 96.44 217 LEU B C 1
ATOM 5784 O O . LEU B 1 217 ? -8.281 -14.391 -14.641 1 96.44 217 LEU B O 1
ATOM 5788 N N . TYR B 1 218 ? -10.438 -14.227 -15.266 1 96.75 218 TYR B N 1
ATOM 5789 C CA . TYR B 1 218 ? -10.617 -15.672 -15.398 1 96.75 218 TYR B CA 1
ATOM 5790 C C . TYR B 1 218 ? -11.008 -16.047 -16.828 1 96.75 218 TYR B C 1
ATOM 5792 O O . TYR B 1 218 ? -11.781 -15.336 -17.469 1 96.75 218 TYR B O 1
ATOM 5800 N N . ILE B 1 219 ? -10.414 -17.109 -17.281 1 96.69 219 ILE B N 1
ATOM 5801 C CA . ILE B 1 219 ? -10.68 -17.609 -18.625 1 96.69 219 ILE B CA 1
ATOM 5802 C C . ILE B 1 219 ? -11.445 -18.922 -18.562 1 96.69 219 ILE B C 1
ATOM 5804 O O . ILE B 1 219 ? -10.898 -19.953 -18.156 1 96.69 219 ILE B O 1
ATOM 5808 N N . SER B 1 220 ? -12.711 -18.875 -18.906 1 96 220 SER B N 1
ATOM 5809 C CA . SER B 1 220 ? -13.57 -20.047 -18.844 1 96 220 SER B CA 1
ATOM 5810 C C . SER B 1 220 ? -14.812 -19.875 -19.719 1 96 220 SER B C 1
ATOM 5812 O O . SER B 1 220 ? -15.203 -18.75 -20.031 1 96 220 SER B O 1
ATOM 5814 N N . ASP B 1 221 ? -15.391 -20.984 -20.109 1 96.75 221 ASP B N 1
ATOM 5815 C CA . ASP B 1 221 ? -16.609 -20.969 -20.922 1 96.75 221 ASP B CA 1
ATOM 5816 C C . ASP B 1 221 ? -17.844 -20.75 -20.031 1 96.75 221 ASP B C 1
ATOM 5818 O O . ASP B 1 221 ? -18.422 -21.703 -19.516 1 96.75 221 ASP B O 1
ATOM 5822 N N . ILE B 1 222 ? -18.312 -19.531 -20.047 1 96.12 222 ILE B N 1
ATOM 5823 C CA . ILE B 1 222 ? -19.375 -19.156 -19.109 1 96.12 222 ILE B CA 1
ATOM 5824 C C . ILE B 1 222 ? -20.734 -19.328 -19.781 1 96.12 222 ILE B C 1
ATOM 5826 O O . ILE B 1 222 ? -21.719 -19.672 -19.125 1 96.12 222 ILE B O 1
ATOM 5830 N N . ASN B 1 223 ? -20.812 -19.078 -21.094 1 94.38 223 ASN B N 1
ATOM 5831 C CA . ASN B 1 223 ? -22.094 -19.172 -21.781 1 94.38 223 ASN B CA 1
ATOM 5832 C C . ASN B 1 223 ? -22.281 -20.562 -22.406 1 94.38 223 ASN B C 1
ATOM 5834 O O . ASN B 1 223 ? -23.25 -20.781 -23.125 1 94.38 223 ASN B O 1
ATOM 5838 N N . LEU B 1 224 ? -21.375 -21.484 -22.281 1 94.5 224 LEU B N 1
ATOM 5839 C CA . LEU B 1 224 ? -21.453 -22.906 -22.625 1 94.5 224 LEU B CA 1
ATOM 5840 C C . LEU B 1 224 ? -21.547 -23.094 -24.125 1 94.5 224 LEU B C 1
ATOM 5842 O O . LEU B 1 224 ? -22.281 -23.969 -24.609 1 94.5 224 LEU B O 1
ATOM 5846 N N . ASP B 1 225 ? -20.906 -22.281 -24.906 1 94.31 225 ASP B N 1
ATOM 5847 C CA . ASP B 1 225 ? -20.938 -22.422 -26.359 1 94.31 225 ASP B CA 1
ATOM 5848 C C . ASP B 1 225 ? -19.688 -23.094 -26.875 1 94.31 225 ASP B C 1
ATOM 5850 O O . ASP B 1 225 ? -19.469 -23.172 -28.094 1 94.31 225 ASP B O 1
ATOM 5854 N N . GLY B 1 226 ? -18.828 -23.484 -25.953 1 93.81 226 GLY B N 1
ATOM 5855 C CA . GLY B 1 226 ? -17.625 -24.219 -26.312 1 93.81 226 GLY B CA 1
ATOM 5856 C C . GLY B 1 226 ? -16.406 -23.328 -26.516 1 93.81 226 GLY B C 1
ATOM 5857 O O . GLY B 1 226 ? -15.305 -23.812 -26.734 1 93.81 226 GLY B O 1
ATOM 5858 N N . LEU B 1 227 ? -16.594 -22.047 -26.453 1 96.12 227 LEU B N 1
ATOM 5859 C CA . LEU B 1 227 ? -15.5 -21.078 -26.516 1 96.12 227 LEU B CA 1
ATOM 5860 C C . LEU B 1 227 ? -15.242 -20.453 -25.156 1 96.12 227 LEU B C 1
ATOM 5862 O O . LEU B 1 227 ? -16.188 -20.156 -24.406 1 96.12 227 LEU B O 1
ATOM 5866 N N . VAL B 1 228 ? -13.984 -20.234 -24.828 1 96.94 228 VAL B N 1
ATOM 5867 C CA . VAL B 1 228 ? -13.695 -19.656 -23.516 1 96.94 228 VAL B CA 1
ATOM 5868 C C . VAL B 1 228 ? -13.984 -18.156 -23.547 1 96.94 228 VAL B C 1
ATOM 5870 O O . VAL B 1 228 ? -13.844 -17.516 -24.594 1 96.94 228 VAL B O 1
ATOM 5873 N N . ASP B 1 229 ? -14.359 -17.594 -22.438 1 98.19 229 ASP B N 1
ATOM 5874 C CA . ASP B 1 229 ? -14.656 -16.172 -22.25 1 98.19 229 ASP B CA 1
ATOM 5875 C C . ASP B 1 229 ? -13.695 -15.539 -21.25 1 98.19 229 ASP B C 1
ATOM 5877 O O . ASP B 1 229 ? -13 -16.234 -20.516 1 98.19 229 ASP B O 1
ATOM 5881 N N . ILE B 1 230 ? -13.578 -14.242 -21.328 1 98.06 230 ILE B N 1
ATOM 5882 C CA . ILE B 1 230 ? -12.859 -13.484 -20.312 1 98.06 230 ILE B CA 1
ATOM 5883 C C . ILE B 1 230 ? -13.844 -12.961 -19.266 1 98.06 230 ILE B C 1
ATOM 5885 O O . ILE B 1 230 ? -14.844 -12.32 -19.609 1 98.06 230 ILE B O 1
ATOM 5889 N N . VAL B 1 231 ? -13.539 -13.266 -18.031 1 98.12 231 VAL B N 1
ATOM 5890 C CA . VAL B 1 231 ? -14.492 -12.961 -16.969 1 98.12 231 VAL B CA 1
ATOM 5891 C C . VAL B 1 231 ? -13.805 -12.125 -15.891 1 98.12 231 VAL B C 1
ATOM 5893 O O . VAL B 1 231 ? -12.734 -12.492 -15.406 1 98.12 231 VAL B O 1
ATOM 5896 N N . LYS B 1 232 ? -14.344 -11.016 -15.562 1 97.56 232 LYS B N 1
ATOM 5897 C CA . LYS B 1 232 ? -14.016 -10.25 -14.367 1 97.56 232 LYS B CA 1
ATOM 5898 C C . LYS B 1 232 ? -15.109 -10.383 -13.312 1 97.56 232 LYS B C 1
ATOM 5900 O O . LYS B 1 232 ? -16.297 -10.336 -13.625 1 97.56 232 LYS B O 1
ATOM 5905 N N . ILE B 1 233 ? -14.727 -10.562 -12.07 1 97.5 233 ILE B N 1
ATOM 5906 C CA . ILE B 1 233 ? -15.703 -10.742 -11.008 1 97.5 233 ILE B CA 1
ATOM 5907 C C . ILE B 1 233 ? -16.156 -9.375 -10.492 1 97.5 233 ILE B C 1
ATOM 5909 O O . ILE B 1 233 ? -15.328 -8.555 -10.086 1 97.5 233 ILE B O 1
ATOM 5913 N N . GLY B 1 234 ? -17.406 -9.078 -10.57 1 94.12 234 GLY B N 1
ATOM 5914 C CA . GLY B 1 234 ? -18 -7.906 -9.953 1 94.12 234 GLY B CA 1
ATOM 5915 C C . GLY B 1 234 ? -18.625 -8.195 -8.609 1 94.12 234 GLY B C 1
ATOM 5916 O O . GLY B 1 234 ? -18.312 -9.211 -7.973 1 94.12 234 GLY B O 1
ATOM 5917 N N . GLU B 1 235 ? -19.422 -7.309 -8.078 1 91.88 235 GLU B N 1
ATOM 5918 C CA . GLU B 1 235 ? -20.156 -7.527 -6.836 1 91.88 235 GLU B CA 1
ATOM 5919 C C . GLU B 1 235 ? -21.422 -8.32 -7.082 1 91.88 235 GLU B C 1
ATOM 5921 O O . GLU B 1 235 ? -22.406 -7.793 -7.613 1 91.88 235 GLU B O 1
ATOM 5926 N N . GLY B 1 236 ? -21.391 -9.523 -6.789 1 94.12 236 GLY B N 1
ATOM 5927 C CA . GLY B 1 236 ? -22.547 -10.398 -6.918 1 94.12 236 GLY B CA 1
ATOM 5928 C C . GLY B 1 236 ? -22.828 -10.797 -8.352 1 94.12 236 GLY B C 1
ATOM 5929 O O . GLY B 1 236 ? -23.922 -11.297 -8.664 1 94.12 236 GLY B O 1
ATOM 5930 N N . GLU B 1 237 ? -21.922 -10.5 -9.211 1 95.75 237 GLU B N 1
ATOM 5931 C CA . GLU B 1 237 ? -22.172 -10.812 -10.617 1 95.75 237 GLU B CA 1
ATOM 5932 C C . GLU B 1 237 ? -20.859 -11.062 -11.359 1 95.75 237 GLU B C 1
ATOM 5934 O O . GLU B 1 237 ? -19.797 -10.656 -10.891 1 95.75 237 GLU B O 1
ATOM 5939 N N . LEU B 1 238 ? -20.969 -11.773 -12.477 1 97.19 238 LEU B N 1
ATOM 5940 C CA . LEU B 1 238 ? -19.859 -11.992 -13.406 1 97.19 238 LEU B CA 1
ATOM 5941 C C . LEU B 1 238 ? -19.938 -11.016 -14.57 1 97.19 238 LEU B C 1
ATOM 5943 O O . LEU B 1 238 ? -20.984 -10.867 -15.203 1 97.19 238 LEU B O 1
ATOM 5947 N N . GLU B 1 239 ? -18.891 -10.266 -14.773 1 97.5 239 GLU B N 1
ATOM 5948 C CA . GLU B 1 239 ? -18.719 -9.445 -15.969 1 97.5 239 GLU B CA 1
ATOM 5949 C C . GLU B 1 239 ? -18.016 -10.234 -17.078 1 97.5 239 GLU B C 1
ATOM 5951 O O . GLU B 1 239 ? -16.812 -10.461 -17.016 1 97.5 239 GLU B O 1
ATOM 5956 N N . VAL B 1 240 ? -18.797 -10.594 -18.141 1 98.12 240 VAL B N 1
ATOM 5957 C CA . VAL B 1 240 ? -18.328 -11.578 -19.094 1 98.12 240 VAL B CA 1
ATOM 5958 C C . VAL B 1 240 ? -18.125 -10.914 -20.469 1 98.12 240 VAL B C 1
ATOM 5960 O O . VAL B 1 240 ? -19.031 -10.273 -20.984 1 98.12 240 VAL B O 1
ATOM 5963 N N . TYR B 1 241 ? -16.969 -11.047 -21 1 98.5 241 TYR B N 1
ATOM 5964 C CA . TYR B 1 241 ? -16.656 -10.688 -22.375 1 98.5 241 TYR B CA 1
ATOM 5965 C C . TYR B 1 241 ? -16.562 -11.93 -23.25 1 98.5 241 TYR B C 1
ATOM 5967 O O . TYR B 1 241 ? -15.555 -12.633 -23.25 1 98.5 241 TYR B O 1
ATOM 5975 N N . LYS B 1 242 ? -17.547 -12.156 -24.047 1 98.12 242 LYS B N 1
ATOM 5976 C CA . LYS B 1 242 ? -17.734 -13.398 -24.797 1 98.12 242 LYS B CA 1
ATOM 5977 C C . LYS B 1 242 ? -16.797 -13.453 -25.984 1 98.12 242 LYS B C 1
ATOM 5979 O O . LYS B 1 242 ? -16.578 -12.453 -26.672 1 98.12 242 LYS B O 1
ATOM 5984 N N . GLN B 1 243 ? -16.281 -14.648 -26.109 1 97.88 243 GLN B N 1
ATOM 5985 C CA . GLN B 1 243 ? -15.5 -14.883 -27.312 1 97.88 243 GLN B CA 1
ATOM 5986 C C . GLN B 1 243 ? -16.406 -15.148 -28.516 1 97.88 243 GLN B C 1
ATOM 5988 O O . GLN B 1 243 ? -17.469 -15.758 -28.391 1 97.88 243 GLN B O 1
ATO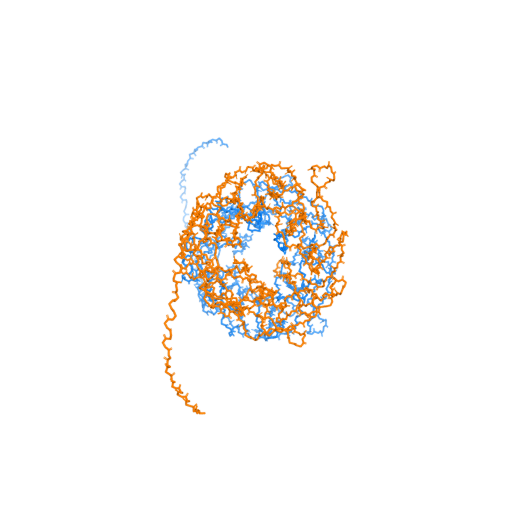M 5993 N N . ASN B 1 244 ? -15.961 -14.719 -29.688 1 96.31 244 ASN B N 1
ATOM 5994 C CA . ASN B 1 244 ? -16.703 -14.992 -30.906 1 96.31 244 ASN B CA 1
ATOM 5995 C C . ASN B 1 244 ? -16.016 -16.078 -31.75 1 96.31 244 ASN B C 1
ATOM 5997 O O . ASN B 1 244 ? -14.977 -16.609 -31.344 1 96.31 244 ASN B O 1
ATOM 6001 N N . GLN B 1 245 ? -16.531 -16.391 -32.844 1 93.56 245 GLN B N 1
ATOM 6002 C CA . GLN B 1 245 ? -16.047 -17.484 -33.656 1 93.56 245 GLN B CA 1
ATOM 6003 C C . GLN B 1 245 ? -14.703 -17.156 -34.312 1 93.56 245 GLN B C 1
ATOM 6005 O O . GLN B 1 245 ? -13.953 -18.047 -34.688 1 93.56 245 GLN B O 1
ATOM 6010 N N . THR B 1 246 ? -14.352 -15.883 -34.375 1 92.81 246 THR B N 1
ATOM 6011 C CA . THR B 1 246 ? -13.07 -15.461 -34.906 1 92.81 246 THR B CA 1
ATOM 6012 C C . THR B 1 246 ? -12 -15.438 -33.844 1 92.81 246 THR B C 1
ATOM 6014 O O . THR B 1 246 ? -10.883 -14.969 -34.062 1 92.81 246 THR B O 1
ATOM 6017 N N . LYS B 1 247 ? -12.398 -15.844 -32.594 1 93.88 247 LYS B N 1
ATOM 6018 C CA . LYS B 1 247 ? -11.523 -15.984 -31.438 1 93.88 247 LYS B CA 1
ATOM 6019 C C . LYS B 1 247 ? -11.141 -14.625 -30.875 1 93.88 247 LYS B C 1
ATOM 6021 O O . LYS B 1 247 ? -10.078 -14.477 -30.266 1 93.88 247 LYS B O 1
ATOM 6026 N N . ASP B 1 248 ? -12 -13.633 -31.188 1 95.62 248 ASP B N 1
ATOM 6027 C CA . ASP B 1 248 ? -11.953 -12.328 -30.531 1 95.62 248 ASP B CA 1
ATOM 6028 C C . ASP B 1 248 ? -13.016 -12.234 -29.438 1 95.62 248 ASP B C 1
ATOM 6030 O O . ASP B 1 248 ? -13.812 -13.156 -29.25 1 95.62 248 ASP B O 1
ATOM 6034 N N . PHE B 1 249 ? -12.898 -11.117 -28.734 1 98.25 249 PHE B N 1
ATOM 6035 C CA . PHE B 1 249 ? -13.836 -10.977 -27.609 1 98.25 249 PHE B CA 1
ATOM 6036 C C . PHE B 1 249 ? -14.766 -9.789 -27.828 1 98.25 249 PHE B C 1
ATOM 6038 O O . PHE B 1 249 ? -14.344 -8.75 -28.328 1 98.25 249 PHE B O 1
ATOM 6045 N N . ASP B 1 250 ? -15.992 -9.961 -27.422 1 97.38 250 ASP B N 1
ATOM 6046 C CA . ASP B 1 250 ? -16.969 -8.875 -27.469 1 97.38 250 ASP B CA 1
ATOM 6047 C C . ASP B 1 250 ? -16.578 -7.742 -26.531 1 97.38 250 ASP B C 1
ATOM 6049 O O . ASP B 1 250 ? -16.234 -7.984 -25.375 1 97.38 250 ASP B O 1
ATOM 6053 N N . GLN B 1 251 ? -16.672 -6.535 -27.016 1 96.31 251 GLN B N 1
ATOM 6054 C CA . GLN B 1 251 ? -16.297 -5.379 -26.203 1 96.31 251 GLN B CA 1
ATOM 6055 C C . GLN B 1 251 ? -17.406 -5.023 -25.203 1 96.31 251 GLN B C 1
ATOM 6057 O O . GLN B 1 251 ? -17.172 -4.27 -24.266 1 96.31 251 GLN B O 1
ATOM 6062 N N . VAL B 1 252 ? -18.516 -5.531 -25.516 1 96.88 252 VAL B N 1
ATOM 6063 C CA . VAL B 1 252 ? -19.641 -5.277 -24.609 1 96.88 252 VAL B CA 1
ATOM 6064 C C . VAL B 1 252 ? -19.781 -6.434 -23.625 1 96.88 252 VAL B C 1
ATOM 6066 O O . VAL B 1 252 ? -19.938 -7.586 -24.031 1 96.88 252 VAL B O 1
ATOM 6069 N N . ALA B 1 253 ? -19.734 -6.105 -22.406 1 96.62 253 ALA B N 1
ATOM 6070 C CA . ALA B 1 253 ? -19.812 -7.125 -21.359 1 96.62 253 ALA B CA 1
ATOM 6071 C C . ALA B 1 253 ? -21.25 -7.613 -21.172 1 96.62 253 ALA B C 1
ATOM 6073 O O . ALA B 1 253 ? -22.203 -6.836 -21.297 1 96.62 253 ALA B O 1
ATOM 6074 N N . GLU B 1 254 ? -21.406 -8.828 -20.922 1 96.19 254 GLU B N 1
ATOM 6075 C CA . GLU B 1 254 ? -22.625 -9.406 -20.391 1 96.19 254 GLU B CA 1
ATOM 6076 C C . GLU B 1 254 ? -22.516 -9.656 -18.891 1 96.19 254 GLU B C 1
ATOM 6078 O O . GLU B 1 254 ? -21.5 -10.172 -18.422 1 96.19 254 GLU B O 1
ATOM 6083 N N . TYR B 1 255 ? -23.531 -9.289 -18.172 1 95.12 255 TYR B N 1
ATOM 6084 C CA . TYR B 1 255 ? -23.516 -9.461 -16.719 1 95.12 255 TYR B CA 1
ATOM 6085 C C . TYR B 1 255 ? -24.406 -10.625 -16.297 1 95.12 255 TYR B C 1
ATOM 6087 O O . TYR B 1 255 ? -25.578 -10.656 -16.625 1 95.12 255 TYR B O 1
ATOM 6095 N N . ILE B 1 256 ? -23.797 -11.531 -15.633 1 93.62 256 ILE B N 1
ATOM 6096 C CA . ILE B 1 256 ? -24.516 -12.711 -15.156 1 93.62 256 ILE B CA 1
ATOM 6097 C C . ILE B 1 256 ? -24.578 -12.695 -13.625 1 93.62 256 ILE B C 1
ATOM 6099 O O . ILE B 1 256 ? -23.531 -12.758 -12.961 1 93.62 256 ILE B O 1
ATOM 6103 N N . SER B 1 257 ? -25.719 -12.703 -13.062 1 92.25 257 SER B N 1
ATOM 6104 C CA . SER B 1 257 ? -25.891 -12.656 -11.609 1 92.25 257 SER B CA 1
ATOM 6105 C C . SER B 1 257 ? -25.578 -14.008 -10.977 1 92.25 257 SER B C 1
ATOM 6107 O O . SER B 1 257 ? -25.906 -15.055 -11.547 1 92.25 257 SER B O 1
ATOM 6109 N N . VAL B 1 258 ? -24.906 -13.922 -9.906 1 92.25 258 VAL B N 1
ATOM 6110 C CA . VAL B 1 258 ? -24.641 -15.094 -9.086 1 92.25 258 VAL B CA 1
ATOM 6111 C C . VAL B 1 258 ? -25.359 -14.969 -7.75 1 92.25 258 VAL B C 1
ATOM 6113 O O . VAL B 1 258 ? -25.484 -13.875 -7.203 1 92.25 258 VAL B O 1
ATOM 6116 N N . ARG B 1 259 ? -25.938 -16.047 -7.207 1 88.88 259 ARG B N 1
ATOM 6117 C CA . ARG B 1 259 ? -26.75 -16.047 -5.996 1 88.88 259 ARG B CA 1
ATOM 6118 C C . ARG B 1 259 ? -25.922 -15.648 -4.781 1 88.88 259 ARG B C 1
ATOM 6120 O O . ARG B 1 259 ? -26.438 -15.023 -3.852 1 88.88 259 ARG B O 1
ATOM 6127 N N . GLN B 1 260 ? -24.672 -16.016 -4.797 1 90.69 260 GLN B N 1
ATOM 6128 C CA . GLN B 1 260 ? -23.781 -15.703 -3.684 1 90.69 260 GLN B CA 1
ATOM 6129 C C . GLN B 1 260 ? -23.312 -14.258 -3.744 1 90.69 260 GLN B C 1
ATOM 6131 O O . GLN B 1 260 ? -23.047 -13.727 -4.828 1 90.69 260 GLN B O 1
ATOM 6136 N N . PRO B 1 261 ? -23.203 -13.594 -2.594 1 94 261 PRO B N 1
ATOM 6137 C CA . PRO B 1 261 ? -22.641 -12.25 -2.576 1 94 261 PRO B CA 1
ATOM 6138 C C . PRO B 1 261 ? -21.125 -12.242 -2.783 1 94 261 PRO B C 1
ATOM 6140 O O . PRO B 1 261 ? -20.375 -11.906 -1.863 1 94 261 PRO B O 1
ATOM 6143 N N . ILE B 1 262 ? -20.703 -12.484 -3.992 1 96.44 262 ILE B N 1
ATOM 6144 C CA . ILE B 1 262 ? -19.297 -12.664 -4.312 1 96.44 262 ILE B CA 1
ATOM 6145 C C . ILE B 1 262 ? -18.672 -11.312 -4.633 1 96.44 262 ILE B C 1
ATOM 6147 O O . ILE B 1 262 ? -19.375 -10.359 -4.988 1 96.44 262 ILE B O 1
ATOM 6151 N N . SER B 1 263 ? -17.375 -11.266 -4.418 1 95.94 263 SER B N 1
ATOM 6152 C CA . SER B 1 263 ? -16.562 -10.117 -4.809 1 95.94 263 SER B CA 1
ATOM 6153 C C . SER B 1 263 ? -15.266 -10.562 -5.473 1 95.94 263 SER B C 1
ATOM 6155 O O . SER B 1 263 ? -14.797 -11.68 -5.246 1 95.94 263 SER B O 1
ATOM 6157 N N . GLY B 1 264 ? -14.797 -9.688 -6.328 1 95.19 264 GLY B N 1
ATOM 6158 C CA . GLY B 1 264 ? -13.523 -9.961 -6.973 1 95.19 264 GLY B CA 1
ATOM 6159 C C . GLY B 1 264 ? -12.344 -9.312 -6.258 1 95.19 264 GLY B C 1
ATOM 6160 O O . GLY B 1 264 ? -11.195 -9.516 -6.645 1 95.19 264 GLY B O 1
ATOM 6161 N N . ILE B 1 265 ? -12.617 -8.617 -5.223 1 92.5 265 ILE B N 1
ATOM 6162 C CA . ILE B 1 265 ? -11.594 -7.867 -4.504 1 92.5 265 ILE B CA 1
ATOM 6163 C C . ILE B 1 265 ? -11.492 -8.383 -3.07 1 92.5 265 ILE B C 1
ATOM 6165 O O . ILE B 1 265 ? -12.5 -8.766 -2.469 1 92.5 265 ILE B O 1
ATOM 6169 N N . ASP B 1 266 ? -10.289 -8.391 -2.541 1 93.44 266 ASP B N 1
ATOM 6170 C CA . ASP B 1 266 ? -10.094 -8.781 -1.147 1 93.44 266 ASP B CA 1
ATOM 6171 C C . ASP B 1 266 ? -10.664 -7.727 -0.201 1 93.44 266 ASP B C 1
ATOM 6173 O O . ASP B 1 266 ? -10.562 -6.527 -0.465 1 93.44 266 ASP B O 1
ATOM 6177 N N . TRP B 1 267 ? -11.164 -8.188 0.944 1 90.81 267 TRP B N 1
ATOM 6178 C CA . TRP B 1 267 ? -11.859 -7.293 1.862 1 90.81 267 TRP B CA 1
ATOM 6179 C C . TRP B 1 267 ? -10.914 -6.215 2.385 1 90.81 267 TRP B C 1
ATOM 6181 O O . TRP B 1 267 ? -11.336 -5.086 2.652 1 90.81 267 TRP B O 1
ATOM 6191 N N . TRP B 1 268 ? -9.625 -6.531 2.471 1 89.06 268 TRP B N 1
ATOM 6192 C CA . TRP B 1 268 ? -8.695 -5.562 3.043 1 89.06 268 TRP B CA 1
ATOM 6193 C C . TRP B 1 268 ? -8.336 -4.48 2.027 1 89.06 268 TRP B C 1
ATOM 6195 O O . TRP B 1 268 ? -7.684 -3.494 2.367 1 89.06 268 TRP B O 1
ATOM 6205 N N . ASN B 1 269 ? -8.688 -4.68 0.828 1 89.12 269 ASN B N 1
ATOM 6206 C CA . ASN B 1 269 ? -8.492 -3.656 -0.195 1 89.12 269 ASN B CA 1
ATOM 6207 C C . ASN B 1 269 ? -9.734 -2.785 -0.367 1 89.12 269 ASN B C 1
ATOM 6209 O O . ASN B 1 269 ? -9.734 -1.846 -1.164 1 89.12 269 ASN B O 1
ATOM 6213 N N . LYS B 1 270 ? -10.727 -3.057 0.344 1 88.25 270 LYS B N 1
ATOM 6214 C CA . LYS B 1 270 ? -11.938 -2.246 0.298 1 88.25 270 LYS B CA 1
ATOM 6215 C C . LYS B 1 270 ? -11.875 -1.103 1.307 1 88.25 270 LYS B C 1
ATOM 6217 O O . LYS B 1 270 ? -11.25 -1.229 2.357 1 88.25 270 LYS B O 1
ATOM 6222 N N . ARG B 1 271 ? -12.445 -0.012 0.901 1 86.75 271 ARG B N 1
ATOM 6223 C CA . ARG B 1 271 ? -12.57 1.14 1.788 1 86.75 271 ARG B CA 1
ATOM 6224 C C . ARG B 1 271 ? -14.039 1.52 1.988 1 86.75 271 ARG B C 1
ATOM 6226 O O . ARG B 1 271 ? -14.844 1.404 1.065 1 86.75 271 ARG B O 1
ATOM 6233 N N . ASP B 1 272 ? -14.297 1.988 3.182 1 84.81 272 ASP B N 1
ATOM 6234 C CA . ASP B 1 272 ? -15.656 2.445 3.459 1 84.81 272 ASP B CA 1
ATOM 6235 C C . ASP B 1 272 ? -15.773 3.957 3.275 1 84.81 272 ASP B C 1
ATOM 6237 O O . ASP B 1 272 ? -14.891 4.59 2.695 1 84.81 272 ASP B O 1
ATOM 6241 N N . ALA B 1 273 ? -16.906 4.441 3.693 1 82.38 273 ALA B N 1
ATOM 6242 C CA . ALA B 1 273 ? -17.219 5.852 3.475 1 82.38 273 ALA B CA 1
ATOM 6243 C C . ALA B 1 273 ? -16.266 6.754 4.262 1 82.38 273 ALA B C 1
ATOM 6245 O O . ALA B 1 273 ? -16.141 7.945 3.967 1 82.38 273 ALA B O 1
ATOM 6246 N N . TYR B 1 274 ? -15.57 6.176 5.297 1 79.69 274 TYR B N 1
ATOM 6247 C CA . TYR B 1 274 ? -14.609 6.926 6.105 1 79.69 274 TYR B CA 1
ATOM 6248 C C . TYR B 1 274 ? -13.219 6.863 5.496 1 79.69 274 TYR B C 1
ATOM 6250 O O . TYR B 1 274 ? -12.289 7.5 6 1 79.69 274 TYR B O 1
ATOM 6258 N N . GLY B 1 275 ? -13.117 6.105 4.395 1 82.31 275 GLY B N 1
ATOM 6259 C CA . GLY B 1 275 ? -11.805 5.871 3.822 1 82.31 275 GLY B CA 1
ATOM 6260 C C . GLY B 1 275 ? -11 4.832 4.578 1 82.31 275 GLY B C 1
ATOM 6261 O O . GLY B 1 275 ? -9.789 4.711 4.375 1 82.31 275 GLY B O 1
ATOM 6262 N N . GLU B 1 276 ? -11.633 4.148 5.449 1 82.44 276 GLU B N 1
ATOM 6263 C CA . GLU B 1 276 ? -10.977 3.145 6.285 1 82.44 276 GLU B CA 1
ATOM 6264 C C . GLU B 1 276 ? -11.297 1.733 5.797 1 82.44 276 GLU B C 1
ATOM 6266 O O . GLU B 1 276 ? -12.203 1.541 4.984 1 82.44 276 GLU B O 1
ATOM 6271 N N . GLN B 1 277 ? -10.469 0.845 6.328 1 82.19 277 GLN B N 1
ATOM 6272 C CA . GLN B 1 277 ? -10.75 -0.555 6.023 1 82.19 277 GLN B CA 1
ATOM 6273 C C . GLN B 1 277 ? -12.055 -1.011 6.668 1 82.19 277 GLN B C 1
ATOM 6275 O O . GLN B 1 277 ? -12.539 -0.38 7.609 1 82.19 277 GLN B O 1
ATOM 6280 N N . LEU B 1 278 ? -12.555 -2.109 6.223 1 83.19 278 LEU B N 1
ATOM 6281 C CA . LEU B 1 278 ? -13.82 -2.633 6.719 1 83.19 278 LEU B CA 1
ATOM 6282 C C . LEU B 1 278 ? -13.703 -3.041 8.188 1 83.19 278 LEU B C 1
ATOM 6284 O O . LEU B 1 278 ? -12.672 -3.557 8.609 1 83.19 278 LEU B O 1
ATOM 6288 N N . ASP B 1 279 ? -14.758 -2.766 8.938 1 80.69 279 ASP B N 1
ATOM 6289 C CA . ASP B 1 279 ? -14.883 -3.219 10.312 1 80.69 279 ASP B CA 1
ATOM 6290 C C . ASP B 1 279 ? -14.875 -4.746 10.398 1 80.69 279 ASP B C 1
ATOM 6292 O O . ASP B 1 279 ? -15.688 -5.41 9.742 1 80.69 279 ASP B O 1
ATOM 6296 N N . GLN B 1 280 ? -13.961 -5.254 11.188 1 81.88 280 GLN B N 1
ATOM 6297 C CA . GLN B 1 280 ? -13.758 -6.699 11.211 1 81.88 280 GLN B CA 1
ATOM 6298 C C . GLN B 1 280 ? -14.555 -7.344 12.352 1 81.88 280 GLN B C 1
ATOM 6300 O O . GLN B 1 280 ? -14.461 -8.555 12.57 1 81.88 280 GLN B O 1
ATOM 6305 N N . SER B 1 281 ? -15.328 -6.605 13.102 1 82.44 281 SER B N 1
ATOM 6306 C CA . SER B 1 281 ? -16.047 -7.125 14.258 1 82.44 281 SER B CA 1
ATOM 6307 C C . SER B 1 281 ? -17.078 -8.18 13.836 1 82.44 281 SER B C 1
ATOM 6309 O O . SER B 1 281 ? -17.312 -9.141 14.578 1 82.44 281 SER B O 1
ATOM 6311 N N . GLU B 1 282 ? -17.594 -8.047 12.688 1 85.81 282 GLU B N 1
ATOM 6312 C CA . GLU B 1 282 ? -18.562 -9 12.148 1 85.81 282 GLU B CA 1
ATOM 6313 C C . GLU B 1 282 ? -18.469 -9.086 10.625 1 85.81 282 GLU B C 1
ATOM 6315 O O . GLU B 1 282 ? -19.484 -9.008 9.93 1 85.81 282 GLU B O 1
ATOM 6320 N N . LEU B 1 283 ? -17.359 -9.25 10.18 1 89.44 283 LEU B N 1
ATOM 6321 C CA . LEU B 1 283 ? -17.094 -9.25 8.742 1 89.44 283 LEU B CA 1
ATOM 6322 C C . LEU B 1 283 ? -17.422 -10.609 8.133 1 89.44 283 LEU B C 1
ATOM 6324 O O . LEU B 1 283 ? -17.016 -11.648 8.656 1 89.44 283 LEU B O 1
ATOM 6328 N N . VAL B 1 284 ? -18.234 -10.711 7.207 1 93.38 284 VAL B N 1
ATOM 6329 C CA . VAL B 1 284 ? -18.5 -11.859 6.344 1 93.38 284 VAL B CA 1
ATOM 6330 C C . VAL B 1 284 ? -18.219 -11.484 4.891 1 93.38 284 VAL B C 1
ATOM 6332 O O . VAL B 1 284 ? -18.781 -10.531 4.367 1 93.38 284 VAL B O 1
ATOM 6335 N N . TYR B 1 285 ? -17.391 -12.195 4.293 1 94.12 285 TYR B N 1
ATOM 6336 C CA . TYR B 1 285 ? -16.922 -11.789 2.977 1 94.12 285 TYR B CA 1
ATOM 6337 C C . TYR B 1 285 ? -16.672 -13.008 2.092 1 94.12 285 TYR B C 1
ATOM 6339 O O . TYR B 1 285 ? -16.156 -14.031 2.559 1 94.12 285 TYR B O 1
ATOM 6347 N N . ARG B 1 286 ? -17.062 -12.953 0.869 1 96.69 286 ARG B N 1
ATOM 6348 C CA . ARG B 1 286 ? -16.859 -14.016 -0.113 1 96.69 286 ARG B CA 1
ATOM 6349 C C . ARG B 1 286 ? -16.078 -13.508 -1.323 1 96.69 286 ARG B C 1
ATOM 6351 O O . ARG B 1 286 ? -16.609 -12.734 -2.127 1 96.69 286 ARG B O 1
ATOM 6358 N N . LYS B 1 287 ? -14.891 -13.953 -1.466 1 97.19 287 LYS B N 1
ATOM 6359 C CA . LYS B 1 287 ? -14.031 -13.602 -2.59 1 97.19 287 LYS B CA 1
ATOM 6360 C C . LYS B 1 287 ? -13.859 -14.781 -3.537 1 97.19 287 LYS B C 1
ATOM 6362 O O . LYS B 1 287 ? -13.531 -15.891 -3.104 1 97.19 287 LYS B O 1
ATOM 6367 N N . VAL B 1 288 ? -14.07 -14.586 -4.793 1 97.69 288 VAL B N 1
ATOM 6368 C CA . VAL B 1 288 ? -13.875 -15.656 -5.77 1 97.69 288 VAL B CA 1
ATOM 6369 C C . VAL B 1 288 ? -12.375 -15.914 -5.945 1 97.69 288 VAL B C 1
ATOM 6371 O O . VAL B 1 288 ? -11.602 -14.992 -6.18 1 97.69 288 VAL B O 1
ATOM 6374 N N . GLU B 1 289 ? -12.047 -17.172 -5.793 1 95.81 289 GLU B N 1
ATOM 6375 C CA . GLU B 1 289 ? -10.641 -17.547 -5.902 1 95.81 289 GLU B CA 1
ATOM 6376 C C . GLU B 1 289 ? -10.352 -18.219 -7.246 1 95.81 289 GLU B C 1
ATOM 6378 O O . GLU B 1 289 ? -9.258 -18.062 -7.793 1 95.81 289 GLU B O 1
ATOM 6383 N N . GLN B 1 290 ? -11.312 -18.953 -7.711 1 94.75 290 GLN B N 1
ATOM 6384 C CA . GLN B 1 290 ? -11.117 -19.672 -8.961 1 94.75 290 GLN B CA 1
ATOM 6385 C C . GLN B 1 290 ? -12.422 -19.797 -9.742 1 94.75 290 GLN B C 1
ATOM 6387 O O . GLN B 1 290 ? -13.5 -19.906 -9.141 1 94.75 290 GLN B O 1
ATOM 6392 N N . LEU B 1 291 ? -12.344 -19.797 -11.023 1 95.5 291 LEU B N 1
ATOM 6393 C CA . LEU B 1 291 ? -13.398 -20.109 -11.984 1 95.5 291 LEU B CA 1
ATOM 6394 C C . LEU B 1 291 ? -12.883 -21.031 -13.086 1 95.5 291 LEU B C 1
ATOM 6396 O O . LEU B 1 291 ? -12.289 -20.562 -14.062 1 95.5 291 LEU B O 1
ATOM 6400 N N . LYS B 1 292 ? -13.102 -22.234 -12.93 1 91.56 292 LYS B N 1
ATOM 6401 C CA . LYS B 1 292 ? -12.633 -23.234 -13.891 1 91.56 292 LYS B CA 1
ATOM 6402 C C . LYS B 1 292 ? -13.344 -24.562 -13.695 1 91.56 292 LYS B C 1
ATOM 6404 O O . LYS B 1 292 ? -13.992 -24.781 -12.672 1 91.56 292 LYS B O 1
ATOM 6409 N N . ASP B 1 293 ? -13.273 -25.422 -14.688 1 90.81 293 ASP B N 1
ATOM 6410 C CA . ASP B 1 293 ? -13.805 -26.781 -14.57 1 90.81 293 ASP B CA 1
ATOM 6411 C C . ASP B 1 293 ? -12.93 -27.641 -13.656 1 90.81 293 ASP B C 1
ATOM 6413 O O . ASP B 1 293 ? -11.875 -28.109 -14.086 1 90.81 293 ASP B O 1
ATOM 6417 N N . LEU B 1 294 ? -13.406 -27.906 -12.469 1 86.75 294 LEU B N 1
ATOM 6418 C CA . LEU B 1 294 ? -12.602 -28.578 -11.453 1 86.75 294 LEU B CA 1
ATOM 6419 C C . LEU B 1 294 ? -12.797 -30.094 -11.523 1 86.75 294 LEU B C 1
ATOM 6421 O O . LEU B 1 294 ? -11.891 -30.859 -11.195 1 86.75 294 LEU B O 1
ATOM 6425 N N . ASN B 1 295 ? -13.969 -30.547 -11.992 1 85.25 295 ASN B N 1
ATOM 6426 C CA . ASN B 1 295 ? -14.297 -31.969 -11.953 1 85.25 295 ASN B CA 1
ATOM 6427 C C . ASN B 1 295 ? -14.312 -32.562 -13.359 1 85.25 295 ASN B C 1
ATOM 6429 O O . ASN B 1 295 ? -14.844 -33.656 -13.562 1 85.25 295 ASN B O 1
ATOM 6433 N N . ALA B 1 296 ? -13.961 -31.859 -14.398 1 84.31 296 ALA B N 1
ATOM 6434 C CA . ALA B 1 296 ? -13.758 -32.281 -15.781 1 84.31 296 ALA B CA 1
ATOM 6435 C C . ALA B 1 296 ? -15.086 -32.688 -16.422 1 84.31 296 ALA B C 1
ATOM 6437 O O . ALA B 1 296 ? -15.141 -33.625 -17.203 1 84.31 296 ALA B O 1
ATOM 6438 N N . ASP B 1 297 ? -16.172 -32.062 -16.078 1 87.5 297 ASP B N 1
ATOM 6439 C CA . ASP B 1 297 ? -17.469 -32.406 -16.688 1 87.5 297 ASP B CA 1
ATOM 6440 C C . ASP B 1 297 ? -17.812 -31.406 -17.797 1 87.5 297 ASP B C 1
ATOM 6442 O O . ASP B 1 297 ? -18.906 -31.453 -18.375 1 87.5 297 ASP B O 1
ATOM 6446 N N . GLY B 1 298 ? -16.875 -30.438 -17.969 1 90 298 GLY B N 1
ATOM 6447 C CA . GLY B 1 298 ? -17.047 -29.5 -19.078 1 90 298 GLY B CA 1
ATOM 6448 C C . GLY B 1 298 ? -17.812 -28.25 -18.688 1 90 298 GLY B C 1
ATOM 6449 O O . GLY B 1 298 ? -18.047 -27.375 -19.516 1 90 298 GLY B O 1
ATOM 6450 N N . VAL B 1 299 ? -18.188 -28.203 -17.484 1 94.75 299 VAL B N 1
ATOM 6451 C CA . VAL B 1 299 ? -18.922 -27.047 -16.984 1 94.75 299 VAL B CA 1
ATOM 6452 C C . VAL B 1 299 ? -18.062 -26.281 -15.969 1 94.75 299 VAL B C 1
ATOM 6454 O O . VAL B 1 299 ? -17.422 -26.891 -15.117 1 94.75 299 VAL B O 1
ATOM 6457 N N . THR B 1 300 ? -18.031 -24.953 -16.062 1 95.5 300 THR B N 1
ATOM 6458 C CA . THR B 1 300 ? -17.219 -24.109 -15.195 1 95.5 300 THR B CA 1
ATOM 6459 C C . THR B 1 300 ? -17.688 -24.219 -13.75 1 95.5 300 THR B C 1
ATOM 6461 O O . THR B 1 300 ? -18.891 -24.188 -13.477 1 95.5 300 THR B O 1
ATOM 6464 N N . ASP B 1 301 ? -16.766 -24.344 -12.836 1 94.56 301 ASP B N 1
ATOM 6465 C CA . ASP B 1 301 ? -17.016 -24.344 -11.398 1 94.56 301 ASP B CA 1
ATOM 6466 C C . ASP B 1 301 ? -16.469 -23.078 -10.75 1 94.56 301 ASP B C 1
ATOM 6468 O O . ASP B 1 301 ? -15.703 -22.328 -11.375 1 94.56 301 ASP B O 1
ATOM 6472 N N . MET B 1 302 ? -16.906 -22.812 -9.523 1 96.81 302 MET B N 1
ATOM 6473 C CA . MET B 1 302 ? -16.5 -21.609 -8.812 1 96.81 302 MET B CA 1
ATOM 6474 C C . MET B 1 302 ? -16.016 -21.938 -7.406 1 96.81 302 MET B C 1
ATOM 6476 O O . MET B 1 302 ? -16.625 -22.734 -6.695 1 96.81 302 MET B O 1
ATOM 6480 N N . VAL B 1 303 ? -14.844 -21.422 -7.066 1 96.62 303 VAL B N 1
ATOM 6481 C CA . VAL B 1 303 ? -14.305 -21.547 -5.719 1 96.62 303 VAL B CA 1
ATOM 6482 C C . VAL B 1 303 ? -14.312 -20.188 -5.023 1 96.62 303 VAL B C 1
ATOM 6484 O O . VAL B 1 303 ? -13.789 -19.219 -5.559 1 96.62 303 VAL B O 1
ATOM 6487 N N . ILE B 1 304 ? -14.898 -20.172 -3.855 1 97.44 304 ILE B N 1
ATOM 6488 C CA . ILE B 1 304 ? -15.047 -18.953 -3.078 1 97.44 304 ILE B CA 1
ATOM 6489 C C . ILE B 1 304 ? -14.289 -19.078 -1.76 1 97.44 304 ILE B C 1
ATOM 6491 O O . ILE B 1 304 ? -14.352 -20.125 -1.104 1 97.44 304 ILE B O 1
ATOM 6495 N N . ARG B 1 305 ? -13.5 -18.109 -1.406 1 96.94 305 ARG B N 1
ATOM 6496 C CA . ARG B 1 305 ? -12.984 -18 -0.045 1 96.94 305 ARG B CA 1
ATOM 6497 C C . ARG B 1 305 ? -13.977 -17.281 0.861 1 96.94 305 ARG B C 1
ATOM 6499 O O . ARG B 1 305 ? -14.242 -16.094 0.679 1 96.94 305 ARG B O 1
ATOM 6506 N N . TYR B 1 306 ? -14.484 -18.031 1.784 1 95.5 306 TYR B N 1
ATOM 6507 C CA . TYR B 1 306 ? -15.391 -17.5 2.793 1 95.5 306 TYR B CA 1
ATOM 6508 C C . TYR B 1 306 ? -14.617 -17.031 4.023 1 95.5 306 TYR B C 1
ATOM 6510 O O . TYR B 1 306 ? -13.969 -17.828 4.699 1 95.5 306 TYR B O 1
ATOM 6518 N N . THR B 1 307 ? -14.688 -15.711 4.238 1 94.5 307 THR B N 1
ATOM 6519 C CA . THR B 1 307 ? -14.016 -15.148 5.398 1 94.5 307 THR B CA 1
ATOM 6520 C C . THR B 1 307 ? -15.023 -14.664 6.434 1 94.5 307 THR B C 1
ATOM 6522 O O . THR B 1 307 ? -15.945 -13.906 6.105 1 94.5 307 THR B O 1
ATOM 6525 N N . LYS B 1 308 ? -14.875 -15.148 7.559 1 92.38 308 LYS B N 1
ATOM 6526 C CA . LYS B 1 308 ? -15.641 -14.664 8.703 1 92.38 308 LYS B CA 1
ATOM 6527 C C . LYS B 1 308 ? -14.727 -14.195 9.828 1 92.38 308 LYS B C 1
ATOM 6529 O O . LYS B 1 308 ? -13.805 -14.922 10.227 1 92.38 308 LYS B O 1
ATOM 6534 N N . SER B 1 309 ? -14.93 -12.961 10.211 1 87 309 SER B N 1
ATOM 6535 C CA . SER B 1 309 ? -14.109 -12.406 11.289 1 87 309 SER B CA 1
ATOM 6536 C C . SER B 1 309 ? -14.969 -11.875 12.422 1 87 309 SER B C 1
ATOM 6538 O O . SER B 1 309 ? -16 -11.242 12.188 1 87 309 SER B O 1
ATOM 6540 N N . SER B 1 310 ? -14.641 -12.227 13.688 1 82.69 310 SER B N 1
ATOM 6541 C CA . SER B 1 310 ? -15.234 -11.664 14.898 1 82.69 310 SER B CA 1
ATOM 6542 C C . SER B 1 310 ? -14.219 -10.852 15.688 1 82.69 310 SER B C 1
ATOM 6544 O O . SER B 1 310 ? -14.234 -10.852 16.922 1 82.69 310 SER B O 1
ATOM 6546 N N . GLY B 1 311 ? -13.289 -10.383 14.969 1 79.56 311 GLY B N 1
ATOM 6547 C CA . GLY B 1 311 ? -12.164 -9.633 15.508 1 79.56 311 GLY B CA 1
ATOM 6548 C C . GLY B 1 311 ? -10.844 -9.969 14.828 1 79.56 311 GLY B C 1
ATOM 6549 O O . GLY B 1 311 ? -10.766 -10.914 14.039 1 79.56 311 GLY B O 1
ATOM 6550 N N . VAL B 1 312 ? -9.805 -9.242 15.203 1 76.56 312 VAL B N 1
ATOM 6551 C CA . VAL B 1 312 ? -8.516 -9.328 14.523 1 76.56 312 VAL B CA 1
ATOM 6552 C C . VAL B 1 312 ? -7.883 -10.695 14.781 1 76.56 312 VAL B C 1
ATOM 6554 O O . VAL B 1 312 ? -7.184 -11.234 13.922 1 76.56 312 VAL B O 1
ATOM 6557 N N . PHE B 1 313 ? -8.203 -11.273 15.875 1 77.56 313 PHE B N 1
ATOM 6558 C CA . PHE B 1 313 ? -7.547 -12.523 16.234 1 77.56 313 PHE B CA 1
ATOM 6559 C C . PHE B 1 313 ? -8.508 -13.695 16.109 1 77.56 313 PHE B C 1
ATOM 6561 O O . PHE B 1 313 ? -8.219 -14.797 16.594 1 77.56 313 PHE B O 1
ATOM 6568 N N . ASP B 1 314 ? -9.602 -13.422 15.562 1 80.69 314 ASP B N 1
ATOM 6569 C CA . ASP B 1 314 ? -10.609 -14.461 15.367 1 80.69 314 ASP B CA 1
ATOM 6570 C C . ASP B 1 314 ? -11.141 -14.445 13.938 1 80.69 314 ASP B C 1
ATOM 6572 O O . ASP B 1 314 ? -12.234 -13.938 13.68 1 80.69 314 ASP B O 1
ATOM 6576 N N . ARG B 1 315 ? -10.352 -15 13.07 1 85.5 315 ARG B N 1
ATOM 6577 C CA . ARG B 1 315 ? -10.711 -15.039 11.656 1 85.5 315 ARG B CA 1
ATOM 6578 C C . ARG B 1 315 ? -10.633 -16.453 11.109 1 85.5 315 ARG B C 1
ATOM 6580 O O . ARG B 1 315 ? -9.703 -17.203 11.43 1 85.5 315 ARG B O 1
ATOM 6587 N N . VAL B 1 316 ? -11.641 -16.797 10.406 1 87.88 316 VAL B N 1
ATOM 6588 C CA . VAL B 1 316 ? -11.68 -18.109 9.742 1 87.88 316 VAL B CA 1
ATOM 6589 C C . VAL B 1 316 ? -11.82 -17.922 8.234 1 87.88 316 VAL B C 1
ATOM 6591 O O . VAL B 1 316 ? -12.562 -17.047 7.777 1 87.88 316 VAL B O 1
ATOM 6594 N N . ASN B 1 317 ? -10.977 -18.641 7.492 1 92.19 317 ASN B N 1
ATOM 6595 C CA . ASN B 1 317 ? -11.117 -18.75 6.043 1 92.19 317 ASN B CA 1
ATOM 6596 C C . ASN B 1 317 ? -11.469 -20.172 5.621 1 92.19 317 ASN B C 1
ATOM 6598 O O . ASN B 1 317 ? -10.727 -21.109 5.906 1 92.19 317 ASN B O 1
ATOM 6602 N N . ASP B 1 318 ? -12.633 -20.297 5.051 1 94.06 318 ASP B N 1
ATOM 6603 C CA . ASP B 1 318 ? -13.031 -21.531 4.395 1 94.06 318 ASP B CA 1
ATOM 6604 C C . ASP B 1 318 ? -13.086 -21.359 2.879 1 94.06 318 ASP B C 1
ATOM 6606 O O . ASP B 1 318 ? -13.148 -20.234 2.379 1 94.06 318 ASP B O 1
ATOM 6610 N N . TYR B 1 319 ? -12.961 -22.531 2.213 1 96 319 TYR B N 1
ATOM 6611 C CA . TYR B 1 319 ? -13.141 -22.484 0.766 1 96 319 TYR B CA 1
ATOM 6612 C C . TYR B 1 319 ? -14.406 -23.234 0.352 1 96 319 TYR B C 1
ATOM 6614 O O . TYR B 1 319 ? -14.547 -24.422 0.641 1 96 319 TYR B O 1
ATOM 6622 N N . GLU B 1 320 ? -15.328 -22.5 -0.268 1 96.44 320 GLU B N 1
ATOM 6623 C CA . GLU B 1 320 ? -16.578 -23.062 -0.791 1 96.44 320 GLU B CA 1
ATOM 6624 C C . GLU B 1 320 ? -16.453 -23.391 -2.275 1 96.44 320 GLU B C 1
ATOM 6626 O O . GLU B 1 320 ? -16.062 -22.547 -3.078 1 96.44 320 GLU B O 1
ATOM 6631 N N . ILE B 1 321 ? -16.766 -24.609 -2.582 1 96 321 ILE B N 1
ATOM 6632 C CA . ILE B 1 321 ? -16.719 -25.047 -3.975 1 96 321 ILE B CA 1
ATOM 6633 C C . ILE B 1 321 ? -18.141 -25.219 -4.52 1 96 321 ILE B C 1
ATOM 6635 O O . ILE B 1 321 ? -18.938 -25.953 -3.949 1 96 321 ILE B O 1
ATOM 6639 N N . TYR B 1 322 ? -18.438 -24.516 -5.57 1 96.31 322 TYR B N 1
ATOM 6640 C CA . TYR B 1 322 ? -19.719 -24.609 -6.273 1 96.31 322 TYR B CA 1
ATOM 6641 C C . TYR B 1 322 ? -19.531 -25.25 -7.645 1 96.31 322 TYR B C 1
ATOM 6643 O O . TYR B 1 322 ? -18.953 -24.641 -8.547 1 96.31 322 TYR B O 1
ATOM 6651 N N . LEU B 1 323 ? -20.016 -26.453 -7.801 1 94.06 323 LEU B N 1
ATOM 6652 C CA . LEU B 1 323 ? -19.969 -27.109 -9.102 1 94.06 323 LEU B CA 1
ATOM 6653 C C . LEU B 1 323 ? -21.047 -26.562 -10.031 1 94.06 323 LEU B C 1
ATOM 6655 O O . LEU B 1 323 ? -22.234 -26.609 -9.695 1 94.06 323 LEU B O 1
ATOM 6659 N N . GLY B 1 324 ? -20.625 -26.016 -11.141 1 94.88 324 GLY B N 1
ATOM 6660 C CA . GLY B 1 324 ? -21.562 -25.438 -12.086 1 94.88 324 GLY B CA 1
ATOM 6661 C C . GLY B 1 324 ? -22.453 -26.469 -12.742 1 94.88 324 GLY B C 1
ATOM 6662 O O . GLY B 1 324 ? -22.094 -27.641 -12.852 1 94.88 324 GLY B O 1
ATOM 6663 N N . GLU B 1 325 ? -23.641 -25.969 -13.156 1 94.44 325 GLU B N 1
ATOM 6664 C CA . GLU B 1 325 ? -24.625 -26.797 -13.852 1 94.44 325 GLU B CA 1
ATOM 6665 C C . GLU B 1 325 ? -25.094 -26.125 -15.148 1 94.44 325 GLU B C 1
ATOM 6667 O O . GLU B 1 325 ? -25.172 -24.906 -15.219 1 94.44 325 GLU B O 1
ATOM 6672 N N . ASN B 1 326 ? -25.312 -26.906 -16.078 1 95.56 326 ASN B N 1
ATOM 6673 C CA . ASN B 1 326 ? -25.953 -26.438 -17.312 1 95.56 326 ASN B CA 1
ATOM 6674 C C . ASN B 1 326 ? -27.469 -26.547 -17.219 1 95.56 326 ASN B C 1
ATOM 6676 O O . ASN B 1 326 ? -28.016 -27.656 -17.328 1 95.56 326 ASN B O 1
ATOM 6680 N N . GLN B 1 327 ? -28.094 -25.438 -16.969 1 94 327 GLN B N 1
ATOM 6681 C CA . GLN B 1 327 ? -29.562 -25.406 -16.922 1 94 327 GLN B CA 1
ATOM 6682 C C . GLN B 1 327 ? -30.125 -24.672 -18.141 1 94 327 GLN B C 1
ATOM 6684 O O . GLN B 1 327 ? -30.141 -23.438 -18.172 1 94 327 GLN B O 1
ATOM 6689 N N . LYS B 1 328 ? -30.656 -25.359 -19.109 1 93.5 328 LYS B N 1
ATOM 6690 C CA . LYS B 1 328 ? -31.234 -24.812 -20.328 1 93.5 328 LYS B CA 1
ATOM 6691 C C . LYS B 1 328 ? -30.234 -23.938 -21.078 1 93.5 328 LYS B C 1
ATOM 6693 O O . LYS B 1 328 ? -30.562 -22.812 -21.453 1 93.5 328 LYS B O 1
ATOM 6698 N N . GLY B 1 329 ? -29.016 -24.328 -21.047 1 91.44 329 GLY B N 1
ATOM 6699 C CA . GLY B 1 329 ? -28 -23.641 -21.812 1 91.44 329 GLY B CA 1
ATOM 6700 C C . GLY B 1 329 ? -27.328 -22.516 -21.062 1 91.44 329 GLY B C 1
ATOM 6701 O O . GLY B 1 329 ? -26.5 -21.781 -21.609 1 91.44 329 GLY B O 1
ATOM 6702 N N . ALA B 1 330 ? -27.688 -22.438 -19.812 1 93.56 330 ALA B N 1
ATOM 6703 C CA . ALA B 1 330 ? -27.094 -21.375 -19.016 1 93.56 330 ALA B CA 1
ATOM 6704 C C . ALA B 1 330 ? -26.344 -21.953 -17.812 1 93.56 330 ALA B C 1
ATOM 6706 O O . ALA B 1 330 ? -26.781 -22.922 -17.203 1 93.56 330 ALA B O 1
ATOM 6707 N N . LEU B 1 331 ? -25.219 -21.328 -17.531 1 95.06 331 LEU B N 1
ATOM 6708 C CA . LEU B 1 331 ? -24.438 -21.703 -16.359 1 95.06 331 LEU B CA 1
ATOM 6709 C C . LEU B 1 331 ? -25.125 -21.234 -15.086 1 95.06 331 LEU B C 1
ATOM 6711 O O . LEU B 1 331 ? -25.453 -20.047 -14.953 1 95.06 331 LEU B O 1
ATOM 6715 N N . VAL B 1 332 ? -25.375 -22.188 -14.219 1 94.62 332 VAL B N 1
ATOM 6716 C CA . VAL B 1 332 ? -25.969 -21.859 -12.93 1 94.62 332 VAL B CA 1
ATOM 6717 C C . VAL B 1 332 ? -25.172 -22.516 -11.805 1 94.62 332 VAL B C 1
ATOM 6719 O O . VAL B 1 332 ? -24.734 -23.672 -11.938 1 94.62 332 VAL B O 1
ATOM 6722 N N . PHE B 1 333 ? -24.969 -21.766 -10.805 1 95.69 333 PHE B N 1
ATOM 6723 C CA . PHE B 1 333 ? -24.359 -22.328 -9.609 1 95.69 333 PHE B CA 1
ATOM 6724 C C . PHE B 1 333 ? -25.422 -22.672 -8.57 1 95.69 333 PHE B C 1
ATOM 6726 O O . PHE B 1 333 ? -26.375 -21.922 -8.391 1 95.69 333 PHE B O 1
ATOM 6733 N N . PRO B 1 334 ? -25.203 -23.781 -7.887 1 94.44 334 PRO B N 1
ATOM 6734 C CA . PRO B 1 334 ? -26.172 -24.125 -6.844 1 94.44 334 PRO B CA 1
ATOM 6735 C C . PRO B 1 334 ? -26.188 -23.125 -5.695 1 94.44 334 PRO B C 1
ATOM 6737 O O . PRO B 1 334 ? -25.25 -22.344 -5.539 1 94.44 334 PRO B O 1
ATOM 6740 N N . LYS B 1 335 ? -27.266 -23.172 -4.918 1 93.31 335 LYS B N 1
ATOM 6741 C CA . LYS B 1 335 ? -27.438 -22.266 -3.787 1 93.31 335 LYS B CA 1
ATOM 6742 C C . LYS B 1 335 ? -26.453 -22.594 -2.666 1 93.31 335 LYS B C 1
ATOM 6744 O O . LYS B 1 335 ? -25.938 -21.688 -2.014 1 93.31 335 LYS B O 1
ATOM 6749 N N . VAL B 1 336 ? -26.281 -23.922 -2.547 1 94.5 336 VAL B N 1
ATOM 6750 C CA . VAL B 1 336 ? -25.391 -24.375 -1.49 1 94.5 336 VAL B CA 1
ATOM 6751 C C . VAL B 1 336 ? -24.109 -24.938 -2.104 1 94.5 336 VAL B C 1
ATOM 6753 O O . VAL B 1 336 ? -24.141 -25.547 -3.172 1 94.5 336 VAL B O 1
ATOM 6756 N N . ALA B 1 337 ? -23.062 -24.719 -1.403 1 95.62 337 ALA B N 1
ATOM 6757 C CA . ALA B 1 337 ? -21.781 -25.203 -1.886 1 95.62 337 ALA B CA 1
ATOM 6758 C C . ALA B 1 337 ? -21.797 -26.734 -2.035 1 95.62 337 ALA B C 1
ATOM 6760 O O . ALA B 1 337 ? -22.359 -27.438 -1.19 1 95.62 337 ALA B O 1
ATOM 6761 N N . SER B 1 338 ? -21.203 -27.188 -3.066 1 94.38 338 SER B N 1
ATOM 6762 C CA . SER B 1 338 ? -21.062 -28.625 -3.291 1 94.38 338 SER B CA 1
ATOM 6763 C C . SER B 1 338 ? -20.094 -29.25 -2.301 1 94.38 338 SER B C 1
ATOM 6765 O O . SER B 1 338 ? -20.266 -30.406 -1.895 1 94.38 338 SER B O 1
ATOM 6767 N N . SER B 1 339 ? -19.047 -28.531 -1.956 1 94.31 339 SER B N 1
ATOM 6768 C CA . SER B 1 339 ? -18.062 -28.906 -0.953 1 94.31 339 SER B CA 1
ATOM 6769 C C . SER B 1 339 ? -17.531 -27.688 -0.218 1 94.31 339 SER B C 1
ATOM 6771 O O . SER B 1 339 ? -17.516 -26.578 -0.768 1 94.31 339 SER B O 1
ATOM 6773 N N . VAL B 1 340 ? -17.172 -27.938 1.019 1 94.88 340 VAL B N 1
ATOM 6774 C CA . VAL B 1 340 ? -16.5 -26.891 1.796 1 94.88 340 VAL B CA 1
ATOM 6775 C C . VAL B 1 340 ? -15.18 -27.438 2.352 1 94.88 340 VAL B C 1
ATOM 6777 O O . VAL B 1 340 ? -15.164 -28.453 3.045 1 94.88 340 VAL B O 1
ATOM 6780 N N . ILE B 1 341 ? -14.117 -26.812 1.926 1 94.69 341 ILE B N 1
ATOM 6781 C CA . ILE B 1 341 ? -12.812 -27.125 2.488 1 94.69 341 ILE B CA 1
ATOM 6782 C C . ILE B 1 341 ? -12.625 -26.375 3.805 1 94.69 341 ILE B C 1
ATOM 6784 O O . ILE B 1 341 ? -12.508 -25.141 3.812 1 94.69 341 ILE B O 1
ATOM 6788 N N . LYS B 1 342 ? -12.633 -27.062 4.824 1 92.56 342 LYS B N 1
ATOM 6789 C CA . LYS B 1 342 ? -12.484 -26.5 6.168 1 92.56 342 LYS B CA 1
ATOM 6790 C C . LYS B 1 342 ? -11.469 -27.297 6.98 1 92.56 342 LYS B C 1
ATOM 6792 O O . LYS B 1 342 ? -11.375 -28.516 6.844 1 92.56 342 LYS B O 1
ATOM 6797 N N . ALA B 1 343 ? -10.672 -26.609 7.68 1 89.94 343 ALA B N 1
ATOM 6798 C CA . ALA B 1 343 ? -9.711 -27.188 8.617 1 89.94 343 ALA B CA 1
ATOM 6799 C C . ALA B 1 343 ? -9.414 -26.234 9.766 1 89.94 343 ALA B C 1
ATOM 6801 O O . ALA B 1 343 ? -9.992 -25.141 9.844 1 89.94 343 ALA B O 1
ATOM 6802 N N . GLU B 1 344 ? -8.602 -26.734 10.664 1 82.88 344 GLU B N 1
ATOM 6803 C CA . GLU B 1 344 ? -8.258 -25.906 11.812 1 82.88 344 GLU B CA 1
ATOM 6804 C C . GLU B 1 344 ? -7.434 -24.688 11.398 1 82.88 344 GLU B C 1
ATOM 6806 O O . GLU B 1 344 ? -6.562 -24.797 10.531 1 82.88 344 GLU B O 1
ATOM 6811 N N . GLY B 1 345 ? -7.828 -23.547 12.008 1 82.56 345 GLY B N 1
ATOM 6812 C CA . GLY B 1 345 ? -7.07 -22.328 11.781 1 82.56 345 GLY B CA 1
ATOM 6813 C C . GLY B 1 345 ? -7.57 -21.531 10.594 1 82.56 345 GLY B C 1
ATOM 6814 O O . GLY B 1 345 ? -8.641 -21.812 10.055 1 82.56 345 GLY B O 1
ATOM 6815 N N . THR B 1 346 ? -6.879 -20.469 10.336 1 87.88 346 THR B N 1
ATOM 6816 C CA . THR B 1 346 ? -7.148 -19.656 9.164 1 87.88 346 THR B CA 1
ATOM 6817 C C . THR B 1 346 ? -6.445 -20.219 7.934 1 87.88 346 THR B C 1
ATOM 6819 O O . THR B 1 346 ? -5.215 -20.297 7.895 1 87.88 346 THR B O 1
ATOM 6822 N N . LEU B 1 347 ? -7.223 -20.609 6.938 1 92.38 347 LEU B N 1
ATOM 6823 C CA . LEU B 1 347 ? -6.676 -21.281 5.762 1 92.38 347 LEU B CA 1
ATOM 6824 C C . LEU B 1 347 ? -6.156 -20.266 4.75 1 92.38 347 LEU B C 1
ATOM 6826 O O . LEU B 1 347 ? -6.727 -19.188 4.605 1 92.38 347 LEU B O 1
ATOM 6830 N N . THR B 1 348 ? -5.059 -20.625 4.125 1 89.75 348 THR B N 1
ATOM 6831 C CA . THR B 1 348 ? -4.484 -19.844 3.039 1 89.75 348 THR B 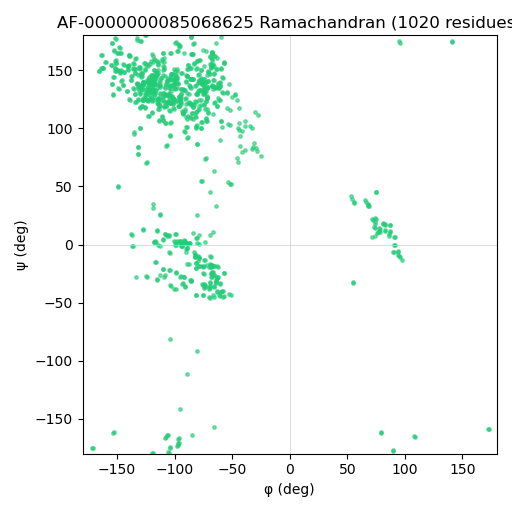CA 1
ATOM 6832 C C . THR B 1 348 ? -3.805 -20.75 2.016 1 89.75 348 THR B C 1
ATOM 6834 O O . THR B 1 348 ? -3.648 -21.953 2.25 1 89.75 348 THR B O 1
ATOM 6837 N N . GLY B 1 349 ? -3.521 -20.219 0.846 1 89.56 349 GLY B N 1
ATOM 6838 C CA . GLY B 1 349 ? -2.693 -20.906 -0.134 1 89.56 349 GLY B CA 1
ATOM 6839 C C . GLY B 1 349 ? -3.416 -22.031 -0.836 1 89.56 349 GLY B C 1
ATOM 6840 O O . GLY B 1 349 ? -2.875 -23.141 -0.967 1 89.56 349 GLY B O 1
ATOM 6841 N N . LEU B 1 350 ? -4.594 -21.891 -1.281 1 92.06 350 LEU B N 1
ATOM 6842 C CA . LEU B 1 350 ? -5.375 -22.906 -1.979 1 92.06 350 LEU B CA 1
ATOM 6843 C C . LEU B 1 350 ? -4.742 -23.25 -3.322 1 92.06 350 LEU B C 1
ATOM 6845 O O . LEU B 1 350 ? -4.477 -22.375 -4.137 1 92.06 350 LEU B O 1
ATOM 6849 N N . GLU B 1 351 ? -4.445 -24.484 -3.453 1 91.88 351 GLU B N 1
ATOM 6850 C CA . GLU B 1 351 ? -3.916 -25 -4.719 1 91.88 351 GLU B CA 1
ATOM 6851 C C . GLU B 1 351 ? -4.648 -26.266 -5.156 1 91.88 351 GLU B C 1
ATOM 6853 O O . GLU B 1 351 ? -4.949 -27.125 -4.332 1 91.88 351 GLU B O 1
ATOM 6858 N N . PHE B 1 352 ? -4.938 -26.359 -6.43 1 90.81 352 PHE B N 1
ATOM 6859 C CA . PHE B 1 352 ? -5.492 -27.562 -7.039 1 90.81 352 PHE B CA 1
ATOM 6860 C C . PHE B 1 352 ? -4.434 -28.297 -7.852 1 90.81 352 PHE B C 1
ATOM 6862 O O . PHE B 1 352 ? -3.811 -27.719 -8.742 1 90.81 352 PHE B O 1
ATOM 6869 N N . ILE B 1 353 ? -4.227 -29.531 -7.492 1 89.94 353 ILE B N 1
ATOM 6870 C CA . ILE B 1 353 ? -3.191 -30.297 -8.172 1 89.94 353 ILE B CA 1
ATOM 6871 C C . ILE B 1 353 ? -3.584 -31.766 -8.203 1 89.94 353 ILE B C 1
ATOM 6873 O O . ILE B 1 353 ? -4.062 -32.312 -7.203 1 89.94 353 ILE B O 1
ATOM 6877 N N . ASP B 1 354 ? -3.439 -32.438 -9.336 1 89.5 354 ASP B N 1
ATOM 6878 C CA . ASP B 1 354 ? -3.641 -33.875 -9.422 1 89.5 354 ASP B CA 1
ATOM 6879 C C . ASP B 1 354 ? -2.443 -34.625 -8.852 1 89.5 354 ASP B C 1
ATOM 6881 O O . ASP B 1 354 ? -1.424 -34.781 -9.523 1 89.5 354 ASP B O 1
ATOM 6885 N N . ILE B 1 355 ? -2.605 -35.125 -7.766 1 92.75 355 ILE B N 1
ATOM 6886 C CA . ILE B 1 355 ? -1.484 -35.688 -7.027 1 92.75 355 ILE B CA 1
ATOM 6887 C C . ILE B 1 355 ? -1.34 -37.156 -7.375 1 92.75 355 ILE B C 1
ATOM 6889 O O . ILE B 1 355 ? -0.224 -37.656 -7.531 1 92.75 355 ILE B O 1
ATOM 6893 N N . ASP B 1 356 ? -2.445 -37.906 -7.598 1 90.5 356 ASP B N 1
ATOM 6894 C CA . ASP B 1 356 ? -2.395 -39.344 -7.789 1 90.5 356 ASP B CA 1
ATOM 6895 C C . ASP B 1 356 ? -2.639 -39.719 -9.25 1 90.5 356 ASP B C 1
ATOM 6897 O O . ASP B 1 356 ? -2.904 -40.906 -9.562 1 90.5 356 ASP B O 1
ATOM 6901 N N . SER B 1 357 ? -2.688 -38.75 -10.102 1 88.12 357 SER B N 1
ATOM 6902 C CA . SER B 1 357 ? -2.754 -38.938 -11.547 1 88.12 357 SER B CA 1
ATOM 6903 C C . SER B 1 357 ? -4.062 -39.594 -11.961 1 88.12 357 SER B C 1
ATOM 6905 O O . SER B 1 357 ? -4.07 -40.5 -12.805 1 88.12 357 SER B O 1
ATOM 6907 N N . ASP B 1 358 ? -5.141 -39.281 -11.336 1 83 358 ASP B N 1
ATOM 6908 C CA . ASP B 1 358 ? -6.434 -39.844 -11.711 1 83 358 ASP B CA 1
ATOM 6909 C C . ASP B 1 358 ? -7.281 -38.812 -12.461 1 83 358 ASP B C 1
ATOM 6911 O O . ASP B 1 358 ? -8.484 -39 -12.625 1 83 358 ASP B O 1
ATOM 6915 N N . ASP B 1 359 ? -6.688 -37.656 -12.797 1 81.31 359 ASP B N 1
ATOM 6916 C CA . ASP B 1 359 ? -7.285 -36.594 -13.586 1 81.31 359 ASP B CA 1
ATOM 6917 C C . ASP B 1 359 ? -8.32 -35.812 -12.766 1 81.31 359 ASP B C 1
ATOM 6919 O O . ASP B 1 359 ? -9.227 -35.188 -13.32 1 81.31 359 ASP B O 1
ATOM 6923 N N . ARG B 1 360 ? -8.258 -35.938 -11.547 1 82.38 360 ARG B N 1
ATOM 6924 C CA . ARG B 1 360 ? -9 -35.094 -10.594 1 82.38 360 ARG B CA 1
ATOM 6925 C C . ARG B 1 360 ? -8.047 -34.406 -9.633 1 82.38 360 ARG B C 1
ATOM 6927 O O . ARG B 1 360 ? -7.137 -35.031 -9.086 1 82.38 360 ARG B O 1
ATOM 6934 N N . ASP B 1 361 ? -8.312 -33.156 -9.5 1 87.38 361 ASP B N 1
ATOM 6935 C CA . ASP B 1 361 ? -7.391 -32.406 -8.664 1 87.38 361 ASP B CA 1
ATOM 6936 C C . ASP B 1 361 ? -7.676 -32.625 -7.18 1 87.38 361 ASP B C 1
ATOM 6938 O O . ASP B 1 361 ? -8.836 -32.719 -6.773 1 87.38 361 ASP B O 1
ATOM 6942 N N . GLU B 1 362 ? -6.656 -32.75 -6.43 1 91.38 362 GLU B N 1
ATOM 6943 C CA . GLU B 1 362 ? -6.719 -32.594 -4.98 1 91.38 362 GLU B CA 1
ATOM 6944 C C . GLU B 1 362 ? -6.574 -31.125 -4.582 1 91.38 362 GLU B C 1
ATOM 6946 O O . GLU B 1 362 ? -6.211 -30.281 -5.41 1 91.38 362 GLU B O 1
ATOM 6951 N N . VAL B 1 363 ? -6.961 -30.906 -3.35 1 93.31 363 VAL B N 1
ATOM 6952 C CA . VAL B 1 363 ? -6.793 -29.562 -2.812 1 93.31 363 VAL B CA 1
ATOM 6953 C C . VAL B 1 363 ? -5.684 -29.547 -1.761 1 93.31 363 VAL B C 1
ATOM 6955 O O . VAL B 1 363 ? -5.637 -30.438 -0.9 1 93.31 363 VAL B O 1
ATOM 6958 N N . MET B 1 364 ? -4.781 -28.641 -1.89 1 93.94 364 MET B N 1
ATOM 6959 C CA . MET B 1 364 ? -3.803 -28.359 -0.841 1 93.94 364 MET B CA 1
ATOM 6960 C C . MET B 1 364 ? -4.023 -26.984 -0.239 1 93.94 364 MET B C 1
ATOM 6962 O O . MET B 1 364 ? -4.199 -26 -0.968 1 93.94 364 MET B O 1
ATOM 6966 N N . VAL B 1 365 ? -4.098 -26.906 1.069 1 94.38 365 VAL B N 1
ATOM 6967 C CA . VAL B 1 365 ? -4.27 -25.625 1.773 1 94.38 365 VAL B CA 1
ATOM 6968 C C . VAL B 1 365 ? -3.402 -25.625 3.031 1 94.38 365 VAL B C 1
ATOM 6970 O O . VAL B 1 365 ? -3.045 -26.672 3.557 1 94.38 365 VAL B O 1
ATOM 6973 N N . ALA B 1 366 ? -2.996 -24.438 3.375 1 91.94 366 ALA B N 1
ATOM 6974 C CA . ALA B 1 366 ? -2.264 -24.25 4.625 1 91.94 366 ALA B CA 1
ATOM 6975 C C . ALA B 1 366 ? -3.137 -23.562 5.676 1 91.94 366 ALA B C 1
ATOM 6977 O O . ALA B 1 366 ? -3.953 -22.703 5.348 1 91.94 366 ALA B O 1
ATOM 6978 N N . GLY B 1 367 ? -3.01 -24 6.93 1 90 367 GLY B N 1
ATOM 6979 C CA . GLY B 1 367 ? -3.742 -23.391 8.031 1 90 367 GLY B CA 1
ATOM 6980 C C . GLY B 1 367 ? -2.846 -22.969 9.18 1 90 367 GLY B C 1
ATOM 6981 O O . GLY B 1 367 ? -1.883 -23.672 9.516 1 90 367 GLY B O 1
ATOM 6982 N N . PHE B 1 368 ? -3.133 -21.828 9.711 1 87.44 368 PHE B N 1
ATOM 6983 C CA . PHE B 1 368 ? -2.422 -21.406 10.922 1 87.44 368 PHE B CA 1
ATOM 6984 C C . PHE B 1 368 ? -3.363 -20.719 11.891 1 87.44 368 PHE B C 1
ATOM 6986 O O . PHE B 1 368 ? -4.363 -20.125 11.477 1 87.44 368 PHE B O 1
ATOM 6993 N N . ASP B 1 369 ? -3.006 -20.797 13.141 1 83.44 369 ASP B N 1
ATOM 6994 C CA . ASP B 1 369 ? -3.797 -20.156 14.18 1 83.44 369 ASP B CA 1
ATOM 6995 C C . ASP B 1 369 ? -3.277 -18.75 14.469 1 83.44 369 ASP B C 1
ATOM 6997 O O . ASP B 1 369 ? -2.066 -18.531 14.578 1 83.44 369 ASP B O 1
ATOM 7001 N N . ILE B 1 370 ? -4.152 -17.75 14.547 1 79.25 370 ILE B N 1
ATOM 7002 C CA . ILE B 1 370 ? -3.736 -16.375 14.766 1 79.25 370 ILE B CA 1
ATOM 7003 C C . ILE B 1 370 ? -4.332 -15.852 16.078 1 79.25 370 ILE B C 1
ATOM 7005 O O . ILE B 1 370 ? -4.488 -14.648 16.25 1 79.25 370 ILE B O 1
ATOM 7009 N N . GLY B 1 371 ? -4.484 -16.594 17.078 1 81.44 371 GLY B N 1
ATOM 7010 C CA . GLY B 1 371 ? -4.918 -16.109 18.375 1 81.44 371 GLY B CA 1
ATOM 7011 C C . GLY B 1 371 ? -3.834 -15.367 19.125 1 81.44 371 GLY B C 1
ATOM 7012 O O . GLY B 1 371 ? -2.668 -15.375 18.734 1 81.44 371 GLY B O 1
ATOM 7013 N N . VAL B 1 372 ? -4.215 -14.688 20.172 1 83 372 VAL B N 1
ATOM 7014 C CA . VAL B 1 372 ? -3.287 -13.875 20.953 1 83 372 VAL B CA 1
ATOM 7015 C C . VAL B 1 372 ? -2.143 -14.742 21.469 1 83 372 VAL B C 1
ATOM 7017 O O . VAL B 1 372 ? -0.974 -14.359 21.375 1 83 372 VAL B O 1
ATOM 7020 N N . SER B 1 373 ? -2.514 -15.891 21.984 1 85.88 373 SER B N 1
ATOM 7021 C CA . SER B 1 373 ? -1.494 -16.797 22.5 1 85.88 373 SER B CA 1
ATOM 7022 C C . SER B 1 373 ? -0.505 -17.203 21.422 1 85.88 373 SER B C 1
ATOM 7024 O O . SER B 1 373 ? 0.694 -17.328 21.672 1 85.88 373 SER B O 1
ATOM 7026 N N . GLN B 1 374 ? -0.977 -17.469 20.25 1 84.31 374 GLN B N 1
ATOM 7027 C CA . GLN B 1 374 ? -0.119 -17.859 19.125 1 84.31 374 GLN B CA 1
ATOM 7028 C C . GLN B 1 374 ? 0.801 -16.719 18.719 1 84.31 374 GLN B C 1
ATOM 7030 O O . GLN B 1 374 ? 1.973 -16.938 18.406 1 84.31 374 GLN B O 1
ATOM 7035 N N . ILE B 1 375 ? 0.322 -15.547 18.797 1 82.75 375 ILE B N 1
ATOM 7036 C CA . ILE B 1 375 ? 1.124 -14.391 18.406 1 82.75 375 ILE B CA 1
ATOM 7037 C C . ILE B 1 375 ? 2.238 -14.18 19.438 1 82.75 375 ILE B C 1
ATOM 7039 O O . ILE B 1 375 ? 3.391 -13.945 19.062 1 82.75 375 ILE B O 1
ATOM 7043 N N . ILE B 1 376 ? 1.854 -14.258 20.688 1 86.44 376 ILE B N 1
ATOM 7044 C CA . ILE B 1 376 ? 2.857 -14.109 21.734 1 86.44 376 ILE B CA 1
ATOM 7045 C C . ILE B 1 376 ? 3.914 -15.203 21.594 1 86.44 376 ILE B C 1
ATOM 7047 O O . ILE B 1 376 ? 5.113 -14.938 21.719 1 86.44 376 ILE B O 1
ATOM 7051 N N . GLY B 1 377 ? 3.422 -16.391 21.359 1 85.94 377 GLY B N 1
ATOM 7052 C CA . GLY B 1 377 ? 4.363 -17.469 21.125 1 85.94 377 GLY B CA 1
ATOM 7053 C C . GLY B 1 377 ? 5.301 -17.219 19.969 1 85.94 377 GLY B C 1
ATOM 7054 O O . GLY B 1 377 ? 6.504 -17.484 20.062 1 85.94 377 GLY B O 1
ATOM 7055 N N . ALA B 1 378 ? 4.77 -16.656 18.938 1 83.31 378 ALA B N 1
ATOM 7056 C CA . ALA B 1 378 ? 5.559 -16.328 17.75 1 83.31 378 ALA B CA 1
ATOM 7057 C C . ALA B 1 378 ? 6.586 -15.242 18.047 1 83.31 378 ALA B C 1
ATOM 7059 O O . ALA B 1 378 ? 7.727 -15.305 17.578 1 83.31 378 ALA B O 1
ATOM 7060 N N . LEU B 1 379 ? 6.109 -14.258 18.766 1 83 379 LEU B N 1
ATOM 7061 C CA . LEU B 1 379 ? 7.008 -13.164 19.125 1 83 379 LEU B CA 1
ATOM 7062 C C . LEU B 1 379 ? 8.18 -13.672 19.953 1 83 379 LEU B C 1
ATOM 7064 O O . LEU B 1 379 ? 9.297 -13.172 19.828 1 83 379 LEU B O 1
ATOM 7068 N N . LEU B 1 380 ? 7.949 -14.672 20.766 1 85.56 380 LEU B N 1
ATOM 7069 C CA . LEU B 1 380 ? 8.969 -15.172 21.672 1 85.56 380 LEU B CA 1
ATOM 7070 C C . LEU B 1 380 ? 9.859 -16.203 20.984 1 85.56 380 LEU B C 1
ATOM 7072 O O . LEU B 1 380 ? 11.055 -16.281 21.266 1 85.56 380 LEU B O 1
ATOM 7076 N N . SER B 1 381 ? 9.297 -16.953 20.031 1 85.94 381 SER B N 1
ATOM 7077 C CA . SER B 1 381 ? 10.047 -18.062 19.438 1 85.94 381 SER B CA 1
ATOM 7078 C C . SER B 1 381 ? 10.562 -17.703 18.047 1 85.94 381 SER B C 1
ATOM 7080 O O . SER B 1 381 ? 11.461 -18.359 17.531 1 85.94 381 SER B O 1
ATOM 7082 N N . GLY B 1 382 ? 9.953 -16.75 17.422 1 84.88 382 GLY B N 1
ATOM 7083 C CA . GLY B 1 382 ? 10.297 -16.406 16.062 1 84.88 382 GLY B CA 1
ATOM 7084 C C . GLY B 1 382 ? 9.719 -17.375 15.039 1 84.88 382 GLY B C 1
ATOM 7085 O O . GLY B 1 382 ? 10.172 -17.422 13.891 1 84.88 382 GLY B O 1
ATOM 7086 N N . SER B 1 383 ? 8.781 -18.172 15.492 1 87.12 383 SER B N 1
ATOM 7087 C CA . SER B 1 383 ? 8.195 -19.141 14.578 1 87.12 383 SER B CA 1
ATOM 7088 C C . SER B 1 383 ? 6.715 -19.344 14.867 1 87.12 383 SER B C 1
ATOM 7090 O O . SER B 1 383 ? 6.238 -19.031 15.953 1 87.12 383 SER B O 1
ATOM 7092 N N . ILE B 1 384 ? 5.988 -19.781 13.836 1 86.75 384 ILE B N 1
ATOM 7093 C CA . ILE B 1 384 ? 4.574 -20.109 13.938 1 86.75 384 ILE B CA 1
ATOM 7094 C C . ILE B 1 384 ? 4.32 -21.484 13.297 1 86.75 384 ILE B C 1
ATOM 7096 O O . ILE B 1 384 ? 4.816 -21.766 12.203 1 86.75 384 ILE B O 1
ATOM 7100 N N . ASP B 1 385 ? 3.541 -22.281 13.984 1 88.88 385 ASP B N 1
ATOM 7101 C CA . ASP B 1 385 ? 3.17 -23.578 13.422 1 88.88 385 ASP B CA 1
ATOM 7102 C C . ASP B 1 385 ? 2.141 -23.422 12.305 1 88.88 385 ASP B C 1
ATOM 7104 O O . ASP B 1 385 ? 1.226 -22.609 12.406 1 88.88 385 ASP B O 1
ATOM 7108 N N . GLN B 1 386 ? 2.383 -24.141 11.258 1 90.69 386 GLN B N 1
ATOM 7109 C CA . GLN B 1 386 ? 1.458 -24.188 10.125 1 90.69 386 GLN B CA 1
ATOM 7110 C C . GLN B 1 386 ? 1.146 -25.625 9.727 1 90.69 386 GLN B C 1
ATOM 7112 O O . GLN B 1 386 ? 2.037 -26.484 9.711 1 90.69 386 GLN B O 1
ATOM 7117 N N . ASP B 1 387 ? -0.124 -25.875 9.477 1 93.69 387 ASP B N 1
ATOM 7118 C CA . ASP B 1 387 ? -0.54 -27.188 8.984 1 93.69 387 ASP B CA 1
ATOM 7119 C C . ASP B 1 387 ? -0.749 -27.156 7.469 1 93.69 387 ASP B C 1
ATOM 7121 O O . ASP B 1 387 ? -1.245 -26.156 6.926 1 93.69 387 ASP B O 1
ATOM 7125 N N . VAL B 1 388 ? -0.306 -28.203 6.852 1 94 388 VAL B N 1
ATOM 7126 C CA . VAL B 1 388 ? -0.606 -28.422 5.445 1 94 388 VAL B CA 1
ATOM 7127 C C . VAL B 1 388 ? -1.679 -29.5 5.312 1 94 388 VAL B C 1
ATOM 7129 O O . VAL B 1 388 ? -1.505 -30.625 5.805 1 94 388 VAL B O 1
ATOM 7132 N N . HIS B 1 389 ? -2.791 -29.188 4.703 1 94.44 389 HIS B N 1
ATOM 7133 C CA . HIS B 1 389 ? -3.908 -30.109 4.535 1 94.44 389 HIS B CA 1
ATOM 7134 C C . HIS B 1 389 ? -4.109 -30.469 3.068 1 94.44 389 HIS B C 1
ATOM 7136 O O . HIS B 1 389 ? -4.004 -29.609 2.191 1 94.44 389 HIS B O 1
ATOM 7142 N N . LEU B 1 390 ? -4.348 -31.703 2.867 1 94.25 390 LEU B N 1
ATOM 7143 C CA . LEU B 1 390 ? -4.707 -32.188 1.535 1 94.25 390 LEU B CA 1
ATOM 7144 C C . LEU B 1 390 ? -6.074 -32.844 1.549 1 94.25 390 LEU B C 1
ATOM 7146 O O . LEU B 1 390 ? -6.375 -33.625 2.455 1 94.25 390 LEU B O 1
ATOM 7150 N N . PHE B 1 391 ? -6.918 -32.5 0.616 1 93.31 391 PHE B N 1
ATOM 7151 C CA . PHE B 1 391 ? -8.258 -33.062 0.466 1 93.31 391 PHE B CA 1
ATOM 7152 C C . PHE B 1 391 ? -8.398 -33.781 -0.874 1 93.31 391 PHE B C 1
ATOM 7154 O O . PHE B 1 391 ? -8.047 -33.219 -1.917 1 93.31 391 PHE B O 1
ATOM 7161 N N . LYS B 1 392 ? -8.906 -34.875 -0.853 1 90.81 392 LYS B N 1
ATOM 7162 C CA . LYS B 1 392 ? -9.156 -35.656 -2.064 1 90.81 392 LYS B CA 1
ATOM 7163 C C . LYS B 1 392 ? -10.609 -35.531 -2.504 1 90.81 392 LYS B C 1
ATOM 7165 O O . LYS B 1 392 ? -11.516 -35.5 -1.67 1 90.81 392 LYS B O 1
ATOM 7170 N N . MET B 1 393 ? -10.734 -35.5 -3.721 1 88.44 393 MET B N 1
ATOM 7171 C CA . MET B 1 393 ? -12.078 -35.469 -4.301 1 88.44 393 MET B CA 1
ATOM 7172 C C . MET B 1 393 ? -12.617 -36.906 -4.473 1 88.44 393 MET B C 1
ATOM 7174 O O . MET B 1 393 ? -11.898 -37.781 -4.945 1 88.44 393 MET B O 1
ATOM 7178 N N . ASP B 1 394 ? -13.828 -37.156 -4.121 1 84.75 394 ASP B N 1
ATOM 7179 C CA . ASP B 1 394 ? -14.445 -38.469 -4.305 1 84.75 394 ASP B CA 1
ATOM 7180 C C . ASP B 1 394 ? -15 -38.594 -5.719 1 84.75 394 ASP B C 1
ATOM 7182 O O . ASP B 1 394 ? -14.953 -37.656 -6.516 1 84.75 394 ASP B O 1
ATOM 7186 N N . PRO B 1 395 ? -15.445 -39.75 -6.102 1 81.06 395 PRO B N 1
ATOM 7187 C CA . PRO B 1 395 ? -15.922 -40 -7.469 1 81.06 395 PRO B CA 1
ATOM 7188 C C . PRO B 1 395 ? -17.125 -39.156 -7.844 1 81.06 395 PRO B C 1
ATOM 7190 O O . PRO B 1 395 ? -17.406 -38.969 -9.031 1 81.06 395 PRO B O 1
ATOM 7193 N N . SER B 1 396 ? -17.844 -38.625 -6.844 1 82.62 396 SER B N 1
ATOM 7194 C CA . SER B 1 396 ? -18.984 -37.75 -7.113 1 82.62 396 SER B CA 1
ATOM 7195 C C . SER B 1 396 ? -18.578 -36.312 -7.27 1 82.62 396 SER B C 1
ATOM 7197 O O . SER B 1 396 ? -19.422 -35.438 -7.43 1 82.62 396 SER B O 1
ATOM 7199 N N . GLY B 1 397 ? -17.25 -36.062 -7.164 1 82.44 397 GLY B N 1
ATOM 7200 C CA . GLY B 1 397 ? -16.75 -34.719 -7.363 1 82.44 397 GLY B CA 1
ATOM 7201 C C . GLY B 1 397 ? -16.766 -33.875 -6.094 1 82.44 397 GLY B C 1
ATOM 7202 O O . GLY B 1 397 ? -16.656 -32.656 -6.152 1 82.44 397 GLY B O 1
ATOM 7203 N N . ARG B 1 398 ? -16.891 -34.531 -5.012 1 87.62 398 ARG B N 1
ATOM 7204 C CA . ARG B 1 398 ? -16.969 -33.812 -3.746 1 87.62 398 ARG B CA 1
ATOM 7205 C C . ARG B 1 398 ? -15.727 -34.062 -2.896 1 87.62 398 ARG B C 1
ATOM 7207 O O . ARG B 1 398 ? -15.164 -35.156 -2.91 1 87.62 398 ARG B O 1
ATOM 7214 N N . PHE B 1 399 ? -15.359 -33.031 -2.232 1 89.56 399 PHE B N 1
ATOM 7215 C CA . PHE B 1 399 ? -14.227 -33.156 -1.324 1 89.56 399 PHE B CA 1
ATOM 7216 C C . PHE B 1 399 ? -14.688 -33.594 0.06 1 89.56 399 PHE B C 1
ATOM 7218 O O . PHE B 1 399 ? -15.805 -33.281 0.473 1 89.56 399 PHE B O 1
ATOM 7225 N N . SER B 1 400 ? -13.773 -34.281 0.705 1 83.44 400 SER B N 1
ATOM 7226 C CA . SER B 1 400 ? -14.07 -34.781 2.051 1 83.44 400 SER B CA 1
ATOM 7227 C C . SER B 1 400 ? -14.18 -33.625 3.039 1 83.44 400 SER B C 1
ATOM 7229 O O . SER B 1 400 ? -13.586 -32.562 2.838 1 83.44 400 SER B O 1
ATOM 7231 N N . ASP B 1 401 ? -14.984 -33.875 4.113 1 84.69 401 ASP B N 1
ATOM 7232 C CA . ASP B 1 401 ? -15.148 -32.875 5.152 1 84.69 401 ASP B CA 1
ATOM 7233 C C . ASP B 1 401 ? -13.867 -32.688 5.953 1 84.69 401 ASP B C 1
ATOM 7235 O O . ASP B 1 401 ? -13.57 -31.594 6.426 1 84.69 401 ASP B O 1
ATOM 7239 N N . ASP B 1 402 ? -13.195 -33.844 6.016 1 88.31 402 ASP B N 1
ATOM 7240 C CA . ASP B 1 402 ? -11.93 -33.812 6.738 1 88.31 402 ASP B CA 1
ATOM 7241 C C . ASP B 1 402 ? -10.75 -33.969 5.785 1 88.31 402 ASP B C 1
ATOM 7243 O O . ASP B 1 402 ? -10.875 -34.594 4.73 1 88.31 402 ASP B O 1
ATOM 7247 N N . SER B 1 403 ? -9.625 -33.344 6.203 1 91.19 403 SER B N 1
ATOM 7248 C CA . SER B 1 403 ? -8.422 -33.469 5.395 1 91.19 403 SER B CA 1
ATOM 7249 C C . SER B 1 403 ? -7.977 -34.938 5.32 1 91.19 403 SER B C 1
ATOM 7251 O O . SER B 1 403 ? -8.055 -35.656 6.309 1 91.19 403 SER B O 1
ATOM 7253 N N . ASN B 1 404 ? -7.578 -35.375 4.23 1 89.88 404 ASN B N 1
ATOM 7254 C CA . ASN B 1 404 ? -7.043 -36.719 4.035 1 89.88 404 ASN B CA 1
ATOM 7255 C C . ASN B 1 404 ? -5.617 -36.844 4.57 1 89.88 404 ASN B C 1
ATOM 7257 O O . ASN B 1 404 ? -5.215 -37.906 5.055 1 89.88 404 ASN B O 1
ATOM 7261 N N . VAL B 1 405 ? -4.914 -35.812 4.453 1 91.5 405 VAL B N 1
ATOM 7262 C CA . VAL B 1 405 ? -3.535 -35.75 4.926 1 91.5 405 VAL B CA 1
ATOM 7263 C C . VAL B 1 405 ? -3.322 -34.406 5.656 1 91.5 405 VAL B C 1
ATOM 7265 O O . VAL B 1 405 ? -3.803 -33.375 5.211 1 91.5 405 VAL B O 1
ATOM 7268 N N . THR B 1 406 ? -2.691 -34.469 6.801 1 92.75 406 THR B N 1
ATOM 7269 C CA . THR B 1 406 ? -2.268 -33.281 7.52 1 92.75 406 THR B CA 1
ATOM 7270 C C . THR B 1 406 ? -0.814 -33.406 7.969 1 92.75 406 THR B C 1
ATOM 7272 O O . THR B 1 406 ? -0.427 -34.406 8.562 1 92.75 406 THR B O 1
ATOM 7275 N N . LYS B 1 407 ? -0.029 -32.438 7.57 1 93.44 407 LYS B N 1
ATOM 7276 C CA . LYS B 1 407 ? 1.364 -32.375 8 1 93.44 407 LYS B CA 1
ATOM 7277 C C . LYS B 1 407 ? 1.67 -31.031 8.641 1 93.44 407 LYS B C 1
ATOM 7279 O O . LYS B 1 407 ? 1.056 -30.016 8.297 1 93.44 407 LYS B O 1
ATOM 7284 N N . GLU B 1 408 ? 2.611 -31.078 9.539 1 91.44 408 GLU B N 1
ATOM 7285 C CA . GLU B 1 408 ? 2.979 -29.844 10.234 1 91.44 408 GLU B CA 1
ATOM 7286 C C . GLU B 1 408 ? 4.305 -29.297 9.719 1 91.44 408 GLU B C 1
ATOM 7288 O O . GLU B 1 408 ? 5.254 -30.062 9.5 1 91.44 408 GLU B O 1
ATOM 7293 N N . VAL B 1 409 ? 4.285 -28 9.484 1 91.5 409 VAL B N 1
ATOM 7294 C CA . VAL B 1 409 ? 5.496 -27.266 9.141 1 91.5 409 VAL B CA 1
ATOM 7295 C C . VAL B 1 409 ? 5.586 -26 9.984 1 91.5 409 VAL B C 1
ATOM 7297 O O . VAL B 1 409 ? 4.746 -25.766 10.859 1 91.5 409 VAL B O 1
ATOM 7300 N N . GLU B 1 410 ? 6.699 -25.281 9.766 1 88.44 410 GLU B N 1
ATOM 7301 C CA . GLU B 1 410 ? 6.887 -24.094 10.594 1 88.44 410 GLU B CA 1
ATOM 7302 C C . GLU B 1 410 ? 7.23 -22.875 9.75 1 88.44 410 GLU B C 1
ATOM 7304 O O . GLU B 1 410 ? 8.078 -22.953 8.859 1 88.44 410 GLU B O 1
ATOM 7309 N N . LEU B 1 411 ? 6.5 -21.766 10.062 1 86.38 411 LEU B N 1
ATOM 7310 C CA . LEU B 1 411 ? 6.863 -20.453 9.523 1 86.38 411 LEU B CA 1
ATOM 7311 C C . LEU B 1 411 ? 7.836 -19.734 10.453 1 86.38 411 LEU B C 1
ATOM 7313 O O . LEU B 1 411 ? 7.719 -19.844 11.68 1 86.38 411 LEU B O 1
ATOM 7317 N N . SER B 1 412 ? 8.75 -19.109 9.852 1 83.06 412 SER B N 1
ATOM 7318 C CA . SER B 1 412 ? 9.711 -18.391 10.68 1 83.06 412 SER B CA 1
ATOM 7319 C C . SER B 1 412 ? 9.664 -16.891 10.414 1 83.06 412 SER B C 1
ATOM 7321 O O . SER B 1 412 ? 9.203 -16.453 9.359 1 83.06 412 SER B O 1
ATOM 7323 N N . PHE B 1 413 ? 9.992 -16.156 11.5 1 78.69 413 PHE B N 1
ATOM 7324 C CA . PHE B 1 413 ? 10.102 -14.703 11.398 1 78.69 413 PHE B CA 1
ATOM 7325 C C . PHE B 1 413 ? 11.367 -14.211 12.094 1 78.69 413 PHE B C 1
ATOM 7327 O O . PHE B 1 413 ? 11.688 -14.641 13.203 1 78.69 413 PHE B O 1
ATOM 7334 N N . SER B 1 414 ? 12.102 -13.406 11.32 1 73 414 SER B N 1
ATOM 7335 C CA . SER B 1 414 ? 13.297 -12.805 11.906 1 73 414 SER B CA 1
ATOM 7336 C C . SER B 1 414 ? 13 -11.414 12.461 1 73 414 SER B C 1
ATOM 7338 O O . SER B 1 414 ? 12.688 -10.492 11.711 1 73 414 SER B O 1
ATOM 7340 N N . PHE B 1 415 ? 13.211 -11.195 13.68 1 75.12 415 PHE B N 1
ATOM 7341 C CA . PHE B 1 415 ? 12.969 -9.906 14.32 1 75.12 415 PHE B CA 1
ATOM 7342 C C . PHE B 1 415 ? 14.133 -8.945 14.062 1 75.12 415 PHE B C 1
ATOM 7344 O O . PHE B 1 415 ? 13.984 -7.734 14.211 1 75.12 415 PHE B O 1
ATOM 7351 N N . SER B 1 416 ? 15.281 -9.531 13.703 1 70.56 416 SER B N 1
ATOM 7352 C CA . SER B 1 416 ? 16.438 -8.695 13.375 1 70.56 416 SER B CA 1
ATOM 7353 C C . SER B 1 416 ? 16.281 -8.047 12 1 70.56 416 SER B C 1
ATOM 7355 O O . SER B 1 416 ? 16.453 -6.836 11.859 1 70.56 416 SER B O 1
ATOM 7357 N N . SER B 1 417 ? 15.828 -8.852 11.078 1 72 417 SER B N 1
ATOM 7358 C CA . SER B 1 417 ? 15.766 -8.336 9.711 1 72 417 SER B CA 1
ATOM 7359 C C . SER B 1 417 ? 14.352 -7.859 9.375 1 72 417 SER B C 1
ATOM 7361 O O . SER B 1 417 ? 14.164 -7.082 8.438 1 72 417 SER B O 1
ATOM 7363 N N . GLY B 1 418 ? 13.406 -8.398 10.07 1 71.31 418 GLY B N 1
ATOM 7364 C CA . GLY B 1 418 ? 12.016 -8.117 9.766 1 71.31 418 GLY B CA 1
ATOM 7365 C C . GLY B 1 418 ? 11.461 -8.961 8.633 1 71.31 418 GLY B C 1
ATOM 7366 O O . GLY B 1 418 ? 10.375 -8.688 8.125 1 71.31 418 GLY B O 1
ATOM 7367 N N . GLN B 1 419 ? 12.164 -9.953 8.258 1 74.5 419 GLN B N 1
ATOM 7368 C CA . GLN B 1 419 ? 11.758 -10.781 7.133 1 74.5 419 GLN B CA 1
ATOM 7369 C C . GLN B 1 419 ? 11.156 -12.102 7.613 1 74.5 419 GLN B C 1
ATOM 7371 O O . GLN B 1 419 ? 11.508 -12.594 8.688 1 74.5 419 GLN B O 1
ATOM 7376 N N . ALA B 1 420 ? 10.18 -12.57 6.816 1 77.12 420 ALA B N 1
ATOM 7377 C CA . ALA B 1 420 ? 9.547 -13.852 7.117 1 77.12 420 ALA B CA 1
ATOM 7378 C C . ALA B 1 420 ? 10.125 -14.969 6.25 1 77.12 420 ALA B C 1
ATOM 7380 O O . ALA B 1 420 ? 10.609 -14.711 5.145 1 77.12 420 ALA B O 1
ATOM 7381 N N . GLY B 1 421 ? 10.188 -16.125 6.863 1 83.31 421 GLY B N 1
ATOM 7382 C CA . GLY B 1 421 ? 10.57 -17.328 6.141 1 83.31 421 GLY B CA 1
ATOM 7383 C C . GLY B 1 421 ? 9.461 -18.359 6.059 1 83.31 421 GLY B C 1
ATOM 7384 O O . GLY B 1 421 ? 8.758 -18.609 7.043 1 83.31 421 GLY B O 1
ATOM 7385 N N . THR B 1 422 ? 9.336 -18.875 4.832 1 89.31 422 THR B N 1
ATOM 7386 C CA . THR B 1 422 ? 8.328 -19.906 4.633 1 89.31 422 THR B CA 1
ATOM 7387 C C . THR B 1 422 ? 8.977 -21.281 4.496 1 89.31 422 THR B C 1
ATOM 7389 O O . THR B 1 422 ? 10.062 -21.406 3.93 1 89.31 422 THR B O 1
ATOM 7392 N N . PRO B 1 423 ? 8.297 -22.297 5.059 1 92.12 423 PRO B N 1
ATOM 7393 C CA . PRO B 1 423 ? 8.828 -23.641 4.863 1 92.12 423 PRO B CA 1
ATOM 7394 C C . PRO B 1 423 ? 8.695 -24.125 3.422 1 92.12 423 PRO B C 1
ATOM 7396 O O . PRO B 1 423 ? 7.93 -23.562 2.643 1 92.12 423 PRO B O 1
ATOM 7399 N N . VAL B 1 424 ? 9.484 -25.141 3.148 1 94.81 424 VAL B N 1
ATOM 7400 C CA . VAL B 1 424 ? 9.297 -25.812 1.874 1 94.81 424 VAL B CA 1
ATOM 7401 C C . VAL B 1 424 ? 8.023 -26.656 1.916 1 94.81 424 VAL B C 1
ATOM 7403 O O . VAL B 1 424 ? 7.859 -27.5 2.791 1 94.81 424 VAL B O 1
ATOM 7406 N N . VAL B 1 425 ? 7.121 -26.375 1.161 1 94.44 425 VAL B N 1
ATOM 7407 C CA . VAL B 1 425 ? 5.926 -27.172 0.882 1 94.44 425 VAL B CA 1
ATOM 7408 C C . VAL B 1 425 ? 5.738 -27.312 -0.627 1 94.44 425 VAL B C 1
ATOM 7410 O O . VAL B 1 425 ? 5.254 -26.391 -1.286 1 94.44 425 VAL B O 1
ATOM 7413 N N . LYS B 1 426 ? 6.141 -28.453 -1.146 1 95.12 426 LYS B N 1
ATOM 7414 C CA . LYS B 1 426 ? 6.121 -28.641 -2.594 1 95.12 426 LYS B CA 1
ATOM 7415 C C . LYS B 1 426 ? 5.605 -30.031 -2.957 1 95.12 426 LYS B C 1
ATOM 7417 O O . LYS B 1 426 ? 5.793 -30.984 -2.203 1 95.12 426 LYS B O 1
ATOM 7422 N N . LEU B 1 427 ? 4.914 -30.125 -4.023 1 95.75 427 LEU B N 1
ATOM 7423 C CA . LEU B 1 427 ? 4.531 -31.375 -4.66 1 95.75 427 LEU B CA 1
ATOM 7424 C C . LEU B 1 427 ? 5.328 -31.609 -5.938 1 95.75 427 LEU B C 1
ATOM 7426 O O . LEU B 1 427 ? 5.352 -30.734 -6.82 1 95.75 427 LEU B O 1
ATOM 7430 N N . ALA B 1 428 ? 6.016 -32.719 -5.996 1 96.62 428 ALA B N 1
ATOM 7431 C CA . ALA B 1 428 ? 6.859 -33.031 -7.148 1 96.62 428 ALA B CA 1
ATOM 7432 C C . ALA B 1 428 ? 7.051 -34.531 -7.309 1 96.62 428 ALA B C 1
ATOM 7434 O O . ALA B 1 428 ? 7.203 -35.25 -6.32 1 96.62 428 ALA B O 1
ATOM 7435 N N . ASP B 1 429 ? 7 -35.031 -8.484 1 97 429 ASP B N 1
ATOM 7436 C CA . ASP B 1 429 ? 7.301 -36.438 -8.75 1 97 429 ASP B CA 1
ATOM 7437 C C . ASP B 1 429 ? 8.812 -36.656 -8.828 1 97 429 ASP B C 1
ATOM 7439 O O . ASP B 1 429 ? 9.367 -36.781 -9.922 1 97 429 ASP B O 1
ATOM 7443 N N . VAL B 1 430 ? 9.414 -36.875 -7.723 1 97.12 430 VAL B N 1
ATOM 7444 C CA . VAL B 1 430 ? 10.875 -36.875 -7.668 1 97.12 430 VAL B CA 1
ATOM 7445 C C . VAL B 1 430 ? 11.375 -38.312 -7.969 1 97.12 430 VAL B C 1
ATOM 7447 O O . VAL B 1 430 ? 12.547 -38.5 -8.305 1 97.12 430 VAL B O 1
ATOM 7450 N N . ASN B 1 431 ? 10.531 -39.312 -7.883 1 95.44 431 ASN B N 1
ATOM 7451 C CA . ASN B 1 431 ? 10.969 -40.688 -8.156 1 95.44 431 ASN B CA 1
ATOM 7452 C C . ASN B 1 431 ? 10.484 -41.156 -9.523 1 95.44 431 ASN B C 1
ATOM 7454 O O . ASN B 1 431 ? 10.773 -42.281 -9.93 1 95.44 431 ASN B O 1
ATOM 7458 N N . GLY B 1 432 ? 9.641 -40.406 -10.227 1 95 432 GLY B N 1
ATOM 7459 C CA . GLY B 1 432 ? 9.266 -40.656 -11.609 1 95 432 GLY B CA 1
ATOM 7460 C C . GLY B 1 432 ? 8.18 -41.719 -11.75 1 95 432 GLY B C 1
ATOM 7461 O O . GLY B 1 432 ? 8.023 -42.312 -12.812 1 95 432 GLY B O 1
ATOM 7462 N N . ASP B 1 433 ? 7.473 -42 -10.703 1 94.25 433 ASP B N 1
ATOM 7463 C CA . ASP B 1 433 ? 6.484 -43.062 -10.789 1 94.25 433 ASP B CA 1
ATOM 7464 C C . ASP B 1 433 ? 5.121 -42.531 -11.219 1 94.25 433 ASP B C 1
ATOM 7466 O O . ASP B 1 433 ? 4.145 -43.281 -11.281 1 94.25 433 ASP B O 1
ATOM 7470 N N . GLY B 1 434 ? 5.066 -41.25 -11.453 1 93.56 434 GLY B N 1
ATOM 7471 C CA . GLY B 1 434 ? 3.848 -40.625 -11.969 1 93.56 434 GLY B CA 1
ATOM 7472 C C . GLY B 1 434 ? 2.977 -40.031 -10.891 1 93.56 434 GLY B C 1
ATOM 7473 O O . GLY B 1 434 ? 2.027 -39.281 -11.188 1 93.56 434 GLY B O 1
ATOM 7474 N N . PHE B 1 435 ? 3.252 -40.312 -9.656 1 94.81 435 PHE B N 1
ATOM 7475 C CA . PHE B 1 435 ? 2.557 -39.688 -8.539 1 94.81 435 PHE B CA 1
ATOM 7476 C C . PHE B 1 435 ? 3.377 -38.531 -7.965 1 94.81 435 PHE B C 1
ATOM 7478 O O . PHE B 1 435 ? 4.605 -38.594 -7.895 1 94.81 435 PHE B O 1
ATOM 7485 N N . LYS B 1 436 ? 2.67 -37.469 -7.539 1 96.19 436 LYS B N 1
ATOM 7486 C CA . LYS B 1 436 ? 3.4 -36.406 -6.879 1 96.19 436 LYS B CA 1
ATOM 7487 C C . LYS B 1 436 ? 3.811 -36.781 -5.465 1 96.19 436 LYS B C 1
ATOM 7489 O O . LYS B 1 436 ? 3.039 -37.438 -4.75 1 96.19 436 LYS B O 1
ATOM 7494 N N . ASP B 1 437 ? 4.992 -36.438 -5.105 1 97.06 437 ASP B N 1
ATOM 7495 C CA . ASP B 1 437 ? 5.516 -36.594 -3.752 1 97.06 437 ASP B CA 1
ATOM 7496 C C . ASP B 1 437 ? 5.414 -35.312 -2.963 1 97.06 437 ASP B C 1
ATOM 7498 O O . ASP B 1 437 ? 5.438 -34.219 -3.545 1 97.06 437 ASP B O 1
ATOM 7502 N N . LEU B 1 438 ? 5.246 -35.469 -1.681 1 96.38 438 LEU B N 1
ATOM 7503 C CA . LEU B 1 438 ? 5.168 -34.281 -0.827 1 96.38 438 LEU B CA 1
ATOM 7504 C C . LEU B 1 438 ? 6.523 -33.969 -0.203 1 96.38 438 LEU B C 1
ATOM 7506 O O . LEU B 1 438 ? 7.094 -34.812 0.501 1 96.38 438 LEU B O 1
ATOM 7510 N N . LEU B 1 439 ? 7.043 -32.812 -0.495 1 97.06 439 LEU B N 1
ATOM 7511 C CA . LEU B 1 439 ? 8.312 -32.344 0.051 1 97.06 439 LEU B CA 1
ATOM 7512 C C . LEU B 1 439 ? 8.086 -31.312 1.136 1 97.06 439 LEU B C 1
ATOM 7514 O O . LEU B 1 439 ? 7.477 -30.266 0.88 1 97.06 439 LEU B O 1
ATOM 7518 N N . LEU B 1 440 ? 8.586 -31.594 2.316 1 96.38 440 LEU B N 1
ATOM 7519 C CA . LEU B 1 440 ? 8.469 -30.672 3.445 1 96.38 440 LEU B CA 1
ATOM 7520 C C . LEU B 1 440 ? 9.82 -30.453 4.109 1 96.38 440 LEU B C 1
ATOM 7522 O O . LEU B 1 440 ? 10.602 -31.391 4.281 1 96.38 440 LEU B O 1
ATOM 7526 N N . SER B 1 441 ? 10.055 -29.188 4.402 1 95.12 441 SER B N 1
ATOM 7527 C CA . SER B 1 441 ? 11.242 -28.953 5.215 1 95.12 441 SER B CA 1
ATOM 7528 C C . SER B 1 441 ? 10.969 -29.219 6.691 1 95.12 441 SER B C 1
ATOM 7530 O O . SER B 1 441 ? 9.961 -28.75 7.234 1 95.12 441 SER B O 1
ATOM 7532 N N . GLU B 1 442 ? 11.812 -29.984 7.316 1 89.94 442 GLU B N 1
ATOM 7533 C CA . GLU B 1 442 ? 11.758 -30.172 8.766 1 89.94 442 GLU B CA 1
ATOM 7534 C C . GLU B 1 442 ? 12.438 -29.016 9.492 1 89.94 442 GLU B C 1
ATOM 7536 O O . GLU B 1 442 ? 11.945 -28.547 10.523 1 89.94 442 GLU B O 1
ATOM 7541 N N . ASP B 1 443 ? 13.523 -28.656 9 1 87.75 443 ASP B N 1
ATOM 7542 C CA . ASP B 1 443 ? 14.336 -27.516 9.414 1 87.75 443 ASP B CA 1
ATOM 7543 C C . ASP B 1 443 ? 15.172 -26.984 8.25 1 87.75 443 ASP B C 1
ATOM 7545 O O . ASP B 1 443 ? 14.828 -27.203 7.082 1 87.75 443 ASP B O 1
ATOM 7549 N N . GLU B 1 444 ? 16.141 -26.266 8.547 1 88.31 444 GLU B N 1
ATOM 7550 C CA . GLU B 1 444 ? 16.922 -25.656 7.488 1 88.31 444 GLU B CA 1
ATOM 7551 C C . GLU B 1 444 ? 17.938 -26.641 6.914 1 88.31 444 GLU B C 1
ATOM 7553 O O . GLU B 1 444 ? 18.688 -26.297 5.992 1 88.31 444 GLU B O 1
ATOM 7558 N N . SER B 1 445 ? 17.922 -27.938 7.336 1 93.44 445 SER B N 1
ATOM 7559 C CA . SER B 1 445 ? 18.953 -28.859 6.883 1 93.44 445 SER B CA 1
ATOM 7560 C C . SER B 1 445 ? 18.359 -30.203 6.496 1 93.44 445 SER B C 1
ATOM 7562 O O . SER B 1 445 ? 19.078 -31.125 6.121 1 93.44 445 SER B O 1
ATOM 7564 N N . THR B 1 446 ? 17.109 -30.312 6.652 1 95.38 446 THR B N 1
ATOM 7565 C CA . THR B 1 446 ? 16.5 -31.609 6.395 1 95.38 446 THR B CA 1
ATOM 7566 C C . THR B 1 446 ? 15.25 -31.469 5.547 1 95.38 446 THR B C 1
ATOM 7568 O O . THR B 1 446 ? 14.328 -30.734 5.91 1 95.38 446 THR B O 1
ATOM 7571 N N . LEU B 1 447 ? 15.219 -32.125 4.441 1 96.44 447 LEU B N 1
ATOM 7572 C CA . LEU B 1 447 ? 14.055 -32.25 3.578 1 96.44 447 LEU B CA 1
ATOM 7573 C C . LEU B 1 447 ? 13.367 -33.594 3.752 1 96.44 447 LEU B C 1
ATOM 7575 O O . LEU B 1 447 ? 14.008 -34.625 3.613 1 96.44 447 LEU B O 1
ATOM 7579 N N . LYS B 1 448 ? 12.141 -33.594 4.113 1 96.69 448 LYS B N 1
ATOM 7580 C CA . LYS B 1 448 ? 11.32 -34.781 4.195 1 96.69 448 LYS B CA 1
ATOM 7581 C C . LYS B 1 448 ? 10.531 -35 2.912 1 96.69 448 LYS B C 1
ATOM 7583 O O . LYS B 1 448 ? 9.867 -34.094 2.424 1 96.69 448 LYS B O 1
ATOM 7588 N N . ILE B 1 449 ? 10.617 -36.188 2.4 1 97.19 449 ILE B N 1
ATOM 7589 C CA . ILE B 1 449 ? 9.883 -36.562 1.189 1 97.19 449 ILE B CA 1
ATOM 7590 C C . ILE B 1 449 ? 8.93 -37.719 1.479 1 97.19 449 ILE B C 1
ATOM 7592 O O . ILE B 1 449 ? 9.367 -38.812 1.828 1 97.19 449 ILE B O 1
ATOM 7596 N N . TYR B 1 450 ? 7.676 -37.438 1.396 1 96.38 450 TYR B N 1
ATOM 7597 C CA . TYR B 1 450 ? 6.645 -38.469 1.461 1 96.38 450 TYR B CA 1
ATOM 7598 C C . TYR B 1 450 ? 6.262 -38.938 0.066 1 96.38 450 TYR B C 1
ATOM 7600 O O . TYR B 1 450 ? 5.688 -38.188 -0.721 1 96.38 450 TYR B O 1
ATOM 7608 N N . LEU B 1 451 ? 6.535 -40.156 -0.216 1 95.5 451 LEU B N 1
ATOM 7609 C CA . LEU B 1 451 ? 6.305 -40.688 -1.558 1 95.5 451 LEU B CA 1
ATOM 7610 C C . LEU B 1 451 ? 4.812 -40.844 -1.826 1 95.5 451 LEU B C 1
ATOM 7612 O O . LEU B 1 451 ? 4.07 -41.312 -0.958 1 95.5 451 LEU B O 1
ATOM 7616 N N . GLY B 1 452 ? 4.453 -40.406 -2.979 1 94.69 452 GLY B N 1
ATOM 7617 C CA . GLY B 1 452 ? 3.057 -40.469 -3.383 1 94.69 452 GLY B CA 1
ATOM 7618 C C . GLY B 1 452 ? 2.588 -41.875 -3.66 1 94.69 452 GLY B C 1
ATOM 7619 O O . GLY B 1 452 ? 3.385 -42.75 -4.031 1 94.69 452 GLY B O 1
ATOM 7620 N N . GLN B 1 453 ? 1.39 -42.125 -3.438 1 90.69 453 GLN B N 1
ATOM 7621 C CA . GLN B 1 453 ? 0.767 -43.406 -3.725 1 90.69 453 GLN B CA 1
ATOM 7622 C C . GLN B 1 453 ? -0.712 -43.25 -4.062 1 90.69 453 GLN B C 1
ATOM 7624 O O . GLN B 1 453 ? -1.268 -42.156 -3.916 1 90.69 453 GLN B O 1
ATOM 7629 N N . THR B 1 454 ? -1.248 -44.281 -4.625 1 83.94 454 THR B N 1
ATOM 7630 C CA . THR B 1 454 ? -2.682 -44.281 -4.898 1 83.94 454 THR B CA 1
ATOM 7631 C C . THR B 1 454 ? -3.475 -44.594 -3.633 1 83.94 454 THR B C 1
ATOM 7633 O O . THR B 1 454 ? -2.91 -45.031 -2.635 1 83.94 454 THR B O 1
ATOM 7636 N N . GLY B 1 455 ? -4.719 -44.219 -3.621 1 79.12 455 GLY B N 1
ATOM 7637 C CA . GLY B 1 455 ? -5.586 -44.5 -2.494 1 79.12 455 GLY B CA 1
ATOM 7638 C C . GLY B 1 455 ? -5.926 -43.312 -1.653 1 79.12 455 GLY B C 1
ATOM 7639 O O . GLY B 1 455 ? -5.691 -42.156 -2.07 1 79.12 455 GLY B O 1
ATOM 7640 N N . LYS B 1 456 ? -6.453 -43.562 -0.458 1 76.69 456 LYS B N 1
ATOM 7641 C CA . LYS B 1 456 ? -6.953 -42.5 0.419 1 76.69 456 LYS B CA 1
ATOM 7642 C C . LYS B 1 456 ? -5.805 -41.719 1.054 1 76.69 456 LYS B C 1
ATOM 7644 O O . LYS B 1 456 ? -5.934 -40.531 1.323 1 76.69 456 LYS B O 1
ATOM 7649 N N . ARG B 1 457 ? -4.699 -42.25 1.385 1 83.5 457 ARG B N 1
ATOM 7650 C CA . ARG B 1 457 ? -3.617 -41.625 2.129 1 83.5 457 ARG B CA 1
ATOM 7651 C C . ARG B 1 457 ? -2.732 -40.781 1.205 1 83.5 457 ARG B C 1
ATOM 7653 O O . ARG B 1 457 ? -2.037 -39.875 1.658 1 83.5 457 ARG B O 1
ATOM 7660 N N . LEU B 1 458 ? -2.803 -40.781 -0.022 1 91.5 458 LEU B N 1
ATOM 7661 C CA . LEU B 1 458 ? -2.098 -40.062 -1.073 1 91.5 458 LEU B CA 1
ATOM 7662 C C . LEU B 1 458 ? -0.59 -40.25 -0.953 1 91.5 458 LEU B C 1
ATOM 7664 O O . LEU B 1 458 ? 0.134 -40.188 -1.947 1 91.5 458 LEU B O 1
ATOM 7668 N N . PHE B 1 459 ? -0.065 -40.406 0.395 1 94.5 459 PHE B N 1
ATOM 7669 C CA . PHE B 1 459 ? 1.372 -40.531 0.615 1 94.5 459 PHE B CA 1
ATOM 7670 C C . PHE B 1 459 ? 1.687 -41.656 1.58 1 94.5 459 PHE B C 1
ATOM 7672 O O . PHE B 1 459 ? 0.843 -42.031 2.395 1 94.5 459 PHE B O 1
ATOM 7679 N N . GLY B 1 460 ? 2.93 -42.094 1.504 1 90.06 460 GLY B N 1
ATOM 7680 C CA . GLY B 1 460 ? 3.41 -43.031 2.508 1 90.06 460 GLY B CA 1
ATOM 7681 C C . GLY B 1 460 ? 3.512 -42.438 3.893 1 90.06 460 GLY B C 1
ATOM 7682 O O . GLY B 1 460 ? 3.592 -41.188 4.035 1 90.06 460 GLY B O 1
ATOM 7683 N N . SER B 1 461 ? 3.447 -43.219 4.922 1 87.62 461 SER B N 1
ATOM 7684 C CA . SER B 1 461 ? 3.439 -42.75 6.301 1 87.62 461 SER B CA 1
ATOM 7685 C C . SER B 1 461 ? 4.824 -42.281 6.734 1 87.62 461 SER B C 1
ATOM 7687 O O . SER B 1 461 ? 4.957 -41.281 7.453 1 87.62 461 SER B O 1
ATOM 7689 N N . ASP B 1 462 ? 5.855 -43 6.25 1 91.62 462 ASP B N 1
ATOM 7690 C CA . ASP B 1 462 ? 7.211 -42.656 6.664 1 91.62 462 ASP B CA 1
ATOM 7691 C C . ASP B 1 462 ? 7.938 -41.844 5.586 1 91.62 462 ASP B C 1
ATOM 7693 O O . ASP B 1 462 ? 8.086 -42.312 4.453 1 91.62 462 ASP B O 1
ATOM 7697 N N . PRO B 1 463 ? 8.391 -40.688 5.977 1 94.19 463 PRO B N 1
ATOM 7698 C CA . PRO B 1 463 ? 9.109 -39.906 4.965 1 94.19 463 PRO B CA 1
ATOM 7699 C C . PRO B 1 463 ? 10.555 -40.344 4.793 1 94.19 463 PRO B C 1
ATOM 7701 O O . PRO B 1 463 ? 11.164 -40.875 5.734 1 94.19 463 PRO B O 1
ATOM 7704 N N . GLU B 1 464 ? 11.07 -40.156 3.604 1 95.12 464 GLU B N 1
ATOM 7705 C CA . GLU B 1 464 ? 12.516 -40.188 3.377 1 95.12 464 GLU B CA 1
ATOM 7706 C C . GLU B 1 464 ? 13.164 -38.875 3.771 1 95.12 464 GLU B C 1
ATOM 7708 O O . GLU B 1 464 ? 12.719 -37.781 3.348 1 95.12 464 GLU B O 1
ATOM 7713 N N . LYS B 1 465 ? 14.195 -39 4.551 1 95.44 465 LYS B N 1
ATOM 7714 C CA . LYS B 1 465 ? 14.875 -37.781 5 1 95.44 465 LYS B CA 1
ATOM 7715 C C . LYS B 1 465 ? 16.172 -37.562 4.215 1 95.44 465 LYS B C 1
ATOM 7717 O O . LYS B 1 465 ? 16.984 -38.469 4.07 1 95.44 465 LYS B O 1
ATOM 7722 N N . HIS B 1 466 ? 16.297 -36.406 3.674 1 95.31 466 HIS B N 1
ATOM 7723 C CA . HIS B 1 466 ? 17.484 -36 2.943 1 95.31 466 HIS B CA 1
ATOM 7724 C C . HIS B 1 466 ? 18.141 -34.781 3.594 1 95.31 466 HIS B C 1
ATOM 7726 O O . HIS B 1 466 ? 17.5 -33.75 3.787 1 95.31 466 HIS B O 1
ATOM 7732 N N . HIS B 1 467 ? 19.406 -34.938 3.885 1 94 467 HIS B N 1
ATOM 7733 C CA . HIS B 1 467 ? 20.141 -33.812 4.484 1 94 467 HIS B CA 1
ATOM 7734 C C . HIS B 1 467 ? 20.703 -32.875 3.412 1 94 467 HIS B C 1
ATOM 7736 O O . HIS B 1 467 ? 21.594 -33.281 2.643 1 94 467 HIS B O 1
ATOM 7742 N N . LEU B 1 468 ? 20.141 -31.781 3.359 1 92.06 468 LEU B N 1
ATOM 7743 C CA . LEU B 1 468 ? 20.609 -30.75 2.441 1 92.06 468 LEU B CA 1
ATOM 7744 C C . LEU B 1 468 ? 20.344 -29.359 3.008 1 92.06 468 LEU B C 1
ATOM 7746 O O . LEU B 1 468 ? 19.422 -29.172 3.812 1 92.06 468 LEU B O 1
ATOM 7750 N N . LEU B 1 469 ? 21.203 -28.422 2.645 1 93.44 469 LEU B N 1
ATOM 7751 C CA . LEU B 1 469 ? 21.047 -27.047 3.09 1 93.44 469 LEU B CA 1
ATOM 7752 C C . LEU B 1 469 ? 19.844 -26.391 2.4 1 93.44 469 LEU B C 1
ATOM 7754 O O . LEU B 1 469 ? 19.859 -26.188 1.184 1 93.44 469 LEU B O 1
ATOM 7758 N N . LEU B 1 470 ? 18.812 -26.062 3.195 1 95 470 LEU B N 1
ATOM 7759 C CA . LEU B 1 470 ? 17.594 -25.469 2.66 1 95 470 LEU B CA 1
ATOM 7760 C C . LEU B 1 470 ? 17.562 -23.969 2.926 1 95 470 LEU B C 1
ATOM 7762 O O . LEU B 1 470 ? 18.125 -23.484 3.906 1 95 470 LEU B O 1
ATOM 7766 N N . PRO B 1 471 ? 16.969 -23.234 1.991 1 93.69 471 PRO B N 1
ATOM 7767 C CA . PRO B 1 471 ? 16.781 -21.797 2.252 1 93.69 471 PRO B CA 1
ATOM 7768 C C . PRO B 1 471 ? 15.766 -21.516 3.35 1 93.69 471 PRO B C 1
ATOM 7770 O O . PRO B 1 471 ? 14.852 -22.312 3.564 1 93.69 471 PRO B O 1
ATOM 7773 N N . VAL B 1 472 ? 15.914 -20.375 3.971 1 89.44 472 VAL B N 1
ATOM 7774 C CA . VAL B 1 472 ? 14.961 -19.938 4.984 1 89.44 472 VAL B CA 1
ATOM 7775 C C . VAL B 1 472 ? 13.586 -19.734 4.348 1 89.44 472 VAL B C 1
ATOM 7777 O O . VAL B 1 472 ? 12.562 -20.078 4.938 1 89.44 472 VAL B O 1
ATOM 7780 N N . ASP B 1 473 ? 13.633 -19.188 3.193 1 89.88 473 ASP B N 1
ATOM 7781 C CA . ASP B 1 473 ? 12.406 -19.078 2.42 1 89.88 473 ASP B CA 1
ATOM 7782 C C . ASP B 1 473 ? 12.234 -20.281 1.489 1 89.88 473 ASP B C 1
ATOM 7784 O O . ASP B 1 473 ? 12.883 -20.359 0.445 1 89.88 473 ASP B O 1
ATOM 7788 N N . GLY B 1 474 ? 11.258 -21.016 1.811 1 92.44 474 GLY B N 1
ATOM 7789 C CA . GLY B 1 474 ? 11.047 -22.266 1.095 1 92.44 474 GLY B CA 1
ATOM 7790 C C . GLY B 1 474 ? 10.625 -22.062 -0.347 1 92.44 474 GLY B C 1
ATOM 7791 O O . GLY B 1 474 ? 10.688 -22.984 -1.157 1 92.44 474 GLY B O 1
ATOM 7792 N N . ASN B 1 475 ? 10.18 -20.938 -0.678 1 90.06 475 ASN B N 1
ATOM 7793 C CA . ASN B 1 475 ? 9.773 -20.656 -2.051 1 90.06 475 ASN B CA 1
ATOM 7794 C C . ASN B 1 475 ? 10.969 -20.625 -2.998 1 90.06 475 ASN B C 1
ATOM 7796 O O . ASN B 1 475 ? 10.797 -20.656 -4.219 1 90.06 475 ASN B O 1
ATOM 7800 N N . MET B 1 476 ? 12.094 -20.625 -2.502 1 93.81 476 MET B N 1
ATOM 7801 C CA . MET B 1 476 ? 13.312 -20.578 -3.297 1 93.81 476 MET B CA 1
ATOM 7802 C C . MET B 1 476 ? 13.695 -21.984 -3.777 1 93.81 476 MET B C 1
ATOM 7804 O O . MET B 1 476 ? 14.633 -22.141 -4.555 1 93.81 476 MET B O 1
ATOM 7808 N N . LEU B 1 477 ? 12.992 -22.906 -3.301 1 95.5 477 LEU B N 1
ATOM 7809 C CA . LEU B 1 477 ? 13.125 -24.266 -3.838 1 95.5 477 LEU B CA 1
ATOM 7810 C C . LEU B 1 477 ? 12.062 -24.531 -4.898 1 95.5 477 LEU B C 1
ATOM 7812 O O . LEU B 1 477 ? 10.867 -24.422 -4.629 1 95.5 477 LEU B O 1
ATOM 7816 N N . ILE B 1 478 ? 12.594 -24.891 -6.07 1 96 478 ILE B N 1
ATOM 7817 C CA . ILE B 1 478 ? 11.672 -25.219 -7.152 1 96 478 ILE B CA 1
ATOM 7818 C C . ILE B 1 478 ? 11.984 -26.609 -7.699 1 96 478 ILE B C 1
ATOM 7820 O O . ILE B 1 478 ? 13.07 -27.141 -7.477 1 96 478 ILE B O 1
ATOM 7824 N N . SER B 1 479 ? 10.992 -27.219 -8.289 1 96.5 479 SER B N 1
ATOM 7825 C CA . SER B 1 479 ? 11.172 -28.531 -8.883 1 96.5 479 SER B CA 1
ATOM 7826 C C . SER B 1 479 ? 10.812 -28.531 -10.367 1 96.5 479 SER B C 1
ATOM 7828 O O . SER B 1 479 ? 9.922 -27.781 -10.789 1 96.5 479 SER B O 1
ATOM 7830 N N . ASP B 1 480 ? 11.586 -29.297 -11.109 1 96.06 480 ASP B N 1
ATOM 7831 C CA . ASP B 1 480 ? 11.352 -29.5 -12.531 1 96.06 480 ASP B CA 1
ATOM 7832 C C . ASP B 1 480 ? 12.117 -30.719 -13.047 1 96.06 480 ASP B C 1
ATOM 7834 O O . ASP B 1 480 ? 13.125 -31.109 -12.469 1 96.06 480 ASP B O 1
ATOM 7838 N N . ASP B 1 481 ? 11.57 -31.328 -14.078 1 94.88 481 ASP B N 1
ATOM 7839 C CA . ASP B 1 481 ? 12.344 -32.344 -14.773 1 94.88 481 ASP B CA 1
ATOM 7840 C C . ASP B 1 481 ? 13.391 -31.719 -15.688 1 94.88 481 ASP B C 1
ATOM 7842 O O . ASP B 1 481 ? 13.102 -31.375 -16.828 1 94.88 481 ASP B O 1
ATOM 7846 N N . LEU B 1 482 ? 14.617 -31.656 -15.266 1 94.44 482 LEU B N 1
ATOM 7847 C CA . LEU B 1 482 ? 15.648 -30.875 -15.922 1 94.44 482 LEU B CA 1
ATOM 7848 C C . LEU B 1 482 ? 16.297 -31.656 -17.047 1 94.44 482 LEU B C 1
ATOM 7850 O O . LEU B 1 482 ? 16.688 -31.094 -18.078 1 94.44 482 LEU B O 1
ATOM 7854 N N . ASN B 1 483 ? 16.391 -33 -16.938 1 89.38 483 ASN B N 1
ATOM 7855 C CA . ASN B 1 483 ? 17.125 -33.812 -17.891 1 89.38 483 ASN B CA 1
ATOM 7856 C C . ASN B 1 483 ? 16.203 -34.719 -18.703 1 89.38 483 ASN B C 1
ATOM 7858 O O . ASN B 1 483 ? 16.672 -35.562 -19.469 1 89.38 483 ASN B O 1
ATOM 7862 N N . GLY B 1 484 ? 14.906 -34.688 -18.453 1 88.5 484 GLY B N 1
ATOM 7863 C CA . GLY B 1 484 ? 13.922 -35.406 -19.266 1 88.5 484 GLY B CA 1
ATOM 7864 C C . GLY B 1 484 ? 13.781 -36.844 -18.891 1 88.5 484 GLY B C 1
ATOM 7865 O O . GLY B 1 484 ? 13.297 -37.656 -19.688 1 88.5 484 GLY B O 1
ATOM 7866 N N . ASP B 1 485 ? 14.227 -37.281 -17.75 1 90.44 485 ASP B N 1
ATOM 7867 C CA . ASP B 1 485 ? 14.188 -38.719 -17.406 1 90.44 485 ASP B CA 1
ATOM 7868 C C . ASP B 1 485 ? 12.891 -39.062 -16.688 1 90.44 485 ASP B C 1
ATOM 7870 O O . ASP B 1 485 ? 12.734 -40.188 -16.188 1 90.44 485 ASP B O 1
ATOM 7874 N N . GLY B 1 486 ? 12.07 -38.094 -16.562 1 92.62 486 GLY B N 1
ATOM 7875 C CA . GLY B 1 486 ? 10.758 -38.344 -15.984 1 92.62 486 GLY B CA 1
ATOM 7876 C C . GLY B 1 486 ? 10.711 -38.094 -14.492 1 92.62 486 GLY B C 1
ATOM 7877 O O . GLY B 1 486 ? 9.641 -38.125 -13.875 1 92.62 486 GLY B O 1
ATOM 7878 N N . ARG B 1 487 ? 11.812 -37.875 -13.883 1 96.19 487 ARG B N 1
ATOM 7879 C CA . ARG B 1 487 ? 11.898 -37.5 -12.477 1 96.19 487 ARG B CA 1
ATOM 7880 C C . ARG B 1 487 ? 12.086 -36 -12.32 1 96.19 487 ARG B C 1
ATOM 7882 O O . ARG B 1 487 ? 12.852 -35.375 -13.062 1 96.19 487 ARG B O 1
ATOM 7889 N N . GLU B 1 488 ? 11.312 -35.406 -11.414 1 96.88 488 GLU B N 1
ATOM 7890 C CA . GLU B 1 488 ? 11.523 -34 -11.156 1 96.88 488 GLU B CA 1
ATOM 7891 C C . GLU B 1 488 ? 12.758 -33.781 -10.281 1 96.88 488 GLU B C 1
ATOM 7893 O O . GLU B 1 488 ? 12.977 -34.5 -9.312 1 96.88 488 GLU B O 1
ATOM 7898 N N . ASP B 1 489 ? 13.547 -32.906 -10.648 1 97.19 489 ASP B N 1
ATOM 7899 C CA . ASP B 1 489 ? 14.75 -32.469 -9.945 1 97.19 489 ASP B CA 1
ATOM 7900 C C . ASP B 1 489 ? 14.484 -31.234 -9.094 1 97.19 489 ASP B C 1
ATOM 7902 O O . ASP B 1 489 ? 13.391 -30.672 -9.141 1 97.19 489 ASP B O 1
ATOM 7906 N N . LEU B 1 490 ? 15.469 -30.906 -8.258 1 97.62 490 LEU B N 1
ATOM 7907 C CA . LEU B 1 490 ? 15.297 -29.75 -7.379 1 97.62 490 LEU B CA 1
ATOM 7908 C C . LEU B 1 490 ? 16.312 -28.656 -7.695 1 97.62 490 LEU B C 1
ATOM 7910 O O . LEU B 1 490 ? 17.469 -28.953 -8 1 97.62 490 LEU B O 1
ATOM 7914 N N . LEU B 1 491 ? 15.867 -27.453 -7.688 1 97.81 491 LEU B N 1
ATOM 7915 C CA . LEU B 1 491 ? 16.688 -26.266 -7.773 1 97.81 491 LEU B CA 1
ATOM 7916 C C . LEU B 1 491 ? 16.562 -25.422 -6.512 1 97.81 491 LEU B C 1
ATOM 7918 O O . LEU B 1 491 ? 15.445 -25.125 -6.066 1 97.81 491 LEU B O 1
ATOM 7922 N N . ILE B 1 492 ? 17.688 -25.031 -5.922 1 97.06 492 ILE B N 1
ATOM 7923 C CA . ILE B 1 492 ? 17.656 -24.281 -4.68 1 97.06 492 ILE B CA 1
ATOM 7924 C C . ILE B 1 492 ? 18.5 -23.016 -4.832 1 97.06 492 ILE B C 1
ATOM 7926 O O . ILE B 1 492 ? 19.656 -23.078 -5.254 1 97.06 492 ILE B O 1
ATOM 7930 N N . LYS B 1 493 ? 17.906 -21.953 -4.547 1 95.75 493 LYS B N 1
ATOM 7931 C CA . LYS B 1 493 ? 18.656 -20.719 -4.344 1 95.75 493 LYS B CA 1
ATOM 7932 C C . LYS B 1 493 ? 18.438 -20.172 -2.934 1 95.75 493 LYS B C 1
ATOM 7934 O O . LYS B 1 493 ? 17.516 -20.594 -2.229 1 95.75 493 LYS B O 1
ATOM 7939 N N . TYR B 1 494 ? 19.312 -19.266 -2.561 1 93 494 TYR B N 1
ATOM 7940 C CA . TYR B 1 494 ? 19.266 -18.703 -1.213 1 93 494 TYR B CA 1
ATOM 7941 C C . TYR B 1 494 ? 18.969 -17.219 -1.248 1 93 494 TYR B C 1
ATOM 7943 O O . TYR B 1 494 ? 19.297 -16.531 -2.223 1 93 494 TYR B O 1
ATOM 7951 N N . GLY B 1 495 ? 18.297 -16.797 -0.232 1 84.88 495 GLY B N 1
ATOM 7952 C CA . GLY B 1 495 ? 17.844 -15.414 -0.21 1 84.88 495 GLY B CA 1
ATOM 7953 C C . GLY B 1 495 ? 18.609 -14.57 0.795 1 84.88 495 GLY B C 1
ATOM 7954 O O . GLY B 1 495 ? 19.656 -14.969 1.292 1 84.88 495 GLY B O 1
ATOM 7955 N N . ARG B 1 496 ? 18.078 -13.398 1.07 1 79.75 496 ARG B N 1
ATOM 7956 C CA . ARG B 1 496 ? 18.719 -12.391 1.905 1 79.75 496 ARG B CA 1
ATOM 7957 C C . ARG B 1 496 ? 18.781 -12.844 3.359 1 79.75 496 ARG B C 1
ATOM 7959 O O . ARG B 1 496 ? 19.641 -12.375 4.121 1 79.75 496 ARG B O 1
ATOM 7966 N N . GLN B 1 497 ? 17.922 -13.688 3.709 1 81.62 497 GLN B N 1
ATOM 7967 C CA . GLN B 1 497 ? 17.875 -14.148 5.09 1 81.62 497 GLN B CA 1
ATOM 7968 C C . GLN B 1 497 ? 18.906 -15.242 5.348 1 81.62 497 GLN B C 1
ATOM 7970 O O . GLN B 1 497 ? 19.156 -15.609 6.496 1 81.62 497 GLN B O 1
ATOM 7975 N N . ASP B 1 498 ? 19.359 -15.742 4.305 1 89.44 498 ASP B N 1
ATOM 7976 C CA . ASP B 1 498 ? 20.375 -16.781 4.418 1 89.44 498 ASP B CA 1
ATOM 7977 C C . ASP B 1 498 ? 21.766 -16.172 4.523 1 89.44 498 ASP B C 1
ATOM 7979 O O . ASP B 1 498 ? 21.922 -14.953 4.566 1 89.44 498 ASP B O 1
ATOM 7983 N N . ASP B 1 499 ? 22.766 -17.078 4.664 1 90.69 499 ASP B N 1
ATOM 7984 C CA . ASP B 1 499 ? 24.156 -16.641 4.727 1 90.69 499 ASP B CA 1
ATOM 7985 C C . ASP B 1 499 ? 24.547 -15.859 3.473 1 90.69 499 ASP B C 1
ATOM 7987 O O . ASP B 1 499 ? 24.297 -16.312 2.354 1 90.69 499 ASP B O 1
ATOM 7991 N N . LYS B 1 500 ? 25.141 -14.719 3.701 1 88.88 500 LYS B N 1
ATOM 7992 C CA . LYS B 1 500 ? 25.516 -13.836 2.6 1 88.88 500 LYS B CA 1
ATOM 7993 C C . LYS B 1 500 ? 26.438 -14.547 1.615 1 88.88 500 LYS B C 1
ATOM 7995 O O . LYS B 1 500 ? 26.438 -14.234 0.422 1 88.88 500 LYS B O 1
ATOM 8000 N N . LYS B 1 501 ? 27.141 -15.547 2.07 1 91.94 501 LYS B N 1
ATOM 8001 C CA . LYS B 1 501 ? 28.094 -16.281 1.229 1 91.94 501 LYS B CA 1
ATOM 8002 C C . LYS B 1 501 ? 27.359 -17.094 0.163 1 91.94 501 LYS B C 1
ATOM 8004 O O . LYS B 1 501 ? 27.938 -17.469 -0.849 1 91.94 501 LYS B O 1
ATOM 8009 N N . LEU B 1 502 ? 26.078 -17.281 0.398 1 95.25 502 LEU B N 1
ATOM 8010 C CA . LEU B 1 502 ? 25.312 -18.125 -0.508 1 95.25 502 LEU B CA 1
ATOM 8011 C C . LEU B 1 502 ? 24.562 -17.266 -1.535 1 95.25 502 LEU B C 1
ATOM 8013 O O . LEU B 1 502 ? 23.859 -17.812 -2.395 1 95.25 502 LEU B O 1
ATOM 8017 N N . SER B 1 503 ? 24.75 -15.945 -1.513 1 92.69 503 SER B N 1
ATOM 8018 C CA . SER B 1 503 ? 23.938 -15.023 -2.305 1 92.69 503 SER B CA 1
ATOM 8019 C C . SER B 1 503 ? 24.219 -15.18 -3.795 1 92.69 503 SER B C 1
ATOM 8021 O O . SER B 1 503 ? 23.422 -14.773 -4.633 1 92.69 503 SER B O 1
ATOM 8023 N N . ARG B 1 504 ? 25.375 -15.828 -4.184 1 95.62 504 ARG B N 1
ATOM 8024 C CA . ARG B 1 504 ? 25.75 -15.977 -5.582 1 95.62 504 ARG B CA 1
ATOM 8025 C C . ARG B 1 504 ? 25.75 -17.438 -6 1 95.62 504 ARG B C 1
ATOM 8027 O O . ARG B 1 504 ? 26.297 -17.797 -7.047 1 95.62 504 ARG B O 1
ATOM 8034 N N . GLN B 1 505 ? 25.188 -18.219 -5.152 1 96 505 GLN B N 1
ATOM 8035 C CA . GLN B 1 505 ? 25.25 -19.656 -5.402 1 96 505 GLN B CA 1
ATOM 8036 C C . GLN B 1 505 ? 23.844 -20.25 -5.543 1 96 505 GLN B C 1
ATOM 8038 O O . GLN B 1 505 ? 22.891 -19.75 -4.934 1 96 505 GLN B O 1
ATOM 8043 N N . PHE B 1 506 ? 23.766 -21.219 -6.422 1 97.62 506 PHE B N 1
ATOM 8044 C CA . PHE B 1 506 ? 22.562 -22.047 -6.43 1 97.62 506 PHE B CA 1
ATOM 8045 C C . PHE B 1 506 ? 22.922 -23.516 -6.625 1 97.62 506 PHE B C 1
ATOM 8047 O O . PHE B 1 506 ? 24.047 -23.844 -6.996 1 97.62 506 PHE B O 1
ATOM 8054 N N . ARG B 1 507 ? 22 -24.359 -6.301 1 97.38 507 ARG B N 1
ATOM 8055 C CA . ARG B 1 507 ? 22.234 -25.797 -6.312 1 97.38 507 ARG B CA 1
ATOM 8056 C C . ARG B 1 507 ? 21.234 -26.516 -7.227 1 97.38 507 ARG B C 1
ATOM 8058 O O . ARG B 1 507 ? 20.062 -26.141 -7.277 1 97.38 507 ARG B O 1
ATOM 8065 N N . VAL B 1 508 ? 21.781 -27.453 -7.898 1 97.38 508 VAL B N 1
ATOM 8066 C CA . VAL B 1 508 ? 21 -28.344 -8.734 1 97.38 508 VAL B CA 1
ATOM 8067 C C . VAL B 1 508 ? 21.062 -29.766 -8.172 1 97.38 508 VAL B C 1
ATOM 8069 O O . VAL B 1 508 ? 22.156 -30.312 -7.988 1 97.38 508 VAL B O 1
ATOM 8072 N N . LEU B 1 509 ? 19.938 -30.297 -7.855 1 97.12 509 LEU B N 1
ATOM 8073 C CA . LEU B 1 509 ? 19.844 -31.656 -7.355 1 97.12 509 LEU B CA 1
ATOM 8074 C C . LEU B 1 509 ? 19.109 -32.562 -8.344 1 97.12 509 LEU B C 1
ATOM 8076 O O . LEU B 1 509 ? 17.891 -32.5 -8.469 1 97.12 509 LEU B O 1
ATOM 8080 N N . LEU B 1 510 ? 19.844 -33.406 -9.016 1 96 510 LEU B N 1
ATOM 8081 C CA . LEU B 1 510 ? 19.25 -34.344 -9.961 1 96 510 LEU B CA 1
ATOM 8082 C C . LEU B 1 510 ? 18.797 -35.625 -9.25 1 96 510 LEU B C 1
ATOM 8084 O O . LEU B 1 510 ? 19.609 -36.281 -8.594 1 96 510 LEU B O 1
ATOM 8088 N N . ALA B 1 511 ? 17.578 -35.875 -9.383 1 95.94 511 ALA B N 1
ATOM 8089 C CA . ALA B 1 511 ? 17.016 -37.062 -8.75 1 95.94 511 ALA B CA 1
ATOM 8090 C C . ALA B 1 511 ? 17.438 -38.344 -9.5 1 95.94 511 ALA B C 1
ATOM 8092 O O . ALA B 1 511 ? 17.5 -38.344 -10.734 1 95.94 511 ALA B O 1
ATOM 8093 N N . SER B 1 512 ? 17.781 -39.438 -8.758 1 91.81 512 SER B N 1
ATOM 8094 C CA . SER B 1 512 ? 18.125 -40.75 -9.328 1 91.81 512 SER B CA 1
ATOM 8095 C C . SER B 1 512 ? 17.609 -41.906 -8.461 1 91.81 512 SER B C 1
ATOM 8097 O O . SER B 1 512 ? 17.391 -41.719 -7.258 1 91.81 512 SER B O 1
#

Radius of gyration: 35.06 Å; Cα contacts (8 Å, |Δi|>4): 2515; chains: 2; bounding box: 93×135×89 Å

Organism: Shewanella halifaxensis (strain HAW-EB4) (NCBI:txid458817)

Nearest PDB structures (foldseek):
  8j07-assembly1_d2  TM=2.364E-01  e=2.985E-06  Homo sapiens
  6voa-assembly1_B  TM=2.720E-01  e=1.471E-05  Bos taurus
  5eo8-assembly1_A  TM=3.660E-01  e=2.227E-03  Aspergillus oryzae RIB40
  4agt-assembly1_B  TM=3.325E-01  e=5.181E-03  Aspergillus fumigatus
  5joy-assembly1_A  TM=2.386E-01  e=4.699E-02  Bacteroides ovatus

Solvent-accessible surface area (backbone atoms only — not comparable to full-atom values): 55497 Å² total; per-residue (Å²): 142,80,85,76,83,83,83,87,83,84,79,88,74,88,73,84,84,74,81,69,78,78,70,75,73,75,75,72,72,72,68,72,73,76,72,84,41,66,52,76,44,80,44,78,52,97,35,36,49,52,53,58,71,37,79,42,33,66,58,92,59,79,53,33,27,38,42,39,40,25,33,44,97,83,70,47,40,35,39,34,34,26,36,62,52,97,93,37,75,42,84,67,45,75,45,77,48,69,60,37,37,40,30,32,38,66,53,73,89,42,92,95,48,72,33,48,46,36,35,28,39,37,45,35,34,28,34,60,37,68,47,87,99,43,96,50,73,44,78,40,79,76,42,81,49,62,43,57,46,78,49,73,65,44,66,30,65,31,74,39,88,38,67,43,57,64,55,73,80,81,43,71,15,38,54,42,43,22,85,65,28,29,38,36,34,41,52,50,99,72,62,64,47,78,48,68,37,80,46,51,43,45,70,44,80,55,66,55,26,25,35,40,31,62,59,74,70,36,66,35,40,61,66,67,77,83,51,34,15,45,33,36,56,37,80,27,27,37,40,30,24,46,46,48,96,86,59,45,62,45,64,64,66,47,78,45,78,46,94,55,74,33,25,58,59,59,68,81,74,40,56,35,70,69,62,36,63,63,64,26,47,72,31,72,46,34,28,60,73,45,52,39,54,65,74,73,79,83,42,42,20,39,31,29,40,39,36,41,22,64,10,67,50,40,54,39,36,32,38,36,31,27,61,35,40,79,58,94,66,32,68,41,66,60,96,59,62,64,24,52,52,51,68,73,42,32,48,43,74,80,42,78,45,53,42,61,63,75,85,46,45,24,39,36,34,33,19,32,65,63,34,68,69,47,47,54,46,21,72,74,67,30,37,43,69,29,36,41,35,31,28,51,52,44,97,87,63,32,49,44,69,56,61,51,36,77,45,80,40,51,33,36,43,38,55,42,48,62,46,74,23,39,49,34,77,46,77,42,26,45,80,42,80,67,27,31,17,42,37,34,33,77,54,56,43,33,38,33,36,22,47,37,38,78,71,78,59,42,41,48,90,68,58,49,77,43,82,44,87,46,43,57,39,17,80,24,51,43,74,44,54,50,79,70,79,61,27,26,18,40,36,39,32,39,53,86,87,36,62,75,87,38,28,30,35,37,36,41,31,43,48,85,141,82,87,81,88,74,88,80,90,81,84,87,74,81,68,76,78,73,79,76,75,77,71,75,77,76,75,74,72,73,72,72,75,78,73,84,42,66,52,74,43,82,44,79,52,99,36,36,48,53,53,60,71,37,79,40,34,65,58,92,59,78,54,34,26,38,41,40,39,25,33,44,98,84,69,47,40,36,38,36,34,26,36,64,52,96,95,39,75,40,84,66,44,75,45,77,50,70,59,37,36,40,29,33,38,65,52,75,89,43,93,94,49,72,33,48,47,36,37,29,38,36,46,33,35,29,35,59,38,69,47,87,100,42,93,50,74,44,80,40,78,76,43,78,48,62,42,59,47,76,48,73,66,43,64,31,66,31,75,39,89,39,67,42,57,66,55,73,79,82,43,70,15,37,54,42,44,22,84,64,26,29,38,36,33,42,53,49,99,72,62,63,48,78,47,70,38,83,45,51,43,44,72,43,78,54,63,55,27,26,35,40,31,62,59,72,70,36,67,36,38,62,66,67,77,84,50,35,16,45,33,37,55,36,80,27,28,37,39,31,24,46,46,48,95,87,58,45,63,45,66,64,68,46,79,45,80,45,95,56,76,34,25,60,59,58,67,83,73,38,55,36,68,68,62,37,64,63,65,26,47,73,32,73,45,34,28,61,74,44,53,39,54,65,72,71,80,82,42,43,19,39,32,29,40,39,36,41,23,62,11,68,49,40,51,39,35,34,36,36,31,28,61,36,39,79,59,93,67,33,67,41,66,58,94,60,62,64,26,53,52,52,66,75,41,31,48,44,73,78,42,76,44,53,41,61,63,76,84,43,45,23,39,37,34,32,19,33,65,62,34,70,68,47,48,53,48,21,72,74,68,30,38,44,68,30,37,40,34,31,29,52,53,46,96,87,64,33,48,44,70,55,61,53,36,78,47,78,40,51,34,35,44,39,56,42,47,62,47,74,23,39,50,34,76,47,76,41,26,46,80,41,80,68,28,32,17,44,36,35,34,79,51,56,44,33,38,32,36,22,48,36,37,78,71,78,58,42,39,49,89,69,59,47,77,41,83,43,86,47,40,57,41,16,78,24,52,43,73,45,54,51,79,70,79,61,26,26,18,42,38,40,32,40,52,88,87,38,63,74,85,38,29,31,35,36,36,41,31,43,48,86

Secondary structure (DSSP, 8-state):
-------------------------------------EEEEEEE-SSEE-S--EEE--SSSSS-EEEEEEE-TT--EEEEEEEEETTEEEEEEEEEPPTT--EEEEPPPBTTB---EEEE-SSEEEEEEE-TT-S-EEEEEEEE---S---SS-SS-EE---EE-SSSSSS-EEEEE-SS-EEEEEE-SSSEEEEEE--PPEEEE-SSEEEEEPPPEEEE-SSSSSS-EEEEE-SSEEEEE-B-TTS-B-SSPEEEE-SS-EESS-GGG---TTSSPPP-TTEEEEEEEEEE-SSSSSS-EEEEEEEEESSTT-EEEEEEEE--EEETTEEE--SS-SEEE--SSEEEEEEEE-SSSSS--EEEEEEE--SHHHHHHHHHHSEEEEEEEEEPBPTTS-B-SS-SEEEEEEEEE-TTT--EE---EEEE-SSSSSSPEEEEESSSSEEEEE-B-SSSS-B-SSPEEEE----SSGGGEEEE-SSSSSPPEEEEE--TTS-GGGTTEEEEEEE-/-------------------------------------EEEEEEE-SSEE-S--EEE--SSSSS-EEEEEEE-TT--EEEEEEEEETTEEEEEEEEEPPTT--EEEEPPPBTTB---EEEE-SSEEEEEEE-TT-S-EEEEEEEE---S---SS-S--EE---EE-SSSSSS-EEEEE-SS-EEEEEE-SSSEEEEEE--PPEEEE-SSEEEEEPPPEEEE-SSSSSS-EEEEE-SSEEEEE-B-TTS-B-SSPEEEE-SS-EESS-GGG---TTSPPPP-TTEEEEEEEEEE-SSSSSS-EEEEEEEEESSTT-EEEEEEEE--EEETTEEE--SS-SEEE--SSEEEEEEEE-SSSSSS-EEEEEEE--SHHHHHHHHHHSEEEEEEEEEPBPTTS-B-SS-SEEEEEEEEE-TTT--EE---EEEE-SSSSSSPEEEEESSSSEEEEE-B-SSSS-B-SSPEEEE----SSGGGEEEE-SSSSSPPEEEEE--TTS-GGGTTEEEEEEE-

Foldseek 3Di:
DDPDDDDDDDDDDDDDDDPPDPPPPPPPPPPPLPPKAWDKDKDFFPAFFDDFWDWFQADPDDFTWIWTWHAHPVRWIKIWIWDQDPNDTDTQDMDTDDQQWAEKEKDDDDPPDGIWIWTDGQWFIWTWDDPPPDSDIDIGTQDTHHACDDDRGDSDHYYDDFWDQQWPPPDIKGWGAHQFWIWIFPDDPDGTDIDIARDGFDWADDPVGIDTDHFDWAWADFLLPPITWIWGFAFQWIFTFDADPVSDTHNHTDIGGALDREHQDDQQRDADPVRHGDDQLWDWHWYWDHWAQQLPPRAIKTKIWTWTGNDPQRIATKIFIWHWDQDVSGTYTDPGGLEIHDDPAHKDDWDWDDFAPPPHTKIKIKHFHRHPVQVVVCVVPQKGKMKIFIWDADPVRYTDRGGLDIDIDMKGADPVVRDIADWAWDWFQQSLPNGTWTWTDPDQFKIWIFHADDDSNRTDPHTDIDGHGAERHNVSKDWADRNPPRGIWIKHAYDPVDDPVRSRMIMTIRID/DDDDDDDDDDDDDPPPPPDPPPPPPPPPPPPPLPDKDWDKDKDFFPAFFDDFWDWFQADPDDFTWIWTWHAHPVRWIKIWIWDQDPNDTDTQDMDTDDQQWAEKEKDDDDPPDGIWIWTDGQWFIWTWDDPPPDSDIDIGTQDTHHACDDDRGDSDHYYDDFWDQQWPPPDIKGWGAHQFWIWIFPDDPDGTDIDIARDGFDWADDPVGIDTDHFDWAWADFLLPPITWIWGFAFQWIFTFDADPVSDTHNHTDIGGALDREHQDDQQRDADPVRHGDDQLWDWHKYWDHWAQQLPPRAIKTKIWTWTGNDPQRIATKIFIWHWDQDVSGTYTDPGGLEIHDDPAHKDDWDWDDQAPPPHTKIKIKHFHRHPVQVVVCVVPQKGKMKIFIWDADPVRYTDRGGLDIDIDMKGADPVVRDIADWAWDWFQQVLPNGTWTWTDPDQFKIWIFHADDDSNRTDPHTDIDGHGAERHNVSKDWADRNPPRGIWIKHAYDPVDDPVRSRMIMTIRID